Protein AF-0000000066930864 (afdb_homodimer)

pLDDT: mean 91.69, std 12.13, range [29.81, 98.88]

Radius of gyration: 29.52 Å; Cα contacts (8 Å, |Δi|>4): 1178; chains: 2; bounding box: 59×99×69 Å

Sequence (838 aa):
MDLSVKNLRGLLTDPRHTRWIAPLLLLGEVGFCGLIIWRVPYTEIDFTTYMAQVRMFLSGERNYAKITGPTGPLVYPALHLYVYSILYVLTEQGTNILRAQIIFAGLYLVTLAVVIACYRRVGAPPWLLVPLVLSKRMHSIFLLRLFNDCWATLGLWLAIYCMQRRQFGRAAVIWGLGLGVKMTLLLAAPAVGFIILQALGTGDGIFTGLYVFVLHVIMSMPFFGEGTGLSYIQRSFDFGRQFLYKWTVNWRFVDKETFLSRNFAVGLLVLHASLLLLFCQTKWIKPSSSNLTGFVKKYLGGMKEAEELRISKKITPTFVMDTMLGSMVIGLLCARSLHYQFFAYLGWATPYLLWRAGGPVWVLLNWAVQEYCWLVYPSTNVSSAAVVAELALQVMCALVAPPVDHISPPPATAAELRSMDLSVKNLRGLLTDPRHTRWIAPLLLLGEVGFCGLIIWRVPYTEIDFTTYMAQVRMFLSGERNYAKITGPTGPLVYPALHLYVYSILYVLTEQGTNILRAQIIFAGLYLVTLAVVIACYRRVGAPPWLLVPLVLSKRMHSIFLLRLFNDCWATLGLWLAIYCMQRRQFGRAAVIWGLGLGVKMTLLLAAPAVGFIILQALGTGDGIFTGLYVFVLHVIMSMPFFGEGTGLSYIQRSFDFGRQFLYKWTVNWRFVDKETFLSRNFAVGLLVLHASLLLLFCQTKWIKPSSSNLTGFVKKYLGGMKEAEELRISKKITPTFVMDTMLGSMVIGLLCARSLHYQFFAYLGWATPYLLWRAGGPVWVLLNWAVQEYCWLVYPSTNVSSAAVVAELALQVMCALVAPPVDHISPPPATAAELRS

InterPro domains:
  IPR007873 Glycosyltransferase, ALG3 [PF05208] (24-384)
  IPR007873 Glycosyltransferase, ALG3 [PTHR12646] (5-395)

Nearest PDB structures (foldseek):
  6sni-assembly1_X  TM=5.418E-01  e=4.485E-04  Saccharomyces cerevisiae
  5ezm-assembly1_A  TM=4.245E-01  e=4.485E-04  Cupriavidus metallidurans CH34
  8age-assembly1_A  TM=3.784E-01  e=2.618E-02  Saccharomyces cerevisiae
  6s7o-assembly1_A  TM=4.250E-01  e=5.956E-02  Homo sapiens
  8agb-assembly1_A  TM=3.793E-01  e=6.219E-02  Saccharomyces cerevisiae

Foldseek 3Di:
DVVVVVVVVCCQFFLVNLVPVVVVLLVVLLVVLVVCLVPPAADEDCLQFLLQLLVCVVVPDQQQVPRTGDNTGFQAFLLQSVVVNVVCVQCVSSPNLSSLLVVLSVLLSVLLSLLSLLCSQVRHGNNLSVLSSPFPLLSCLRRRHPDLVSVLLSLLSVLLSCVQLVNLLVSLLSLLSSCNSAVLSVLLVLLNLLLLCLQPNQVVSVVSVVVSVVVSCVSSVSNPDPPNPCSNCCRNVPPLDDDDLQFFLAPVLPDPPLLNDPVLLVVLVVQLVVLSQVCVQQARCVLQDNGDVNSCCDRVVDDDPVSSNSSSLLSHSVSSLLSRLLSSLSCVLSDSGDGLSSCSNVSSSQSVLQVLQDDDVSSVVLSVLCSVLSVDPPHDSVSNVSNSVSSVVSNVSSNPRDHPPSPRHPVPDPVSVPD/DVVVVVVVVCCQFFLVNLVPVVVVLLVVLLVVLVVCLVPPAADEDCLQFLLQLLVCVVVPDQQQVPRTGDNTGFQAFLLQSVVVNVVCVQCVSSPNLSSLLVVLSVLLSVLLSLLSLLCSQVRHGNNLSVLSSPFPLLSCLRRRHPDLVSVLLSLLSVLLSCVQLVNLLVSLQSLLSSCNSAVLSVLLVLLNLLLLCLQPNQVVSVVSVVVSVVVSCVSSVSSPDPPNPCSNCCRNPPPLDDDDLQFFLAPVLPDPPLLNDPVLLVVLVVQLVVLSQVCVQQARCVLQDNGDVNSCCDRVVDDDPVSSNSSSLLSHSVSSLLSRLLSSLSCVLSDSGDGLSSCSNVSSSQSVLQVLQDDDVSSVVLSVLCSVLSVDPPHDSVSNVSNSVSSVVSNVSSNVRDHPPSPRHPPPDPVSVPD

Organism: NCBI:txid1442368

Solvent-accessible surface area (backbone atoms only — not comparable to full-atom values): 42848 Å² total; per-residue (Å²): 111,67,66,56,50,50,48,49,48,44,55,35,52,35,43,78,44,35,73,62,47,49,58,51,53,51,52,50,45,52,56,49,50,52,49,44,64,72,70,45,79,74,48,88,73,50,46,69,25,52,41,42,31,32,50,41,41,38,73,50,56,47,39,38,80,72,34,39,32,89,82,42,67,54,49,51,26,50,47,35,51,54,56,48,41,54,46,23,64,75,14,67,68,55,68,38,54,68,57,47,29,53,52,27,42,50,50,46,52,53,37,49,51,42,45,50,51,42,41,52,66,56,57,44,33,36,57,66,53,52,64,67,76,63,45,62,62,57,50,40,41,32,47,32,36,56,49,67,47,54,59,24,37,37,17,49,41,49,16,49,38,27,39,51,67,69,34,48,64,60,14,48,44,36,35,42,53,12,33,26,30,31,53,72,50,55,39,30,44,67,28,53,50,49,51,38,33,48,49,55,28,55,71,54,25,49,50,48,52,48,49,38,50,51,52,52,48,54,52,44,47,79,32,58,31,75,91,21,64,62,28,47,57,55,33,24,63,44,85,78,69,76,74,60,77,89,57,26,42,35,58,54,67,45,54,68,70,53,66,70,30,66,65,47,52,50,49,28,49,51,50,36,53,49,51,51,49,50,44,41,53,70,54,66,38,54,64,77,25,85,41,62,69,56,40,51,48,41,63,70,69,60,68,57,44,64,56,41,46,56,25,22,58,40,60,37,38,52,50,48,50,52,40,38,52,41,31,36,40,42,42,61,56,37,43,80,64,39,50,75,63,56,44,56,70,39,61,72,44,47,54,55,34,35,45,50,61,43,53,69,67,58,25,55,52,53,48,48,51,50,53,49,35,70,65,47,78,74,54,40,47,65,37,3,50,47,44,50,50,50,35,49,48,37,44,49,21,53,68,66,27,67,76,66,66,66,53,70,63,64,83,55,54,67,53,61,71,57,82,110,66,68,56,50,51,48,49,48,45,55,35,52,34,44,77,44,35,72,61,48,49,59,51,52,50,52,52,45,54,55,48,52,51,50,44,64,73,73,46,78,74,47,88,73,50,47,68,24,52,42,42,30,31,50,42,41,38,72,50,55,46,38,37,80,71,35,40,32,88,81,41,66,54,47,52,26,51,46,35,50,53,56,48,42,53,46,24,64,74,13,67,68,55,67,38,53,68,57,48,30,52,52,28,41,51,50,45,53,52,38,49,52,40,46,50,52,43,41,53,66,56,57,45,34,35,56,65,52,51,66,67,76,63,44,62,62,58,49,40,41,33,48,31,35,56,49,67,49,55,58,23,36,36,17,49,40,49,14,50,38,27,39,49,68,68,34,49,65,61,14,49,45,36,35,42,54,12,32,24,30,31,54,73,51,55,38,29,43,66,30,52,51,48,50,37,34,48,49,57,29,54,70,54,24,50,51,48,52,48,48,38,49,50,52,52,47,56,52,42,45,78,32,57,32,74,90,22,66,62,28,48,56,54,33,25,64,44,85,78,70,75,74,62,76,86,58,23,42,35,58,54,67,45,55,68,68,53,66,70,31,65,66,48,51,50,49,28,50,51,49,36,52,48,50,51,50,49,44,40,54,72,52,66,40,54,63,77,24,85,40,63,67,56,40,51,48,42,62,70,69,60,67,57,43,64,56,42,46,56,26,23,55,37,60,36,37,52,50,49,51,52,39,38,52,40,30,35,41,43,40,61,56,36,44,80,64,39,49,74,63,56,44,56,67,40,60,72,42,46,53,55,34,36,45,51,62,44,54,68,68,60,24,53,52,54,47,48,51,51,54,48,36,70,65,47,78,74,56,39,45,65,36,3,49,47,45,50,49,51,36,48,48,35,43,50,22,53,68,67,28,67,75,65,68,65,50,70,60,66,80,58,54,68,56,60,71,59,82

Structure (mmCIF, N/CA/C/O backbone):
data_AF-0000000066930864-model_v1
#
loop_
_entity.id
_entity.type
_entity.pdbx_description
1 polymer 'Dol-P-Man:Man(5)GlcNAc(2)-PP-Dol alpha-1,3-mannosyltransferase'
#
loop_
_atom_site.group_PDB
_atom_site.id
_atom_site.type_symbol
_atom_site.label_atom_id
_atom_site.label_alt_id
_atom_site.label_comp_id
_atom_site.label_asym_id
_atom_site.label_entity_id
_atom_site.label_seq_id
_atom_site.pdbx_PDB_ins_code
_atom_site.Cartn_x
_atom_site.Cartn_y
_atom_site.Cartn_z
_atom_site.occupancy
_atom_site.B_iso_or_equiv
_atom_site.auth_seq_id
_atom_site.auth_comp_id
_atom_site.auth_asym_id
_atom_site.auth_atom_id
_atom_site.pdbx_PDB_model_num
ATOM 1 N N . MET A 1 1 ? -22.703 -51.781 4.637 1 52.09 1 MET A N 1
ATOM 2 C CA . MET A 1 1 ? -21.781 -51.406 3.57 1 52.09 1 MET A CA 1
ATOM 3 C C . MET A 1 1 ? -22.266 -50.188 2.811 1 52.09 1 MET A C 1
ATOM 5 O O . MET A 1 1 ? -21.484 -49.281 2.51 1 52.09 1 MET A O 1
ATOM 9 N N . ASP A 1 2 ? -23.578 -50.125 2.598 1 62.31 2 ASP A N 1
ATOM 10 C CA . ASP A 1 2 ? -24.188 -49.062 1.812 1 62.31 2 ASP A CA 1
ATOM 11 C C . ASP A 1 2 ? -24.172 -47.719 2.57 1 62.31 2 ASP A C 1
ATOM 13 O O . ASP A 1 2 ? -23.875 -46.688 1.991 1 62.31 2 ASP A O 1
ATOM 17 N N . LEU A 1 3 ? -24.438 -47.812 3.865 1 64.44 3 LEU A N 1
ATOM 18 C CA . LEU A 1 3 ? -24.438 -46.625 4.688 1 64.44 3 LEU A CA 1
ATOM 19 C C . LEU A 1 3 ? -23.031 -46.031 4.809 1 64.44 3 LEU A C 1
ATOM 21 O O . LEU A 1 3 ? -22.859 -44.812 4.801 1 64.44 3 LEU A O 1
ATOM 25 N N . SER A 1 4 ? -22.141 -47 4.82 1 66.5 4 SER A N 1
ATOM 26 C CA . SER A 1 4 ? -20.75 -46.562 4.938 1 66.5 4 SER A CA 1
ATOM 27 C C . SER A 1 4 ? -20.281 -45.844 3.674 1 66.5 4 SER A C 1
ATOM 29 O O . SER A 1 4 ? -19.609 -44.812 3.75 1 66.5 4 SER A O 1
ATOM 31 N N . VAL A 1 5 ? -20.719 -46.375 2.541 1 72.44 5 VAL A N 1
ATOM 32 C CA . VAL A 1 5 ? -20.328 -45.781 1.274 1 72.44 5 VAL A CA 1
ATOM 33 C C . VAL A 1 5 ? -21 -44.406 1.126 1 72.44 5 VAL A C 1
ATOM 35 O O . VAL A 1 5 ? -20.375 -43.438 0.655 1 72.44 5 VAL A O 1
ATOM 38 N N . LYS A 1 6 ? -22.172 -44.312 1.557 1 73 6 LYS A N 1
ATOM 39 C CA . LYS A 1 6 ? -22.891 -43.031 1.482 1 73 6 LYS A CA 1
ATOM 40 C C . LYS A 1 6 ? -22.25 -42 2.396 1 73 6 LYS A C 1
ATOM 42 O O . LYS A 1 6 ? -22.141 -40.812 2.029 1 73 6 LYS A O 1
ATOM 47 N N . ASN A 1 7 ? -21.891 -42.5 3.471 1 76.44 7 ASN A N 1
ATOM 48 C CA . ASN A 1 7 ? -21.25 -41.594 4.414 1 76.44 7 ASN A CA 1
ATOM 49 C C . ASN A 1 7 ? -19.891 -41.125 3.895 1 76.44 7 ASN A C 1
ATOM 51 O O . ASN A 1 7 ? -19.547 -39.938 4.035 1 76.44 7 ASN A O 1
ATOM 55 N N . LEU A 1 8 ? -19.25 -42.062 3.318 1 78.31 8 LEU A N 1
ATOM 56 C CA . LEU A 1 8 ? -17.969 -41.688 2.752 1 78.31 8 LEU A CA 1
ATOM 57 C C . LEU A 1 8 ? -18.125 -40.719 1.589 1 78.31 8 LEU A C 1
ATOM 59 O O . LEU A 1 8 ? -17.344 -39.781 1.444 1 78.31 8 LEU A O 1
ATOM 63 N N . ARG A 1 9 ? -19.078 -41 0.803 1 81.69 9 ARG A N 1
ATOM 64 C CA . ARG A 1 9 ? -19.375 -40.094 -0.305 1 81.69 9 ARG A CA 1
ATOM 65 C C . ARG A 1 9 ? -19.75 -38.719 0.204 1 81.69 9 ARG A C 1
ATOM 67 O O . ARG A 1 9 ? -19.328 -37.719 -0.374 1 81.69 9 ARG A O 1
ATOM 74 N N . GLY A 1 10 ? -20.453 -38.75 1.235 1 82.88 10 GLY A N 1
ATOM 75 C CA . GLY A 1 10 ? -20.812 -37.469 1.844 1 82.88 10 GLY A CA 1
ATOM 76 C C . GLY A 1 10 ? -19.609 -36.719 2.379 1 82.88 10 GLY A C 1
ATOM 77 O O . GLY A 1 10 ? -19.5 -35.5 2.199 1 82.88 10 GLY A O 1
ATOM 78 N N . LEU A 1 11 ? -18.734 -37.469 2.881 1 82.12 11 LEU A N 1
ATOM 79 C CA . LEU A 1 11 ? -17.531 -36.875 3.441 1 82.12 11 LEU A CA 1
ATOM 80 C C . LEU A 1 11 ? -16.656 -36.281 2.344 1 82.12 11 LEU A C 1
ATOM 82 O O . LEU A 1 11 ? -16.016 -35.219 2.549 1 82.12 11 LEU A O 1
ATOM 86 N N . LEU A 1 12 ? -16.75 -36.812 1.197 1 85.5 12 LEU A N 1
ATOM 87 C CA . LEU A 1 12 ? -15.875 -36.406 0.108 1 85.5 12 LEU A CA 1
ATOM 88 C C . LEU A 1 12 ? -16.562 -35.344 -0.771 1 85.5 12 LEU A C 1
ATOM 90 O O . LEU A 1 12 ? -15.883 -34.625 -1.506 1 85.5 12 LEU A O 1
ATOM 94 N N . THR A 1 13 ? -17.797 -35.188 -0.666 1 86.06 13 THR A N 1
ATOM 95 C CA . THR A 1 13 ? -18.484 -34.344 -1.642 1 86.06 13 THR A CA 1
ATOM 96 C C . THR A 1 13 ? -19.125 -33.156 -0.962 1 86.06 13 THR A C 1
ATOM 98 O O . THR A 1 13 ? -19.344 -32.125 -1.595 1 86.06 13 THR A O 1
ATOM 101 N N . ASP A 1 14 ? -19.359 -33.25 0.274 1 85.44 14 ASP A N 1
ATOM 102 C CA . ASP A 1 14 ? -20.016 -32.156 0.984 1 85.44 14 ASP A CA 1
ATOM 103 C C . ASP A 1 14 ? -19.016 -31.094 1.425 1 85.44 14 ASP A C 1
ATOM 105 O O . ASP A 1 14 ? -18.172 -31.344 2.293 1 85.44 14 ASP A O 1
ATOM 109 N N . PRO A 1 15 ? -19.188 -29.906 0.898 1 85 15 PRO A N 1
ATOM 110 C CA . PRO A 1 15 ? -18.219 -28.828 1.18 1 85 15 PRO A CA 1
ATOM 111 C C . PRO A 1 15 ? -18.172 -28.453 2.66 1 85 15 PRO A C 1
ATOM 113 O O . PRO A 1 15 ? -17.203 -27.844 3.113 1 85 15 PRO A O 1
ATOM 116 N N . ARG A 1 16 ? -19.125 -28.812 3.475 1 85.56 16 ARG A N 1
ATOM 117 C CA . ARG A 1 16 ? -19.156 -28.5 4.898 1 85.56 16 ARG A CA 1
ATOM 118 C C . ARG A 1 16 ? -18.031 -29.219 5.633 1 85.56 16 ARG A C 1
ATOM 120 O O . ARG A 1 16 ? -17.578 -28.766 6.688 1 85.56 16 ARG A O 1
ATOM 127 N N . HIS A 1 17 ? -17.625 -30.266 5.043 1 84.38 17 HIS A N 1
ATOM 128 C CA . HIS A 1 17 ? -16.625 -31.094 5.707 1 84.38 17 HIS A CA 1
ATOM 129 C C . HIS A 1 17 ? -15.219 -30.547 5.492 1 84.38 17 HIS A C 1
ATOM 131 O O . HIS A 1 17 ? -14.273 -30.984 6.145 1 84.38 17 HIS A O 1
ATOM 137 N N . THR A 1 18 ? -15.078 -29.672 4.586 1 87.94 18 THR A N 1
ATOM 138 C CA . THR A 1 18 ? -13.773 -29.047 4.355 1 87.94 18 THR A CA 1
ATOM 139 C C . THR A 1 18 ? -13.258 -28.391 5.629 1 87.94 18 THR A C 1
ATOM 141 O O . THR A 1 18 ? -12.047 -28.344 5.863 1 87.94 18 THR A O 1
ATOM 144 N N . ARG A 1 19 ? -14.156 -28.016 6.477 1 88.56 19 ARG A N 1
ATOM 145 C CA . ARG A 1 19 ? -13.789 -27.266 7.684 1 88.56 19 ARG A CA 1
ATOM 146 C C . ARG A 1 19 ? -12.914 -28.109 8.602 1 88.56 19 ARG A C 1
ATOM 148 O O . ARG A 1 19 ? -12.008 -27.594 9.258 1 88.56 19 ARG A O 1
ATOM 155 N N . TRP A 1 20 ? -13.18 -29.391 8.617 1 89.31 20 TRP A N 1
ATOM 156 C CA . TRP A 1 20 ? -12.375 -30.219 9.516 1 89.31 20 TRP A CA 1
ATOM 157 C C . TRP A 1 20 ? -11.336 -31.016 8.734 1 89.31 20 TRP A C 1
ATOM 159 O O . TRP A 1 20 ? -10.305 -31.422 9.281 1 89.31 20 TRP A O 1
ATOM 169 N N . ILE A 1 21 ? -11.57 -31.25 7.461 1 91.62 21 ILE A N 1
ATOM 170 C CA . ILE A 1 21 ? -10.633 -31.984 6.629 1 91.62 21 ILE A CA 1
ATOM 171 C C . ILE A 1 21 ? -9.398 -31.125 6.344 1 91.62 21 ILE A C 1
ATOM 173 O O . ILE A 1 21 ? -8.273 -31.625 6.34 1 91.62 21 ILE A O 1
ATOM 177 N N . ALA A 1 22 ? -9.594 -29.875 6.129 1 93.38 22 ALA A N 1
ATOM 178 C CA . ALA A 1 22 ? -8.523 -28.953 5.754 1 93.38 22 ALA A CA 1
ATOM 179 C C . ALA A 1 22 ? -7.438 -28.906 6.828 1 93.38 22 ALA A C 1
ATOM 181 O O . ALA A 1 22 ? -6.254 -29.109 6.535 1 93.38 22 ALA A O 1
ATOM 182 N N . PRO A 1 23 ? -7.82 -28.734 8.117 1 93.94 23 PRO A N 1
ATOM 183 C CA . PRO A 1 23 ? -6.785 -28.734 9.148 1 93.94 23 PRO A CA 1
ATOM 184 C C . PRO A 1 23 ? -6.059 -30.078 9.258 1 93.94 23 PRO A C 1
ATOM 186 O O . PRO A 1 23 ? -4.863 -30.109 9.562 1 93.94 23 PRO A O 1
ATOM 189 N N . LEU A 1 24 ? -6.766 -31.094 9.039 1 94 24 LEU A N 1
ATOM 190 C CA . LEU A 1 24 ? -6.137 -32.406 9.078 1 94 24 LEU A CA 1
ATOM 191 C C . LEU A 1 24 ? -5.137 -32.562 7.941 1 94 24 LEU A C 1
ATOM 193 O O . LEU A 1 24 ? -4.051 -33.125 8.133 1 94 24 LEU A O 1
ATOM 197 N N . LEU A 1 25 ? -5.508 -32.156 6.766 1 95.44 25 LEU A N 1
ATOM 198 C CA . LEU A 1 25 ? -4.602 -32.188 5.621 1 95.44 25 LEU A CA 1
ATOM 199 C C . LEU A 1 25 ? -3.359 -31.344 5.887 1 95.44 25 LEU A C 1
ATOM 201 O O . LEU A 1 25 ? -2.242 -31.766 5.582 1 95.44 25 LEU A O 1
ATOM 205 N N . LEU A 1 26 ? -3.543 -30.203 6.488 1 96.88 26 LEU A N 1
ATOM 206 C CA . LEU A 1 26 ? -2.426 -29.312 6.793 1 96.88 26 LEU A CA 1
ATOM 207 C C . LEU A 1 26 ? -1.499 -29.938 7.828 1 96.88 26 LEU A C 1
ATOM 209 O O . LEU A 1 26 ? -0.275 -29.844 7.711 1 96.88 26 LEU A O 1
ATOM 213 N N . LEU A 1 27 ? -2.121 -30.594 8.82 1 96.12 27 LEU A N 1
ATOM 214 C CA . LEU A 1 27 ? -1.32 -31.266 9.828 1 96.12 27 LEU A CA 1
ATOM 215 C C . LEU A 1 27 ? -0.501 -32.406 9.211 1 96.12 27 LEU A C 1
ATOM 217 O O . LEU A 1 27 ? 0.665 -32.594 9.562 1 96.12 27 LEU A O 1
ATOM 221 N N . GLY A 1 28 ? -1.146 -33.156 8.398 1 96.88 28 GLY A N 1
ATOM 222 C CA . GLY A 1 28 ? -0.416 -34.156 7.656 1 96.88 28 GLY A CA 1
ATOM 223 C C . GLY A 1 28 ? 0.739 -33.594 6.848 1 96.88 28 GLY A C 1
ATOM 224 O O . GLY A 1 28 ? 1.821 -34.188 6.812 1 96.88 28 GLY A O 1
ATOM 225 N N . GLU A 1 29 ? 0.534 -32.5 6.207 1 97.88 29 GLU A N 1
ATOM 226 C CA . GLU A 1 29 ? 1.555 -31.828 5.391 1 97.88 29 GLU A CA 1
ATOM 227 C C . GLU A 1 29 ? 2.721 -31.344 6.25 1 97.88 29 GLU A C 1
ATOM 229 O O . GLU A 1 29 ? 3.863 -31.312 5.789 1 97.88 29 GLU A O 1
ATOM 234 N N . VAL A 1 30 ? 2.428 -30.922 7.492 1 97.75 30 VAL A N 1
ATOM 235 C CA . VAL A 1 30 ? 3.51 -30.531 8.391 1 97.75 30 VAL A CA 1
ATOM 236 C C . VAL A 1 30 ? 4.484 -31.688 8.562 1 97.75 30 VAL A C 1
ATOM 238 O O . VAL A 1 30 ? 5.695 -31.516 8.406 1 97.75 30 VAL A O 1
ATOM 241 N N . GLY 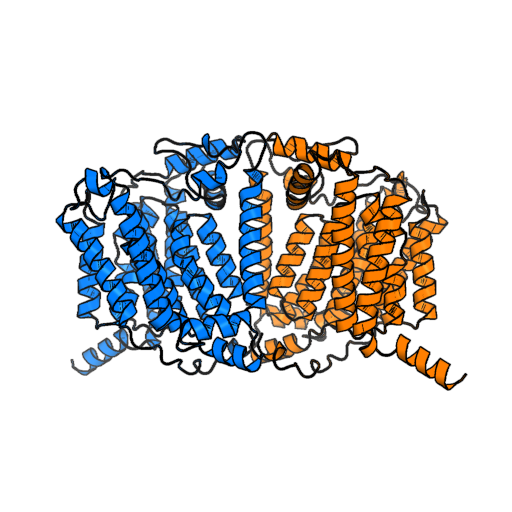A 1 31 ? 3.953 -32.875 8.914 1 97.44 31 GLY A N 1
ATOM 242 C CA . GLY A 1 31 ? 4.785 -34.062 9.047 1 97.44 31 GLY A CA 1
ATOM 243 C C . GLY A 1 31 ? 5.477 -34.469 7.758 1 97.44 31 GLY A C 1
ATOM 244 O O . GLY A 1 31 ? 6.66 -34.812 7.762 1 97.44 31 GLY A O 1
ATOM 245 N N . PHE A 1 32 ? 4.738 -34.406 6.668 1 97.75 32 PHE A N 1
ATOM 246 C CA . PHE A 1 32 ? 5.273 -34.812 5.371 1 97.75 32 PHE A CA 1
ATOM 247 C C . PHE A 1 32 ? 6.406 -33.875 4.945 1 97.75 32 PHE A C 1
ATOM 249 O O . PHE A 1 32 ? 7.418 -34.312 4.406 1 97.75 32 PHE A O 1
ATOM 256 N N . CYS A 1 33 ? 6.262 -32.531 5.113 1 98.25 33 CYS A N 1
ATOM 257 C CA . CYS A 1 33 ? 7.328 -31.594 4.816 1 98.25 33 CYS A CA 1
ATOM 258 C C . CYS A 1 33 ? 8.578 -31.906 5.625 1 98.25 33 CYS A C 1
ATOM 260 O O . CYS A 1 33 ? 9.695 -31.875 5.098 1 98.25 33 CYS A O 1
ATOM 262 N N . GLY A 1 34 ? 8.367 -32.188 6.922 1 97.94 34 GLY A N 1
ATOM 263 C CA . GLY A 1 34 ? 9.492 -32.594 7.746 1 97.94 34 GLY A CA 1
ATOM 264 C C . GLY A 1 34 ? 10.195 -33.844 7.227 1 97.94 34 GLY A C 1
ATOM 265 O O . GLY A 1 34 ? 11.43 -33.906 7.188 1 97.94 34 GLY A O 1
ATOM 266 N N . LEU A 1 35 ? 9.414 -34.812 6.82 1 98 35 LEU A N 1
ATOM 267 C CA . LEU A 1 35 ? 9.961 -36.062 6.293 1 98 35 LEU A CA 1
ATOM 268 C C . LEU A 1 35 ? 10.75 -35.812 5.012 1 98 35 LEU A C 1
ATOM 270 O O . LEU A 1 35 ? 11.812 -36.406 4.805 1 98 35 LEU A O 1
ATOM 274 N N . ILE A 1 36 ? 10.258 -34.969 4.156 1 98.19 36 ILE A N 1
ATOM 275 C CA . ILE A 1 36 ? 10.922 -34.656 2.898 1 98.19 36 ILE A CA 1
ATOM 276 C C . ILE A 1 36 ? 12.258 -33.969 3.174 1 98.19 36 ILE A C 1
ATOM 278 O O . ILE A 1 36 ? 13.289 -34.375 2.621 1 98.19 36 ILE A O 1
ATOM 282 N N . ILE A 1 37 ? 12.227 -33 4.051 1 98.19 37 ILE A N 1
ATOM 283 C CA . ILE A 1 37 ? 13.438 -32.25 4.367 1 98.19 37 ILE A CA 1
ATOM 284 C C . ILE A 1 37 ? 14.469 -33.188 4.996 1 98.19 37 ILE A C 1
ATOM 286 O O . ILE A 1 37 ? 15.672 -33.062 4.742 1 98.19 37 ILE A O 1
ATOM 290 N N . TRP A 1 38 ? 14.008 -34.188 5.723 1 97.25 38 TRP A N 1
ATOM 291 C CA . TRP A 1 38 ? 14.883 -35.125 6.441 1 97.25 38 TRP A CA 1
ATOM 292 C C . TRP A 1 38 ? 15.445 -36.188 5.5 1 97.25 38 TRP A C 1
ATOM 294 O O . TRP A 1 38 ? 16.625 -36.531 5.605 1 97.25 38 TRP A O 1
ATOM 304 N N . ARG A 1 39 ? 14.664 -36.594 4.488 1 97.62 39 ARG A N 1
ATOM 305 C CA . ARG A 1 39 ? 15.031 -37.812 3.756 1 97.62 39 ARG A CA 1
ATOM 306 C C . ARG A 1 39 ? 15.5 -37.469 2.342 1 97.62 39 ARG A C 1
ATOM 308 O O . ARG A 1 39 ? 16.203 -38.25 1.714 1 97.62 39 ARG A O 1
ATOM 315 N N . VAL A 1 40 ? 15.055 -36.438 1.801 1 97.56 40 VAL A N 1
ATOM 316 C CA . VAL A 1 40 ? 15.383 -36.094 0.421 1 97.56 40 VAL A CA 1
ATOM 317 C C . VAL A 1 40 ? 16.422 -34.969 0.398 1 97.56 40 VAL A C 1
ATOM 319 O O . VAL A 1 40 ? 16.234 -33.906 1.004 1 97.56 40 VAL A O 1
ATOM 322 N N . PRO A 1 41 ? 17.5 -35.219 -0.292 1 96.81 41 PRO A N 1
ATOM 323 C CA . PRO A 1 41 ? 18.578 -34.219 -0.321 1 96.81 41 PRO A CA 1
ATOM 324 C C . PRO A 1 41 ? 18.172 -32.938 -1.047 1 96.81 41 PRO A C 1
ATOM 326 O O . PRO A 1 41 ? 17.453 -32.969 -2.059 1 96.81 41 PRO A O 1
ATOM 329 N N . TYR A 1 42 ? 18.609 -31.828 -0.499 1 96.88 42 TYR A N 1
ATOM 330 C CA . TYR A 1 42 ? 18.484 -30.531 -1.153 1 96.88 42 TYR A CA 1
ATOM 331 C C . TYR A 1 42 ? 19.219 -30.516 -2.484 1 96.88 42 TYR A C 1
ATOM 333 O O . TYR A 1 42 ? 20.328 -31.047 -2.594 1 96.88 42 TYR A O 1
ATOM 341 N N . THR A 1 43 ? 18.594 -29.938 -3.492 1 95.69 43 THR A N 1
ATOM 342 C CA . THR A 1 43 ? 19.234 -29.797 -4.797 1 95.69 43 THR A CA 1
ATOM 343 C C . THR A 1 43 ? 19.391 -28.312 -5.152 1 95.69 43 THR A C 1
ATOM 345 O O . THR A 1 43 ? 18.406 -27.625 -5.414 1 95.69 43 THR A O 1
ATOM 348 N N . GLU A 1 44 ? 20.562 -27.891 -5.273 1 95.06 44 GLU A N 1
ATOM 349 C CA . GLU A 1 44 ? 20.875 -26.484 -5.562 1 95.06 44 GLU A CA 1
ATOM 350 C C . GLU A 1 44 ? 20.641 -26.156 -7.035 1 95.06 44 GLU A C 1
ATOM 352 O O . GLU A 1 44 ? 21.094 -26.891 -7.918 1 95.06 44 GLU A O 1
ATOM 357 N N . ILE A 1 45 ? 19.906 -25.141 -7.258 1 93.81 45 ILE A N 1
ATOM 358 C CA . ILE A 1 45 ? 19.75 -24.625 -8.617 1 93.81 45 ILE A CA 1
ATOM 359 C C . ILE A 1 45 ? 20.031 -23.125 -8.633 1 93.81 45 ILE A C 1
ATOM 361 O O . ILE A 1 45 ? 21.062 -22.688 -9.148 1 93.81 45 ILE A O 1
ATOM 365 N N . ASP A 1 46 ? 19.203 -22.391 -7.828 1 95.25 46 ASP A N 1
ATOM 366 C CA . ASP A 1 46 ? 19.328 -20.953 -7.98 1 95.25 46 ASP A CA 1
ATOM 367 C C . ASP A 1 46 ? 19.547 -20.281 -6.629 1 95.25 46 ASP A C 1
ATOM 369 O O . ASP A 1 46 ? 19.844 -19.078 -6.57 1 95.25 46 ASP A O 1
ATOM 373 N N . PHE A 1 47 ? 19.453 -20.953 -5.523 1 97.31 47 PHE A N 1
ATOM 374 C CA . PHE A 1 47 ? 19.484 -20.328 -4.207 1 97.31 47 PHE A CA 1
ATOM 375 C C . PHE A 1 47 ? 20.828 -19.656 -3.973 1 97.31 47 PHE A C 1
ATOM 377 O O . PHE A 1 47 ? 20.891 -18.531 -3.484 1 97.31 47 PHE A O 1
ATOM 384 N N . THR A 1 48 ? 21.891 -20.312 -4.379 1 96.62 48 THR A N 1
ATOM 385 C CA . THR A 1 48 ? 23.219 -19.734 -4.234 1 96.62 48 THR A CA 1
ATOM 386 C C . THR A 1 48 ? 23.375 -18.484 -5.105 1 96.62 48 THR A C 1
ATOM 388 O O . THR A 1 48 ? 24.062 -17.547 -4.73 1 96.62 48 THR A O 1
ATOM 391 N N . THR A 1 49 ? 22.766 -18.547 -6.227 1 97.06 49 THR A N 1
ATOM 392 C CA . THR A 1 49 ? 22.781 -17.375 -7.102 1 97.06 49 THR A CA 1
ATOM 393 C C . THR A 1 49 ? 22.047 -16.219 -6.461 1 97.06 49 THR A C 1
ATOM 395 O O . THR A 1 49 ? 22.516 -15.078 -6.5 1 97.06 49 THR A O 1
ATOM 398 N N . TYR A 1 50 ? 20.891 -16.5 -5.879 1 97.88 50 TYR A N 1
ATOM 399 C CA . TYR A 1 50 ? 20.156 -15.469 -5.164 1 97.88 50 TYR A CA 1
ATOM 400 C C . TYR A 1 50 ? 21.016 -14.836 -4.078 1 97.88 50 TYR A C 1
ATOM 402 O O . TYR A 1 50 ? 21.047 -13.609 -3.941 1 97.88 50 TYR A O 1
ATOM 410 N N . MET A 1 51 ? 21.75 -15.633 -3.348 1 97.5 51 MET A N 1
ATOM 411 C CA . MET A 1 51 ? 22.578 -15.148 -2.254 1 97.5 51 MET A CA 1
ATOM 412 C C . MET A 1 51 ? 23.734 -14.305 -2.783 1 97.5 51 MET A C 1
ATOM 414 O O . MET A 1 51 ? 24.109 -13.297 -2.182 1 97.5 51 MET A O 1
ATOM 418 N N . ALA A 1 52 ? 24.266 -14.758 -3.904 1 97.44 52 ALA A N 1
ATOM 419 C CA . ALA A 1 52 ? 25.344 -13.984 -4.516 1 97.44 52 ALA A CA 1
ATOM 420 C C . ALA A 1 52 ? 24.859 -12.609 -4.953 1 97.44 52 ALA A C 1
ATOM 422 O O . ALA A 1 52 ? 25.547 -11.609 -4.766 1 97.44 52 ALA A O 1
ATOM 423 N N . GLN A 1 53 ? 23.734 -12.57 -5.52 1 97.31 53 GLN A N 1
ATOM 424 C CA . GLN A 1 53 ? 23.156 -11.312 -5.969 1 97.31 53 GLN A CA 1
ATOM 425 C C . GLN A 1 53 ? 22.844 -10.398 -4.785 1 97.31 53 GLN A C 1
ATOM 427 O O . GLN A 1 53 ? 23.094 -9.195 -4.836 1 97.31 53 GLN A O 1
ATOM 432 N N . VAL A 1 54 ? 22.328 -10.977 -3.777 1 96.12 54 VAL A N 1
ATOM 433 C CA . VAL A 1 54 ? 22.016 -10.234 -2.561 1 96.12 54 VAL A CA 1
ATOM 434 C C . VAL A 1 54 ? 23.297 -9.664 -1.954 1 96.12 54 VAL A C 1
ATOM 436 O O . VAL A 1 54 ? 23.312 -8.531 -1.477 1 96.12 54 VAL A O 1
ATOM 439 N N . ARG A 1 55 ? 24.328 -10.445 -1.948 1 95.19 55 ARG A N 1
ATOM 440 C CA . ARG A 1 55 ? 25.594 -9.984 -1.414 1 95.19 55 ARG A CA 1
ATOM 441 C C . ARG A 1 55 ? 26.094 -8.75 -2.16 1 95.19 55 ARG A C 1
ATOM 443 O O . ARG A 1 55 ? 26.578 -7.801 -1.545 1 95.19 55 ARG A O 1
ATOM 450 N N . MET A 1 56 ? 25.953 -8.797 -3.42 1 94.88 56 MET A N 1
ATOM 451 C CA . MET A 1 56 ? 26.344 -7.637 -4.211 1 94.88 56 MET A CA 1
ATOM 452 C C . MET A 1 56 ? 25.484 -6.426 -3.867 1 94.88 56 MET A C 1
ATOM 454 O O . MET A 1 56 ? 26 -5.316 -3.715 1 94.88 56 MET A O 1
ATOM 458 N N . PHE A 1 57 ? 24.188 -6.625 -3.713 1 93.75 57 PHE A N 1
ATOM 459 C CA . PHE A 1 57 ? 23.25 -5.574 -3.344 1 93.75 57 PHE A CA 1
ATOM 460 C C . PHE A 1 57 ? 23.594 -5 -1.975 1 93.75 57 PHE A C 1
ATOM 462 O O . PHE A 1 57 ? 23.672 -3.779 -1.81 1 93.75 57 PHE A O 1
ATOM 469 N N . LEU A 1 58 ? 23.797 -5.852 -1.029 1 89.62 58 LEU A N 1
ATOM 470 C CA . LEU A 1 58 ? 24.078 -5.43 0.339 1 89.62 58 LEU A CA 1
ATOM 471 C C . LEU A 1 58 ? 25.438 -4.734 0.425 1 89.62 58 LEU A C 1
ATOM 473 O O . LEU A 1 58 ? 25.672 -3.924 1.326 1 89.62 58 LEU A O 1
ATOM 477 N N . SER A 1 59 ? 26.328 -5.078 -0.53 1 89.81 59 SER A N 1
ATOM 478 C CA . SER A 1 59 ? 27.641 -4.438 -0.573 1 89.81 59 SER A CA 1
ATOM 479 C C . SER A 1 59 ? 27.562 -3.074 -1.251 1 89.81 59 SER A C 1
ATOM 481 O O . SER A 1 59 ? 28.578 -2.371 -1.352 1 89.81 59 SER A O 1
ATOM 483 N N . GLY A 1 60 ? 26.359 -2.764 -1.822 1 85.69 60 GLY A N 1
ATOM 484 C CA . GLY A 1 60 ? 26.172 -1.402 -2.303 1 85.69 60 GLY A CA 1
ATOM 485 C C . GLY A 1 60 ? 25.906 -1.327 -3.793 1 85.69 60 GLY A C 1
ATOM 486 O O . GLY A 1 60 ? 25.641 -0.248 -4.328 1 85.69 60 GLY A O 1
ATOM 487 N N . GLU A 1 61 ? 25.984 -2.506 -4.504 1 90.44 61 GLU A N 1
ATOM 488 C CA . GLU A 1 61 ? 25.719 -2.488 -5.941 1 90.44 61 GLU A CA 1
ATOM 489 C C . GLU A 1 61 ? 24.25 -2.209 -6.223 1 90.44 61 GLU A C 1
ATOM 491 O O . GLU A 1 61 ? 23.359 -2.846 -5.641 1 90.44 61 GLU A O 1
ATOM 496 N N . ARG A 1 62 ? 23.969 -1.24 -7.09 1 90.44 62 ARG A N 1
ATOM 497 C CA . ARG A 1 62 ? 22.594 -0.872 -7.391 1 90.44 62 ARG A CA 1
ATOM 498 C C . ARG A 1 62 ? 22.312 -0.983 -8.883 1 90.44 62 ARG A C 1
ATOM 500 O O . ARG A 1 62 ? 21.172 -0.855 -9.32 1 90.44 62 ARG A O 1
ATOM 507 N N . ASN A 1 63 ? 23.297 -1.117 -9.672 1 91.69 63 ASN A N 1
ATOM 508 C CA . ASN A 1 63 ? 23.141 -1.306 -11.109 1 91.69 63 ASN A CA 1
ATOM 509 C C . ASN A 1 63 ? 22.734 -2.738 -11.445 1 91.69 63 ASN A C 1
ATOM 511 O O . ASN A 1 63 ? 23.562 -3.648 -11.398 1 91.69 63 ASN A O 1
ATOM 515 N N . TYR A 1 64 ? 21.547 -2.941 -11.844 1 93.81 64 TYR A N 1
ATOM 516 C CA . TYR A 1 64 ? 21.016 -4.27 -12.133 1 93.81 64 TYR A CA 1
ATOM 517 C C . TYR A 1 64 ? 21.859 -4.977 -13.188 1 93.81 64 TYR A C 1
ATOM 519 O O . TYR A 1 64 ? 21.969 -6.203 -13.172 1 93.81 64 TYR A O 1
ATOM 527 N N . ALA A 1 65 ? 22.422 -4.242 -14.023 1 92.5 65 ALA A N 1
ATOM 528 C CA . ALA A 1 65 ? 23.219 -4.82 -15.109 1 92.5 65 ALA A CA 1
ATOM 529 C C . ALA A 1 65 ? 24.469 -5.504 -14.57 1 92.5 65 ALA A C 1
ATOM 531 O O . ALA A 1 65 ? 25.031 -6.395 -15.219 1 92.5 65 ALA A O 1
ATOM 532 N N . LYS A 1 66 ? 24.844 -5.121 -13.414 1 94.69 66 LYS A N 1
ATOM 533 C CA . LYS A 1 66 ? 26.094 -5.629 -12.859 1 94.69 66 LYS A CA 1
ATOM 534 C C . LYS A 1 66 ? 25.844 -6.75 -11.852 1 94.69 66 LYS A C 1
ATOM 536 O O . LYS A 1 66 ? 26.75 -7.488 -11.492 1 94.69 66 LYS A O 1
ATOM 541 N N . ILE A 1 67 ? 24.641 -6.832 -11.391 1 95.44 67 ILE A N 1
ATOM 542 C CA . ILE A 1 67 ? 24.328 -7.82 -10.367 1 95.44 67 ILE A CA 1
ATOM 543 C C . ILE A 1 67 ? 24.141 -9.188 -11.016 1 95.44 67 ILE A C 1
ATOM 545 O O . ILE A 1 67 ? 23.266 -9.367 -11.867 1 95.44 67 ILE A O 1
ATOM 549 N N . THR A 1 68 ? 24.953 -10.133 -10.617 1 95.81 68 THR A N 1
ATOM 550 C CA . THR A 1 68 ? 24.938 -11.453 -11.234 1 95.81 68 THR A CA 1
ATOM 551 C C . THR A 1 68 ? 25.328 -12.523 -10.211 1 95.81 68 THR A C 1
ATOM 553 O O . THR A 1 68 ? 25.594 -12.211 -9.047 1 95.81 68 THR A O 1
ATOM 556 N N . GLY A 1 69 ? 25.188 -13.758 -10.602 1 94.31 69 GLY A N 1
ATOM 557 C CA . GLY A 1 69 ? 25.578 -14.93 -9.828 1 94.31 69 GLY A CA 1
ATOM 558 C C . GLY A 1 69 ? 25.953 -16.125 -10.695 1 94.31 69 GLY A C 1
ATOM 559 O O . GLY A 1 69 ? 26.047 -16 -11.914 1 94.31 69 GLY A O 1
ATOM 560 N N . PRO A 1 70 ? 26.188 -17.188 -10.125 1 93.12 70 PRO A N 1
ATOM 561 C CA . PRO A 1 70 ? 26.688 -18.375 -10.828 1 93.12 70 PRO A CA 1
ATOM 562 C C . PRO A 1 70 ? 25.766 -18.812 -11.969 1 93.12 70 PRO A C 1
ATOM 564 O O . PRO A 1 70 ? 26.25 -19.266 -13.008 1 93.12 70 PRO A O 1
ATOM 567 N N . THR A 1 71 ? 24.453 -18.656 -11.805 1 91.12 71 THR A N 1
ATOM 568 C CA . THR A 1 71 ? 23.5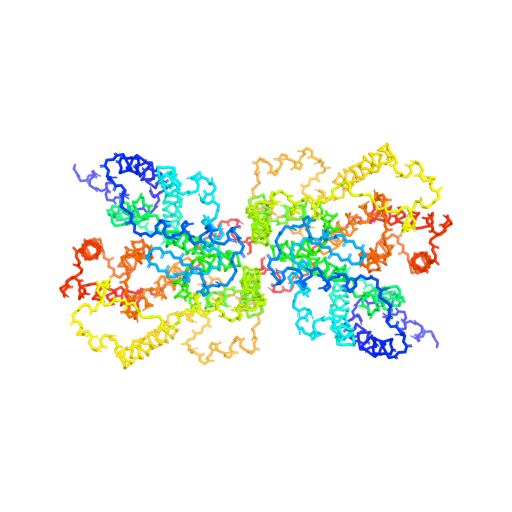47 -19.172 -12.82 1 91.12 71 THR A CA 1
ATOM 569 C C . THR A 1 71 ? 23.016 -18.047 -13.703 1 91.12 71 THR A C 1
ATOM 571 O O . THR A 1 71 ? 22.125 -18.266 -14.539 1 91.12 71 THR A O 1
ATOM 574 N N . GLY A 1 72 ? 23.5 -16.781 -13.43 1 90.56 72 GLY A N 1
ATOM 575 C CA . GLY A 1 72 ? 23.078 -15.742 -14.359 1 90.56 72 GLY A CA 1
ATOM 576 C C . GLY A 1 72 ? 22.875 -14.398 -13.688 1 90.56 72 GLY A C 1
ATOM 577 O O . GLY A 1 72 ? 23.094 -14.258 -12.484 1 90.56 72 GLY A O 1
ATOM 578 N N . PRO A 1 73 ? 22.406 -13.523 -14.523 1 93.56 73 PRO A N 1
ATOM 579 C CA . PRO A 1 73 ? 22.188 -12.164 -14.016 1 93.56 73 PRO A CA 1
ATOM 580 C C . PRO A 1 73 ? 20.891 -12.047 -13.219 1 93.56 73 PRO A C 1
ATOM 582 O O . PRO A 1 73 ? 20.031 -12.93 -13.281 1 93.56 73 PRO A O 1
ATOM 585 N N . LEU A 1 74 ? 20.797 -10.969 -12.438 1 95.5 74 LEU A N 1
ATOM 586 C CA . LEU A 1 74 ? 19.562 -10.633 -11.734 1 95.5 74 LEU A CA 1
ATOM 587 C C . LEU A 1 74 ? 18.5 -10.18 -12.719 1 95.5 74 LEU A C 1
ATOM 589 O O . LEU A 1 74 ? 18.688 -9.203 -13.445 1 95.5 74 LEU A O 1
ATOM 593 N N . VAL A 1 75 ? 17.406 -10.898 -12.711 1 93.94 75 VAL A N 1
ATOM 594 C CA . VAL A 1 75 ? 16.359 -10.578 -13.68 1 93.94 75 VAL A CA 1
ATOM 595 C C . VAL A 1 75 ? 15.023 -10.438 -12.961 1 93.94 75 VAL A C 1
ATOM 597 O O . VAL A 1 75 ? 13.961 -10.562 -13.578 1 93.94 75 VAL A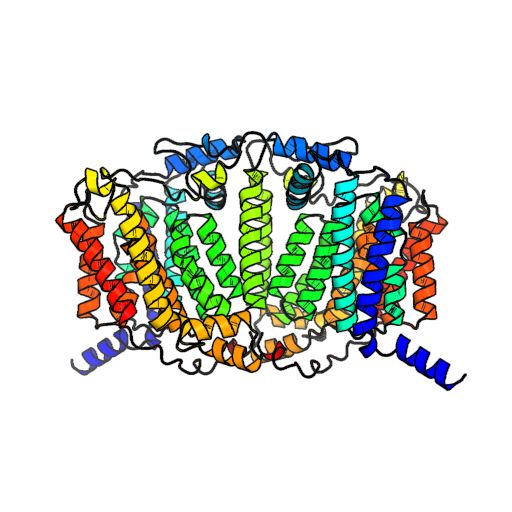 O 1
ATOM 600 N N . TYR A 1 76 ? 15.023 -10.266 -11.672 1 96.12 76 TYR A N 1
ATOM 601 C CA . TYR A 1 76 ? 13.797 -10.188 -10.883 1 96.12 76 TYR A CA 1
ATOM 602 C C . TYR A 1 76 ? 13.617 -8.789 -10.297 1 96.12 76 TYR A C 1
ATOM 604 O O . TYR A 1 76 ? 14.594 -8.07 -10.07 1 96.12 76 TYR A O 1
ATOM 612 N N . PRO A 1 77 ? 12.352 -8.406 -9.992 1 95.88 77 PRO A N 1
ATOM 613 C CA . PRO A 1 77 ? 12.094 -7.078 -9.438 1 95.88 77 PRO A CA 1
ATOM 614 C C . PRO A 1 77 ? 12.648 -6.902 -8.031 1 95.88 77 PRO A C 1
ATOM 616 O O . PRO A 1 77 ? 13.125 -7.871 -7.426 1 95.88 77 PRO A O 1
ATOM 619 N N . ALA A 1 78 ? 12.539 -5.734 -7.504 1 95.81 78 ALA A N 1
ATOM 620 C CA . ALA A 1 78 ? 13.266 -5.285 -6.316 1 95.81 78 ALA A CA 1
ATOM 621 C C . ALA A 1 78 ? 12.852 -6.09 -5.086 1 95.81 78 ALA A C 1
ATOM 623 O O . ALA A 1 78 ? 13.672 -6.371 -4.215 1 95.81 78 ALA A O 1
ATOM 624 N N . LEU A 1 79 ? 11.57 -6.438 -5.027 1 96.5 79 LEU A N 1
ATOM 625 C CA . LEU A 1 79 ? 11.109 -7.113 -3.816 1 96.5 79 LEU A CA 1
ATOM 626 C C . LEU A 1 79 ? 11.75 -8.492 -3.682 1 96.5 79 LEU A C 1
ATOM 628 O O . LEU A 1 79 ? 11.906 -9 -2.57 1 96.5 79 LEU A O 1
ATOM 632 N N . HIS A 1 80 ? 12.102 -9.094 -4.781 1 97.38 80 HIS A N 1
ATOM 633 C CA . HIS A 1 80 ? 12.898 -10.312 -4.711 1 97.38 80 HIS A CA 1
ATOM 634 C C . HIS A 1 80 ? 14.172 -10.094 -3.9 1 97.38 80 HIS A C 1
ATOM 636 O O . HIS A 1 80 ? 14.469 -10.867 -2.98 1 97.38 80 HIS A O 1
ATOM 642 N N . LEU A 1 81 ? 14.961 -9.039 -4.23 1 95.5 81 LEU A N 1
ATOM 643 C CA . LEU A 1 81 ? 16.203 -8.727 -3.525 1 95.5 81 LEU A CA 1
ATOM 644 C C . LEU A 1 81 ? 15.93 -8.477 -2.045 1 95.5 81 LEU A C 1
ATOM 646 O O . LEU A 1 81 ? 16.688 -8.914 -1.187 1 95.5 81 LEU A O 1
ATOM 650 N N . TYR A 1 82 ? 14.844 -7.816 -1.778 1 95.38 82 TYR A N 1
ATOM 651 C CA . TYR A 1 82 ? 14.539 -7.473 -0.395 1 95.38 82 TYR A CA 1
ATOM 652 C C . TYR A 1 82 ? 14.188 -8.719 0.411 1 95.38 82 TYR A C 1
ATOM 654 O O . TYR A 1 82 ? 14.719 -8.922 1.508 1 95.38 82 TYR A O 1
ATOM 662 N N . VAL A 1 83 ? 13.359 -9.562 -0.109 1 96.56 83 VAL A N 1
ATOM 663 C CA . VAL A 1 83 ? 12.961 -10.797 0.564 1 96.56 83 VAL A CA 1
ATOM 664 C C . VAL A 1 83 ? 14.18 -11.688 0.787 1 96.56 83 VAL A C 1
ATOM 666 O O . VAL A 1 83 ? 14.383 -12.211 1.885 1 96.56 83 VAL A O 1
ATOM 669 N N . TYR A 1 84 ? 14.969 -11.797 -0.171 1 97.44 84 TYR A N 1
ATOM 670 C CA . TYR A 1 84 ? 16.109 -12.703 -0.065 1 97.44 84 TYR A CA 1
ATOM 671 C C . TYR A 1 84 ? 17.234 -12.078 0.754 1 97.44 84 TYR A C 1
ATOM 673 O O . TYR A 1 84 ? 18.141 -12.773 1.218 1 97.44 84 TYR A O 1
ATOM 681 N N . SER A 1 85 ? 17.266 -10.758 0.894 1 94.94 85 SER A N 1
ATOM 682 C CA . SER A 1 85 ? 18.172 -10.141 1.859 1 94.94 85 SER A CA 1
ATOM 683 C C . SER A 1 85 ? 17.828 -10.547 3.285 1 94.94 85 SER A C 1
ATOM 685 O O . SER A 1 85 ? 18.703 -10.797 4.105 1 94.94 85 SER A O 1
ATOM 687 N N . ILE A 1 86 ? 16.531 -10.555 3.531 1 94.25 86 ILE A N 1
ATOM 688 C CA . ILE A 1 86 ? 16.078 -11.016 4.84 1 94.25 86 ILE A CA 1
ATOM 689 C C . ILE A 1 86 ? 16.484 -12.477 5.039 1 94.25 86 ILE A C 1
ATOM 691 O O . ILE A 1 86 ? 17 -12.852 6.094 1 94.25 86 ILE A O 1
ATOM 695 N N . LEU A 1 87 ? 16.312 -13.312 4.02 1 96.94 87 LEU A N 1
ATOM 696 C CA . LEU A 1 87 ? 16.703 -14.711 4.082 1 96.94 87 LEU A CA 1
ATOM 697 C C . LEU A 1 87 ? 18.203 -14.852 4.27 1 96.94 87 LEU A C 1
ATOM 699 O O . LEU A 1 87 ? 18.672 -15.742 4.984 1 96.94 87 LEU A O 1
ATOM 703 N N . TYR A 1 88 ? 18.938 -14.008 3.574 1 95.75 88 TYR A N 1
ATOM 704 C CA . TYR A 1 88 ? 20.391 -13.984 3.684 1 95.75 88 TYR A CA 1
ATOM 705 C C . TYR A 1 88 ? 20.828 -13.836 5.137 1 95.75 88 TYR A C 1
ATOM 707 O O . TYR A 1 88 ? 21.688 -14.578 5.609 1 95.75 88 TYR A O 1
ATOM 715 N N . VAL A 1 89 ? 20.156 -12.961 5.848 1 92.06 89 VAL A N 1
ATOM 716 C CA . VAL A 1 89 ? 20.484 -12.703 7.246 1 92.06 89 VAL A CA 1
ATOM 717 C C . VAL A 1 89 ? 20.016 -13.859 8.117 1 92.06 89 VAL A C 1
ATOM 719 O O . VAL A 1 89 ? 20.75 -14.336 8.984 1 92.06 89 VAL A O 1
ATOM 722 N N . LEU A 1 90 ? 18.891 -14.383 7.816 1 94.81 90 LEU A N 1
ATOM 723 C CA . LEU A 1 90 ? 18.281 -15.414 8.648 1 94.81 90 LEU A CA 1
ATOM 724 C C . LEU A 1 90 ? 19 -16.75 8.461 1 94.81 90 LEU A C 1
ATOM 726 O O . LEU A 1 90 ? 18.922 -17.625 9.328 1 94.81 90 LEU A O 1
ATOM 730 N N . THR A 1 91 ? 19.672 -16.969 7.363 1 97.56 91 THR A N 1
ATOM 731 C CA . THR A 1 91 ? 20.266 -18.266 7.059 1 97.56 91 THR A CA 1
ATOM 732 C C . THR A 1 91 ? 21.797 -18.172 7.082 1 97.56 91 THR A C 1
ATOM 734 O O . THR A 1 91 ? 22.469 -18.906 6.355 1 97.56 91 THR A O 1
ATOM 737 N N . GLU A 1 92 ? 22.312 -17.266 7.832 1 95.69 92 GLU A N 1
ATOM 738 C CA . GLU A 1 92 ? 23.75 -17.109 7.957 1 95.69 92 GLU A CA 1
ATOM 739 C C . GLU A 1 92 ? 24.406 -16.891 6.598 1 95.69 92 GLU A C 1
ATOM 741 O O . GLU A 1 92 ? 25.312 -17.641 6.211 1 95.69 92 GLU A O 1
ATOM 746 N N . GLN A 1 93 ? 23.938 -15.93 5.906 1 94.31 93 GLN A N 1
ATOM 747 C CA . GLN A 1 93 ? 24.438 -15.508 4.598 1 94.31 93 GLN A CA 1
ATOM 748 C C . GLN A 1 93 ? 24.203 -16.594 3.547 1 94.31 93 GLN A C 1
ATOM 750 O O . GLN A 1 93 ? 25.047 -16.812 2.678 1 94.31 93 GLN A O 1
ATOM 755 N N . GLY A 1 94 ? 23.109 -17.344 3.723 1 95 94 GLY A N 1
ATOM 756 C CA . GLY A 1 94 ? 22.688 -18.312 2.729 1 95 94 GLY A CA 1
ATOM 757 C C . GLY A 1 94 ? 23.328 -19.688 2.898 1 95 94 GLY A C 1
ATOM 758 O O . GLY A 1 94 ? 23.078 -20.594 2.113 1 95 94 GLY A O 1
ATOM 759 N N . THR A 1 95 ? 24.109 -19.859 3.932 1 96.5 95 THR A N 1
ATOM 760 C CA . THR A 1 95 ? 24.859 -21.109 4.078 1 96.5 95 THR A CA 1
ATOM 761 C C . THR A 1 95 ? 24.047 -22.141 4.859 1 96.5 95 THR A C 1
ATOM 763 O O . THR A 1 95 ? 24.281 -23.344 4.754 1 96.5 95 THR A O 1
ATOM 766 N N . ASN A 1 96 ? 23.156 -21.672 5.703 1 97.94 96 ASN A N 1
ATOM 767 C CA . ASN A 1 96 ? 22.312 -22.578 6.461 1 97.94 96 ASN A CA 1
ATOM 768 C C . ASN A 1 96 ? 21.094 -23.031 5.645 1 97.94 96 ASN A C 1
ATOM 770 O O . ASN A 1 96 ? 20 -22.5 5.82 1 97.94 96 ASN A O 1
ATOM 774 N N . ILE A 1 97 ? 21.266 -24.062 4.906 1 97.88 97 ILE A N 1
ATOM 775 C CA . ILE A 1 97 ? 20.25 -24.547 3.973 1 97.88 97 ILE A CA 1
ATOM 776 C C . ILE A 1 97 ? 19.078 -25.141 4.742 1 97.88 97 ILE A C 1
ATOM 778 O O . ILE A 1 97 ? 17.922 -24.969 4.352 1 97.88 97 ILE A O 1
ATOM 782 N N . LEU A 1 98 ? 19.406 -25.828 5.762 1 97.94 98 LEU A N 1
ATOM 783 C CA . LEU A 1 98 ? 18.344 -26.438 6.551 1 97.94 98 LEU A CA 1
ATOM 784 C C . LEU A 1 98 ? 17.375 -25.375 7.062 1 97.94 98 LEU A C 1
ATOM 786 O O . LEU A 1 98 ? 16.156 -25.531 6.977 1 97.94 98 LEU A O 1
ATOM 790 N N . ARG A 1 99 ? 17.906 -24.297 7.602 1 98.06 99 ARG A N 1
ATOM 791 C CA . ARG A 1 99 ? 17.062 -23.203 8.078 1 98.06 99 ARG A CA 1
ATOM 792 C C . ARG A 1 99 ? 16.234 -22.609 6.934 1 98.06 99 ARG A C 1
ATOM 794 O O . ARG A 1 99 ? 15.07 -22.266 7.117 1 98.06 99 ARG A O 1
ATOM 801 N N . ALA A 1 100 ? 16.844 -22.438 5.773 1 98.44 100 ALA A N 1
ATOM 802 C CA . ALA A 1 100 ? 16.109 -21.969 4.602 1 98.44 100 ALA A CA 1
ATOM 803 C C . ALA A 1 100 ? 14.953 -22.906 4.266 1 98.44 100 ALA A C 1
ATOM 805 O O . ALA A 1 100 ? 13.836 -22.453 4 1 98.44 100 ALA A O 1
ATOM 806 N N . GLN A 1 101 ? 15.211 -24.219 4.34 1 98.62 101 GLN A N 1
ATOM 807 C CA . GLN A 1 101 ? 14.188 -25.203 4.039 1 98.62 101 GLN A CA 1
ATOM 808 C C . GLN A 1 101 ? 13.031 -25.125 5.027 1 98.62 101 GLN A C 1
ATOM 810 O O . GLN A 1 101 ? 11.867 -25.25 4.645 1 98.62 101 GLN A O 1
ATOM 815 N N . ILE A 1 102 ? 13.367 -24.891 6.238 1 98.44 102 ILE A N 1
ATOM 816 C CA . ILE A 1 102 ? 12.336 -24.781 7.27 1 98.44 102 ILE A CA 1
ATOM 817 C C . ILE A 1 102 ? 11.469 -23.547 7.004 1 98.44 102 ILE A C 1
ATOM 819 O O . ILE A 1 102 ? 10.242 -23.609 7.109 1 98.44 102 ILE A O 1
ATOM 823 N N . ILE A 1 103 ? 12.102 -22.453 6.637 1 98.62 103 ILE A N 1
ATOM 824 C CA . ILE A 1 103 ? 11.367 -21.234 6.32 1 98.62 103 ILE A CA 1
ATOM 825 C C . ILE A 1 103 ? 10.461 -21.469 5.113 1 98.62 103 ILE A C 1
ATOM 827 O O . ILE A 1 103 ? 9.281 -21.094 5.129 1 98.62 103 ILE A O 1
ATOM 831 N N . PHE A 1 104 ? 10.961 -22.156 4.156 1 98.75 104 PHE A N 1
ATOM 832 C CA . PHE A 1 104 ? 10.18 -22.406 2.945 1 98.75 104 PHE A CA 1
ATOM 833 C C . PHE A 1 104 ? 9.086 -23.422 3.207 1 98.75 104 PHE A C 1
ATOM 835 O O . PHE A 1 104 ? 8.039 -23.406 2.559 1 98.75 104 PHE A O 1
ATOM 842 N N . ALA A 1 105 ? 9.367 -24.344 4.121 1 98.75 105 ALA A N 1
ATOM 843 C CA . ALA A 1 105 ? 8.289 -25.234 4.535 1 98.75 105 ALA A CA 1
ATOM 844 C C . ALA A 1 105 ? 7.133 -24.453 5.152 1 98.75 105 ALA A C 1
ATOM 846 O O . ALA A 1 105 ? 5.965 -24.75 4.883 1 98.75 105 ALA A O 1
ATOM 847 N N . GLY A 1 106 ? 7.523 -23.516 6.008 1 98.69 106 GLY A N 1
ATOM 848 C CA . GLY A 1 106 ? 6.496 -22.609 6.523 1 98.69 106 GLY A CA 1
ATOM 849 C C . GLY A 1 106 ? 5.754 -21.875 5.434 1 98.69 106 GLY A C 1
ATOM 850 O O . GLY A 1 106 ? 4.527 -21.75 5.484 1 98.69 106 GLY A O 1
ATOM 851 N N . LEU A 1 107 ? 6.5 -21.359 4.449 1 98.75 107 LEU A N 1
ATOM 852 C CA . LEU A 1 107 ? 5.918 -20.672 3.305 1 98.75 107 LEU A CA 1
ATOM 853 C C . LEU A 1 107 ? 4.953 -21.578 2.553 1 98.75 107 LEU A C 1
ATOM 855 O O . LEU A 1 107 ? 3.85 -21.156 2.189 1 98.75 107 LEU A O 1
ATOM 859 N N . TYR A 1 108 ? 5.352 -22.812 2.324 1 98.75 108 TYR A N 1
ATOM 860 C CA . TYR A 1 108 ? 4.523 -23.797 1.652 1 98.75 108 TYR A CA 1
ATOM 861 C C . TYR A 1 108 ? 3.217 -24.031 2.406 1 98.75 108 TYR A C 1
ATOM 863 O O . TYR A 1 108 ? 2.137 -24 1.812 1 98.75 108 TYR A O 1
ATOM 871 N N . LEU A 1 109 ? 3.33 -24.172 3.674 1 98.69 109 LEU A N 1
ATOM 872 C CA . LEU A 1 109 ? 2.17 -24.484 4.5 1 98.69 109 LEU A CA 1
ATOM 873 C C . LEU A 1 109 ? 1.205 -23.312 4.555 1 98.69 109 LEU A C 1
ATOM 875 O O . LEU A 1 109 ? -0.011 -23.484 4.461 1 98.69 109 LEU A O 1
ATOM 879 N N . VAL A 1 110 ? 1.743 -22.141 4.66 1 98.5 110 VAL A N 1
ATOM 880 C CA . VAL A 1 110 ? 0.9 -20.938 4.688 1 98.5 110 VAL A CA 1
ATOM 881 C C . VAL A 1 110 ? 0.207 -20.766 3.338 1 98.5 110 VAL A C 1
ATOM 883 O O . VAL A 1 110 ? -0.991 -20.484 3.281 1 98.5 110 VAL A O 1
ATOM 886 N N . THR A 1 111 ? 0.959 -20.953 2.291 1 98.75 111 THR A N 1
ATOM 887 C CA . THR A 1 111 ? 0.374 -20.797 0.962 1 98.75 111 THR A CA 1
ATOM 888 C C . THR A 1 111 ? -0.718 -21.844 0.734 1 98.75 111 THR A C 1
ATOM 890 O O . THR A 1 111 ? -1.794 -21.516 0.225 1 98.75 111 THR A O 1
ATOM 893 N N . LEU A 1 112 ? -0.431 -23.047 1.11 1 98.69 112 LEU A N 1
ATOM 894 C CA . LEU A 1 112 ? -1.414 -24.125 0.967 1 98.69 112 LEU A CA 1
ATOM 895 C C . LEU A 1 112 ? -2.676 -23.812 1.766 1 98.69 112 LEU A C 1
ATOM 897 O O . LEU A 1 112 ? -3.789 -24.047 1.292 1 98.69 112 LEU A O 1
ATOM 901 N N . ALA A 1 113 ? -2.492 -23.297 2.936 1 98.31 113 ALA A N 1
ATOM 902 C CA . ALA A 1 113 ? -3.643 -22.906 3.752 1 98.31 113 ALA A CA 1
ATOM 903 C C . ALA A 1 113 ? -4.496 -21.859 3.045 1 98.31 113 ALA A C 1
ATOM 905 O O . ALA A 1 113 ? -5.727 -21.938 3.055 1 98.31 113 ALA A O 1
ATOM 906 N N . VAL A 1 114 ? -3.846 -20.906 2.447 1 98.56 114 VAL A N 1
ATOM 907 C CA . VAL A 1 114 ? -4.562 -19.875 1.713 1 98.56 114 VAL A CA 1
ATOM 908 C C . VAL A 1 114 ? -5.27 -20.484 0.506 1 98.56 114 VAL A C 1
ATOM 910 O O . VAL A 1 114 ? -6.414 -20.141 0.211 1 98.56 114 VAL A O 1
ATOM 913 N N . VAL A 1 115 ? -4.605 -21.375 -0.176 1 98.75 115 VAL A N 1
ATOM 914 C CA . VAL A 1 115 ? -5.191 -22.047 -1.33 1 98.75 115 VAL A CA 1
ATOM 915 C C . VAL A 1 115 ? -6.449 -22.797 -0.906 1 98.75 115 VAL A C 1
ATOM 917 O O . VAL A 1 115 ? -7.496 -22.688 -1.544 1 98.75 115 VAL A O 1
ATOM 920 N N . ILE A 1 116 ? -6.344 -23.516 0.148 1 98.19 116 ILE A N 1
ATOM 921 C CA . ILE A 1 116 ? -7.48 -24.297 0.642 1 98.19 116 ILE A CA 1
ATOM 922 C C . ILE A 1 116 ? -8.617 -23.344 1.019 1 98.19 116 ILE A C 1
ATOM 924 O O . ILE A 1 116 ? -9.789 -23.625 0.735 1 98.19 116 ILE A O 1
ATOM 928 N N . ALA A 1 117 ? -8.273 -22.25 1.605 1 97.44 117 ALA A N 1
ATOM 929 C CA . ALA A 1 117 ? -9.289 -21.266 1.952 1 97.44 117 ALA A CA 1
ATOM 930 C C . ALA A 1 117 ? -9.992 -20.734 0.704 1 97.44 117 ALA A C 1
ATOM 932 O O . ALA A 1 117 ? -11.203 -20.531 0.709 1 97.44 117 ALA A O 1
ATOM 933 N N . CYS A 1 118 ? -9.266 -20.516 -0.326 1 98.19 118 CYS A N 1
ATOM 934 C CA . CYS A 1 118 ? -9.859 -20.078 -1.587 1 98.19 118 CYS A CA 1
ATOM 935 C C . CYS A 1 118 ? -10.805 -21.141 -2.139 1 98.19 118 CYS A C 1
ATOM 937 O O . CYS A 1 118 ? -11.906 -20.812 -2.594 1 98.19 118 CYS A O 1
ATOM 939 N N . TYR A 1 119 ? -10.367 -22.375 -2.092 1 97.62 119 TYR A N 1
ATOM 940 C CA . TYR A 1 119 ? -11.195 -23.484 -2.568 1 97.62 119 TYR A CA 1
ATOM 941 C C . TYR A 1 119 ? -12.477 -23.594 -1.759 1 97.62 119 TYR A C 1
ATOM 943 O O . TYR A 1 119 ? -13.547 -23.875 -2.312 1 97.62 119 TYR A O 1
ATOM 951 N N . ARG A 1 120 ? -12.383 -23.359 -0.525 1 95.44 120 ARG A N 1
ATOM 952 C CA . ARG A 1 120 ? -13.555 -23.406 0.338 1 95.44 120 ARG A CA 1
ATOM 953 C C . ARG A 1 120 ? -14.555 -22.328 -0.029 1 95.44 120 ARG A C 1
ATOM 955 O O . ARG A 1 120 ? -15.766 -22.547 -0.018 1 95.44 120 ARG A O 1
ATOM 962 N N . ARG A 1 121 ? -14.078 -21.203 -0.395 1 94.94 121 ARG A N 1
ATOM 963 C CA . ARG A 1 121 ? -14.938 -20.062 -0.675 1 94.94 121 ARG A CA 1
ATOM 964 C C . ARG A 1 121 ? -15.742 -20.266 -1.952 1 94.94 121 ARG A C 1
ATOM 966 O O . ARG A 1 121 ? -16.766 -19.625 -2.158 1 94.94 121 ARG A O 1
ATOM 973 N N . VAL A 1 122 ? -15.266 -21.125 -2.768 1 95.12 122 VAL A N 1
ATOM 974 C CA . VAL A 1 122 ? -16 -21.359 -4.008 1 95.12 122 VAL A CA 1
ATOM 975 C C . VAL A 1 122 ? -16.812 -22.656 -3.885 1 95.12 122 VAL A C 1
ATOM 977 O O . VAL A 1 122 ? -17.344 -23.156 -4.879 1 95.12 122 VAL A O 1
ATOM 980 N N . GLY A 1 123 ? -16.812 -23.266 -2.742 1 92.75 123 GLY A N 1
ATOM 981 C CA . GLY A 1 123 ? -17.609 -24.453 -2.496 1 92.75 123 GLY A CA 1
ATOM 982 C C . GLY A 1 123 ? -17.031 -25.703 -3.113 1 92.75 123 GLY A C 1
ATOM 983 O O . GLY A 1 123 ? -17.766 -26.594 -3.537 1 92.75 123 GLY A O 1
ATOM 984 N N . ALA A 1 124 ? -15.773 -25.766 -3.195 1 94.31 124 ALA A N 1
ATOM 985 C CA . ALA A 1 124 ? -15.117 -26.953 -3.748 1 94.31 124 ALA A CA 1
ATOM 986 C C . ALA A 1 124 ? -15.336 -28.172 -2.857 1 94.31 124 ALA A C 1
ATOM 988 O O . ALA A 1 124 ? -15.289 -28.062 -1.629 1 94.31 124 ALA A O 1
ATOM 989 N N . PRO A 1 125 ? -15.664 -29.266 -3.434 1 94.88 125 PRO A N 1
ATOM 990 C CA . PRO A 1 125 ? -15.805 -30.484 -2.631 1 94.88 125 PRO A CA 1
ATOM 991 C C . PRO A 1 125 ? -14.484 -30.938 -2.018 1 94.88 125 PRO A C 1
ATOM 993 O O . PRO A 1 125 ? -13.414 -30.703 -2.596 1 94.88 125 PRO A O 1
ATOM 996 N N . PRO A 1 126 ? -14.531 -31.609 -0.925 1 94.19 126 PRO A N 1
ATOM 997 C CA . PRO A 1 126 ? -13.312 -32 -0.208 1 94.19 126 PRO A CA 1
ATOM 998 C C . PRO A 1 126 ? -12.398 -32.906 -1.043 1 94.19 126 PRO A C 1
ATOM 1000 O O . PRO A 1 126 ? -11.18 -32.875 -0.88 1 94.19 126 PRO A O 1
ATOM 1003 N N . TRP A 1 127 ? -12.984 -33.719 -1.921 1 93.81 127 TRP A N 1
ATOM 1004 C CA . TRP A 1 127 ? -12.133 -34.594 -2.719 1 93.81 127 TRP A CA 1
ATOM 1005 C C . TRP A 1 127 ? -11.195 -33.781 -3.605 1 93.81 127 TRP A C 1
ATOM 1007 O O . TRP A 1 127 ? -10.125 -34.25 -4 1 93.81 127 TRP A O 1
ATOM 1017 N N . LEU A 1 128 ? -11.57 -32.594 -3.902 1 96.12 128 LEU A N 1
ATOM 1018 C CA . LEU A 1 128 ? -10.781 -31.719 -4.766 1 96.12 128 LEU A CA 1
ATOM 1019 C C . LEU A 1 128 ? -9.531 -31.219 -4.043 1 96.12 128 LEU A C 1
ATOM 1021 O O . LEU A 1 128 ? -8.602 -30.703 -4.676 1 96.12 128 LEU A O 1
ATOM 1025 N N . LEU A 1 129 ? -9.445 -31.391 -2.721 1 96.38 129 LEU A N 1
ATOM 1026 C CA . LEU A 1 129 ? -8.297 -30.953 -1.927 1 96.38 129 LEU A CA 1
ATOM 1027 C C . LEU A 1 129 ? -7.18 -31.984 -1.981 1 96.38 129 LEU A C 1
ATOM 1029 O O . LEU A 1 129 ? -6.031 -31.672 -1.66 1 96.38 129 LEU A O 1
ATOM 1033 N N . VAL A 1 130 ? -7.438 -33.125 -2.438 1 93.5 130 VAL A N 1
ATOM 1034 C CA . VAL A 1 130 ? -6.496 -34.25 -2.404 1 93.5 130 VAL A CA 1
ATOM 1035 C C . VAL A 1 130 ? -5.312 -33.969 -3.326 1 93.5 130 VAL A C 1
ATOM 1037 O O . VAL A 1 130 ? -4.156 -34.062 -2.912 1 93.5 130 VAL A O 1
ATOM 1040 N N . PRO A 1 131 ? -5.562 -33.562 -4.562 1 96.5 131 PRO A N 1
ATOM 1041 C CA . PRO A 1 131 ? -4.414 -33.281 -5.426 1 96.5 131 PRO A CA 1
ATOM 1042 C C . PRO A 1 131 ? -3.566 -32.125 -4.922 1 96.5 131 PRO A C 1
ATOM 1044 O O . PRO A 1 131 ? -2.396 -32 -5.293 1 96.5 131 PRO A O 1
ATOM 1047 N N . LEU A 1 132 ? -4.062 -31.25 -4.082 1 97.5 132 LEU A N 1
ATOM 1048 C CA . LEU A 1 132 ? -3.342 -30.094 -3.582 1 97.5 132 LEU A CA 1
ATOM 1049 C C . LEU A 1 132 ? -2.201 -30.5 -2.662 1 97.5 132 LEU A C 1
ATOM 1051 O O . LEU A 1 132 ? -1.214 -29.781 -2.518 1 97.5 132 LEU A O 1
ATOM 1055 N N . VAL A 1 133 ? -2.33 -31.703 -2.033 1 96.88 133 VAL A N 1
ATOM 1056 C CA . VAL A 1 133 ? -1.34 -32.094 -1.036 1 96.88 133 VAL A CA 1
ATOM 1057 C C . VAL A 1 133 ? -0.513 -33.281 -1.566 1 96.88 133 VAL A C 1
ATOM 1059 O O . VAL A 1 133 ? 0.355 -33.781 -0.864 1 96.88 133 VAL A O 1
ATOM 1062 N N . LEU A 1 134 ? -0.694 -33.656 -2.826 1 95.31 134 LEU A N 1
ATOM 1063 C CA . LEU A 1 134 ? -0.029 -34.844 -3.346 1 95.31 134 LEU A CA 1
ATOM 1064 C C . LEU A 1 134 ? 0.997 -34.469 -4.41 1 95.31 134 LEU A C 1
ATOM 1066 O O . LEU A 1 134 ? 1.626 -35.344 -5.008 1 95.31 134 LEU A O 1
ATOM 1070 N N . SER A 1 135 ? 1.189 -33.281 -4.625 1 97 135 SER A N 1
ATOM 1071 C CA . SER A 1 135 ? 2.082 -32.875 -5.703 1 97 135 SER A CA 1
ATOM 1072 C C . SER A 1 135 ? 3.543 -33 -5.285 1 97 135 SER A C 1
ATOM 1074 O O . SER A 1 135 ? 4.02 -32.219 -4.449 1 97 135 SER A O 1
ATOM 1076 N N . LYS A 1 136 ? 4.25 -33.844 -5.922 1 97.06 136 LYS A N 1
ATOM 1077 C CA . LYS A 1 136 ? 5.688 -33.969 -5.695 1 97.06 136 LYS A CA 1
ATOM 1078 C C . LYS A 1 136 ? 6.445 -32.75 -6.195 1 97.06 136 LYS A C 1
ATOM 1080 O O . LYS A 1 136 ? 7.402 -32.312 -5.555 1 97.06 136 LYS A O 1
ATOM 1085 N N . ARG A 1 137 ? 6.027 -32.281 -7.281 1 97.25 137 ARG A N 1
ATOM 1086 C CA . ARG A 1 137 ? 6.711 -31.141 -7.879 1 97.25 137 ARG A CA 1
ATOM 1087 C C . ARG A 1 137 ? 6.555 -29.891 -7.016 1 97.25 137 ARG A C 1
ATOM 1089 O O . ARG A 1 137 ? 7.508 -29.125 -6.848 1 97.25 137 ARG A O 1
ATOM 1096 N N . MET A 1 138 ? 5.367 -29.672 -6.422 1 98.12 138 MET A N 1
ATOM 1097 C CA . MET A 1 138 ? 5.168 -28.531 -5.539 1 98.12 138 MET A CA 1
ATOM 1098 C C . MET A 1 138 ? 6.062 -28.625 -4.309 1 98.12 138 MET A C 1
ATOM 1100 O O . MET A 1 138 ? 6.711 -27.641 -3.928 1 98.12 138 MET A O 1
ATOM 1104 N N . HIS A 1 139 ? 6.133 -29.828 -3.75 1 98.38 139 HIS A N 1
ATOM 1105 C CA . HIS A 1 139 ? 7.02 -30.031 -2.613 1 98.38 139 HIS A CA 1
ATOM 1106 C C . HIS A 1 139 ? 8.477 -29.781 -2.996 1 98.38 139 HIS A C 1
ATOM 1108 O O . HIS A 1 139 ? 9.219 -29.141 -2.242 1 98.38 139 HIS A O 1
ATOM 1114 N N . SER A 1 140 ? 8.828 -30.25 -4.156 1 97.94 140 SER A N 1
ATOM 1115 C CA . SER A 1 140 ? 10.195 -30.078 -4.629 1 97.94 140 SER A CA 1
ATOM 1116 C C . SER A 1 140 ? 10.539 -28.609 -4.812 1 97.94 140 SER A C 1
ATOM 1118 O O . SER A 1 140 ? 11.609 -28.156 -4.398 1 97.94 140 SER A O 1
ATOM 1120 N N . ILE A 1 141 ? 9.664 -27.859 -5.379 1 98.19 141 ILE A N 1
ATOM 1121 C CA . ILE A 1 141 ? 9.883 -26.453 -5.684 1 98.19 141 ILE A CA 1
ATOM 1122 C C . ILE A 1 141 ? 10.047 -25.672 -4.387 1 98.19 141 ILE A C 1
ATOM 1124 O O . ILE A 1 141 ? 10.977 -24.875 -4.246 1 98.19 141 ILE A O 1
ATOM 1128 N N . PHE A 1 142 ? 9.195 -25.906 -3.375 1 98.56 142 PHE A N 1
ATOM 1129 C CA . PHE A 1 142 ? 9.195 -25.141 -2.131 1 98.56 142 PHE A CA 1
ATOM 1130 C C . PHE A 1 142 ? 10.297 -25.625 -1.199 1 98.56 142 PHE A C 1
ATOM 1132 O O . PHE A 1 142 ? 11.055 -24.812 -0.661 1 98.56 142 PHE A O 1
ATOM 1139 N N . LEU A 1 143 ? 10.539 -26.969 -1.105 1 98.5 143 LEU A N 1
ATOM 1140 C CA . LEU A 1 143 ? 11.312 -27.5 0.01 1 98.5 143 LEU A CA 1
ATOM 1141 C C . LEU A 1 143 ? 12.727 -27.844 -0.43 1 98.5 143 LEU A C 1
ATOM 1143 O O . LEU A 1 143 ? 13.648 -27.859 0.389 1 98.5 143 LEU A O 1
ATOM 1147 N N . LEU A 1 144 ? 12.875 -28.094 -1.74 1 98.12 144 LEU A N 1
ATOM 1148 C CA . LEU A 1 144 ? 14.164 -28.641 -2.154 1 98.12 144 LEU A CA 1
ATOM 1149 C C . LEU A 1 144 ? 14.875 -27.688 -3.113 1 98.12 144 LEU A C 1
ATOM 1151 O O . LEU A 1 144 ? 16.078 -27.828 -3.34 1 98.12 144 LEU A O 1
ATOM 1155 N N . ARG A 1 145 ? 14.18 -26.75 -3.738 1 97.62 145 ARG A N 1
ATOM 1156 C CA . ARG A 1 145 ? 14.805 -25.844 -4.707 1 97.62 145 ARG A CA 1
ATOM 1157 C C . ARG A 1 145 ? 14.828 -24.406 -4.188 1 97.62 145 ARG A C 1
ATOM 1159 O O . ARG A 1 145 ? 15.688 -23.625 -4.586 1 97.62 145 ARG A O 1
ATOM 1166 N N . LEU A 1 146 ? 13.812 -23.984 -3.334 1 98.19 146 LEU A N 1
ATOM 1167 C CA . LEU A 1 146 ? 13.742 -22.688 -2.668 1 98.19 146 LEU A CA 1
ATOM 1168 C C . LEU A 1 146 ? 13.711 -21.547 -3.688 1 98.19 146 LEU A C 1
ATOM 1170 O O . LEU A 1 146 ? 14.477 -20.594 -3.584 1 98.19 146 LEU A O 1
ATOM 1174 N N . PHE A 1 147 ? 12.797 -21.688 -4.672 1 97.81 147 PHE A N 1
ATOM 1175 C CA . PHE A 1 147 ? 12.68 -20.719 -5.758 1 97.81 147 PHE A CA 1
ATOM 1176 C C . PHE A 1 147 ? 11.906 -19.5 -5.305 1 97.81 147 PHE A C 1
ATOM 1178 O O . PHE A 1 147 ? 11.094 -19.562 -4.383 1 97.81 147 PHE A O 1
ATOM 1185 N N . ASN A 1 148 ? 12.148 -18.344 -5.938 1 98.12 148 ASN A N 1
ATOM 1186 C CA . ASN A 1 148 ? 11.422 -17.109 -5.645 1 98.12 148 ASN A CA 1
ATOM 1187 C C . ASN A 1 148 ? 9.977 -17.188 -6.117 1 98.12 148 ASN A C 1
ATOM 1189 O O . ASN A 1 148 ? 9.117 -16.438 -5.645 1 98.12 148 ASN A O 1
ATOM 1193 N N . ASP A 1 149 ? 9.664 -18.156 -6.988 1 98.44 149 ASP A N 1
ATOM 1194 C CA . ASP A 1 149 ? 8.289 -18.406 -7.43 1 98.44 149 ASP A CA 1
ATOM 1195 C C . ASP A 1 149 ? 7.379 -18.703 -6.242 1 98.44 149 ASP A C 1
ATOM 1197 O O . ASP A 1 149 ? 6.184 -18.406 -6.281 1 98.44 149 ASP A O 1
ATOM 1201 N N . CYS A 1 150 ? 7.973 -19.266 -5.246 1 98.69 150 CYS A N 1
ATOM 1202 C CA . CYS A 1 150 ? 7.203 -19.641 -4.066 1 98.69 150 CYS A CA 1
ATOM 1203 C C . CYS A 1 150 ? 6.602 -18.406 -3.396 1 98.69 150 CYS A C 1
ATOM 1205 O O . CYS A 1 150 ? 5.422 -18.406 -3.043 1 98.69 150 CYS A O 1
ATOM 1207 N N . TRP A 1 151 ? 7.352 -17.375 -3.293 1 98.62 151 TRP A N 1
ATOM 1208 C CA . TRP A 1 151 ? 6.883 -16.141 -2.697 1 98.62 151 TRP A CA 1
ATOM 1209 C C . TRP A 1 151 ? 5.852 -15.453 -3.596 1 98.62 151 TRP A C 1
ATOM 1211 O O . TRP A 1 151 ? 4.848 -14.93 -3.109 1 98.62 151 TRP A O 1
ATOM 1221 N N . ALA A 1 152 ? 6.113 -15.453 -4.871 1 98.62 152 ALA A N 1
ATOM 1222 C CA . ALA A 1 152 ? 5.176 -14.875 -5.828 1 98.62 152 ALA A CA 1
ATOM 1223 C C . ALA A 1 152 ? 3.848 -15.625 -5.82 1 98.62 152 ALA A C 1
ATOM 1225 O O . ALA A 1 152 ? 2.781 -15.008 -5.926 1 98.62 152 ALA A O 1
ATOM 1226 N N . THR A 1 153 ? 3.893 -16.906 -5.707 1 98.75 153 THR A N 1
ATOM 1227 C CA . THR A 1 153 ? 2.691 -17.734 -5.676 1 98.75 153 THR A CA 1
ATOM 1228 C C . THR A 1 153 ? 1.85 -17.406 -4.441 1 98.75 153 THR A C 1
ATOM 1230 O O . THR A 1 153 ? 0.62 -17.391 -4.516 1 98.75 153 THR A O 1
ATOM 1233 N N . LEU A 1 154 ? 2.525 -17.203 -3.32 1 98.75 154 LEU A N 1
ATOM 1234 C CA . LEU A 1 154 ? 1.79 -16.75 -2.146 1 98.75 154 LEU A CA 1
ATOM 1235 C C . LEU A 1 154 ? 1.055 -15.445 -2.441 1 98.75 154 LEU A C 1
ATOM 1237 O O . LEU A 1 154 ? -0.114 -15.297 -2.078 1 98.75 154 LEU A O 1
ATOM 1241 N N . GLY A 1 155 ? 1.73 -14.523 -3.092 1 98.5 155 GLY A N 1
ATOM 1242 C CA . GLY A 1 155 ? 1.089 -13.273 -3.467 1 98.5 155 GLY A CA 1
ATOM 1243 C C . GLY A 1 155 ? -0.135 -13.469 -4.34 1 98.5 155 GLY A C 1
ATOM 1244 O O . GLY A 1 155 ? -1.154 -12.797 -4.148 1 98.5 155 GLY A O 1
ATOM 1245 N N . LEU A 1 156 ? -0.044 -14.383 -5.254 1 98.81 156 LEU A N 1
ATOM 1246 C CA . LEU A 1 156 ? -1.153 -14.672 -6.156 1 98.81 156 LEU A CA 1
ATOM 1247 C C . LEU A 1 156 ? -2.367 -15.18 -5.383 1 98.81 156 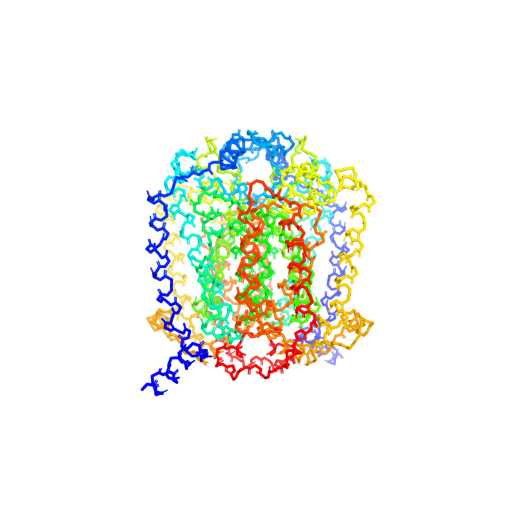LEU A C 1
ATOM 1249 O O . LEU A 1 156 ? -3.461 -14.625 -5.508 1 98.81 156 LEU A O 1
ATOM 1253 N N . TRP A 1 157 ? -2.191 -16.141 -4.559 1 98.88 157 TRP A N 1
ATOM 1254 C CA . TRP A 1 157 ? -3.312 -16.797 -3.889 1 98.88 157 TRP A CA 1
ATOM 1255 C C . TRP A 1 157 ? -3.867 -15.914 -2.773 1 98.88 157 TRP A C 1
ATOM 1257 O O . TRP A 1 157 ? -5.07 -15.93 -2.504 1 98.88 157 TRP A O 1
ATOM 1267 N N . LEU A 1 158 ? -2.979 -15.156 -2.162 1 98.5 158 LEU A N 1
ATOM 1268 C CA . LEU A 1 158 ? -3.467 -14.195 -1.176 1 98.5 158 LEU A CA 1
ATOM 1269 C C . LEU A 1 158 ? -4.324 -13.125 -1.837 1 98.5 158 LEU A C 1
ATOM 1271 O O . LEU A 1 158 ? -5.309 -12.664 -1.256 1 98.5 158 LEU A O 1
ATOM 1275 N N . ALA A 1 159 ? -3.908 -12.703 -2.973 1 98.62 159 ALA A N 1
ATOM 1276 C CA . ALA A 1 159 ? -4.711 -11.742 -3.715 1 98.62 159 ALA A CA 1
ATOM 1277 C C . ALA A 1 159 ? -6.082 -12.32 -4.059 1 98.62 159 ALA A C 1
ATOM 1279 O O . ALA A 1 159 ? -7.105 -11.656 -3.881 1 98.62 159 ALA A O 1
ATOM 1280 N N . ILE A 1 160 ? -6.09 -13.531 -4.527 1 98.81 160 ILE A N 1
ATOM 1281 C CA . ILE A 1 160 ? -7.348 -14.195 -4.852 1 98.81 160 ILE A CA 1
ATOM 1282 C C . ILE A 1 160 ? -8.227 -14.266 -3.605 1 98.81 160 ILE A C 1
ATOM 1284 O O . ILE A 1 160 ? -9.406 -13.906 -3.65 1 98.81 160 ILE A O 1
ATOM 1288 N N . TYR A 1 161 ? -7.645 -14.672 -2.555 1 98.5 161 TYR A N 1
ATOM 1289 C CA . TYR A 1 161 ? -8.383 -14.82 -1.306 1 98.5 161 TYR A CA 1
ATOM 1290 C C . TYR A 1 161 ? -8.984 -13.484 -0.87 1 98.5 161 TYR A C 1
ATOM 1292 O O . TYR A 1 161 ? -10.156 -13.414 -0.486 1 98.5 161 TYR A O 1
ATOM 1300 N N . CYS A 1 162 ? -8.203 -12.469 -0.959 1 96.44 162 CYS A N 1
ATOM 1301 C CA . CYS A 1 162 ? -8.68 -11.141 -0.568 1 96.44 162 CYS A CA 1
ATOM 1302 C C . CYS A 1 162 ? -9.805 -10.672 -1.486 1 96.44 162 CYS A C 1
ATOM 1304 O O . CYS A 1 162 ? -10.781 -10.078 -1.025 1 96.44 162 CYS A O 1
ATOM 1306 N N . MET A 1 163 ? -9.68 -10.898 -2.723 1 97.94 163 MET A N 1
ATOM 1307 C CA . MET A 1 163 ? -10.75 -10.539 -3.646 1 97.94 163 MET A CA 1
ATOM 1308 C C . MET A 1 163 ? -12.031 -11.305 -3.328 1 97.94 163 MET A C 1
ATOM 1310 O O . MET A 1 163 ? -13.125 -10.75 -3.406 1 97.94 163 MET A O 1
ATOM 1314 N N . GLN A 1 164 ? -11.844 -12.547 -2.986 1 97.38 164 GLN A N 1
ATOM 1315 C CA . GLN A 1 164 ? -13 -13.359 -2.637 1 97.38 164 GLN A CA 1
ATOM 1316 C C . GLN A 1 164 ? -13.695 -12.828 -1.386 1 97.38 164 GLN A C 1
ATOM 1318 O O . GLN A 1 164 ? -14.898 -12.992 -1.219 1 97.38 164 GLN A O 1
ATOM 1323 N N . ARG A 1 165 ? -12.922 -12.188 -0.598 1 94.44 165 ARG A N 1
ATOM 1324 C CA . ARG A 1 165 ? -13.469 -11.594 0.622 1 94.44 165 ARG A CA 1
ATOM 1325 C C . ARG A 1 165 ? -13.867 -10.141 0.395 1 94.44 165 ARG A C 1
ATOM 1327 O O . ARG A 1 165 ? -14.07 -9.391 1.353 1 94.44 165 ARG A O 1
ATOM 1334 N N . ARG A 1 166 ? -13.812 -9.695 -0.797 1 93.69 166 ARG A N 1
ATOM 1335 C CA . ARG A 1 166 ? -14.25 -8.375 -1.246 1 93.69 166 ARG A CA 1
ATOM 1336 C C . ARG A 1 166 ? -13.328 -7.285 -0.722 1 93.69 166 ARG A C 1
ATOM 1338 O O . ARG A 1 166 ? -13.766 -6.168 -0.446 1 93.69 166 ARG A O 1
ATOM 1345 N N . GLN A 1 167 ? -12.211 -7.691 -0.425 1 92.56 167 GLN A N 1
ATOM 1346 C CA . GLN A 1 167 ? -11.156 -6.738 -0.098 1 92.56 167 GLN A CA 1
ATOM 1347 C C . GLN A 1 167 ? -10.305 -6.426 -1.321 1 92.56 167 GLN A C 1
ATOM 1349 O O . GLN A 1 167 ? -9.109 -6.734 -1.347 1 92.56 167 GLN A O 1
ATOM 1354 N N . PHE A 1 168 ? -10.852 -5.707 -2.188 1 94.31 168 PHE A N 1
ATOM 1355 C CA . PHE A 1 168 ? -10.297 -5.555 -3.527 1 94.31 168 PHE A CA 1
ATOM 1356 C C . PHE A 1 168 ? -9.055 -4.676 -3.502 1 94.31 168 PHE A C 1
ATOM 1358 O O . PHE A 1 168 ? -8.07 -4.957 -4.191 1 94.31 168 PHE A O 1
ATOM 1365 N N . GLY A 1 169 ? -9.102 -3.654 -2.756 1 90.12 169 GLY A N 1
ATOM 1366 C CA . GLY A 1 169 ? -7.922 -2.812 -2.637 1 90.12 169 GLY A CA 1
ATOM 1367 C C . GLY A 1 169 ? -6.719 -3.549 -2.072 1 90.12 169 GLY A C 1
ATOM 1368 O O . GLY A 1 169 ? -5.617 -3.447 -2.609 1 90.12 169 GLY A O 1
ATOM 1369 N N . ARG A 1 170 ? -6.973 -4.285 -1.012 1 90.12 170 ARG A N 1
ATOM 1370 C CA . ARG A 1 170 ? -5.922 -5.102 -0.409 1 90.12 170 ARG A CA 1
ATOM 1371 C C . ARG A 1 170 ? -5.379 -6.117 -1.406 1 90.12 170 ARG A C 1
ATOM 1373 O O . ARG A 1 170 ? -4.168 -6.348 -1.466 1 90.12 170 ARG A O 1
ATOM 1380 N N . ALA A 1 171 ? -6.277 -6.652 -2.098 1 96.31 171 ALA A N 1
ATOM 1381 C CA . ALA A 1 171 ? -5.91 -7.688 -3.064 1 96.31 171 ALA A CA 1
ATOM 1382 C C . ALA A 1 171 ? -4.965 -7.133 -4.125 1 96.31 171 ALA A C 1
ATOM 1384 O O . ALA A 1 171 ? -3.988 -7.789 -4.496 1 96.31 171 ALA A O 1
ATOM 1385 N N . ALA A 1 172 ? -5.266 -5.977 -4.551 1 95.31 172 ALA A N 1
ATOM 1386 C CA . ALA A 1 172 ? -4.426 -5.359 -5.574 1 95.31 172 ALA A CA 1
ATOM 1387 C C . ALA A 1 172 ? -3.016 -5.105 -5.047 1 95.31 172 ALA A C 1
ATOM 1389 O O . ALA A 1 172 ? -2.033 -5.348 -5.754 1 95.31 172 ALA A O 1
ATOM 1390 N N . VAL A 1 173 ? -2.926 -4.711 -3.889 1 92.31 173 VAL A N 1
ATOM 1391 C CA . VAL A 1 173 ? -1.631 -4.434 -3.273 1 92.31 173 VAL A CA 1
ATOM 1392 C C . VAL A 1 173 ? -0.854 -5.738 -3.096 1 92.31 173 VAL A C 1
ATOM 1394 O O . VAL A 1 173 ? 0.344 -5.797 -3.381 1 92.31 173 VAL A O 1
ATOM 1397 N N . ILE A 1 174 ? -1.542 -6.699 -2.654 1 96.12 174 ILE A N 1
ATOM 1398 C CA . ILE A 1 174 ? -0.911 -7.996 -2.432 1 96.12 174 ILE A CA 1
ATOM 1399 C C . ILE A 1 174 ? -0.436 -8.57 -3.764 1 96.12 174 ILE A C 1
ATOM 1401 O O . ILE A 1 174 ? 0.673 -9.109 -3.855 1 96.12 174 ILE A O 1
ATOM 1405 N N . TRP A 1 175 ? -1.278 -8.461 -4.785 1 98 175 TRP A N 1
ATOM 1406 C CA . TRP A 1 175 ? -0.852 -8.859 -6.121 1 98 175 TRP A CA 1
ATOM 1407 C C . TRP A 1 175 ? 0.386 -8.078 -6.551 1 98 175 TRP A C 1
ATOM 1409 O O . TRP A 1 175 ? 1.332 -8.656 -7.098 1 98 175 TRP A O 1
ATOM 1419 N N . GLY A 1 176 ? 0.366 -6.832 -6.258 1 96.75 176 GLY A N 1
ATOM 1420 C CA . GLY A 1 176 ? 1.513 -5.992 -6.574 1 96.75 176 GLY A CA 1
ATOM 1421 C C . GLY A 1 176 ? 2.783 -6.43 -5.871 1 96.75 176 GLY A C 1
ATOM 1422 O O . GLY A 1 176 ? 3.867 -6.395 -6.457 1 96.75 176 GLY A O 1
ATOM 1423 N N . LEU A 1 177 ? 2.637 -6.805 -4.648 1 96.38 177 LEU A N 1
ATOM 1424 C CA . LEU A 1 177 ? 3.791 -7.301 -3.908 1 96.38 177 LEU A CA 1
ATOM 1425 C C . LEU A 1 177 ? 4.324 -8.586 -4.531 1 96.38 177 LEU A C 1
ATOM 1427 O O . LEU A 1 177 ? 5.535 -8.758 -4.68 1 96.38 177 LEU A O 1
ATOM 1431 N N . GLY A 1 178 ? 3.4 -9.477 -4.898 1 97.94 178 GLY A N 1
ATOM 1432 C CA . GLY A 1 178 ? 3.84 -10.664 -5.609 1 97.94 178 GLY A CA 1
ATOM 1433 C C . GLY A 1 178 ? 4.555 -10.359 -6.91 1 97.94 178 GLY A C 1
ATOM 1434 O O . GLY A 1 178 ? 5.566 -10.984 -7.23 1 97.94 178 GLY A O 1
ATOM 1435 N N . LEU A 1 179 ? 3.988 -9.359 -7.605 1 97.5 179 LEU A N 1
ATOM 1436 C CA . LEU A 1 179 ? 4.59 -8.906 -8.852 1 97.5 179 LEU A CA 1
ATOM 1437 C C . LEU A 1 179 ? 5.992 -8.352 -8.609 1 97.5 179 LEU A C 1
ATOM 1439 O O . LEU A 1 179 ? 6.871 -8.484 -9.469 1 97.5 179 LEU A O 1
ATOM 1443 N N . GLY A 1 180 ? 6.215 -7.848 -7.457 1 97.06 180 GLY A N 1
ATOM 1444 C CA . GLY A 1 180 ? 7.516 -7.312 -7.082 1 97.06 180 GLY A CA 1
ATOM 1445 C C . GLY A 1 180 ? 8.562 -8.391 -6.848 1 97.06 180 GLY A C 1
ATOM 1446 O O . GLY A 1 180 ? 9.758 -8.102 -6.793 1 97.06 180 GLY A O 1
ATOM 1447 N N . VAL A 1 181 ? 8.117 -9.633 -6.797 1 97.75 181 VAL A N 1
ATOM 1448 C CA . VAL A 1 181 ? 9.031 -10.75 -6.602 1 97.75 181 VAL A CA 1
ATOM 1449 C C . VAL A 1 181 ? 9.406 -11.359 -7.953 1 97.75 181 VAL A C 1
ATOM 1451 O O . VAL A 1 181 ? 10.578 -11.633 -8.219 1 97.75 181 VAL A O 1
ATOM 1454 N N . LYS A 1 182 ? 8.422 -11.555 -8.703 1 96.56 182 LYS A N 1
ATOM 1455 C CA . LYS A 1 182 ? 8.641 -12.141 -10.016 1 96.56 182 LYS A CA 1
ATOM 1456 C C . LYS A 1 182 ? 7.613 -11.633 -11.023 1 96.56 182 LYS A C 1
ATOM 1458 O O . LYS A 1 182 ? 6.426 -11.539 -10.711 1 96.56 182 LYS A O 1
ATOM 1463 N N . MET A 1 183 ? 8.016 -11.398 -12.234 1 95.25 183 MET A N 1
ATOM 1464 C CA . MET A 1 183 ? 7.199 -10.758 -13.266 1 95.25 183 MET A CA 1
ATOM 1465 C C . MET A 1 183 ? 6.113 -11.711 -13.758 1 95.25 183 MET A C 1
ATOM 1467 O O . MET A 1 183 ? 5.164 -11.281 -14.414 1 95.25 183 MET A O 1
ATOM 1471 N N . THR A 1 184 ? 6.207 -12.969 -13.461 1 95.94 184 THR A N 1
ATOM 1472 C CA . THR A 1 184 ? 5.215 -13.938 -13.906 1 95.94 184 THR A CA 1
ATOM 1473 C C . THR A 1 184 ? 3.812 -13.508 -13.484 1 95.94 184 THR A C 1
ATOM 1475 O O . THR A 1 184 ? 2.836 -13.789 -14.188 1 95.94 184 THR A O 1
ATOM 1478 N N . LEU A 1 185 ? 3.719 -12.789 -12.438 1 97.56 185 LEU A N 1
ATOM 1479 C CA . LEU A 1 185 ? 2.414 -12.375 -11.93 1 97.56 185 LEU A CA 1
ATOM 1480 C C . LEU A 1 185 ? 1.812 -11.281 -12.805 1 97.56 185 LEU A C 1
ATOM 1482 O O . LEU A 1 185 ? 0.639 -10.938 -12.656 1 97.56 185 LEU A O 1
ATOM 1486 N N . LEU A 1 186 ? 2.559 -10.805 -13.781 1 96.69 186 LEU A N 1
ATOM 1487 C CA . LEU A 1 186 ? 1.976 -9.93 -14.789 1 96.69 186 LEU A CA 1
ATOM 1488 C C . LEU A 1 186 ? 0.887 -10.648 -15.578 1 96.69 186 LEU A C 1
ATOM 1490 O O . LEU A 1 186 ? -0.035 -10.016 -16.094 1 96.69 186 LEU A O 1
ATOM 1494 N N . LEU A 1 187 ? 1.021 -11.922 -15.633 1 97.88 187 LEU A N 1
ATOM 1495 C CA . LEU A 1 187 ? 0.039 -12.719 -16.359 1 97.88 187 LEU A CA 1
ATOM 1496 C C . LEU A 1 187 ? -1.344 -12.586 -15.734 1 97.88 187 LEU A C 1
ATOM 1498 O O . LEU A 1 187 ? -2.357 -12.805 -16.406 1 97.88 187 LEU A O 1
ATOM 1502 N N . ALA A 1 188 ? -1.42 -12.219 -14.5 1 98.38 188 ALA A N 1
ATOM 1503 C CA . ALA A 1 188 ? -2.689 -12.055 -13.797 1 98.38 188 ALA A CA 1
ATOM 1504 C C . ALA A 1 188 ? -3.209 -10.625 -13.93 1 98.38 188 ALA A C 1
ATOM 1506 O O . ALA A 1 188 ? -4.328 -10.32 -13.516 1 98.38 188 ALA A O 1
ATOM 1507 N N . ALA A 1 189 ? -2.484 -9.711 -14.523 1 98 189 ALA A N 1
ATOM 1508 C CA . ALA A 1 189 ? -2.787 -8.289 -14.555 1 98 189 ALA A CA 1
ATOM 1509 C C . ALA A 1 189 ? -4.129 -8.023 -15.234 1 98 189 ALA A C 1
ATOM 1511 O O . ALA A 1 189 ? -4.938 -7.234 -14.734 1 98 189 ALA A O 1
ATOM 1512 N N . PRO A 1 190 ? -4.422 -8.68 -16.391 1 98 190 PRO A N 1
ATOM 1513 C CA . PRO A 1 190 ? -5.734 -8.43 -16.984 1 98 190 PRO A CA 1
ATOM 1514 C C . PRO A 1 190 ? -6.887 -8.773 -16.047 1 98 190 PRO A C 1
ATOM 1516 O O . PRO A 1 190 ? -7.844 -8 -15.93 1 98 190 PRO A O 1
ATOM 1519 N N . ALA A 1 191 ? -6.738 -9.891 -15.398 1 98.44 191 ALA A N 1
ATOM 1520 C CA . ALA A 1 191 ? -7.77 -10.312 -14.453 1 98.44 191 ALA A CA 1
ATOM 1521 C C . ALA A 1 191 ? -7.91 -9.312 -13.312 1 98.44 191 ALA A C 1
ATOM 1523 O O . ALA A 1 191 ? -9.023 -8.922 -12.953 1 98.44 191 ALA A O 1
ATOM 1524 N N . VAL A 1 192 ? -6.805 -8.883 -12.758 1 98.38 192 VAL A N 1
ATOM 1525 C CA . VAL A 1 192 ? -6.812 -7.906 -11.672 1 98.38 192 VAL A CA 1
ATOM 1526 C C . VAL A 1 192 ? -7.496 -6.625 -12.133 1 98.38 192 VAL A C 1
ATOM 1528 O O . VAL A 1 192 ? -8.344 -6.07 -11.43 1 98.38 192 VAL A O 1
ATOM 1531 N N . GLY A 1 193 ? -7.207 -6.188 -13.312 1 97.44 193 GLY A N 1
ATOM 1532 C CA . GLY A 1 193 ? -7.809 -4.98 -13.859 1 97.44 193 GLY A CA 1
ATOM 1533 C C . GLY A 1 193 ? -9.312 -5.07 -13.992 1 97.44 193 GLY A C 1
ATOM 1534 O O . GLY A 1 193 ? -10.039 -4.195 -13.516 1 97.44 193 GLY A O 1
ATOM 1535 N N . PHE A 1 194 ? -9.812 -6.148 -14.586 1 97.06 194 PHE A N 1
ATOM 1536 C CA . PHE A 1 194 ? -11.242 -6.301 -14.82 1 97.06 194 PHE A CA 1
ATOM 1537 C C . PHE A 1 194 ? -11.992 -6.461 -13.508 1 97.06 194 PHE A C 1
ATOM 1539 O O . PHE A 1 194 ? -13.078 -5.898 -13.328 1 97.06 194 PHE A O 1
ATOM 1546 N N . ILE A 1 195 ? -11.422 -7.191 -12.602 1 97.88 195 ILE A N 1
ATOM 1547 C CA . ILE A 1 195 ? -12.086 -7.418 -11.32 1 97.88 195 ILE A CA 1
ATOM 1548 C C . ILE A 1 195 ? -12.156 -6.109 -10.531 1 97.88 195 ILE A C 1
ATOM 1550 O O . ILE A 1 195 ? -13.219 -5.73 -10.039 1 97.88 195 ILE A O 1
ATOM 1554 N N . ILE A 1 196 ? -11.055 -5.398 -10.469 1 97.19 196 ILE A N 1
ATOM 1555 C CA . ILE A 1 196 ? -10.969 -4.18 -9.68 1 97.19 196 ILE A CA 1
ATOM 1556 C C . ILE A 1 196 ? -11.891 -3.115 -10.273 1 97.19 196 ILE A C 1
ATOM 1558 O O . ILE A 1 196 ? -12.625 -2.441 -9.539 1 97.19 196 ILE A O 1
ATOM 1562 N N . LEU A 1 197 ? -11.867 -2.99 -11.539 1 95.69 197 LEU A N 1
ATOM 1563 C CA . LEU A 1 197 ? -12.695 -1.984 -12.188 1 95.69 197 LEU A CA 1
ATOM 1564 C C . LEU A 1 197 ? -14.172 -2.264 -11.953 1 95.69 197 LEU A C 1
ATOM 1566 O O . LEU A 1 197 ? -14.945 -1.35 -11.641 1 95.69 197 LEU A O 1
ATOM 1570 N N . GLN A 1 198 ? -14.586 -3.469 -12.094 1 96.19 198 GLN A N 1
ATOM 1571 C CA . GLN A 1 198 ? -15.992 -3.824 -11.961 1 96.19 198 GLN A CA 1
ATOM 1572 C C . GLN A 1 198 ? -16.406 -3.854 -10.492 1 96.19 198 GLN A C 1
ATOM 1574 O O . GLN A 1 198 ? -17.562 -3.572 -10.164 1 96.19 198 GLN A O 1
ATOM 1579 N N . ALA A 1 199 ? -15.484 -4.16 -9.672 1 96.25 199 ALA A N 1
ATOM 1580 C CA . ALA A 1 199 ? -15.797 -4.258 -8.25 1 96.25 199 ALA A CA 1
ATOM 1581 C C . ALA A 1 199 ? -15.828 -2.877 -7.598 1 96.25 199 ALA A C 1
ATOM 1583 O O . ALA A 1 199 ? -16.656 -2.615 -6.727 1 96.25 199 ALA A O 1
ATOM 1584 N N . LEU A 1 200 ? -14.93 -2.01 -8.062 1 93.56 200 LEU A N 1
ATOM 1585 C CA . LEU A 1 200 ? -14.75 -0.765 -7.32 1 93.56 200 LEU A CA 1
ATOM 1586 C C . LEU A 1 200 ? -15.234 0.428 -8.133 1 93.56 200 LEU A C 1
ATOM 1588 O O . LEU A 1 200 ? -15.477 1.505 -7.582 1 93.56 200 LEU A O 1
ATOM 1592 N N . GLY A 1 201 ? -15.383 0.29 -9.398 1 93.25 201 GLY A N 1
ATOM 1593 C CA . GLY A 1 201 ? -15.711 1.408 -10.273 1 93.25 201 GLY A CA 1
ATOM 1594 C C . GLY A 1 201 ? -14.492 2.123 -10.812 1 93.25 201 GLY A C 1
ATOM 1595 O O . GLY A 1 201 ? -13.359 1.802 -10.438 1 93.25 201 GLY A O 1
ATOM 1596 N N . THR A 1 202 ? -14.688 3.043 -11.641 1 92 202 THR A N 1
ATOM 1597 C CA . THR A 1 202 ? -13.602 3.68 -12.375 1 92 202 THR A CA 1
ATOM 1598 C C . THR A 1 202 ? -12.719 4.5 -11.43 1 92 202 THR A C 1
ATOM 1600 O O . THR A 1 202 ? -11.492 4.363 -11.445 1 92 202 THR A O 1
ATOM 1603 N N . GLY A 1 203 ? -13.289 5.383 -10.656 1 88.38 203 GLY A N 1
ATOM 1604 C CA . GLY A 1 203 ? -12.516 6.234 -9.766 1 88.38 203 GLY A CA 1
ATOM 1605 C C . GLY A 1 203 ? -11.633 5.453 -8.805 1 88.38 203 GLY A C 1
ATOM 1606 O O . GLY A 1 203 ? -10.414 5.617 -8.805 1 88.38 203 GLY A O 1
ATOM 1607 N N . ASP A 1 204 ? -12.273 4.539 -8.078 1 89.06 204 ASP A N 1
ATOM 1608 C CA . ASP A 1 204 ? -11.539 3.734 -7.109 1 89.06 204 ASP A CA 1
ATOM 1609 C C . ASP A 1 204 ? -10.594 2.758 -7.805 1 89.06 204 ASP A C 1
ATOM 1611 O O . ASP A 1 204 ? -9.531 2.43 -7.273 1 89.06 204 ASP A O 1
ATOM 1615 N N . GLY A 1 205 ? -11.055 2.363 -8.93 1 93.06 205 GLY A N 1
ATOM 1616 C CA . GLY A 1 205 ? -10.18 1.499 -9.711 1 93.06 205 GLY A CA 1
ATOM 1617 C C . GLY A 1 205 ? -8.891 2.174 -10.117 1 93.06 205 GLY A C 1
ATOM 1618 O O . GLY A 1 205 ? -7.809 1.601 -9.961 1 93.06 205 GLY A O 1
ATOM 1619 N N . ILE A 1 206 ? -9.008 3.309 -10.531 1 90.81 206 ILE A N 1
ATOM 1620 C CA . ILE A 1 206 ? -7.84 4.07 -10.945 1 90.81 206 ILE A CA 1
ATOM 1621 C C . ILE A 1 206 ? -6.953 4.355 -9.742 1 90.81 206 ILE A C 1
ATOM 1623 O O . ILE A 1 206 ? -5.73 4.215 -9.812 1 90.81 206 ILE A O 1
ATOM 1627 N N . PHE A 1 207 ? -7.527 4.688 -8.703 1 86.19 207 PHE A N 1
ATOM 1628 C CA . PHE A 1 207 ? -6.77 4.953 -7.488 1 86.19 207 PHE A CA 1
ATOM 1629 C C . PHE A 1 207 ? -6.012 3.709 -7.039 1 86.19 207 PHE A C 1
ATOM 1631 O O . PHE A 1 207 ? -4.855 3.795 -6.625 1 86.19 207 PHE A O 1
ATOM 1638 N N . THR A 1 208 ? -6.695 2.623 -7.105 1 91.88 208 THR A N 1
ATOM 1639 C CA . THR A 1 208 ? -6.062 1.364 -6.73 1 91.88 208 THR A CA 1
ATOM 1640 C C . THR A 1 208 ? -4.879 1.061 -7.645 1 91.88 208 THR A C 1
ATOM 1642 O O . THR A 1 208 ? -3.818 0.642 -7.176 1 91.88 208 THR A O 1
ATOM 1645 N N . GLY A 1 209 ? -5.074 1.284 -8.883 1 93.94 209 GLY A N 1
ATOM 1646 C CA . GLY A 1 209 ? -3.975 1.123 -9.828 1 93.94 209 GLY A CA 1
ATOM 1647 C C . GLY A 1 209 ? -2.809 2.053 -9.547 1 93.94 209 GLY A C 1
ATOM 1648 O O . GLY A 1 209 ? -1.649 1.644 -9.633 1 93.94 209 GLY A O 1
ATOM 1649 N N . LEU A 1 210 ? -3.1 3.236 -9.203 1 90.62 210 LEU A N 1
ATOM 1650 C CA . LEU A 1 210 ? -2.07 4.219 -8.883 1 90.62 210 LEU A CA 1
ATOM 1651 C C . LEU A 1 210 ? -1.292 3.803 -7.637 1 90.62 210 LEU A C 1
ATOM 1653 O O . LEU A 1 210 ? -0.074 3.986 -7.57 1 90.62 210 LEU A O 1
ATOM 1657 N N . TYR A 1 211 ? -1.986 3.322 -6.77 1 88.06 211 TYR A N 1
ATOM 1658 C CA . TYR A 1 211 ? -1.335 2.883 -5.543 1 88.06 211 TYR A CA 1
ATOM 1659 C C . TYR A 1 211 ? -0.331 1.771 -5.824 1 88.06 211 TYR A C 1
ATOM 1661 O O . TYR A 1 211 ? 0.78 1.779 -5.289 1 88.06 211 TYR A O 1
ATOM 1669 N N . VAL A 1 212 ? -0.758 0.807 -6.582 1 93.69 212 VAL A N 1
ATOM 1670 C CA . VAL A 1 212 ? 0.151 -0.274 -6.949 1 93.69 212 VAL A CA 1
ATOM 1671 C C . VAL A 1 212 ? 1.347 0.292 -7.711 1 93.69 212 VAL A C 1
ATOM 1673 O O . VAL A 1 212 ? 2.486 -0.119 -7.48 1 93.69 212 VAL A O 1
ATOM 1676 N N . PHE A 1 213 ? 1.078 1.249 -8.539 1 94.06 213 PHE A N 1
ATOM 1677 C CA . PHE A 1 213 ? 2.135 1.896 -9.305 1 94.06 213 PHE A CA 1
ATOM 1678 C C . PHE A 1 213 ? 3.129 2.59 -8.383 1 94.06 213 PHE A C 1
ATOM 1680 O O . PHE A 1 213 ? 4.344 2.426 -8.531 1 94.06 213 PHE A O 1
ATOM 1687 N N . VAL A 1 214 ? 2.662 3.332 -7.414 1 89.62 214 VAL A N 1
ATOM 1688 C CA . VAL A 1 214 ? 3.51 4.047 -6.465 1 89.62 214 VAL A CA 1
ATOM 1689 C C . VAL A 1 214 ? 4.324 3.051 -5.645 1 89.62 214 VAL A C 1
ATOM 1691 O O . VAL A 1 214 ? 5.504 3.277 -5.375 1 89.62 214 VAL A O 1
ATOM 1694 N N . LEU A 1 215 ? 3.713 1.992 -5.277 1 90.38 215 LEU A N 1
ATOM 1695 C CA . LEU A 1 215 ? 4.402 0.938 -4.539 1 90.38 215 LEU A CA 1
ATOM 1696 C C . LEU A 1 215 ? 5.609 0.429 -5.324 1 90.38 215 LEU A C 1
ATOM 1698 O O . LEU A 1 215 ? 6.699 0.279 -4.766 1 90.38 215 LEU A O 1
ATOM 1702 N N . HIS A 1 216 ? 5.418 0.265 -6.551 1 94.12 216 HIS A N 1
ATOM 1703 C CA . HIS A 1 216 ? 6.504 -0.242 -7.379 1 94.12 216 HIS A CA 1
ATOM 1704 C C . HIS A 1 216 ? 7.566 0.826 -7.609 1 94.12 216 HIS A C 1
ATOM 1706 O O . HIS A 1 216 ? 8.758 0.512 -7.719 1 94.12 216 HIS A O 1
ATOM 1712 N N . VAL A 1 217 ? 7.152 2.029 -7.656 1 90.75 217 VAL A N 1
ATOM 1713 C CA . VAL A 1 217 ? 8.109 3.119 -7.781 1 90.75 217 VAL A CA 1
ATOM 1714 C C . VAL A 1 217 ? 8.969 3.199 -6.52 1 90.75 217 VAL A C 1
ATOM 1716 O O . VAL A 1 217 ? 10.195 3.279 -6.602 1 90.75 217 VAL A O 1
ATOM 1719 N N . ILE A 1 218 ? 8.336 3.08 -5.418 1 90.5 218 ILE A N 1
ATOM 1720 C CA . ILE A 1 218 ? 9.039 3.15 -4.141 1 90.5 218 ILE A CA 1
ATOM 1721 C C . ILE A 1 218 ? 10.023 1.985 -4.023 1 90.5 218 ILE A C 1
ATOM 1723 O O . ILE A 1 218 ? 11.18 2.174 -3.639 1 90.5 218 ILE A O 1
ATOM 1727 N N . MET A 1 219 ? 9.625 0.853 -4.465 1 92 219 MET A N 1
ATOM 1728 C CA . MET A 1 219 ? 10.453 -0.343 -4.359 1 92 219 MET A CA 1
ATOM 1729 C C . MET A 1 219 ? 11.664 -0.247 -5.281 1 92 219 MET A C 1
ATOM 1731 O O . MET A 1 219 ? 12.742 -0.736 -4.945 1 92 219 MET A O 1
ATOM 1735 N N . SER A 1 220 ? 11.516 0.445 -6.355 1 93.19 220 SER A N 1
ATOM 1736 C CA . SER A 1 220 ? 12.555 0.404 -7.379 1 93.19 220 SER A CA 1
ATOM 1737 C C . SER A 1 220 ? 13.438 1.646 -7.32 1 93.19 220 SER A C 1
ATOM 1739 O O . SER A 1 220 ? 14.492 1.695 -7.953 1 93.19 220 SER A O 1
ATOM 1741 N N . MET A 1 221 ? 13.164 2.58 -6.488 1 88.69 221 MET A N 1
ATOM 1742 C CA . MET A 1 221 ? 13.797 3.896 -6.484 1 88.69 221 MET A CA 1
ATOM 1743 C C . MET A 1 221 ? 15.289 3.779 -6.23 1 88.69 221 MET A C 1
ATOM 1745 O O . MET A 1 221 ? 16.094 4.473 -6.863 1 88.69 221 MET A O 1
ATOM 1749 N N . PRO A 1 222 ? 15.688 2.941 -5.367 1 88.56 222 PRO A N 1
ATOM 1750 C CA . PRO A 1 222 ? 17.125 2.871 -5.066 1 88.56 222 PRO A CA 1
ATOM 1751 C C . PRO A 1 222 ? 17.953 2.408 -6.262 1 88.56 222 PRO A C 1
ATOM 1753 O O . PRO A 1 222 ? 19.172 2.533 -6.25 1 88.56 222 PRO A O 1
ATOM 1756 N N . PHE A 1 223 ? 17.266 1.946 -7.223 1 92 223 PHE A N 1
ATOM 1757 C CA . PHE A 1 223 ? 18 1.353 -8.328 1 92 223 PHE A CA 1
ATOM 1758 C C . PHE A 1 223 ? 18.094 2.32 -9.508 1 92 223 PHE A C 1
ATOM 1760 O O . PHE A 1 223 ? 18.578 1.963 -10.578 1 92 223 PHE A O 1
ATOM 1767 N N . PHE A 1 224 ? 17.594 3.564 -9.273 1 84.81 224 PHE A N 1
ATOM 1768 C CA . PHE A 1 224 ? 17.672 4.602 -10.297 1 84.81 224 PHE A CA 1
ATOM 1769 C C . PHE A 1 224 ? 18.688 5.664 -9.914 1 84.81 224 PHE A C 1
ATOM 1771 O O . PHE A 1 224 ? 18.391 6.566 -9.125 1 84.81 224 PHE A O 1
ATOM 1778 N N . GLY A 1 225 ? 19.969 5.363 -9.852 1 80.12 225 GLY A N 1
ATOM 1779 C CA . GLY A 1 225 ? 21.031 6.297 -9.523 1 80.12 225 GLY A CA 1
ATOM 1780 C C . GLY A 1 225 ? 21.938 6.605 -10.703 1 80.12 225 GLY A C 1
ATOM 1781 O O . GLY A 1 225 ? 21.594 6.289 -11.852 1 80.12 225 GLY A O 1
ATOM 1782 N N . GLU A 1 226 ? 22.906 7.316 -10.352 1 78.56 226 GLU A N 1
ATOM 1783 C CA . GLU A 1 226 ? 23.859 7.703 -11.391 1 78.56 226 GLU A CA 1
ATOM 1784 C C . GLU A 1 226 ? 24.531 6.477 -12.008 1 78.56 226 GLU A C 1
ATOM 1786 O O . GLU A 1 226 ? 25.047 5.617 -11.297 1 78.56 226 GLU A O 1
ATOM 1791 N N . GLY A 1 227 ? 24.406 6.379 -13.297 1 77.06 227 GLY A N 1
ATOM 1792 C CA . GLY A 1 227 ? 25.109 5.324 -14.008 1 77.06 227 GLY A CA 1
ATOM 1793 C C . GLY A 1 227 ? 24.281 4.059 -14.164 1 77.06 227 GLY A C 1
ATOM 1794 O O . GLY A 1 227 ? 24.734 3.092 -14.789 1 77.06 227 GLY A O 1
ATOM 1795 N N . THR A 1 228 ? 23.078 4.039 -13.602 1 83.5 228 THR A N 1
ATOM 1796 C CA . THR A 1 228 ? 22.328 2.793 -13.633 1 83.5 228 THR A CA 1
ATOM 1797 C C . THR A 1 228 ? 21.359 2.77 -14.812 1 83.5 228 THR A C 1
ATOM 1799 O O . THR A 1 228 ? 20.938 1.698 -15.258 1 83.5 228 THR A O 1
ATOM 1802 N N . GLY A 1 229 ? 21 3.982 -15.25 1 77.69 229 GLY A N 1
ATOM 1803 C CA . GLY A 1 229 ? 20.062 4.047 -16.359 1 77.69 229 GLY A CA 1
ATOM 1804 C C . GLY A 1 229 ? 18.75 3.326 -16.078 1 77.69 229 GLY A C 1
ATOM 1805 O O . GLY A 1 229 ? 18.156 3.502 -15.016 1 77.69 229 GLY A O 1
ATOM 1806 N N . LEU A 1 230 ? 18.312 2.607 -17.125 1 85.19 230 LEU A N 1
ATOM 1807 C CA . LEU A 1 230 ? 17.062 1.878 -17.016 1 85.19 230 LEU A CA 1
ATOM 1808 C C . LEU A 1 230 ? 17.312 0.386 -16.828 1 85.19 230 LEU A C 1
ATOM 1810 O O . LEU A 1 230 ? 16.5 -0.443 -17.234 1 85.19 230 LEU A O 1
ATOM 1814 N N . SER A 1 231 ? 18.453 0.111 -16.234 1 90.56 231 SER A N 1
ATOM 1815 C CA . SER A 1 231 ? 18.844 -1.289 -16.094 1 90.56 231 SER A CA 1
ATOM 1816 C C . SER A 1 231 ? 17.844 -2.066 -15.258 1 90.56 231 SER A C 1
ATOM 1818 O O . SER A 1 231 ? 17.578 -3.246 -15.516 1 90.56 231 SER A O 1
ATOM 1820 N N . TYR A 1 232 ? 17.281 -1.42 -14.297 1 92.81 232 TYR A N 1
ATOM 1821 C CA . TYR A 1 232 ? 16.297 -2.078 -13.461 1 92.81 232 TYR A CA 1
ATOM 1822 C C . TYR A 1 232 ? 15.117 -2.57 -14.297 1 92.81 232 TYR A C 1
ATOM 1824 O O . TYR A 1 232 ? 14.734 -3.74 -14.211 1 92.81 232 TYR A O 1
ATOM 1832 N N . ILE A 1 233 ? 14.531 -1.739 -15.086 1 89.06 233 ILE A N 1
ATOM 1833 C CA . ILE A 1 233 ? 13.359 -2.074 -15.883 1 89.06 233 ILE A CA 1
ATOM 1834 C C . ILE A 1 233 ? 13.734 -3.1 -16.953 1 89.06 233 ILE A C 1
ATOM 1836 O O . ILE A 1 233 ? 12.992 -4.059 -17.188 1 89.06 233 ILE A O 1
ATOM 1840 N N . GLN A 1 234 ? 14.859 -2.973 -17.484 1 87.75 234 GLN A N 1
ATOM 1841 C CA . GLN A 1 234 ? 15.312 -3.838 -18.562 1 87.75 234 GLN A CA 1
ATOM 1842 C C . GLN A 1 234 ? 15.562 -5.258 -18.078 1 87.75 234 GLN A C 1
ATOM 1844 O O . GLN A 1 234 ? 15.328 -6.227 -18.797 1 87.75 234 GLN A O 1
ATOM 1849 N N . ARG A 1 235 ? 15.961 -5.332 -16.859 1 88.06 235 ARG A N 1
ATOM 1850 C CA . ARG A 1 235 ? 16.281 -6.648 -16.328 1 88.06 235 ARG A CA 1
ATOM 1851 C C . ARG A 1 235 ? 15.086 -7.273 -15.625 1 88.06 235 ARG A C 1
ATOM 1853 O O . ARG A 1 235 ? 14.773 -8.445 -15.828 1 88.06 235 ARG A O 1
ATOM 1860 N N . SER A 1 236 ? 14.398 -6.492 -14.875 1 86.81 236 SER A N 1
ATOM 1861 C CA . SER A 1 236 ? 13.312 -7.023 -14.055 1 86.81 236 SER A CA 1
ATOM 1862 C C . SER A 1 236 ? 12.086 -7.352 -14.898 1 86.81 236 SER A C 1
ATOM 1864 O O . SER A 1 236 ? 11.32 -8.258 -14.562 1 86.81 236 SER A O 1
ATOM 1866 N N . PHE A 1 237 ? 11.875 -6.625 -16 1 80.94 237 PHE A N 1
ATOM 1867 C CA . PHE A 1 237 ? 10.711 -6.797 -16.875 1 80.94 237 PHE A CA 1
ATOM 1868 C C . PHE A 1 237 ? 11.133 -6.938 -18.328 1 80.94 237 PHE A C 1
ATOM 1870 O O . PHE A 1 237 ? 10.68 -6.18 -19.188 1 80.94 237 PHE A O 1
ATOM 1877 N N . ASP A 1 238 ? 11.992 -7.875 -18.484 1 76.56 238 ASP A N 1
ATOM 1878 C CA . ASP A 1 238 ? 12.547 -8.117 -19.812 1 76.56 238 ASP A CA 1
ATOM 1879 C C . ASP A 1 238 ? 11.578 -8.938 -20.672 1 76.56 238 ASP A C 1
ATOM 1881 O O . ASP A 1 238 ? 11.547 -10.164 -20.562 1 76.56 238 ASP A O 1
ATOM 1885 N N . PHE A 1 239 ? 10.938 -8.289 -21.562 1 70.69 239 PHE A N 1
ATOM 1886 C CA . PHE A 1 239 ? 9.953 -8.953 -22.406 1 70.69 239 PHE A CA 1
ATOM 1887 C C . PHE A 1 239 ? 10.641 -9.672 -23.578 1 70.69 239 PHE A C 1
ATOM 1889 O O . PHE A 1 239 ? 10.031 -10.516 -24.234 1 70.69 239 PHE A O 1
ATOM 1896 N N . GLY A 1 240 ? 11.922 -9.375 -23.719 1 66.81 240 GLY A N 1
ATOM 1897 C CA . GLY A 1 240 ? 12.672 -9.984 -24.812 1 66.81 240 GLY A CA 1
ATOM 1898 C C . GLY A 1 240 ? 13.555 -11.133 -24.344 1 66.81 240 GLY A C 1
ATOM 1899 O O . GLY A 1 240 ? 14.312 -11.695 -25.141 1 66.81 240 GLY A O 1
ATOM 1900 N N . ARG A 1 241 ? 13.391 -11.445 -23.188 1 69.25 241 ARG A N 1
ATOM 1901 C CA . ARG A 1 241 ? 14.242 -12.492 -22.641 1 69.25 241 ARG A CA 1
ATOM 1902 C C . ARG A 1 241 ? 13.93 -13.844 -23.281 1 69.25 241 ARG A C 1
ATOM 1904 O O . ARG A 1 241 ? 12.766 -14.211 -23.422 1 69.25 241 ARG A O 1
ATOM 1911 N N . GLN A 1 242 ? 15.047 -14.391 -23.844 1 69.06 242 GLN A N 1
ATOM 1912 C CA . GLN A 1 242 ? 14.93 -15.727 -24.422 1 69.06 242 GLN A CA 1
ATOM 1913 C C . GLN A 1 242 ? 15.664 -16.75 -23.562 1 69.06 242 GLN A C 1
ATOM 1915 O O . GLN A 1 242 ? 16.828 -16.578 -23.234 1 69.06 242 GLN A O 1
ATOM 1920 N N . PHE A 1 243 ? 14.789 -17.656 -23.078 1 69.12 243 PHE A N 1
ATOM 1921 C CA . PHE A 1 243 ? 15.422 -18.734 -22.328 1 69.12 243 PHE A CA 1
ATOM 1922 C C . PHE A 1 243 ? 16.078 -19.734 -23.266 1 69.12 243 PHE A C 1
ATOM 1924 O O . PHE A 1 243 ? 15.711 -19.828 -24.438 1 69.12 243 PHE A O 1
ATOM 1931 N N . LEU A 1 244 ? 16.969 -20.438 -22.656 1 75.5 244 LEU A N 1
ATOM 1932 C CA . LEU A 1 244 ? 17.656 -21.484 -23.438 1 75.5 244 LEU A CA 1
ATOM 1933 C C . LEU A 1 244 ? 16.703 -22.625 -23.766 1 75.5 244 LEU A C 1
ATOM 1935 O O . LEU A 1 244 ? 15.953 -23.078 -22.906 1 75.5 244 LEU A O 1
ATOM 1939 N N . TYR A 1 245 ? 16.719 -23.031 -24.922 1 84.5 245 TYR A N 1
ATOM 1940 C CA . TYR A 1 245 ? 15.883 -24.109 -25.484 1 84.5 245 TYR A CA 1
ATOM 1941 C C . TYR A 1 245 ? 16.031 -25.375 -24.656 1 84.5 245 TYR A C 1
ATOM 1943 O O . TYR A 1 245 ? 15.055 -26.109 -24.469 1 84.5 245 TYR A O 1
ATOM 1951 N N . LYS A 1 246 ? 17.203 -25.5 -24.031 1 81.62 246 LYS A N 1
ATOM 1952 C CA . LYS A 1 246 ? 17.5 -26.75 -23.328 1 81.62 246 LYS A CA 1
ATOM 1953 C C . LYS A 1 246 ? 16.688 -26.859 -22.031 1 81.62 246 LYS A C 1
ATOM 1955 O O . LYS A 1 246 ? 16.438 -27.953 -21.547 1 81.62 246 LYS A O 1
ATOM 1960 N N . TRP A 1 247 ? 16.156 -25.781 -21.609 1 83.12 247 TRP A N 1
ATOM 1961 C CA . TRP A 1 247 ? 15.508 -25.797 -20.297 1 83.12 247 TRP A CA 1
ATOM 1962 C C . TRP A 1 247 ? 13.992 -25.719 -20.438 1 83.12 247 TRP A C 1
ATOM 1964 O O . TRP A 1 247 ? 13.273 -25.781 -19.438 1 83.12 247 TRP A O 1
ATOM 1974 N N . THR A 1 248 ? 13.516 -25.578 -21.625 1 91.5 248 THR A N 1
ATOM 1975 C CA . THR A 1 248 ? 12.078 -25.375 -21.781 1 91.5 248 THR A CA 1
ATOM 1976 C C . THR A 1 248 ? 11.305 -26.641 -21.469 1 91.5 248 THR A C 1
ATOM 1978 O O . THR A 1 248 ? 11.742 -27.75 -21.797 1 91.5 248 THR A O 1
ATOM 1981 N N . VAL A 1 249 ? 10.266 -26.469 -20.766 1 95.44 249 VAL A N 1
ATOM 1982 C CA . VAL A 1 249 ? 9.367 -27.562 -20.438 1 95.44 249 VAL A CA 1
ATOM 1983 C C . VAL A 1 249 ? 8.312 -27.719 -21.531 1 95.44 249 VAL A C 1
ATOM 1985 O O . VAL A 1 249 ? 7.879 -28.828 -21.828 1 95.44 249 VAL A O 1
ATOM 1988 N N . ASN A 1 250 ? 7.988 -26.609 -22.094 1 95.56 250 ASN A N 1
ATOM 1989 C CA . ASN A 1 250 ? 7.004 -26.578 -23.172 1 95.56 250 ASN A CA 1
ATOM 1990 C C . ASN A 1 250 ? 7.676 -26.422 -24.531 1 95.56 250 ASN A C 1
ATOM 1992 O O . ASN A 1 250 ? 8.836 -26.016 -24.609 1 95.56 250 ASN A O 1
ATOM 1996 N N . TRP A 1 251 ? 7.113 -26.875 -25.594 1 95.75 251 TRP A N 1
ATOM 1997 C CA . TRP A 1 251 ? 7.43 -26.656 -27 1 95.75 251 TRP A CA 1
ATOM 1998 C C . TRP A 1 251 ? 8.719 -27.375 -27.391 1 95.75 251 TRP A C 1
ATOM 2000 O O . TRP A 1 251 ? 9.375 -27 -28.359 1 95.75 251 TRP A O 1
ATOM 2010 N N . ARG A 1 252 ? 9.102 -28.297 -26.609 1 94.81 252 ARG A N 1
ATOM 2011 C CA . ARG A 1 252 ? 10.305 -29.047 -26.938 1 94.81 252 ARG A CA 1
ATOM 2012 C C . ARG A 1 252 ? 10.172 -29.75 -28.297 1 94.81 252 ARG A C 1
ATOM 2014 O O . ARG A 1 252 ? 11.164 -30 -28.969 1 94.81 252 ARG A O 1
ATOM 2021 N N . PHE A 1 253 ? 8.992 -30.016 -28.688 1 95.62 253 PHE A N 1
ATOM 2022 C CA . PHE A 1 253 ? 8.734 -30.719 -29.938 1 95.62 253 PHE A CA 1
ATOM 2023 C C . PHE A 1 253 ? 8.836 -29.766 -31.125 1 95.62 253 PHE A C 1
ATOM 2025 O O . PHE A 1 253 ? 8.773 -30.203 -32.281 1 95.62 253 PHE A O 1
ATOM 2032 N N . VAL A 1 254 ? 8.992 -28.5 -30.875 1 95.56 254 VAL A N 1
ATOM 2033 C CA . VAL A 1 254 ? 9.258 -27.516 -31.906 1 95.56 254 VAL A CA 1
ATOM 2034 C C . VAL A 1 254 ? 10.758 -27.391 -32.156 1 95.56 254 VAL A C 1
ATOM 2036 O O . VAL A 1 254 ? 11.547 -27.391 -31.188 1 95.56 254 VAL A O 1
ATOM 2039 N N . ASP A 1 255 ? 11.148 -27.328 -33.312 1 94.5 255 ASP A N 1
ATOM 2040 C CA . ASP A 1 255 ? 12.57 -27.25 -33.625 1 94.5 255 ASP A CA 1
ATOM 2041 C C . ASP A 1 255 ? 13.18 -25.969 -33.062 1 94.5 255 ASP A C 1
ATOM 2043 O O . ASP A 1 255 ? 12.508 -24.938 -32.969 1 94.5 255 ASP A O 1
ATOM 2047 N N . LYS A 1 256 ? 14.445 -26.062 -32.719 1 92.88 256 LYS A N 1
ATOM 2048 C CA . LYS A 1 256 ? 15.164 -25 -32.031 1 92.88 256 LYS A CA 1
ATOM 2049 C C . LYS A 1 256 ? 15.117 -23.703 -32.812 1 92.88 256 LYS A C 1
ATOM 2051 O O . LYS A 1 256 ? 14.93 -22.625 -32.219 1 92.88 256 LYS A O 1
ATOM 2056 N N . GLU A 1 257 ? 15.273 -23.75 -34.125 1 94.12 257 GLU A N 1
ATOM 2057 C CA . GLU A 1 257 ? 15.289 -22.562 -34.938 1 94.12 257 GLU A CA 1
ATOM 2058 C C . GLU A 1 257 ? 13.953 -21.828 -34.906 1 94.12 257 GLU A C 1
ATOM 2060 O O . GLU A 1 257 ? 13.914 -20.609 -34.781 1 94.12 257 GLU A O 1
ATOM 2065 N N . THR A 1 258 ? 12.914 -22.625 -35 1 94.81 258 THR A N 1
ATOM 2066 C CA . THR A 1 258 ? 11.578 -22.047 -34.938 1 94.81 258 THR A CA 1
ATOM 2067 C C . THR A 1 258 ? 11.297 -21.484 -33.562 1 94.81 258 THR A C 1
ATOM 2069 O O . THR A 1 258 ? 10.773 -20.391 -33.406 1 94.81 258 THR A O 1
ATOM 2072 N N . PHE A 1 259 ? 11.68 -22.25 -32.594 1 93.5 259 PHE A N 1
ATOM 2073 C CA . PHE A 1 259 ? 11.484 -21.859 -31.203 1 93.5 259 PHE A CA 1
ATOM 2074 C C . PHE A 1 259 ? 12.125 -20.516 -30.922 1 93.5 259 PHE A C 1
ATOM 2076 O O . PHE A 1 259 ? 11.547 -19.688 -30.219 1 93.5 259 PHE A O 1
ATOM 2083 N N . LEU A 1 260 ? 13.234 -20.266 -31.484 1 92.06 260 LEU A N 1
ATOM 2084 C CA . LEU A 1 260 ? 13.984 -19.047 -31.203 1 92.06 260 LEU A CA 1
ATOM 2085 C C . LEU A 1 260 ? 13.609 -17.938 -32.188 1 92.06 260 LEU A C 1
ATOM 2087 O O . LEU A 1 260 ? 14.039 -16.797 -32.031 1 92.06 260 LEU A O 1
ATOM 2091 N N . SER A 1 261 ? 12.773 -18.203 -33.094 1 92.44 261 SER A N 1
ATOM 2092 C CA . SER A 1 261 ? 12.43 -17.234 -34.125 1 92.44 261 SER A CA 1
ATOM 2093 C C . SER A 1 261 ? 11.492 -16.156 -33.594 1 92.44 261 SER A C 1
ATOM 2095 O O . SER A 1 261 ? 10.719 -16.406 -32.688 1 92.44 261 SER A O 1
ATOM 2097 N N . ARG A 1 262 ? 11.562 -15.047 -34.25 1 92.31 262 ARG A N 1
ATOM 2098 C CA . ARG A 1 262 ? 10.688 -13.93 -33.906 1 92.31 262 ARG A CA 1
ATOM 2099 C C . ARG A 1 262 ? 9.242 -14.227 -34.312 1 92.31 262 ARG A C 1
ATOM 2101 O O . ARG A 1 262 ? 8.312 -13.828 -33.594 1 92.31 262 ARG A O 1
ATOM 2108 N N . ASN A 1 263 ? 9.102 -14.867 -35.344 1 94.75 263 ASN A N 1
ATOM 2109 C CA . ASN A 1 263 ? 7.758 -15.211 -35.812 1 94.75 263 ASN A CA 1
ATOM 2110 C C . ASN A 1 263 ? 7.02 -16.078 -34.781 1 94.75 263 ASN A C 1
ATOM 2112 O O . ASN A 1 263 ? 5.82 -15.898 -34.562 1 94.75 263 ASN A O 1
ATOM 2116 N N . PHE A 1 264 ? 7.754 -16.984 -34.188 1 94.88 264 PHE A N 1
ATOM 2117 C CA . PHE A 1 264 ? 7.148 -17.844 -33.188 1 94.88 264 PHE A CA 1
ATOM 2118 C C . PHE A 1 264 ? 6.734 -17.016 -31.969 1 94.88 264 PHE A C 1
ATOM 2120 O O . PHE A 1 264 ? 5.621 -17.172 -31.469 1 94.88 264 PHE A O 1
ATOM 2127 N N . ALA A 1 265 ? 7.57 -16.172 -31.562 1 93.5 265 ALA A N 1
ATOM 2128 C CA . ALA A 1 265 ? 7.301 -15.312 -30.422 1 93.5 265 ALA A CA 1
ATOM 2129 C C . ALA A 1 265 ? 6.086 -14.422 -30.672 1 93.5 265 ALA A C 1
ATOM 2131 O O . ALA A 1 265 ? 5.195 -14.328 -29.812 1 93.5 265 ALA A O 1
ATOM 2132 N N . VAL A 1 266 ? 6.059 -13.781 -31.781 1 95.06 266 VAL A N 1
ATOM 2133 C CA . VAL A 1 266 ? 4.965 -12.883 -32.125 1 95.06 266 VAL A CA 1
ATOM 2134 C C . VAL A 1 266 ? 3.67 -13.68 -32.281 1 95.06 266 VAL A C 1
ATOM 2136 O O . VAL A 1 266 ? 2.6 -13.211 -31.891 1 95.06 266 VAL A O 1
ATOM 2139 N N . GLY A 1 267 ? 3.803 -14.812 -32.906 1 97.06 267 GLY A N 1
ATOM 2140 C CA . GLY A 1 267 ? 2.635 -15.68 -33 1 97.06 267 GLY A CA 1
ATOM 2141 C C . GLY A 1 267 ? 2.027 -16 -31.656 1 97.06 267 GLY A C 1
ATOM 2142 O O . GLY A 1 267 ? 0.806 -15.953 -31.484 1 97.06 267 GLY A O 1
ATOM 2143 N N . LEU A 1 268 ? 2.85 -16.375 -30.703 1 96.5 268 LEU A N 1
ATOM 2144 C CA . LEU A 1 268 ? 2.383 -16.688 -29.344 1 96.5 268 LEU A CA 1
ATOM 2145 C C . LEU A 1 268 ? 1.76 -15.453 -28.688 1 96.5 268 LEU A C 1
ATOM 2147 O O . LEU A 1 268 ? 0.759 -15.57 -27.984 1 96.5 268 LEU A O 1
ATOM 2151 N N . LEU A 1 269 ? 2.365 -14.312 -28.922 1 96.19 269 LEU A N 1
ATOM 2152 C CA . LEU A 1 269 ? 1.827 -13.078 -28.359 1 96.19 269 LEU A CA 1
ATOM 2153 C C . LEU A 1 269 ? 0.448 -12.781 -28.938 1 96.19 269 LEU A C 1
ATOM 2155 O O . LEU A 1 269 ? -0.454 -12.352 -28.219 1 96.19 269 LEU A O 1
ATOM 2159 N N . VAL A 1 270 ? 0.308 -12.938 -30.25 1 97.88 270 VAL A N 1
ATOM 2160 C CA . VAL A 1 270 ? -0.972 -12.719 -30.906 1 97.88 270 VAL A CA 1
ATOM 2161 C C . VAL A 1 270 ? -2.012 -13.695 -30.359 1 97.88 270 VAL A C 1
ATOM 2163 O O . VAL A 1 270 ? -3.162 -13.312 -30.125 1 97.88 270 VAL A O 1
ATOM 2166 N N . LEU A 1 271 ? -1.6 -14.93 -30.219 1 98.31 271 LEU A N 1
ATOM 2167 C CA . LEU A 1 271 ? -2.5 -15.914 -29.641 1 98.31 271 LEU A CA 1
ATOM 2168 C C . LEU A 1 271 ? -2.916 -15.508 -28.219 1 98.31 271 LEU A C 1
ATOM 2170 O O . LEU A 1 271 ? -4.09 -15.617 -27.859 1 98.31 271 LEU A O 1
ATOM 2174 N N . HIS A 1 272 ? -1.956 -15.102 -27.453 1 98.38 272 HIS A N 1
ATOM 2175 C CA . HIS A 1 272 ? -2.225 -14.633 -26.094 1 98.38 272 HIS A CA 1
ATOM 2176 C C . HIS A 1 272 ? -3.256 -13.508 -26.094 1 98.38 272 HIS A C 1
ATOM 2178 O O . HIS A 1 272 ? -4.262 -13.586 -25.375 1 98.38 272 HIS A O 1
ATOM 2184 N N . ALA A 1 273 ? -3.033 -12.484 -26.891 1 98.06 273 ALA A N 1
ATOM 2185 C CA . ALA A 1 273 ? -3.939 -11.344 -26.984 1 98.06 273 ALA A CA 1
ATOM 2186 C C . ALA A 1 273 ? -5.324 -11.773 -27.469 1 98.06 273 ALA A C 1
ATOM 2188 O O . ALA A 1 273 ? -6.34 -11.289 -26.969 1 98.06 273 ALA A O 1
ATOM 2189 N N . SER A 1 274 ? -5.344 -12.664 -28.391 1 98.56 274 SER A N 1
ATOM 2190 C CA . SER A 1 274 ? -6.609 -13.148 -28.938 1 98.56 274 SER A CA 1
ATOM 2191 C C . SER A 1 274 ? -7.41 -13.906 -27.875 1 98.56 274 SER A C 1
ATOM 2193 O O . SER A 1 274 ? -8.625 -13.727 -27.781 1 98.56 274 SER A O 1
ATOM 2195 N N . LEU A 1 275 ? -6.738 -14.773 -27.156 1 98.69 275 LEU A N 1
ATOM 2196 C CA . LEU A 1 275 ? -7.422 -15.523 -26.109 1 98.69 275 LEU A CA 1
ATOM 2197 C C . LEU A 1 275 ? -7.914 -14.586 -25.016 1 98.69 275 LEU A C 1
ATOM 2199 O O . LEU A 1 275 ? -9.031 -14.734 -24.516 1 98.69 275 LEU A O 1
ATOM 2203 N N . LEU A 1 276 ? -7.062 -13.633 -24.609 1 98.38 276 LEU A N 1
ATOM 2204 C CA . LEU A 1 276 ? -7.496 -12.656 -23.609 1 98.38 276 LEU A CA 1
ATOM 2205 C C . LEU A 1 276 ? -8.742 -11.914 -24.094 1 98.38 276 LEU A C 1
ATOM 2207 O O . LEU A 1 276 ? -9.688 -11.719 -23.312 1 98.38 276 LEU A O 1
ATOM 2211 N N . LEU A 1 277 ? -8.734 -11.5 -25.344 1 97.38 277 LEU A N 1
ATOM 2212 C CA . LEU A 1 277 ? -9.875 -10.797 -25.906 1 97.38 277 LEU A CA 1
ATOM 2213 C C . LEU A 1 277 ? -11.117 -11.68 -25.906 1 97.38 277 LEU A C 1
ATOM 2215 O O . LEU A 1 277 ? -12.219 -11.219 -25.609 1 97.38 277 LEU A O 1
ATOM 2219 N N . LEU A 1 278 ? -10.938 -12.891 -26.281 1 97.19 278 LEU A N 1
ATOM 2220 C CA . LEU A 1 278 ? -12.047 -13.836 -26.281 1 97.19 278 LEU A CA 1
ATOM 2221 C C . LEU A 1 278 ? -12.648 -13.977 -24.891 1 97.19 278 LEU A C 1
ATOM 2223 O O . LEU A 1 278 ? -13.867 -13.891 -24.719 1 97.19 278 LEU A O 1
ATOM 2227 N N . PHE A 1 279 ? -11.828 -14.18 -23.875 1 97.44 279 PHE A N 1
ATOM 2228 C CA . PHE A 1 279 ? -12.305 -14.328 -22.516 1 97.44 279 PHE A CA 1
ATOM 2229 C C . PHE A 1 279 ? -12.93 -13.031 -22.016 1 97.44 279 PHE A C 1
ATOM 2231 O O . PHE A 1 279 ? -13.922 -13.055 -21.281 1 97.44 279 PHE A O 1
ATOM 2238 N N . CYS A 1 280 ? -12.328 -11.914 -22.391 1 95.56 280 CYS A N 1
ATOM 2239 C CA . CYS A 1 280 ? -12.891 -10.617 -22.031 1 95.56 280 CYS A CA 1
ATOM 2240 C C . CYS A 1 280 ? -14.32 -10.492 -22.547 1 95.56 280 CYS A C 1
ATOM 2242 O O . CYS A 1 280 ? -15.227 -10.133 -21.797 1 95.56 280 CYS A O 1
ATOM 2244 N N . GLN A 1 281 ? -14.562 -10.852 -23.734 1 93.62 281 GLN A N 1
ATOM 2245 C CA . GLN A 1 281 ? -15.852 -10.68 -24.391 1 93.62 281 GLN A CA 1
ATOM 2246 C C . GLN A 1 281 ? -16.875 -11.695 -23.891 1 93.62 281 GLN A C 1
ATOM 2248 O O . GLN A 1 281 ? -18.062 -11.375 -23.75 1 93.62 281 GLN A O 1
ATOM 2253 N N . THR A 1 282 ? -16.391 -12.781 -23.531 1 93.56 282 THR A N 1
ATOM 2254 C CA . THR A 1 282 ? -17.344 -13.852 -23.281 1 93.56 282 THR A CA 1
ATOM 2255 C C . THR A 1 282 ? -17.547 -14.055 -21.781 1 93.56 282 THR A C 1
ATOM 2257 O O . THR A 1 282 ? -18.578 -14.562 -21.344 1 93.56 282 THR A O 1
ATOM 2260 N N . LYS A 1 283 ? -16.516 -13.695 -21 1 94.94 283 LYS A N 1
ATOM 2261 C CA . LYS A 1 283 ? -16.625 -14.078 -19.594 1 94.94 283 LYS A CA 1
ATOM 2262 C C . LYS A 1 283 ? -16.406 -12.875 -18.688 1 94.94 283 LYS A C 1
ATOM 2264 O O . LYS A 1 283 ? -17.266 -12.539 -17.875 1 94.94 283 LYS A O 1
ATOM 2269 N N . TRP A 1 284 ? -15.375 -12.102 -18.828 1 95.75 284 TRP A N 1
ATOM 2270 C CA . TRP A 1 284 ? -14.836 -11.242 -17.781 1 95.75 284 TRP A CA 1
ATOM 2271 C C . TRP A 1 284 ? -15.594 -9.922 -17.719 1 95.75 284 TRP A C 1
ATOM 2273 O O . TRP A 1 284 ? -15.523 -9.211 -16.703 1 95.75 284 TRP A O 1
ATOM 2283 N N . ILE A 1 285 ? -16.375 -9.531 -18.703 1 95.25 285 ILE A N 1
ATOM 2284 C CA . ILE A 1 285 ? -17.094 -8.258 -18.656 1 95.25 285 ILE A CA 1
ATOM 2285 C C . ILE A 1 285 ? -18.578 -8.516 -18.391 1 95.25 285 ILE A C 1
ATOM 2287 O O . ILE A 1 285 ? -19.359 -7.57 -18.25 1 95.25 285 ILE A O 1
ATOM 2291 N N . LYS A 1 286 ? -18.984 -9.688 -18.234 1 92.88 286 LYS A N 1
ATOM 2292 C CA . LYS A 1 286 ? -20.391 -10.078 -18.156 1 92.88 286 LYS A CA 1
ATOM 2293 C C . LYS A 1 286 ? -21.078 -9.484 -16.922 1 92.88 286 LYS A C 1
ATOM 2295 O O . LYS A 1 286 ? -22.266 -9.18 -16.953 1 92.88 286 LYS A O 1
ATOM 2300 N N . PRO A 1 287 ? -20.359 -9.344 -15.812 1 92.69 287 PRO A N 1
ATOM 2301 C CA . PRO A 1 287 ? -21.031 -8.719 -14.664 1 92.69 287 PRO A CA 1
ATOM 2302 C C . PRO A 1 287 ? -21.531 -7.305 -14.969 1 92.69 287 PRO A C 1
ATOM 2304 O O . PRO A 1 287 ? -22.5 -6.844 -14.359 1 92.69 287 PRO A O 1
ATOM 2307 N N . SER A 1 288 ? -20.938 -6.672 -15.938 1 93 288 SER A N 1
ATOM 2308 C CA . SER A 1 288 ? -21.25 -5.258 -16.125 1 93 288 SER A CA 1
ATOM 2309 C C . SER A 1 288 ? -21.906 -5.02 -17.484 1 93 288 SER A C 1
ATOM 2311 O O . SER A 1 288 ? -22.656 -4.062 -17.656 1 93 288 SER A O 1
ATOM 2313 N N . SER A 1 289 ? -21.484 -5.852 -18.438 1 91.12 289 SER A N 1
ATOM 2314 C CA . SER A 1 289 ? -21.969 -5.578 -19.797 1 91.12 289 SER A CA 1
ATOM 2315 C C . SER A 1 289 ? -22.016 -6.852 -20.641 1 91.12 289 SER A C 1
ATOM 2317 O O . SER A 1 289 ? -21.406 -7.859 -20.266 1 91.12 289 SER A O 1
ATOM 2319 N N . SER A 1 290 ? -22.719 -6.719 -21.812 1 89.44 290 SER A N 1
ATOM 2320 C CA . SER A 1 290 ? -22.859 -7.863 -22.703 1 89.44 290 SER A CA 1
ATOM 2321 C C . SER A 1 290 ? -21.812 -7.816 -23.828 1 89.44 290 SER A C 1
ATOM 2323 O O . SER A 1 290 ? -21.562 -8.82 -24.484 1 89.44 290 SER A O 1
ATOM 2325 N N . ASN A 1 291 ? -21.25 -6.621 -24 1 91 291 ASN A N 1
ATOM 2326 C CA . ASN A 1 291 ? -20.219 -6.504 -25.031 1 91 291 ASN A CA 1
ATOM 2327 C C . ASN A 1 291 ? -19.172 -5.473 -24.656 1 91 291 ASN A C 1
ATOM 2329 O O . ASN A 1 291 ? -19.344 -4.711 -23.703 1 91 291 ASN A O 1
ATOM 2333 N N . LEU A 1 292 ? -18.141 -5.523 -25.391 1 91.44 292 LEU A N 1
ATOM 2334 C CA . LEU A 1 292 ? -16.969 -4.715 -25.062 1 91.44 292 LEU A CA 1
ATOM 2335 C C . LEU A 1 292 ? -17.266 -3.232 -25.234 1 91.44 292 LEU A C 1
ATOM 2337 O O . LEU A 1 292 ? -16.797 -2.402 -24.469 1 91.44 292 LEU A O 1
ATOM 2341 N N . THR A 1 293 ? -18 -2.852 -26.25 1 91.94 293 THR A N 1
ATOM 2342 C CA . THR A 1 293 ? -18.344 -1.455 -26.5 1 91.94 293 THR A CA 1
ATOM 2343 C C . THR A 1 293 ? -19.141 -0.876 -25.344 1 91.94 293 THR A C 1
ATOM 2345 O O . THR A 1 293 ? -18.891 0.245 -24.891 1 91.94 293 THR A O 1
ATOM 2348 N N . GLY A 1 294 ? -20.094 -1.675 -24.984 1 92.25 294 GLY A N 1
ATOM 2349 C CA . GLY A 1 294 ? -20.875 -1.259 -23.828 1 92.25 294 GLY A CA 1
ATOM 2350 C C . GLY A 1 294 ? -20.047 -1.111 -22.562 1 92.25 294 GLY A C 1
ATOM 2351 O O . GLY A 1 294 ? -20.266 -0.183 -21.781 1 92.25 294 GLY A O 1
ATOM 2352 N N . PHE A 1 295 ? -19.172 -2.029 -22.391 1 94 295 PHE A N 1
ATOM 2353 C CA . PHE A 1 295 ? -18.266 -1.991 -21.234 1 94 295 PHE A CA 1
ATOM 2354 C C . PHE A 1 295 ? -17.469 -0.696 -21.219 1 94 295 PHE A C 1
ATOM 2356 O O . PHE A 1 295 ? -17.422 0.001 -20.203 1 94 295 PHE A O 1
ATOM 2363 N N . VAL A 1 296 ? -16.859 -0.336 -22.312 1 92.31 296 VAL A N 1
ATOM 2364 C CA . VAL A 1 296 ? -16.016 0.844 -22.422 1 92.31 296 VAL A CA 1
ATOM 2365 C C . VAL A 1 296 ? -16.844 2.104 -22.203 1 92.31 296 VAL A C 1
ATOM 2367 O O . VAL A 1 296 ? -16.422 3.023 -21.5 1 92.31 296 VAL A O 1
ATOM 2370 N N . LYS A 1 297 ? -18.016 2.152 -22.766 1 91.44 297 LYS A N 1
ATOM 2371 C CA . LYS A 1 297 ? -18.906 3.303 -22.609 1 91.44 297 LYS A CA 1
ATOM 2372 C C . LYS A 1 297 ? -19.281 3.506 -21.141 1 91.44 297 LYS A C 1
ATOM 2374 O O . LYS A 1 297 ? -19.328 4.637 -20.656 1 91.44 297 LYS A O 1
ATOM 2379 N N . LYS A 1 298 ? -19.531 2.398 -20.562 1 91 298 LYS A N 1
ATOM 2380 C CA . LYS A 1 298 ? -19.938 2.441 -19.172 1 91 298 LYS A CA 1
ATOM 2381 C C . LYS A 1 298 ? -18.828 2.984 -18.281 1 91 298 LYS A C 1
ATOM 2383 O O . LYS A 1 298 ? -19.062 3.84 -17.422 1 91 298 LYS A O 1
ATOM 2388 N N . TYR A 1 299 ? -17.609 2.588 -18.438 1 91.56 299 TYR A N 1
ATOM 2389 C CA . TYR A 1 299 ? -16.547 2.916 -17.5 1 91.56 299 TYR A CA 1
ATOM 2390 C C . TYR A 1 299 ? -15.812 4.188 -17.938 1 91.56 299 TYR A C 1
ATOM 2392 O O . TYR A 1 299 ? -15.109 4.805 -17.141 1 91.56 299 TYR A O 1
ATOM 2400 N N . LEU A 1 300 ? -16.047 4.633 -19.156 1 89.62 300 LEU A N 1
ATOM 2401 C CA . LEU A 1 300 ? -15.531 5.934 -19.578 1 89.62 300 LEU A CA 1
ATOM 2402 C C . LEU A 1 300 ? -16.562 7.027 -19.328 1 89.62 300 LEU A C 1
ATOM 2404 O O . LEU A 1 300 ? -16.219 8.18 -19.078 1 89.62 300 LEU A O 1
ATOM 2408 N N . GLY A 1 301 ? -17.812 6.73 -19.547 1 86.31 301 GLY A N 1
ATOM 2409 C CA . GLY A 1 301 ? -18.891 7.703 -19.469 1 86.31 301 GLY A CA 1
ATOM 2410 C C . GLY A 1 301 ? -19.375 7.938 -18.047 1 86.31 301 GLY A C 1
ATOM 2411 O O . GLY A 1 301 ? -20.094 8.906 -17.781 1 86.31 301 GLY A O 1
ATOM 2412 N N . GLY A 1 302 ? -19.062 7.141 -17.109 1 82.56 302 GLY A N 1
ATOM 2413 C CA . GLY A 1 302 ? -19.531 7.289 -15.734 1 82.56 302 GLY A CA 1
ATOM 2414 C C . GLY A 1 302 ? -20.797 6.496 -15.453 1 82.56 302 GLY A C 1
ATOM 2415 O O . GLY A 1 302 ? -21.609 6.27 -16.344 1 82.56 302 GLY A O 1
ATOM 2416 N N . MET A 1 303 ? -20.875 5.906 -14.344 1 85 303 MET A N 1
ATOM 2417 C CA . MET A 1 303 ? -22.031 5.133 -13.891 1 85 303 MET A CA 1
ATOM 2418 C C . MET A 1 303 ? -22.578 5.688 -12.586 1 85 303 MET A C 1
ATOM 2420 O O . MET A 1 303 ? -21.828 6.277 -11.797 1 85 303 MET A O 1
ATOM 2424 N N . LYS A 1 304 ? -23.922 5.523 -12.57 1 85.5 304 LYS A N 1
ATOM 2425 C CA . LYS A 1 304 ? -24.531 5.879 -11.289 1 85.5 304 LYS A CA 1
ATOM 2426 C C . LYS A 1 304 ? -24.047 4.957 -10.18 1 85.5 304 LYS A C 1
ATOM 2428 O O . LYS A 1 304 ? -23.703 3.799 -10.43 1 85.5 304 LYS A O 1
ATOM 2433 N N . GLU A 1 305 ? -24.047 5.391 -9.07 1 84.19 305 GLU A N 1
ATOM 2434 C CA . GLU A 1 305 ? -23.562 4.66 -7.906 1 84.19 305 GLU A CA 1
ATOM 2435 C C . GLU A 1 305 ? -24.344 3.369 -7.695 1 84.19 305 GLU A C 1
ATOM 2437 O O . GLU A 1 305 ? -23.766 2.332 -7.359 1 84.19 305 GLU A O 1
ATOM 2442 N N . ALA A 1 306 ? -25.594 3.461 -7.891 1 86.88 306 ALA A N 1
ATOM 2443 C CA . ALA A 1 306 ? -26.438 2.285 -7.711 1 86.88 306 ALA A CA 1
ATOM 2444 C C . ALA A 1 306 ? -26.062 1.179 -8.688 1 86.88 306 ALA A C 1
ATOM 2446 O O . ALA A 1 306 ? -26.078 -0.002 -8.336 1 86.88 306 ALA A O 1
ATOM 2447 N N . GLU A 1 307 ? -25.766 1.563 -9.875 1 90.5 307 GLU A N 1
ATOM 2448 C CA . GLU A 1 307 ? -25.344 0.596 -10.891 1 90.5 307 GLU A CA 1
ATOM 2449 C C . GLU A 1 307 ? -23.984 -0.009 -10.547 1 90.5 307 GLU A C 1
ATOM 2451 O O . GLU A 1 307 ? -23.781 -1.21 -10.727 1 90.5 307 GLU A O 1
ATOM 2456 N N . GLU A 1 308 ? -23.109 0.803 -10.109 1 90.31 308 GLU A N 1
ATOM 2457 C CA . GLU A 1 308 ? -21.797 0.315 -9.688 1 90.31 308 GLU A CA 1
ATOM 2458 C C . GLU A 1 308 ? -21.922 -0.726 -8.578 1 90.31 308 GLU A C 1
ATOM 2460 O O . GLU A 1 308 ? -21.219 -1.738 -8.586 1 90.31 308 GLU A O 1
ATOM 2465 N N . LEU A 1 309 ? -22.812 -0.46 -7.727 1 89.19 309 LEU A N 1
ATOM 2466 C CA . LEU A 1 309 ? -23.031 -1.373 -6.609 1 89.19 309 LEU A CA 1
ATOM 2467 C C . LEU A 1 309 ? -23.609 -2.699 -7.09 1 89.19 309 LEU A C 1
ATOM 2469 O O . LEU A 1 309 ? -23.219 -3.764 -6.602 1 89.19 309 LEU A O 1
ATOM 2473 N N . ARG A 1 310 ? -24.516 -2.586 -7.984 1 91.25 310 ARG A N 1
ATOM 2474 C CA . ARG A 1 310 ? -25.125 -3.793 -8.547 1 91.25 310 ARG A CA 1
ATOM 2475 C C . ARG A 1 310 ? -24.062 -4.648 -9.242 1 91.25 310 ARG A C 1
ATOM 2477 O O . ARG A 1 310 ? -24.047 -5.871 -9.086 1 91.25 310 ARG A O 1
ATOM 2484 N N . ILE A 1 311 ? -23.234 -4.035 -9.945 1 93.81 311 ILE A N 1
ATOM 2485 C CA . ILE A 1 311 ? -22.172 -4.738 -10.648 1 93.81 311 ILE A CA 1
ATOM 2486 C C . ILE A 1 311 ? -21.188 -5.348 -9.648 1 93.81 311 ILE A C 1
ATOM 2488 O O . ILE A 1 311 ? -20.781 -6.5 -9.789 1 93.81 311 ILE A O 1
ATOM 2492 N N . SER A 1 312 ? -20.828 -4.57 -8.688 1 93.81 312 SER A N 1
ATOM 2493 C CA . SER A 1 312 ? -19.906 -5.02 -7.66 1 93.81 312 SER A CA 1
ATOM 2494 C C . SER A 1 312 ? -20.391 -6.297 -6.984 1 93.81 312 SER A C 1
ATOM 2496 O O . SER A 1 312 ? -19.609 -7.195 -6.688 1 93.81 312 SER A O 1
ATOM 2498 N N . LYS A 1 313 ? -21.703 -6.379 -6.781 1 92.44 313 LYS A N 1
ATOM 2499 C CA . LYS A 1 313 ? -22.297 -7.535 -6.117 1 92.44 313 LYS A CA 1
ATOM 2500 C C . LYS A 1 313 ? -22.156 -8.789 -6.977 1 92.44 313 LYS A C 1
ATOM 2502 O O . LYS A 1 313 ? -22.203 -9.914 -6.461 1 92.44 313 LYS A O 1
ATOM 2507 N N . LYS A 1 314 ? -21.922 -8.562 -8.195 1 93.81 314 LYS A N 1
ATOM 2508 C CA . LYS A 1 314 ? -21.844 -9.688 -9.125 1 93.81 314 LYS A CA 1
ATOM 2509 C C . LYS A 1 314 ? -20.422 -10.266 -9.164 1 93.81 314 LYS A C 1
ATOM 2511 O O . LYS A 1 314 ? -20.188 -11.305 -9.773 1 93.81 314 LYS A O 1
ATOM 2516 N N . ILE A 1 315 ? -19.5 -9.617 -8.523 1 96 315 ILE A N 1
ATOM 2517 C CA . ILE A 1 315 ? -18.141 -10.141 -8.43 1 96 315 ILE A CA 1
ATOM 2518 C C . ILE A 1 315 ? -18.047 -11.156 -7.293 1 96 315 ILE A C 1
ATOM 2520 O O . ILE A 1 315 ? -17.625 -10.828 -6.184 1 96 315 ILE A O 1
ATOM 2524 N N . THR A 1 316 ? -18.375 -12.359 -7.602 1 95.44 316 THR A N 1
ATOM 2525 C CA . THR A 1 316 ? -18.453 -13.445 -6.629 1 95.44 316 THR A CA 1
ATOM 2526 C C . THR A 1 316 ? -17.109 -14.125 -6.469 1 95.44 316 THR A C 1
ATOM 2528 O O . THR A 1 316 ? -16.188 -13.898 -7.266 1 95.44 316 THR A O 1
ATOM 2531 N N . PRO A 1 317 ? -16.953 -14.945 -5.441 1 96.56 317 PRO A N 1
ATOM 2532 C CA . PRO A 1 317 ? -15.703 -15.695 -5.258 1 96.56 317 PRO A CA 1
ATOM 2533 C C . PRO A 1 317 ? -15.359 -16.578 -6.457 1 96.56 317 PRO A C 1
ATOM 2535 O O . PRO A 1 317 ? -14.195 -16.672 -6.848 1 96.56 317 PRO A O 1
ATOM 2538 N N . THR A 1 318 ? -16.375 -17.156 -7.023 1 96.5 318 THR A N 1
ATOM 2539 C CA . THR A 1 318 ? -16.141 -18.016 -8.188 1 96.5 318 THR A CA 1
ATOM 2540 C C . THR A 1 318 ? -15.695 -17.188 -9.383 1 96.5 318 THR A C 1
ATOM 2542 O O . THR A 1 318 ? -14.789 -17.594 -10.125 1 96.5 318 THR A O 1
ATOM 2545 N N . PHE A 1 319 ? -16.344 -16.062 -9.57 1 96.75 319 PHE A N 1
ATOM 2546 C CA . PHE A 1 319 ? -15.93 -15.172 -10.656 1 96.75 319 PHE A CA 1
ATOM 2547 C C . PHE A 1 319 ? -14.461 -14.789 -10.508 1 96.75 319 PHE A C 1
ATOM 2549 O O . PHE A 1 319 ? -13.711 -14.805 -11.492 1 96.75 319 PHE A O 1
ATOM 2556 N N . VAL A 1 320 ? -14.086 -14.445 -9.312 1 97.88 320 VAL A N 1
ATOM 2557 C CA . VAL A 1 320 ? -12.719 -14.031 -9.008 1 97.88 320 VAL A CA 1
ATOM 2558 C C . VAL A 1 320 ? -11.75 -15.156 -9.359 1 97.88 320 VAL A C 1
ATOM 2560 O O . VAL A 1 320 ? -10.773 -14.945 -10.078 1 97.88 320 VAL A O 1
ATOM 2563 N N . MET A 1 321 ? -11.977 -16.281 -8.875 1 97.88 321 MET A N 1
ATOM 2564 C CA . MET A 1 321 ? -11.062 -17.391 -9.055 1 97.88 321 MET A CA 1
ATOM 2565 C C . MET A 1 321 ? -11 -17.828 -10.516 1 97.88 321 MET A C 1
ATOM 2567 O O . MET A 1 321 ? -9.922 -18.078 -11.055 1 97.88 321 MET A O 1
ATOM 2571 N N . ASP A 1 322 ? -12.133 -17.859 -11.211 1 97.62 322 ASP A N 1
ATOM 2572 C CA . ASP A 1 322 ? -12.18 -18.172 -12.641 1 97.62 322 ASP A CA 1
ATOM 2573 C C . ASP A 1 322 ? -11.344 -17.172 -13.445 1 97.62 322 ASP A C 1
ATOM 2575 O O . ASP A 1 322 ? -10.562 -17.578 -14.312 1 97.62 322 ASP A O 1
ATOM 2579 N N . THR A 1 323 ? -11.562 -15.961 -13.125 1 97.94 323 THR A N 1
ATOM 2580 C CA . THR A 1 323 ? -10.93 -14.898 -13.906 1 97.94 323 THR A CA 1
ATOM 2581 C C . THR A 1 323 ? -9.422 -14.867 -13.656 1 97.94 323 THR A C 1
ATOM 2583 O O . THR A 1 323 ? -8.633 -14.812 -14.602 1 97.94 323 THR A O 1
ATOM 2586 N N . MET A 1 324 ? -8.984 -14.945 -12.414 1 98.69 324 MET A N 1
ATOM 2587 C CA . MET A 1 324 ? -7.57 -14.883 -12.055 1 98.69 324 MET A CA 1
ATOM 2588 C C . MET A 1 324 ? -6.812 -16.078 -12.617 1 98.69 324 MET A C 1
ATOM 2590 O O . MET A 1 324 ? -5.789 -15.922 -13.281 1 98.69 324 MET A O 1
ATOM 2594 N N . LEU A 1 325 ? -7.355 -17.25 -12.352 1 98.69 325 LEU A N 1
ATOM 2595 C CA . LEU A 1 325 ? -6.664 -18.453 -12.797 1 98.69 325 LEU A CA 1
ATOM 2596 C C . LEU A 1 325 ? -6.785 -18.625 -14.312 1 98.69 325 LEU A C 1
ATOM 2598 O O . LEU A 1 325 ? -5.875 -19.141 -14.961 1 98.69 325 LEU A O 1
ATOM 2602 N N . GLY A 1 326 ? -7.891 -18.125 -14.867 1 98.31 326 GLY A N 1
ATOM 2603 C CA . GLY A 1 326 ? -8.016 -18.109 -16.312 1 98.31 326 GLY A CA 1
ATOM 2604 C C . GLY A 1 326 ? -6.949 -17.281 -17 1 98.31 326 GLY A C 1
ATOM 2605 O O . GLY A 1 326 ? -6.316 -17.719 -17.953 1 98.31 326 GLY A O 1
ATOM 2606 N N . SER A 1 327 ? -6.781 -16.094 -16.438 1 98.75 327 SER A N 1
ATOM 2607 C CA . SER A 1 327 ? -5.762 -15.219 -16.984 1 98.75 327 SER A CA 1
ATOM 2608 C C . SER A 1 327 ? -4.371 -15.836 -16.875 1 98.75 327 SER A C 1
ATOM 2610 O O . SER A 1 327 ? -3.576 -15.758 -17.812 1 98.75 327 SER A O 1
ATOM 2612 N N . MET A 1 328 ? -4.078 -16.469 -15.805 1 98.75 328 MET A N 1
ATOM 2613 C CA . MET A 1 328 ? -2.781 -17.109 -15.57 1 98.75 328 MET A CA 1
ATOM 2614 C C . MET A 1 328 ? -2.541 -18.234 -16.562 1 98.75 328 MET A C 1
ATOM 2616 O O . MET A 1 328 ? -1.48 -18.297 -17.188 1 98.75 328 MET A O 1
ATOM 2620 N N . VAL A 1 329 ? -3.541 -19.078 -16.734 1 98.69 329 VAL A N 1
ATOM 2621 C CA . VAL A 1 329 ? -3.33 -20.266 -17.562 1 98.69 329 VAL A CA 1
ATOM 2622 C C . VAL A 1 329 ? -3.244 -19.875 -19.031 1 98.69 329 VAL A C 1
ATOM 2624 O O . VAL A 1 329 ? -2.496 -20.484 -19.797 1 98.69 329 VAL A O 1
ATOM 2627 N N . ILE A 1 330 ? -3.982 -18.859 -19.438 1 98.81 330 ILE A N 1
ATOM 2628 C CA . ILE A 1 330 ? -3.855 -18.344 -20.797 1 98.81 330 ILE A CA 1
ATOM 2629 C C . ILE A 1 330 ? -2.422 -17.875 -21.047 1 98.81 330 ILE A C 1
ATOM 2631 O O . ILE A 1 330 ? -1.822 -18.219 -22.062 1 98.81 330 ILE A O 1
ATOM 2635 N N . GLY A 1 331 ? -1.91 -17.125 -20.078 1 98.5 331 GLY A N 1
ATOM 2636 C CA . GLY A 1 331 ? -0.543 -16.641 -20.188 1 98.5 331 GLY A CA 1
ATOM 2637 C C . GLY A 1 331 ? 0.483 -17.766 -20.234 1 98.5 331 GLY A C 1
ATOM 2638 O O . GLY A 1 331 ? 1.421 -17.719 -21.031 1 98.5 331 GLY A O 1
ATOM 2639 N N . LEU A 1 332 ? 0.325 -18.766 -19.422 1 98.25 332 LEU A N 1
ATOM 2640 C CA . LEU A 1 332 ? 1.256 -19.875 -19.375 1 98.25 332 LEU A CA 1
ATOM 2641 C C . LEU A 1 332 ? 1.2 -20.688 -20.672 1 98.25 332 LEU A C 1
ATOM 2643 O O . LEU A 1 332 ? 2.23 -21.156 -21.156 1 98.25 332 LEU A O 1
ATOM 2647 N N . LEU A 1 333 ? 0.027 -20.797 -21.203 1 98.56 333 LEU A N 1
ATOM 2648 C CA . LEU A 1 333 ? -0.133 -21.516 -22.469 1 98.56 333 LEU A CA 1
ATOM 2649 C C . LEU A 1 333 ? 0.629 -20.812 -23.594 1 98.56 333 LEU A C 1
ATOM 2651 O O . LEU A 1 333 ? 1.251 -21.469 -24.422 1 98.56 333 LEU A O 1
ATOM 2655 N N . CYS A 1 334 ? 0.606 -19.547 -23.547 1 97.94 334 CYS A N 1
ATOM 2656 C CA . CYS A 1 334 ? 1.153 -18.766 -24.656 1 97.94 334 CYS A CA 1
ATOM 2657 C C . CYS A 1 334 ? 2.592 -18.359 -24.391 1 97.94 334 CYS A C 1
ATOM 2659 O O . CYS A 1 334 ? 3.18 -17.578 -25.141 1 97.94 334 CYS A O 1
ATOM 2661 N N . ALA A 1 335 ? 3.129 -18.781 -23.297 1 95.06 335 ALA A N 1
ATOM 2662 C CA . ALA A 1 335 ? 4.523 -18.484 -23 1 95.06 335 ALA A CA 1
ATOM 2663 C C . ALA A 1 335 ? 5.469 -19.219 -23.953 1 95.06 335 ALA A C 1
ATOM 2665 O O . ALA A 1 335 ? 5.242 -20.391 -24.266 1 95.06 335 ALA A O 1
ATOM 2666 N N . ARG A 1 336 ? 6.469 -18.562 -24.328 1 92.38 336 ARG A N 1
ATOM 2667 C CA . ARG A 1 336 ? 7.438 -19.188 -25.219 1 92.38 336 ARG A CA 1
ATOM 2668 C C . ARG A 1 336 ? 8.25 -20.25 -24.484 1 92.38 336 ARG A C 1
ATOM 2670 O O . ARG A 1 336 ? 8.539 -21.312 -25.031 1 92.38 336 ARG A O 1
ATOM 2677 N N . SER A 1 337 ? 8.664 -19.906 -23.328 1 92.69 337 SER A N 1
ATOM 2678 C CA . SER A 1 337 ? 9.43 -20.875 -22.531 1 92.69 337 SER A CA 1
ATOM 2679 C C . SER A 1 337 ? 8.898 -20.969 -21.109 1 92.69 337 SER A C 1
ATOM 2681 O O . SER A 1 337 ? 8.648 -19.953 -20.469 1 92.69 337 SER A O 1
ATOM 2683 N N . LEU A 1 338 ? 8.68 -22.203 -20.703 1 95.38 338 LEU A N 1
ATOM 2684 C CA . LEU A 1 338 ? 8.328 -22.484 -19.312 1 95.38 338 LEU A CA 1
ATOM 2685 C C . LEU A 1 338 ? 9.438 -23.281 -18.625 1 95.38 338 LEU A C 1
ATOM 2687 O O . LEU A 1 338 ? 10.047 -24.156 -19.234 1 95.38 338 LEU A O 1
ATOM 2691 N N . HIS A 1 339 ? 9.742 -22.844 -17.422 1 94.12 339 HIS A N 1
ATOM 2692 C CA . HIS A 1 339 ? 10.648 -23.594 -16.562 1 94.12 339 HIS A CA 1
ATOM 2693 C C . HIS A 1 339 ? 9.875 -24.375 -15.5 1 94.12 339 HIS A C 1
ATOM 2695 O O . HIS A 1 339 ? 8.703 -24.094 -15.25 1 94.12 339 HIS A O 1
ATOM 2701 N N . TYR A 1 340 ? 10.539 -25.312 -14.969 1 95 340 TYR A N 1
ATOM 2702 C CA . TYR A 1 340 ? 9.883 -26.234 -14.039 1 95 340 TYR A CA 1
ATOM 2703 C C . TYR A 1 340 ? 9.344 -25.484 -12.828 1 95 340 TYR A C 1
ATOM 2705 O O . TYR A 1 340 ? 8.328 -25.875 -12.25 1 95 340 TYR A O 1
ATOM 2713 N N . GLN A 1 341 ? 9.961 -24.375 -12.453 1 95.75 341 GLN A N 1
ATOM 2714 C CA . GLN A 1 341 ? 9.531 -23.609 -11.281 1 95.75 341 GLN A CA 1
ATOM 2715 C C . GLN A 1 341 ? 8.18 -22.938 -11.523 1 95.75 341 GLN A C 1
ATOM 2717 O O . GLN A 1 341 ? 7.477 -22.578 -10.578 1 95.75 341 GLN A O 1
ATOM 2722 N N . PHE A 1 342 ? 7.781 -22.797 -12.742 1 96.81 342 PHE A N 1
ATOM 2723 C CA . PHE A 1 342 ? 6.52 -22.141 -13.07 1 96.81 342 PHE A CA 1
ATOM 2724 C C . PHE A 1 342 ? 5.34 -23.031 -12.672 1 96.81 342 PHE A C 1
ATOM 2726 O O . PHE A 1 342 ? 4.203 -22.547 -12.602 1 96.81 342 PHE A O 1
ATOM 2733 N N . PHE A 1 343 ? 5.637 -24.312 -12.391 1 98.06 343 PHE A N 1
ATOM 2734 C CA . PHE A 1 343 ? 4.59 -25.203 -11.906 1 98.06 343 PHE A CA 1
ATOM 2735 C C . PHE A 1 343 ? 4.008 -24.672 -10.594 1 98.06 343 PHE A C 1
ATOM 2737 O O . PHE A 1 343 ? 2.889 -25.031 -10.227 1 98.06 343 PHE A O 1
ATOM 2744 N N . ALA A 1 344 ? 4.73 -23.797 -9.906 1 98.38 344 ALA A N 1
ATOM 2745 C CA . ALA A 1 344 ? 4.258 -23.188 -8.664 1 98.38 344 ALA A CA 1
ATOM 2746 C C . ALA A 1 344 ? 2.951 -22.438 -8.883 1 98.38 344 ALA A C 1
ATOM 2748 O O . ALA A 1 344 ? 2.119 -22.344 -7.977 1 98.38 344 ALA A O 1
ATOM 2749 N N . TYR A 1 345 ? 2.74 -21.891 -10.062 1 98.31 345 TYR A N 1
ATOM 2750 C CA . TYR A 1 345 ? 1.55 -21.109 -10.383 1 98.31 345 TYR A CA 1
ATOM 2751 C C . TYR A 1 345 ? 0.431 -22 -10.898 1 98.31 345 TYR A C 1
ATOM 2753 O O . TYR A 1 345 ? -0.733 -21.594 -10.93 1 98.31 345 TYR A O 1
ATOM 2761 N N . LEU A 1 346 ? 0.805 -23.219 -11.289 1 97.69 346 LEU A N 1
ATOM 2762 C CA . LEU A 1 346 ? -0.12 -24.109 -11.984 1 97.69 346 LEU A CA 1
ATOM 2763 C C . LEU A 1 346 ? -0.589 -25.234 -11.07 1 97.69 346 LEU A C 1
ATOM 2765 O O . LEU A 1 346 ? -1.727 -25.703 -11.18 1 97.69 346 LEU A O 1
ATOM 2769 N N . GLY A 1 347 ? 0.247 -25.672 -10.211 1 97.81 347 GLY A N 1
ATOM 2770 C CA . GLY A 1 347 ? 0.004 -26.859 -9.406 1 97.81 347 GLY A CA 1
ATOM 2771 C C . GLY A 1 347 ? -1.306 -26.812 -8.648 1 97.81 347 GLY A C 1
ATOM 2772 O O . GLY A 1 347 ? -2.088 -27.766 -8.68 1 97.81 347 GLY A O 1
ATOM 2773 N N . TRP A 1 348 ? -1.542 -25.703 -8.023 1 98.62 348 TRP A N 1
ATOM 2774 C CA . TRP A 1 348 ? -2.744 -25.578 -7.207 1 98.62 348 TRP A CA 1
ATOM 2775 C C . TRP A 1 348 ? -3.896 -25 -8.016 1 98.62 348 TRP A C 1
ATOM 2777 O O . TRP A 1 348 ? -5.047 -25 -7.57 1 98.62 348 TRP A O 1
ATOM 2787 N N . ALA A 1 349 ? -3.654 -24.516 -9.203 1 98.5 349 ALA A N 1
ATOM 2788 C CA . ALA A 1 349 ? -4.688 -23.969 -10.078 1 98.5 349 ALA A CA 1
ATOM 2789 C C . ALA A 1 349 ? -5.363 -25.062 -10.891 1 98.5 349 ALA A C 1
ATOM 2791 O O . ALA A 1 349 ? -6.57 -25 -11.148 1 98.5 349 ALA A O 1
ATOM 2792 N N . THR A 1 350 ? -4.66 -26.109 -11.242 1 98.31 350 THR A N 1
ATOM 2793 C CA . THR A 1 350 ? -5.059 -27.125 -12.203 1 98.31 350 THR A CA 1
ATOM 2794 C C . THR A 1 350 ? -6.289 -27.891 -11.703 1 98.31 350 THR A C 1
ATOM 2796 O O . THR A 1 350 ? -7.277 -28.016 -12.43 1 98.31 350 THR A O 1
ATOM 2799 N N . PRO A 1 351 ? -6.281 -28.375 -10.461 1 98.25 351 PRO A N 1
ATOM 2800 C CA . PRO A 1 351 ? -7.473 -29.109 -10.031 1 98.25 351 PRO A CA 1
ATOM 2801 C C . PRO A 1 351 ? -8.75 -28.281 -10.117 1 98.25 351 PRO A C 1
ATOM 2803 O O . PRO A 1 351 ? -9.797 -28.781 -10.508 1 98.25 351 PRO A O 1
ATOM 2806 N N . TYR A 1 352 ? -8.68 -27.062 -9.812 1 98.12 352 TYR A N 1
ATOM 2807 C CA . TYR A 1 352 ? -9.852 -26.188 -9.852 1 98.12 352 TYR A CA 1
ATOM 2808 C C . TYR A 1 352 ? -10.328 -25.984 -11.289 1 98.12 352 TYR A C 1
ATOM 2810 O O . TYR A 1 352 ? -11.516 -26.125 -11.578 1 98.12 352 TYR A O 1
ATOM 2818 N N . LEU A 1 353 ? -9.398 -25.625 -12.172 1 98.25 353 LEU A N 1
ATOM 2819 C CA . LEU A 1 353 ? -9.75 -25.344 -13.562 1 98.25 353 LEU A CA 1
ATOM 2820 C C . LEU A 1 353 ? -10.406 -26.547 -14.211 1 98.25 353 LEU A C 1
ATOM 2822 O O . LEU A 1 353 ? -11.391 -26.422 -14.938 1 98.25 353 LEU A O 1
ATOM 2826 N N . LEU A 1 354 ? -9.875 -27.703 -13.922 1 98.12 354 LEU A N 1
ATOM 2827 C CA . LEU A 1 354 ? -10.43 -28.938 -14.477 1 98.12 354 LEU A CA 1
ATOM 2828 C C . LEU A 1 354 ? -11.797 -29.234 -13.867 1 98.12 354 LEU A C 1
ATOM 2830 O O . LEU A 1 354 ? -12.695 -29.703 -14.562 1 98.12 354 LEU A O 1
ATOM 2834 N N . TRP A 1 355 ? -11.938 -28.984 -12.594 1 97.06 355 TRP A N 1
ATOM 2835 C CA . TRP A 1 355 ? -13.18 -29.234 -11.867 1 97.06 355 TRP A CA 1
ATOM 2836 C C . TRP A 1 355 ? -14.32 -28.391 -12.422 1 97.06 355 TRP A C 1
ATOM 2838 O O . TRP A 1 355 ? -15.477 -28.797 -12.391 1 97.06 355 TRP A O 1
ATOM 2848 N N . ARG A 1 356 ? -14.031 -27.234 -13.016 1 95 356 ARG A N 1
ATOM 2849 C CA . ARG A 1 356 ? -15.047 -26.328 -13.547 1 95 356 ARG A CA 1
ATOM 2850 C C . ARG A 1 356 ? -15.734 -26.938 -14.766 1 95 356 ARG A C 1
ATOM 2852 O O . ARG A 1 356 ? -16.812 -26.484 -15.164 1 95 356 ARG A O 1
ATOM 2859 N N . ALA A 1 357 ? -15.117 -28 -15.297 1 94.19 357 ALA A N 1
ATOM 2860 C CA . ALA A 1 357 ? -15.695 -28.547 -16.516 1 94.19 357 ALA A CA 1
ATOM 2861 C C . ALA A 1 357 ? -15.906 -30.062 -16.406 1 94.19 357 ALA A C 1
ATOM 2863 O O . ALA A 1 357 ? -16.297 -30.719 -17.375 1 94.19 357 ALA A O 1
ATOM 2864 N N . GLY A 1 358 ? -15.594 -30.656 -15.234 1 91.81 358 GLY A N 1
ATOM 2865 C CA . GLY A 1 358 ? -15.734 -32.094 -15.203 1 91.81 358 GLY A CA 1
ATOM 2866 C C . GLY A 1 358 ? -15.719 -32.688 -13.797 1 91.81 358 GLY A C 1
ATOM 2867 O O . GLY A 1 358 ? -15.539 -31.938 -12.828 1 91.81 358 GLY A O 1
ATOM 2868 N N . GLY A 1 359 ? -15.852 -34.062 -13.758 1 92.75 359 GLY A N 1
ATOM 2869 C CA . GLY A 1 359 ? -15.969 -34.75 -12.484 1 92.75 359 GLY A CA 1
ATOM 2870 C C . GLY A 1 359 ? -14.648 -35.281 -11.969 1 92.75 359 GLY A C 1
ATOM 2871 O O . GLY A 1 359 ? -13.586 -34.938 -12.492 1 92.75 359 GLY A O 1
ATOM 2872 N N . PRO A 1 360 ? -14.68 -36.031 -10.961 1 94.44 360 PRO A N 1
ATOM 2873 C CA . PRO A 1 360 ? -13.477 -36.469 -10.25 1 94.44 360 PRO A CA 1
ATOM 2874 C C . PRO A 1 360 ? -12.516 -37.25 -11.148 1 94.44 360 PRO A C 1
ATOM 2876 O O . PRO A 1 360 ? -11.305 -37.031 -11.102 1 94.44 360 PRO A O 1
ATOM 2879 N N . VAL A 1 361 ? -13.023 -38.125 -11.945 1 96.25 361 VAL A N 1
ATOM 2880 C CA . VAL A 1 361 ? -12.148 -38.938 -12.789 1 96.25 361 VAL A CA 1
ATOM 2881 C C . VAL A 1 361 ? -11.438 -38.062 -13.805 1 96.25 361 VAL A C 1
ATOM 2883 O O . VAL A 1 361 ? -10.227 -38.188 -14.008 1 96.25 361 VAL A O 1
ATOM 2886 N N . TRP A 1 362 ? -12.18 -37.188 -14.398 1 96.81 362 TRP A N 1
ATOM 2887 C CA . TRP A 1 362 ? -11.633 -36.219 -15.344 1 96.81 362 TRP A CA 1
ATOM 2888 C C . TRP A 1 362 ? -10.531 -35.406 -14.703 1 96.81 362 TRP A C 1
ATOM 2890 O O . TRP A 1 362 ? -9.438 -35.281 -15.25 1 96.81 362 TRP A O 1
ATOM 2900 N N . VAL A 1 363 ? -10.773 -34.938 -13.523 1 97.69 363 VAL A N 1
ATOM 2901 C CA . VAL A 1 363 ? -9.859 -34.031 -12.82 1 97.69 363 VAL A CA 1
ATOM 2902 C C . VAL A 1 363 ? -8.602 -34.812 -12.414 1 97.69 363 VAL A C 1
ATOM 2904 O O . VAL A 1 363 ? -7.484 -34.375 -12.688 1 97.69 363 VAL A O 1
ATOM 2907 N N . LEU A 1 364 ? -8.75 -35.969 -11.805 1 97.12 364 LEU A N 1
ATOM 2908 C CA . LEU A 1 364 ? -7.621 -36.688 -11.242 1 97.12 364 LEU A CA 1
ATOM 2909 C C . LEU A 1 364 ? -6.734 -37.25 -12.352 1 97.12 364 LEU A C 1
ATOM 2911 O O . LEU A 1 364 ? -5.512 -37.281 -12.211 1 97.12 364 LEU A O 1
ATOM 2915 N N . LEU A 1 365 ? -7.32 -37.625 -13.445 1 97.56 365 LEU A N 1
ATOM 2916 C CA . LEU A 1 365 ? -6.543 -38.156 -14.562 1 97.56 365 LEU A CA 1
ATOM 2917 C C . LEU A 1 365 ? -5.703 -37.031 -15.203 1 97.56 365 LEU A C 1
ATOM 2919 O O . LEU A 1 365 ? -4.5 -37.219 -15.414 1 97.56 365 LEU A O 1
ATOM 2923 N N . ASN A 1 366 ? -6.344 -35.969 -15.523 1 98 366 ASN A N 1
ATOM 2924 C CA . ASN A 1 366 ? -5.609 -34.875 -16.156 1 98 366 ASN A CA 1
ATOM 2925 C C . ASN A 1 366 ? -4.594 -34.25 -15.203 1 98 366 ASN A C 1
ATOM 2927 O O . ASN A 1 366 ? -3.518 -33.844 -15.625 1 98 366 ASN A O 1
ATOM 2931 N N . TRP A 1 367 ? -4.988 -34.188 -13.93 1 97.62 367 TRP A N 1
ATOM 2932 C CA . TRP A 1 367 ? -4.039 -33.719 -12.922 1 97.62 367 TRP A CA 1
ATOM 2933 C C . TRP A 1 367 ? -2.801 -34.625 -12.898 1 97.62 367 TRP A C 1
ATOM 2935 O O . TRP A 1 367 ? -1.673 -34.125 -12.844 1 97.62 367 TRP A O 1
ATOM 2945 N N . ALA A 1 368 ? -2.982 -35.938 -12.961 1 97.62 368 ALA A N 1
ATOM 2946 C CA . ALA A 1 368 ? -1.874 -36.875 -12.93 1 97.62 368 ALA A CA 1
ATOM 2947 C C . ALA A 1 368 ? -0.981 -36.719 -14.156 1 97.62 368 ALA A C 1
ATOM 2949 O O . ALA A 1 368 ? 0.245 -36.812 -14.055 1 97.62 368 ALA A O 1
ATOM 2950 N N . VAL A 1 369 ? -1.605 -36.5 -15.281 1 97.69 369 VAL A N 1
ATOM 2951 C CA . VAL A 1 369 ? -0.847 -36.312 -16.516 1 97.69 369 VAL A CA 1
ATOM 2952 C C . VAL A 1 369 ? -0.003 -35.031 -16.391 1 97.69 369 VAL A C 1
ATOM 2954 O O . VAL A 1 369 ? 1.184 -35.031 -16.734 1 97.69 369 VAL A O 1
ATOM 2957 N N . GLN A 1 370 ? -0.604 -34 -15.961 1 96.75 370 GLN A N 1
ATOM 2958 C CA . GLN A 1 370 ? 0.115 -32.75 -15.781 1 96.75 370 GLN A CA 1
ATOM 2959 C C . GLN A 1 370 ? 1.281 -32.906 -14.812 1 96.75 370 GLN A C 1
ATOM 2961 O O . GLN A 1 370 ? 2.393 -32.438 -15.078 1 96.75 370 GLN A O 1
ATOM 2966 N N . GLU A 1 371 ? 1.01 -33.562 -13.68 1 96.62 371 GLU A N 1
ATOM 2967 C CA . GLU A 1 371 ? 2.049 -33.812 -12.688 1 96.62 371 GLU A CA 1
ATOM 2968 C C . GLU A 1 371 ? 3.201 -34.625 -13.281 1 96.62 371 GLU A C 1
ATOM 2970 O O . GLU A 1 371 ? 4.371 -34.281 -13.078 1 96.62 371 GLU A O 1
ATOM 2975 N N . TYR A 1 372 ? 2.869 -35.562 -14.016 1 96.81 372 TYR A N 1
ATOM 2976 C CA . TYR A 1 372 ? 3.879 -36.438 -14.609 1 96.81 372 TYR A CA 1
ATOM 2977 C C . TYR A 1 372 ? 4.758 -35.656 -15.578 1 96.81 372 TYR A C 1
ATOM 2979 O O . TYR A 1 372 ? 5.988 -35.75 -15.539 1 96.81 372 TYR A O 1
ATOM 2987 N N . CYS A 1 373 ? 4.145 -34.938 -16.406 1 96.81 373 CYS A N 1
ATOM 2988 C CA . CYS A 1 373 ? 4.895 -34.219 -17.438 1 96.81 373 CYS A CA 1
ATOM 2989 C C . CYS A 1 373 ? 5.848 -33.188 -16.797 1 96.81 373 CYS A C 1
ATOM 2991 O O . CYS A 1 373 ? 6.93 -32.938 -17.328 1 96.81 373 CYS A O 1
ATOM 2993 N N . TRP A 1 374 ? 5.496 -32.656 -15.664 1 96.94 374 TRP A N 1
ATOM 2994 C CA . TRP A 1 374 ? 6.336 -31.672 -15 1 96.94 374 TRP A CA 1
ATOM 2995 C C . TRP A 1 374 ? 7.383 -32.344 -14.117 1 96.94 374 TRP A C 1
ATOM 2997 O O . TRP A 1 374 ? 8.25 -31.688 -13.547 1 96.94 374 TRP A O 1
ATOM 3007 N N . LEU A 1 375 ? 7.336 -33.688 -14.078 1 96.44 375 LEU A N 1
ATOM 3008 C CA . LEU A 1 375 ? 8.352 -34.469 -13.359 1 96.44 375 LEU A CA 1
ATOM 3009 C C . LEU A 1 375 ? 9.398 -35 -14.32 1 96.44 375 LEU A C 1
ATOM 3011 O O . LEU A 1 375 ? 10.477 -35.438 -13.891 1 96.44 375 LEU A O 1
ATOM 3015 N N . VAL A 1 376 ? 9.109 -35 -15.586 1 96.12 376 VAL A N 1
ATOM 3016 C CA . VAL A 1 376 ? 10.031 -35.531 -16.594 1 96.12 376 VAL A CA 1
ATOM 3017 C C . VAL A 1 376 ? 11.172 -34.531 -16.828 1 96.12 376 VAL A C 1
ATOM 3019 O O . VAL A 1 376 ? 10.945 -33.406 -17.297 1 96.12 376 VAL A O 1
ATOM 3022 N N . TYR A 1 377 ? 12.383 -35 -16.5 1 91.5 377 TYR A N 1
ATOM 3023 C CA . TYR A 1 377 ? 13.562 -34.156 -16.703 1 91.5 377 TYR A CA 1
ATOM 3024 C C . TYR A 1 377 ? 14.688 -34.938 -17.344 1 91.5 377 TYR A C 1
ATOM 3026 O O . TYR A 1 377 ? 15.055 -36.031 -16.875 1 91.5 377 TYR A O 1
ATOM 3034 N N . PRO A 1 378 ? 15.266 -34.469 -18.453 1 92.88 378 PRO A N 1
ATOM 3035 C CA . PRO A 1 378 ? 14.828 -33.312 -19.25 1 92.88 378 PRO A CA 1
ATOM 3036 C C . PRO A 1 378 ? 13.516 -33.562 -19.984 1 92.88 378 PRO A C 1
ATOM 3038 O O . PRO A 1 378 ? 13.102 -34.719 -20.125 1 92.88 378 PRO A O 1
ATOM 3041 N N . SER A 1 379 ? 12.93 -32.5 -20.312 1 95.19 379 SER A N 1
ATOM 3042 C CA . SER A 1 379 ? 11.656 -32.656 -21.016 1 95.19 379 SER A CA 1
ATOM 3043 C C . SER A 1 379 ? 11.836 -33.375 -22.344 1 95.19 379 SER A C 1
ATOM 3045 O O . SER A 1 379 ? 12.898 -33.281 -22.969 1 95.19 379 SER A O 1
ATOM 3047 N N . THR A 1 380 ? 10.883 -34.125 -22.75 1 96.25 380 THR A N 1
ATOM 3048 C CA . THR A 1 380 ? 10.852 -34.812 -24.031 1 96.25 380 THR A CA 1
ATOM 3049 C C . THR A 1 380 ? 9.789 -34.219 -24.953 1 96.25 380 THR A C 1
ATOM 3051 O O . THR A 1 380 ? 8.969 -33.406 -24.5 1 96.25 380 THR A O 1
ATOM 3054 N N . ASN A 1 381 ? 9.859 -34.625 -26.172 1 96.44 381 ASN A N 1
ATOM 3055 C CA . ASN A 1 381 ? 8.844 -34.156 -27.109 1 96.44 381 ASN A CA 1
ATOM 3056 C C . ASN A 1 381 ? 7.441 -34.531 -26.641 1 96.44 381 ASN A C 1
ATOM 3058 O O . ASN A 1 381 ? 6.52 -33.719 -26.703 1 96.44 381 ASN A O 1
ATOM 3062 N N . VAL A 1 382 ? 7.371 -35.688 -26.141 1 97 382 VAL A N 1
ATOM 3063 C CA . VAL A 1 382 ? 6.066 -36.188 -25.734 1 97 382 VAL A CA 1
ATOM 3064 C C . VAL A 1 382 ? 5.602 -35.469 -24.469 1 97 382 VAL A C 1
ATOM 3066 O O . VAL A 1 382 ? 4.453 -35.031 -24.391 1 97 382 VAL A O 1
ATOM 3069 N N . SER A 1 383 ? 6.441 -35.375 -23.5 1 97.19 383 SER A N 1
ATOM 3070 C CA . SER A 1 383 ? 6.062 -34.688 -22.266 1 97.19 383 SER A CA 1
ATOM 3071 C C . SER A 1 383 ? 5.73 -33.219 -22.516 1 97.19 383 SER A C 1
ATOM 3073 O O . SER A 1 383 ? 4.773 -32.688 -21.953 1 97.19 383 SER A O 1
ATOM 3075 N N . SER A 1 384 ? 6.5 -32.594 -23.375 1 97.19 384 SER A N 1
ATOM 3076 C CA . SER A 1 384 ? 6.273 -31.172 -23.703 1 97.19 384 SER A CA 1
ATOM 3077 C C . SER A 1 384 ? 4.953 -30.984 -24.422 1 97.19 384 SER A C 1
ATOM 3079 O O . SER A 1 384 ? 4.227 -30.016 -24.172 1 97.19 384 SER A O 1
ATOM 3081 N N . ALA A 1 385 ? 4.727 -31.859 -25.328 1 97.69 385 ALA A N 1
ATOM 3082 C CA . ALA A 1 385 ? 3.451 -31.797 -26.031 1 97.69 385 ALA A CA 1
ATOM 3083 C C . ALA A 1 385 ? 2.279 -31.984 -25.078 1 97.69 385 ALA A C 1
ATOM 3085 O O . ALA A 1 385 ? 1.24 -31.328 -25.219 1 97.69 385 ALA A O 1
ATOM 3086 N N . ALA A 1 386 ? 2.479 -32.844 -24.188 1 98 386 ALA A N 1
ATOM 3087 C CA . ALA A 1 386 ? 1.439 -33.094 -23.188 1 98 386 ALA A CA 1
ATOM 3088 C C . ALA A 1 386 ? 1.229 -31.859 -22.297 1 98 386 ALA A C 1
ATOM 3090 O O . ALA A 1 386 ? 0.098 -31.547 -21.922 1 98 386 ALA A O 1
ATOM 3091 N N . VAL A 1 387 ? 2.289 -31.203 -21.938 1 98.25 387 VAL A N 1
ATOM 3092 C CA . VAL A 1 387 ? 2.195 -29.984 -21.141 1 98.25 387 VAL A CA 1
ATOM 3093 C C . VAL A 1 387 ? 1.348 -28.938 -21.875 1 98.25 387 VAL A C 1
ATOM 3095 O O . VAL A 1 387 ? 0.417 -28.375 -21.297 1 98.25 387 VAL A O 1
ATOM 3098 N N . VAL A 1 388 ? 1.657 -28.688 -23.125 1 98.31 388 VAL A N 1
ATOM 3099 C CA . VAL A 1 388 ? 0.95 -27.703 -23.922 1 98.31 388 VAL A CA 1
ATOM 3100 C C . VAL A 1 388 ? -0.511 -28.109 -24.078 1 98.31 388 VAL A C 1
ATOM 3102 O O . VAL A 1 388 ? -1.414 -27.281 -23.969 1 98.31 388 VAL A O 1
ATOM 3105 N N . ALA A 1 389 ? -0.701 -29.406 -24.297 1 98.5 389 ALA A N 1
ATOM 3106 C CA . ALA A 1 389 ? -2.061 -29.906 -24.453 1 98.5 389 ALA A CA 1
ATOM 3107 C C . ALA A 1 389 ? -2.867 -29.734 -23.172 1 98.5 389 ALA A C 1
ATOM 3109 O O . ALA A 1 389 ? -4.047 -29.375 -23.219 1 98.5 389 ALA A O 1
ATOM 3110 N N . GLU A 1 390 ? -2.256 -30.031 -22.078 1 98.5 390 GLU A N 1
ATOM 3111 C CA . GLU A 1 390 ? -2.93 -29.891 -20.797 1 98.5 390 GLU A CA 1
ATOM 3112 C C . GLU A 1 390 ? -3.26 -28.422 -20.5 1 98.5 390 GLU A C 1
ATOM 3114 O O . GLU A 1 390 ? -4.316 -28.125 -19.938 1 98.5 390 GLU A O 1
ATOM 3119 N N . LEU A 1 391 ? -2.34 -27.516 -20.812 1 98.69 391 LEU A N 1
ATOM 3120 C CA . LEU A 1 391 ? -2.611 -26.094 -20.625 1 98.69 391 LEU A CA 1
ATOM 3121 C C . LEU A 1 391 ? -3.762 -25.656 -21.531 1 98.69 391 LEU A C 1
ATOM 3123 O O . LEU A 1 391 ? -4.648 -24.922 -21.078 1 98.69 391 LEU A O 1
ATOM 3127 N N . ALA A 1 392 ? -3.73 -26.109 -22.734 1 98.69 392 ALA A N 1
ATOM 3128 C CA . ALA A 1 392 ? -4.816 -25.781 -23.656 1 98.69 392 ALA A CA 1
ATOM 3129 C C . ALA A 1 392 ? -6.152 -26.312 -23.141 1 98.69 392 ALA A C 1
ATOM 3131 O O . ALA A 1 392 ? -7.176 -25.625 -23.25 1 98.69 392 ALA A O 1
ATOM 3132 N N . LEU A 1 393 ? -6.09 -27.5 -22.703 1 98.44 393 LEU A N 1
ATOM 3133 C CA . LEU A 1 393 ? -7.289 -28.094 -22.141 1 98.44 393 LEU A CA 1
ATOM 3134 C C . LEU A 1 393 ? -7.82 -27.266 -20.969 1 98.44 393 LEU A C 1
ATOM 3136 O O . LEU A 1 393 ? -9.031 -27.078 -20.844 1 98.44 393 LEU A O 1
ATOM 3140 N N . GLN A 1 394 ? -7.004 -26.828 -20.109 1 98.5 394 GLN A N 1
ATOM 3141 C CA . GLN A 1 394 ? -7.41 -26.031 -18.969 1 98.5 394 GLN A CA 1
ATOM 3142 C C . GLN A 1 394 ? -7.996 -24.688 -19.406 1 98.5 394 GLN A C 1
ATOM 3144 O O . GLN A 1 394 ? -8.969 -24.203 -18.828 1 98.5 394 GLN A O 1
ATOM 3149 N N . VAL A 1 395 ? -7.379 -24.078 -20.406 1 98.69 395 VAL A N 1
ATOM 3150 C CA . VAL A 1 395 ? -7.941 -22.859 -20.969 1 98.69 395 VAL A CA 1
ATOM 3151 C C . VAL A 1 395 ? -9.344 -23.125 -21.5 1 98.69 395 VAL A C 1
ATOM 3153 O O . VAL A 1 395 ? -10.266 -22.344 -21.266 1 98.69 395 VAL A O 1
ATOM 3156 N N . MET A 1 396 ? -9.508 -24.266 -22.156 1 98.12 396 MET A N 1
ATOM 3157 C CA . MET A 1 396 ? -10.82 -24.641 -22.688 1 98.12 396 MET A CA 1
ATOM 3158 C C . MET A 1 396 ? -11.805 -24.891 -21.547 1 98.12 396 MET A C 1
ATOM 3160 O O . MET A 1 396 ? -12.977 -24.516 -21.641 1 98.12 396 MET A O 1
ATOM 3164 N N . CYS A 1 397 ? -11.375 -25.562 -20.516 1 97.62 397 CYS A N 1
ATOM 3165 C CA . CYS A 1 397 ? -12.219 -25.781 -19.344 1 97.62 397 CYS A CA 1
ATOM 3166 C C . CYS A 1 397 ? -12.688 -24.453 -18.766 1 97.62 397 CYS A C 1
ATOM 3168 O O . CYS A 1 397 ? -13.852 -24.312 -18.375 1 97.62 397 CYS A O 1
ATOM 3170 N N . ALA A 1 398 ? -11.758 -23.484 -18.672 1 96.88 398 ALA A N 1
ATOM 3171 C CA . ALA A 1 398 ? -12.109 -22.156 -18.156 1 96.88 398 ALA A CA 1
ATOM 3172 C C . ALA A 1 398 ? -13.133 -21.484 -19.062 1 96.88 398 ALA A C 1
ATOM 3174 O O . ALA A 1 398 ? -14.023 -20.781 -18.594 1 96.88 398 ALA A O 1
ATOM 3175 N N . LEU A 1 399 ? -13 -21.719 -20.359 1 96.12 399 LEU A N 1
ATOM 3176 C CA . LEU A 1 399 ? -13.867 -21.078 -21.328 1 96.12 399 LEU A CA 1
ATOM 3177 C C . LEU A 1 399 ? -15.273 -21.672 -21.281 1 96.12 399 LEU A C 1
ATOM 3179 O O . LEU A 1 399 ? -16.266 -20.938 -21.406 1 96.12 399 LEU A O 1
ATOM 3183 N N . VAL A 1 400 ? -15.391 -22.953 -21.031 1 94.88 400 VAL A N 1
ATOM 3184 C CA . VAL A 1 400 ? -16.703 -23.594 -21.125 1 94.88 400 VAL A CA 1
ATOM 3185 C C . VAL A 1 400 ? -17.328 -23.703 -19.734 1 94.88 400 VAL A C 1
ATOM 3187 O O . VAL A 1 400 ? -18.453 -24.172 -19.594 1 94.88 400 VAL A O 1
ATOM 3190 N N . ALA A 1 401 ? -16.578 -23.328 -18.75 1 92.12 401 ALA A N 1
ATOM 3191 C CA . ALA A 1 401 ? -17.109 -23.375 -17.391 1 92.12 401 ALA A CA 1
ATOM 3192 C C . ALA A 1 401 ? -18.453 -22.672 -17.297 1 92.12 401 ALA A C 1
ATOM 3194 O O . ALA A 1 401 ? -18.672 -21.625 -17.938 1 92.12 401 ALA A O 1
ATOM 3195 N N . PRO A 1 402 ? -19.391 -23.25 -16.562 1 86.06 402 PRO A N 1
ATOM 3196 C CA . PRO A 1 402 ? -20.703 -22.641 -16.438 1 86.06 402 PRO A CA 1
ATOM 3197 C C . PRO A 1 402 ? -20.656 -21.219 -15.875 1 86.06 402 PRO A C 1
ATOM 3199 O O . PRO A 1 402 ? -19.734 -20.891 -15.109 1 86.06 402 PRO A O 1
ATOM 3202 N N . PRO A 1 403 ? -21.578 -20.562 -16.5 1 73 403 PRO A N 1
ATOM 3203 C CA . PRO A 1 403 ? -21.609 -19.172 -16.031 1 73 403 PRO A CA 1
ATOM 3204 C C . PRO A 1 403 ? -21.812 -19.078 -14.516 1 73 403 PRO A C 1
ATOM 3206 O O . PRO A 1 403 ? -22.516 -19.906 -13.93 1 73 403 PRO A O 1
ATOM 3209 N N . VAL A 1 404 ? -20.984 -18.516 -13.859 1 65.44 404 VAL A N 1
ATOM 3210 C CA . VAL A 1 404 ? -21.078 -18.297 -12.422 1 65.44 404 VAL A CA 1
ATOM 3211 C C . VAL A 1 404 ? -22.375 -17.547 -12.102 1 65.44 404 VAL A C 1
ATOM 3213 O O . VAL A 1 404 ? -22.656 -16.5 -12.688 1 65.44 404 VAL A O 1
ATOM 3216 N N . ASP A 1 405 ? -23.469 -18.375 -12.164 1 56.28 405 ASP A N 1
ATOM 3217 C CA . ASP A 1 405 ? -24.688 -17.672 -11.773 1 56.28 405 ASP A CA 1
ATOM 3218 C C . ASP A 1 405 ? -24.375 -16.609 -10.703 1 56.28 405 ASP A C 1
ATOM 3220 O O . ASP A 1 405 ? -23.578 -16.844 -9.805 1 56.28 405 ASP A O 1
ATOM 3224 N N . HIS A 1 406 ? -24.266 -15.422 -11.172 1 50 406 HIS A N 1
ATOM 3225 C CA . HIS A 1 406 ? -24.125 -14.289 -10.266 1 50 406 HIS A CA 1
ATOM 3226 C C . HIS A 1 406 ? -24.875 -14.539 -8.961 1 50 406 HIS A C 1
ATOM 3228 O O . HIS A 1 406 ? -26.078 -14.242 -8.859 1 50 406 HIS A O 1
ATOM 3234 N N . ILE A 1 407 ? -24.797 -15.672 -8.5 1 41.53 407 ILE A N 1
ATOM 3235 C CA . ILE A 1 407 ? -25.438 -16.141 -7.281 1 41.53 407 ILE A CA 1
ATOM 3236 C C . ILE A 1 407 ? -25.391 -15.039 -6.219 1 41.53 407 ILE A C 1
ATOM 3238 O O . ILE A 1 407 ? -24.406 -14.305 -6.125 1 41.53 407 ILE A O 1
ATOM 3242 N N . SER A 1 408 ? -26.625 -14.766 -5.672 1 42.47 408 SER A N 1
ATOM 3243 C CA . SER A 1 408 ? -26.828 -13.906 -4.508 1 42.47 408 SER A CA 1
ATOM 3244 C C . SER A 1 408 ? -25.703 -14.086 -3.496 1 42.47 408 SER A C 1
ATOM 3246 O O . SER A 1 408 ? -25.266 -15.211 -3.229 1 42.47 408 SER A O 1
ATOM 3248 N N . PRO A 1 409 ? -24.906 -13.18 -3.387 1 42.41 409 PRO A N 1
ATOM 3249 C CA . PRO A 1 409 ? -23.922 -13.32 -2.314 1 42.41 409 PRO A CA 1
ATOM 3250 C C . PRO A 1 409 ? -24.391 -14.258 -1.199 1 42.41 409 PRO A C 1
ATOM 3252 O O . PRO A 1 409 ? -25.594 -14.328 -0.913 1 42.41 409 PRO A O 1
ATOM 3255 N N . PRO A 1 410 ? -23.875 -15.469 -1.06 1 38.5 410 PRO A N 1
ATOM 3256 C CA . PRO A 1 410 ? -24.406 -16.125 0.132 1 38.5 410 PRO A CA 1
ATOM 3257 C C . PRO A 1 410 ? -24.828 -15.141 1.212 1 38.5 410 PRO A C 1
ATOM 3259 O O . PRO A 1 410 ? -24.344 -14.008 1.248 1 38.5 410 PRO A O 1
ATOM 3262 N N . PRO A 1 411 ? -26.031 -15.508 1.9 1 35.62 411 PRO A N 1
ATOM 3263 C CA . PRO A 1 411 ? -26.422 -14.523 2.912 1 35.62 411 PRO A CA 1
ATOM 3264 C C . PRO A 1 411 ? -25.219 -13.961 3.682 1 35.62 411 PRO A C 1
ATOM 3266 O O . PRO A 1 411 ? -24.406 -14.719 4.207 1 35.62 411 PRO A O 1
ATOM 3269 N N . ALA A 1 412 ? -24.703 -12.961 3.115 1 37.38 412 ALA A N 1
ATOM 3270 C CA . ALA A 1 412 ? -23.594 -12.25 3.758 1 37.38 412 ALA A CA 1
ATOM 3271 C C . ALA A 1 412 ? -23.734 -12.273 5.277 1 37.38 412 ALA A C 1
ATOM 3273 O O . ALA A 1 412 ? -24.812 -12 5.809 1 37.38 412 ALA A O 1
ATOM 3274 N N . THR A 1 413 ? -22.969 -13.148 5.766 1 37.34 413 THR A N 1
ATOM 3275 C CA . THR A 1 413 ? -23.031 -12.953 7.207 1 37.34 413 THR A CA 1
ATOM 3276 C C . THR A 1 413 ? -22.875 -11.477 7.562 1 37.34 413 THR A C 1
ATOM 3278 O O . THR A 1 413 ? -22.359 -10.695 6.773 1 37.34 413 THR A O 1
ATOM 3281 N N . ALA A 1 414 ? -23.453 -10.969 8.555 1 33.5 414 ALA A N 1
ATOM 3282 C CA . ALA A 1 414 ? -23.531 -9.586 9.016 1 33.5 414 ALA A CA 1
ATOM 3283 C C . ALA A 1 414 ? -22.203 -8.867 8.812 1 33.5 414 ALA A C 1
ATOM 3285 O O . ALA A 1 414 ? -22.172 -7.656 8.57 1 33.5 414 ALA A O 1
ATOM 3286 N N . ALA A 1 415 ? -21.234 -9.578 8.742 1 38.47 415 ALA A N 1
ATOM 3287 C CA . ALA A 1 415 ? -19.891 -9 8.648 1 38.47 415 ALA A CA 1
ATOM 3288 C C . ALA A 1 415 ? -19.578 -8.578 7.219 1 38.47 415 ALA A C 1
ATOM 3290 O O . ALA A 1 415 ? -18.859 -7.59 7 1 38.47 415 ALA A O 1
ATOM 3291 N N . GLU A 1 416 ? -19.969 -9.258 6.207 1 37.88 416 GLU A N 1
ATOM 3292 C CA . GLU A 1 416 ? -19.625 -9.031 4.809 1 37.88 416 GLU A CA 1
ATOM 3293 C C . GLU A 1 416 ? -20.406 -7.859 4.227 1 37.88 416 GLU A C 1
ATOM 3295 O O . GLU A 1 416 ? -20 -7.25 3.242 1 37.88 416 GLU A O 1
ATOM 3300 N N . LEU A 1 417 ? -21.547 -7.672 4.617 1 32.78 417 LEU A N 1
ATOM 3301 C CA . LEU A 1 417 ? -22.375 -6.535 4.207 1 32.78 417 LEU A CA 1
ATOM 3302 C C . LEU A 1 417 ? -21.766 -5.223 4.684 1 32.78 417 LEU A C 1
ATOM 3304 O O . LEU A 1 417 ? -22.188 -4.145 4.262 1 32.78 417 LEU A O 1
ATOM 3308 N N . ARG A 1 418 ? -20.875 -5.18 5.621 1 34.25 418 ARG A N 1
ATOM 3309 C CA . ARG A 1 418 ? -20.312 -3.953 6.18 1 34.25 418 ARG A CA 1
ATOM 3310 C C . ARG A 1 418 ? -19.219 -3.398 5.281 1 34.25 418 ARG A C 1
ATOM 3312 O O . ARG A 1 418 ? -18.703 -2.303 5.52 1 34.25 418 ARG A O 1
ATOM 3319 N N . SER A 1 419 ? -18.359 -4.16 4.465 1 30.22 419 SER A N 1
ATOM 3320 C CA . SER A 1 419 ? -17.234 -3.59 3.723 1 30.22 419 SER A CA 1
ATOM 3321 C C . SER A 1 419 ? -17.703 -2.955 2.418 1 30.22 419 SER A C 1
ATOM 3323 O O . SER A 1 419 ? -18.578 -3.498 1.733 1 30.22 419 SER A O 1
ATOM 3325 N N . MET B 1 1 ? -30.188 47.969 2.002 1 52.59 1 MET B N 1
ATOM 3326 C CA . MET B 1 1 ? -29 47.781 2.809 1 52.59 1 MET B CA 1
ATOM 3327 C C . MET B 1 1 ? -29.109 46.5 3.637 1 52.59 1 MET B C 1
ATOM 3329 O O . MET B 1 1 ? -28.156 45.719 3.717 1 52.59 1 MET B O 1
ATOM 3333 N N . ASP B 1 2 ? -30.297 46.25 4.172 1 62.91 2 ASP B N 1
ATOM 3334 C CA . ASP B 1 2 ? -30.547 45.125 5.059 1 62.91 2 ASP B CA 1
ATOM 3335 C C . ASP B 1 2 ? -30.531 43.812 4.289 1 62.91 2 ASP B C 1
ATOM 3337 O O . ASP B 1 2 ? -29.953 42.812 4.758 1 62.91 2 ASP B O 1
ATOM 3341 N N . LEU B 1 3 ? -31.109 43.875 3.08 1 64.31 3 LEU B N 1
ATOM 3342 C CA . LEU B 1 3 ? -31.141 42.656 2.26 1 64.31 3 LEU B CA 1
ATOM 3343 C C . LEU B 1 3 ? -29.75 42.281 1.793 1 64.31 3 LEU B C 1
ATOM 3345 O O . LEU B 1 3 ? -29.406 41.094 1.729 1 64.31 3 LEU B O 1
ATOM 3349 N N . SER B 1 4 ? -29 43.344 1.582 1 65.94 4 SER B N 1
ATOM 3350 C CA . SER B 1 4 ? -27.641 43.094 1.124 1 65.94 4 SER B CA 1
ATOM 3351 C C . SER B 1 4 ? -26.781 42.469 2.223 1 65.94 4 SER B C 1
ATOM 3353 O O . SER B 1 4 ? -26.016 41.562 1.97 1 65.94 4 SER B O 1
ATOM 3355 N N . VAL B 1 5 ? -27.016 42.969 3.436 1 72.31 5 VAL B N 1
ATOM 3356 C CA . VAL B 1 5 ? -26.25 42.438 4.551 1 72.31 5 VAL B CA 1
ATOM 3357 C C . VAL B 1 5 ? -26.656 41 4.828 1 72.31 5 VAL B C 1
ATOM 3359 O O . VAL B 1 5 ? -25.812 40.156 5.113 1 72.31 5 VAL B O 1
ATOM 3362 N N . LYS B 1 6 ? -27.875 40.719 4.695 1 71.81 6 LYS B N 1
ATOM 3363 C CA . LYS B 1 6 ? -28.375 39.344 4.914 1 71.81 6 LYS B CA 1
ATOM 3364 C C . LYS B 1 6 ? -27.844 38.406 3.854 1 71.81 6 LYS B C 1
ATOM 3366 O O . LYS B 1 6 ? -27.484 37.25 4.164 1 71.81 6 LYS B O 1
ATOM 3371 N N . ASN B 1 7 ? -27.828 38.969 2.742 1 75.19 7 ASN B N 1
ATOM 3372 C CA . ASN B 1 7 ? -27.312 38.156 1.649 1 75.19 7 ASN B CA 1
ATOM 3373 C C . ASN B 1 7 ? -25.828 37.875 1.812 1 75.19 7 ASN B C 1
ATOM 3375 O O . ASN B 1 7 ? -25.359 36.75 1.566 1 75.19 7 ASN B O 1
ATOM 3379 N N . LEU B 1 8 ? -25.203 38.875 2.232 1 78.31 8 LEU B N 1
ATOM 3380 C CA . LEU B 1 8 ? -23.781 38.719 2.461 1 78.31 8 LEU B CA 1
ATOM 3381 C C . LEU B 1 8 ? -23.516 37.75 3.611 1 78.31 8 LEU B C 1
ATOM 3383 O O . LEU B 1 8 ? -22.609 36.938 3.543 1 78.31 8 LEU B O 1
ATOM 3387 N N . ARG B 1 9 ? -24.281 37.906 4.605 1 81.56 9 ARG B N 1
ATOM 3388 C CA . ARG B 1 9 ? -24.172 37 5.738 1 81.56 9 ARG B CA 1
ATOM 3389 C C . ARG B 1 9 ? -24.453 35.562 5.305 1 81.56 9 ARG B C 1
ATOM 3391 O O . ARG B 1 9 ? -23.781 34.625 5.742 1 81.56 9 ARG B O 1
ATOM 3398 N N . GLY B 1 10 ? -25.391 35.469 4.48 1 82.81 10 GLY B N 1
ATOM 3399 C CA . GLY B 1 10 ? -25.703 34.156 3.953 1 82.81 10 GLY B CA 1
ATOM 3400 C C . GLY B 1 10 ? -24.578 33.562 3.127 1 82.81 10 GLY B C 1
ATOM 3401 O O . GLY B 1 10 ? -24.266 32.375 3.254 1 82.81 10 GLY B O 1
ATOM 3402 N N . LEU B 1 11 ? -23.969 34.406 2.439 1 82.06 11 LEU B N 1
ATOM 3403 C CA . LEU B 1 11 ? -22.859 33.969 1.59 1 82.06 11 LEU B CA 1
ATOM 3404 C C . LEU B 1 11 ? -21.688 33.531 2.432 1 82.06 11 LEU B C 1
ATOM 3406 O O . LEU B 1 11 ? -20.969 32.594 2.055 1 82.06 11 LEU B O 1
ATOM 3410 N N . LEU B 1 12 ? -21.547 34.062 3.578 1 85.56 12 LEU B N 1
ATOM 3411 C CA . LEU B 1 12 ? -20.391 33.781 4.41 1 85.56 12 LEU B CA 1
ATOM 3412 C C . LEU B 1 12 ? -20.672 32.688 5.41 1 85.56 12 LEU B C 1
ATOM 3414 O O . LEU B 1 12 ? -19.75 32.062 5.949 1 85.56 12 LEU B O 1
ATOM 3418 N N . THR B 1 13 ? -21.875 32.375 5.605 1 85.88 13 THR B N 1
ATOM 3419 C CA . THR B 1 13 ? -22.188 31.453 6.703 1 85.88 13 THR B CA 1
ATOM 3420 C C . THR B 1 13 ? -22.797 30.156 6.176 1 85.88 13 THR B C 1
ATOM 3422 O O . THR B 1 13 ? -22.703 29.109 6.828 1 85.88 13 THR B O 1
ATOM 3425 N N . ASP B 1 14 ? -23.328 30.203 5.035 1 85.25 14 ASP B N 1
ATOM 3426 C CA . ASP B 1 14 ? -23.984 29.016 4.484 1 85.25 14 ASP B CA 1
ATOM 3427 C C . ASP B 1 14 ? -22.969 28.094 3.793 1 85.25 14 ASP B C 1
ATOM 3429 O O . ASP B 1 14 ? -22.422 28.453 2.748 1 85.25 14 ASP B O 1
ATOM 3433 N N . PRO B 1 15 ? -22.859 26.906 4.312 1 85.06 15 PRO B N 1
ATOM 3434 C CA . PRO B 1 15 ? -21.844 25.984 3.789 1 85.06 15 PRO B CA 1
ATOM 3435 C C . PRO B 1 15 ? -22.109 25.594 2.332 1 85.06 15 PRO B C 1
ATOM 3437 O O . PRO B 1 15 ? -21.188 25.125 1.65 1 85.06 15 PRO B O 1
ATOM 3440 N N . ARG B 1 16 ? -23.266 25.812 1.777 1 85.12 16 ARG B N 1
ATOM 3441 C CA . ARG B 1 16 ? -23.578 25.484 0.39 1 85.12 16 ARG B CA 1
ATOM 3442 C C . ARG B 1 16 ? -22.766 26.344 -0.573 1 85.12 16 ARG B C 1
ATOM 3444 O O . ARG B 1 16 ? -22.516 25.938 -1.711 1 85.12 16 ARG B O 1
ATOM 3451 N N . HIS B 1 17 ? -22.391 27.422 -0.067 1 84.19 17 HIS B N 1
ATOM 3452 C CA . HIS B 1 17 ? -21.703 28.375 -0.932 1 84.19 17 HIS B CA 1
ATOM 3453 C C . HIS B 1 17 ? -20.219 28.031 -1.065 1 84.19 17 HIS B C 1
ATOM 3455 O O . HIS B 1 17 ? -19.531 28.594 -1.921 1 84.19 17 HIS B O 1
ATOM 3461 N N . THR B 1 18 ? -19.75 27.203 -0.24 1 87.94 18 THR B N 1
ATOM 3462 C CA . THR B 1 18 ? -18.359 26.766 -0.336 1 87.94 18 THR B CA 1
ATOM 3463 C C . THR B 1 18 ? -18.062 26.156 -1.707 1 87.94 18 THR B C 1
ATOM 3465 O O . THR B 1 18 ? -16.953 26.281 -2.225 1 87.94 18 THR B O 1
ATOM 3468 N N . ARG B 1 19 ? -19.078 25.641 -2.332 1 88.44 19 ARG B N 1
ATOM 3469 C CA . ARG B 1 19 ? -18.922 24.938 -3.6 1 88.44 19 ARG B CA 1
ATOM 3470 C C . ARG B 1 19 ? -18.406 25.875 -4.688 1 88.44 19 ARG B C 1
ATOM 3472 O O . ARG B 1 19 ? -17.625 25.469 -5.547 1 88.44 19 ARG B O 1
ATOM 3479 N N . TRP B 1 20 ? -18.844 27.109 -4.617 1 89.25 20 TRP B N 1
ATOM 3480 C CA . TRP B 1 20 ? -18.391 28.016 -5.664 1 89.25 20 TRP B CA 1
ATOM 3481 C C . TRP B 1 20 ? -17.328 28.969 -5.141 1 89.25 20 TRP B C 1
ATOM 3483 O O . TRP B 1 20 ? -16.516 29.5 -5.91 1 89.25 20 TRP B O 1
ATOM 3493 N N . ILE B 1 21 ? -17.281 29.188 -3.842 1 91.5 21 ILE B N 1
ATOM 3494 C CA . ILE B 1 21 ? -16.281 30.062 -3.248 1 91.5 21 ILE B CA 1
ATOM 3495 C C . ILE B 1 21 ? -14.914 29.391 -3.281 1 91.5 21 ILE B C 1
ATOM 3497 O O . ILE B 1 21 ? -13.898 30.047 -3.533 1 91.5 21 ILE B O 1
ATOM 3501 N N . ALA B 1 22 ? -14.875 28.125 -3.053 1 93.31 22 ALA B N 1
ATOM 3502 C CA . ALA B 1 22 ? -13.625 27.375 -2.963 1 93.31 22 ALA B CA 1
ATOM 3503 C C . ALA B 1 22 ? -12.836 27.469 -4.266 1 93.31 22 ALA B C 1
ATOM 3505 O O . ALA B 1 22 ? -11.656 27.828 -4.262 1 93.31 22 ALA B O 1
ATOM 3506 N N . PRO B 1 23 ? -13.492 27.219 -5.426 1 93.88 23 PRO B N 1
ATOM 3507 C CA . PRO B 1 23 ? -12.742 27.344 -6.68 1 93.88 23 PRO B CA 1
ATOM 3508 C C . PRO B 1 23 ? -12.258 28.766 -6.934 1 93.88 23 PRO B C 1
ATOM 3510 O O . PRO B 1 23 ? -11.188 28.969 -7.516 1 93.88 23 PRO B O 1
ATOM 3513 N N . LEU B 1 24 ? -13.031 29.688 -6.539 1 93.94 24 LEU B N 1
ATOM 3514 C CA . LEU B 1 24 ? -12.617 31.062 -6.707 1 93.94 24 LEU B CA 1
ATOM 3515 C C . LEU B 1 24 ? -11.406 31.391 -5.836 1 93.94 24 LEU B C 1
ATOM 3517 O O . LEU B 1 24 ? -10.492 32.094 -6.27 1 93.94 24 LEU B O 1
ATOM 3521 N N . LEU B 1 25 ? -11.422 30.938 -4.613 1 95.38 25 LEU B N 1
ATOM 3522 C CA . LEU B 1 25 ? -10.281 31.125 -3.719 1 95.38 25 LEU B CA 1
ATOM 3523 C C . LEU B 1 25 ? -9.031 30.469 -4.289 1 95.38 25 LEU B C 1
ATOM 3525 O O . LEU B 1 25 ? -7.945 31.047 -4.25 1 95.38 25 LEU B O 1
ATOM 3529 N N . LEU B 1 26 ? -9.203 29.297 -4.848 1 96.81 26 LEU B N 1
ATOM 3530 C CA . LEU B 1 26 ? -8.07 28.578 -5.422 1 96.81 26 LEU B CA 1
ATOM 3531 C C . LEU B 1 26 ? -7.52 29.312 -6.641 1 96.81 26 LEU B C 1
ATOM 3533 O O . LEU B 1 26 ? -6.301 29.375 -6.82 1 96.81 26 LEU B O 1
ATOM 3537 N N . LEU B 1 27 ? -8.438 29.844 -7.445 1 96.06 27 LEU B N 1
ATOM 3538 C CA . LEU B 1 27 ? -8.008 30.609 -8.609 1 96.06 27 LEU B CA 1
ATOM 3539 C C . LEU B 1 27 ? -7.23 31.859 -8.18 1 96.06 27 LEU B C 1
ATOM 3541 O O . LEU B 1 27 ? -6.223 32.219 -8.797 1 96.06 27 LEU B O 1
ATOM 3545 N N . GLY B 1 28 ? -7.773 32.531 -7.211 1 96.88 28 GLY B N 1
ATOM 3546 C CA . GLY B 1 28 ? -7.035 33.656 -6.648 1 96.88 28 GLY B CA 1
ATOM 3547 C C . GLY B 1 28 ? -5.652 33.281 -6.152 1 96.88 28 GLY B C 1
ATOM 3548 O O . GLY B 1 28 ? -4.688 34 -6.363 1 96.88 28 GLY B O 1
ATOM 3549 N N . GLU B 1 29 ? -5.543 32.125 -5.508 1 97.88 29 GLU B N 1
ATOM 3550 C CA . GLU B 1 29 ? -4.277 31.656 -4.973 1 97.88 29 GLU B CA 1
ATOM 3551 C C . GLU B 1 29 ? -3.293 31.328 -6.094 1 97.88 29 GLU B C 1
ATOM 3553 O O . GLU B 1 29 ? -2.08 31.453 -5.918 1 97.88 29 GLU B O 1
ATOM 3558 N N . VAL B 1 30 ? -3.811 30.828 -7.234 1 97.75 30 VAL B N 1
ATOM 3559 C CA . VAL B 1 30 ? -2.932 30.578 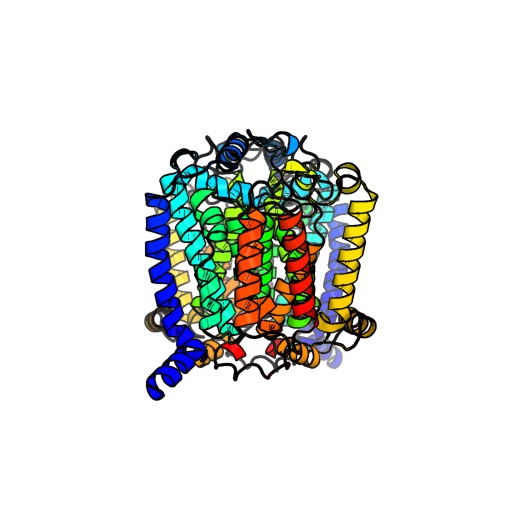-8.375 1 97.75 30 VAL B CA 1
ATOM 3560 C C . VAL B 1 30 ? -2.197 31.859 -8.75 1 97.75 30 VAL B C 1
ATOM 3562 O O . VAL B 1 30 ? -0.973 31.859 -8.898 1 97.75 30 VAL B O 1
ATOM 3565 N N . GLY B 1 31 ? -2.959 32.938 -8.945 1 97.44 31 GLY B N 1
ATOM 3566 C CA . GLY B 1 31 ? -2.357 34.25 -9.258 1 97.44 31 GLY B CA 1
ATOM 3567 C C . GLY B 1 31 ? -1.44 34.75 -8.156 1 97.44 31 GLY B C 1
ATOM 3568 O O . GLY B 1 31 ? -0.357 35.25 -8.438 1 97.44 31 GLY B O 1
ATOM 3569 N N . PHE B 1 32 ? -1.876 34.625 -6.918 1 97.81 32 PHE B N 1
ATOM 3570 C CA . PHE B 1 32 ? -1.106 35.094 -5.785 1 97.81 32 PHE B CA 1
ATOM 3571 C C . PHE B 1 32 ? 0.214 34.344 -5.656 1 97.81 32 PHE B C 1
ATOM 3573 O O . PHE B 1 32 ? 1.251 34.969 -5.371 1 97.81 32 PHE B O 1
ATOM 3580 N N . CYS B 1 33 ? 0.217 33 -5.805 1 98.25 33 CYS B N 1
ATOM 3581 C CA . CYS B 1 33 ? 1.445 32.219 -5.785 1 98.25 33 CYS B CA 1
ATOM 3582 C C . CYS B 1 33 ? 2.412 32.688 -6.867 1 98.25 33 CYS B C 1
ATOM 3584 O O . CYS B 1 33 ? 3.611 32.812 -6.621 1 98.25 33 CYS B O 1
ATOM 3586 N N . GLY B 1 34 ? 1.855 32.938 -8.078 1 97.94 34 GLY B N 1
ATOM 3587 C CA . GLY B 1 34 ? 2.686 33.469 -9.141 1 97.94 34 GLY B CA 1
ATOM 3588 C C . GLY B 1 34 ? 3.309 34.812 -8.781 1 97.94 34 GLY B C 1
ATOM 3589 O O . GLY B 1 34 ? 4.492 35.031 -9.039 1 97.94 34 GLY B O 1
ATOM 3590 N N . LEU B 1 35 ? 2.516 35.688 -8.18 1 98.06 35 LEU B N 1
ATOM 3591 C CA . LEU B 1 35 ? 2.992 37 -7.777 1 98.06 35 LEU B CA 1
ATOM 3592 C C . LEU B 1 35 ? 4.09 36.875 -6.727 1 98.06 35 LEU B C 1
ATOM 3594 O O . LEU B 1 35 ? 5.082 37.625 -6.773 1 98.06 35 LEU B O 1
ATOM 3598 N N . ILE B 1 36 ? 3.945 36 -5.797 1 98.25 36 ILE B N 1
ATOM 3599 C CA . ILE B 1 36 ? 4.93 35.812 -4.738 1 98.25 36 ILE B CA 1
ATOM 3600 C C . ILE B 1 36 ? 6.242 35.312 -5.34 1 98.25 36 ILE B C 1
ATOM 3602 O O . ILE B 1 36 ? 7.312 35.844 -5.047 1 98.25 36 ILE B O 1
ATOM 3606 N N . ILE B 1 37 ? 6.129 34.312 -6.199 1 98.19 37 ILE B N 1
ATOM 3607 C CA . ILE B 1 37 ? 7.324 33.75 -6.812 1 98.19 37 ILE B CA 1
ATOM 3608 C C . ILE B 1 37 ? 8.031 34.812 -7.652 1 98.19 37 ILE B C 1
ATOM 3610 O O . ILE B 1 37 ? 9.266 34.844 -7.695 1 98.19 37 ILE B O 1
ATOM 3614 N N . TRP B 1 38 ? 7.285 35.719 -8.227 1 97.25 38 TRP B N 1
ATOM 3615 C CA . TRP B 1 38 ? 7.816 36.75 -9.117 1 97.25 38 TRP B CA 1
ATOM 3616 C C . TRP B 1 38 ? 8.438 37.906 -8.32 1 97.25 38 TRP B C 1
ATOM 3618 O O . TRP B 1 38 ? 9.484 38.438 -8.695 1 97.25 38 TRP B O 1
ATOM 3628 N N . ARG B 1 39 ? 7.867 38.219 -7.141 1 97.62 39 ARG B N 1
ATOM 3629 C CA . ARG B 1 39 ? 8.227 39.469 -6.496 1 97.62 39 ARG B CA 1
ATOM 3630 C C . ARG B 1 39 ? 9.055 39.25 -5.242 1 97.62 39 ARG B C 1
ATOM 3632 O O . ARG B 1 39 ? 9.781 40.125 -4.789 1 97.62 39 ARG B O 1
ATOM 3639 N N . VAL B 1 40 ? 8.914 38.125 -4.629 1 97.62 40 VAL B N 1
ATOM 3640 C CA . VAL B 1 40 ? 9.609 37.875 -3.375 1 97.62 40 VAL B CA 1
ATOM 3641 C C . VAL B 1 40 ? 10.773 36.906 -3.621 1 97.62 40 VAL B C 1
ATOM 3643 O O . VAL B 1 40 ? 10.594 35.844 -4.18 1 97.62 40 VAL B O 1
ATOM 3646 N N . PRO B 1 41 ? 11.938 37.312 -3.205 1 96.88 41 PRO B N 1
ATOM 3647 C CA . PRO B 1 41 ? 13.117 36.469 -3.451 1 96.88 41 PRO B CA 1
ATOM 3648 C C . PRO B 1 41 ? 13.078 35.156 -2.668 1 96.88 41 PRO B C 1
ATOM 3650 O O . PRO B 1 41 ? 12.641 35.125 -1.516 1 96.88 41 PRO B O 1
ATOM 3653 N N . TYR B 1 42 ? 13.531 34.125 -3.33 1 96.88 42 TYR B N 1
ATOM 3654 C CA . TYR B 1 42 ? 13.742 32.844 -2.684 1 96.88 42 TYR B CA 1
ATOM 3655 C C . TYR B 1 42 ? 14.773 32.938 -1.567 1 96.88 42 TYR B C 1
ATOM 3657 O O . TYR B 1 42 ? 15.789 33.625 -1.716 1 96.88 42 TYR B O 1
ATOM 3665 N N . THR B 1 43 ? 14.484 32.312 -0.443 1 95.75 43 THR B N 1
ATOM 3666 C CA . THR B 1 43 ? 15.43 32.281 0.667 1 95.75 43 THR B CA 1
ATOM 3667 C C . THR B 1 43 ? 15.883 30.844 0.949 1 95.75 43 THR B C 1
ATOM 3669 O O . THR B 1 43 ? 15.094 30.016 1.428 1 95.75 43 THR B O 1
ATOM 3672 N N . GLU B 1 44 ? 17.094 30.578 0.777 1 95.06 44 GLU B N 1
ATOM 3673 C CA . GLU B 1 44 ? 17.672 29.25 0.958 1 95.06 44 GLU B CA 1
ATOM 3674 C C . GLU B 1 44 ? 17.844 28.922 2.438 1 95.06 44 GLU B C 1
ATOM 3676 O O . GLU B 1 44 ? 18.375 29.734 3.199 1 95.06 44 GLU B O 1
ATOM 3681 N N . ILE B 1 45 ? 17.328 27.812 2.82 1 93.81 45 ILE B N 1
ATOM 3682 C CA . ILE B 1 45 ? 17.578 27.297 4.168 1 93.81 45 ILE B CA 1
ATOM 3683 C C . ILE B 1 45 ? 18.062 25.859 4.09 1 93.81 45 ILE B C 1
ATOM 3685 O O . ILE B 1 45 ? 19.25 25.578 4.332 1 93.81 45 ILE B O 1
ATOM 3689 N N . ASP B 1 46 ? 17.188 25 3.492 1 95.19 46 ASP B N 1
ATOM 3690 C CA . ASP B 1 46 ? 17.531 23.594 3.582 1 95.19 46 ASP B CA 1
ATOM 3691 C C . ASP B 1 46 ? 17.516 22.938 2.205 1 95.19 46 ASP B C 1
ATOM 3693 O O . ASP B 1 46 ? 17.969 21.797 2.051 1 95.19 46 ASP B O 1
ATOM 3697 N N . PHE B 1 47 ? 17.062 23.578 1.16 1 97.31 47 PHE B N 1
ATOM 3698 C CA . PHE B 1 47 ? 16.875 22.938 -0.138 1 97.31 47 PHE B CA 1
ATOM 3699 C C . PHE B 1 47 ? 18.203 22.453 -0.703 1 97.31 47 PHE B C 1
ATOM 3701 O O . PHE B 1 47 ? 18.297 21.328 -1.207 1 97.31 47 PHE B O 1
ATOM 3708 N N . THR B 1 48 ? 19.219 23.25 -0.556 1 96.62 48 THR B N 1
ATOM 3709 C CA . THR B 1 48 ? 20.547 22.859 -1.025 1 96.62 48 THR B CA 1
ATOM 3710 C C . THR B 1 48 ? 21.078 21.672 -0.235 1 96.62 48 THR B C 1
ATOM 3712 O O . THR B 1 48 ? 21.781 20.828 -0.78 1 96.62 48 THR B O 1
ATOM 3715 N N . THR B 1 49 ? 20.766 21.656 1.001 1 97.06 49 THR B N 1
ATOM 3716 C CA . THR B 1 49 ? 21.156 20.531 1.826 1 97.06 49 THR B CA 1
ATOM 3717 C C . THR B 1 49 ? 20.438 19.25 1.366 1 97.06 49 THR B C 1
ATOM 3719 O O . THR B 1 49 ? 21.062 18.188 1.273 1 97.06 49 THR B O 1
ATOM 3722 N N . TYR B 1 50 ? 19.156 19.375 1.09 1 97.88 50 TYR B N 1
ATOM 3723 C CA . TYR B 1 50 ? 18.422 18.234 0.554 1 97.88 50 TYR B CA 1
ATOM 3724 C C . TYR B 1 50 ? 19.078 17.703 -0.717 1 97.88 50 TYR B C 1
ATOM 3726 O O . TYR B 1 50 ? 19.25 16.5 -0.881 1 97.88 50 TYR B O 1
ATOM 3734 N N . MET B 1 51 ? 19.484 18.594 -1.591 1 97.5 51 MET B N 1
ATOM 3735 C CA . MET B 1 51 ? 20.094 18.219 -2.861 1 97.5 51 MET B CA 1
ATOM 3736 C C . MET B 1 51 ? 21.453 17.547 -2.637 1 97.5 51 MET B C 1
ATOM 3738 O O . MET B 1 51 ? 21.797 16.594 -3.328 1 97.5 51 MET B O 1
ATOM 3742 N N . ALA B 1 52 ? 22.172 18.078 -1.67 1 97.44 52 ALA B N 1
ATOM 3743 C CA . ALA B 1 52 ? 23.469 17.484 -1.347 1 97.44 52 ALA B CA 1
ATOM 3744 C C . ALA B 1 52 ? 23.297 16.062 -0.83 1 97.44 52 ALA B C 1
ATOM 3746 O O . ALA B 1 52 ? 24.047 15.164 -1.197 1 97.44 52 ALA B O 1
ATOM 3747 N N . GLN B 1 53 ? 22.359 15.875 -0.017 1 97.38 53 GLN B N 1
ATOM 3748 C CA . GLN B 1 53 ? 22.078 14.555 0.535 1 97.38 53 GLN B CA 1
ATOM 3749 C C . GLN B 1 53 ? 21.625 13.594 -0.555 1 97.38 53 GLN B C 1
ATOM 3751 O O . GLN B 1 53 ? 22.062 12.438 -0.588 1 97.38 53 GLN B O 1
ATOM 3756 N N . VAL B 1 54 ? 20.812 14.07 -1.409 1 96.19 54 VAL B N 1
ATOM 3757 C CA . VAL B 1 54 ? 20.328 13.273 -2.529 1 96.19 54 VAL B CA 1
ATOM 3758 C C . VAL B 1 54 ? 21.484 12.883 -3.432 1 96.19 54 VAL B C 1
ATOM 3760 O O . VAL B 1 54 ? 21.547 11.75 -3.92 1 96.19 54 VAL B O 1
ATOM 3763 N N . ARG B 1 55 ? 22.359 13.805 -3.662 1 95.19 55 ARG B N 1
ATOM 3764 C CA . ARG B 1 55 ? 23.531 13.516 -4.496 1 95.19 55 ARG B CA 1
ATOM 3765 C C . ARG B 1 55 ? 24.359 12.375 -3.906 1 95.19 55 ARG B C 1
ATOM 3767 O O . ARG B 1 55 ? 24.812 11.492 -4.637 1 95.19 55 ARG B O 1
ATOM 3774 N N . MET B 1 56 ? 24.516 12.422 -2.648 1 94.88 56 MET B N 1
ATOM 3775 C CA . MET B 1 56 ? 25.25 11.344 -1.99 1 94.88 56 MET B CA 1
ATOM 3776 C C . MET B 1 56 ? 24.516 10.016 -2.141 1 94.88 56 MET B C 1
ATOM 3778 O O . MET B 1 56 ? 25.125 8.992 -2.432 1 94.88 56 MET B O 1
ATOM 3782 N N . PHE B 1 57 ? 23.203 10.023 -1.977 1 93.81 57 PHE B N 1
ATOM 3783 C CA . PHE B 1 57 ? 22.375 8.844 -2.127 1 93.81 57 PHE B CA 1
ATOM 3784 C C . PHE B 1 57 ? 22.453 8.297 -3.549 1 93.81 57 PHE B C 1
ATOM 3786 O O . PHE B 1 57 ? 22.672 7.102 -3.75 1 93.81 57 PHE B O 1
ATOM 3793 N N . LEU B 1 58 ? 22.297 9.164 -4.504 1 89.56 58 LEU B N 1
ATOM 3794 C CA . LEU B 1 58 ? 22.297 8.758 -5.91 1 89.56 58 LEU B CA 1
ATOM 3795 C C . LEU B 1 58 ? 23.672 8.258 -6.328 1 89.56 58 LEU B C 1
ATOM 3797 O O . LEU B 1 58 ? 23.797 7.48 -7.273 1 89.56 58 LEU B O 1
ATOM 3801 N N . SER B 1 59 ? 24.703 8.734 -5.605 1 89.81 59 SER B N 1
ATOM 3802 C CA . SER B 1 59 ? 26.062 8.289 -5.887 1 89.81 59 SER B CA 1
ATOM 3803 C C . SER B 1 59 ? 26.359 6.934 -5.238 1 89.81 59 SER B C 1
ATOM 3805 O O . SER B 1 59 ? 27.438 6.371 -5.406 1 89.81 59 SER B O 1
ATOM 3807 N N . GLY B 1 60 ? 25.375 6.469 -4.406 1 85.62 60 GLY B N 1
ATOM 3808 C CA . GLY B 1 60 ? 25.5 5.102 -3.92 1 85.62 60 GLY B CA 1
ATOM 3809 C C . GLY B 1 60 ? 25.609 5.012 -2.41 1 85.62 60 GLY B C 1
ATOM 3810 O O . GLY B 1 60 ? 25.625 3.916 -1.848 1 85.62 60 GLY B O 1
ATOM 3811 N N . GLU B 1 61 ? 25.688 6.203 -1.708 1 90.38 61 GLU B N 1
ATOM 3812 C CA . GLU B 1 61 ? 25.781 6.172 -0.251 1 90.38 61 GLU B CA 1
ATOM 3813 C C . GLU B 1 61 ? 24.469 5.691 0.372 1 90.38 61 GLU B C 1
ATOM 3815 O O . GLU B 1 61 ? 23.391 6.191 0.03 1 90.38 61 GLU B O 1
ATOM 3820 N N . ARG B 1 62 ? 24.547 4.703 1.253 1 90.44 62 ARG B N 1
ATOM 3821 C CA . ARG B 1 62 ? 23.344 4.148 1.871 1 90.44 62 ARG B CA 1
ATOM 3822 C C . ARG B 1 62 ? 23.422 4.246 3.391 1 90.44 62 ARG B C 1
ATOM 3824 O O . ARG B 1 62 ? 22.438 3.969 4.086 1 90.44 62 ARG B O 1
ATOM 3831 N N . ASN B 1 63 ? 24.531 4.531 3.914 1 91.75 63 ASN B N 1
ATOM 3832 C CA . ASN B 1 63 ? 24.703 4.723 5.352 1 91.75 63 ASN B CA 1
ATOM 3833 C C . ASN B 1 63 ? 24.203 6.094 5.797 1 91.75 63 ASN B C 1
ATOM 3835 O O . ASN B 1 63 ? 24.875 7.105 5.574 1 91.75 63 ASN B O 1
ATOM 3839 N N . TYR B 1 64 ? 23.125 6.133 6.461 1 93.81 64 TYR B N 1
ATOM 3840 C CA . TYR B 1 64 ? 22.5 7.379 6.891 1 93.81 64 TYR B CA 1
ATOM 3841 C C . TYR B 1 64 ? 23.453 8.211 7.73 1 93.81 64 TYR B C 1
ATOM 3843 O O . TYR B 1 64 ? 23.406 9.445 7.711 1 93.81 64 TYR B O 1
ATOM 3851 N N . ALA B 1 65 ? 24.312 7.586 8.398 1 92.5 65 ALA B N 1
ATOM 3852 C CA . ALA B 1 65 ? 25.25 8.281 9.273 1 92.5 65 ALA B CA 1
ATOM 3853 C C . ALA B 1 65 ? 26.234 9.125 8.461 1 92.5 65 ALA B C 1
ATOM 3855 O O . ALA B 1 65 ? 26.797 10.094 8.977 1 92.5 65 ALA B O 1
ATOM 3856 N N . LYS B 1 66 ? 26.359 8.781 7.246 1 94.69 66 LYS B N 1
ATOM 3857 C CA . LYS B 1 66 ? 27.359 9.445 6.414 1 94.69 66 LYS B CA 1
ATOM 3858 C C . LYS B 1 66 ? 26.719 10.5 5.52 1 94.69 66 LYS B C 1
ATOM 3860 O O . LYS B 1 66 ? 27.406 11.352 4.957 1 94.69 66 LYS B O 1
ATOM 3865 N N . ILE B 1 67 ? 25.438 10.406 5.371 1 95.44 67 ILE B N 1
ATOM 3866 C CA . ILE B 1 67 ? 24.75 11.328 4.469 1 95.44 67 ILE B CA 1
ATOM 3867 C C . ILE B 1 67 ? 24.531 12.664 5.164 1 95.44 67 ILE B C 1
ATOM 3869 O O . ILE B 1 67 ? 23.891 12.734 6.211 1 95.44 67 ILE B O 1
ATOM 3873 N N . THR B 1 68 ? 25.094 13.719 4.605 1 95.81 68 THR B N 1
ATOM 3874 C CA . THR B 1 68 ? 25.047 15.039 5.227 1 95.81 68 THR B CA 1
ATOM 3875 C C . THR B 1 68 ? 25.031 16.125 4.164 1 95.81 68 THR B C 1
ATOM 3877 O O . THR B 1 68 ? 25.062 15.844 2.965 1 95.81 68 THR B O 1
ATOM 3880 N N . GLY B 1 69 ? 24.812 17.344 4.602 1 94.31 69 GLY B N 1
ATOM 3881 C CA . GLY B 1 69 ? 24.828 18.547 3.781 1 94.31 69 GLY B CA 1
ATOM 3882 C C . GLY B 1 69 ? 25.234 19.781 4.555 1 94.31 69 GLY B C 1
ATOM 3883 O O . GLY B 1 69 ? 25.625 19.703 5.719 1 94.31 69 GLY B O 1
ATOM 3884 N N . PRO B 1 70 ? 25.172 20.859 3.967 1 93.12 70 PRO B N 1
ATOM 3885 C CA . PRO B 1 70 ? 25.656 22.109 4.559 1 93.12 70 PRO B CA 1
ATOM 3886 C C . PRO B 1 70 ? 24.984 22.438 5.891 1 93.12 70 PRO B C 1
ATOM 3888 O O . PRO B 1 70 ? 25.625 22.969 6.797 1 93.12 70 PRO B O 1
ATOM 3891 N N . THR B 1 71 ? 23.688 22.094 6.039 1 91.06 71 THR B N 1
ATOM 3892 C CA . THR B 1 71 ? 22.984 22.484 7.25 1 91.06 71 THR B CA 1
ATOM 3893 C C . THR B 1 71 ? 22.844 21.312 8.211 1 91.06 71 THR B C 1
ATOM 3895 O O . THR B 1 71 ? 22.156 21.422 9.234 1 91.06 71 THR B O 1
ATOM 3898 N N . GLY B 1 72 ? 23.422 20.125 7.805 1 90.56 72 GLY B N 1
ATOM 3899 C CA . GLY B 1 72 ? 23.406 19.062 8.781 1 90.56 72 GLY B CA 1
ATOM 3900 C C . GLY B 1 72 ? 23.234 17.688 8.156 1 90.56 72 GLY B C 1
ATOM 3901 O O . GLY B 1 72 ? 23.172 17.562 6.934 1 90.56 72 GLY B O 1
ATOM 3902 N N . PRO B 1 73 ? 23.109 16.766 9.062 1 93.56 73 PRO B N 1
ATOM 3903 C CA . PRO B 1 73 ? 22.969 15.383 8.602 1 93.56 73 PRO B CA 1
ATOM 3904 C C . PRO B 1 73 ? 21.547 15.07 8.133 1 93.56 73 PRO B C 1
ATOM 3906 O O . PRO B 1 73 ? 20.609 15.836 8.406 1 93.56 73 PRO B O 1
ATOM 3909 N N . LEU B 1 74 ? 21.422 13.977 7.375 1 95.5 74 LEU B N 1
ATOM 3910 C CA . LEU B 1 74 ? 20.109 13.461 6.98 1 95.5 74 LEU B CA 1
ATOM 3911 C C . LEU B 1 74 ? 19.375 12.883 8.18 1 95.5 74 LEU B C 1
ATOM 3913 O O . LEU B 1 74 ? 19.859 11.945 8.82 1 95.5 74 LEU B O 1
ATOM 3917 N N . VAL B 1 75 ? 18.25 13.445 8.453 1 93.94 75 VAL B N 1
ATOM 3918 C CA . VAL B 1 75 ? 17.516 13 9.633 1 93.94 75 VAL B CA 1
ATOM 3919 C C . VAL B 1 75 ? 16.062 12.664 9.25 1 93.94 75 VAL B C 1
ATOM 3921 O O . VAL B 1 75 ? 15.18 12.664 10.102 1 93.94 75 VAL B O 1
ATOM 3924 N N . TYR B 1 76 ? 15.781 12.461 7.988 1 96.12 76 TYR B N 1
ATOM 3925 C CA . TYR B 1 76 ? 14.43 12.203 7.512 1 96.12 76 TYR B CA 1
ATOM 3926 C C . TYR B 1 76 ? 14.312 10.781 6.965 1 96.12 76 TYR B C 1
ATOM 3928 O O . TYR B 1 76 ? 15.297 10.203 6.508 1 96.12 76 TYR B O 1
ATOM 3936 N N . PRO B 1 77 ? 13.086 10.227 6.969 1 95.88 77 PRO B N 1
ATOM 3937 C CA . PRO B 1 77 ? 12.883 8.859 6.469 1 95.88 77 PRO B CA 1
ATOM 3938 C C . PRO B 1 77 ? 13.117 8.742 4.965 1 95.88 77 PRO B C 1
ATOM 3940 O O . PRO B 1 77 ? 13.289 9.75 4.281 1 95.88 77 PRO B O 1
ATOM 3943 N N . ALA B 1 78 ? 13.047 7.559 4.461 1 95.81 78 ALA B N 1
ATOM 3944 C CA . ALA B 1 78 ? 13.523 7.195 3.127 1 95.81 78 ALA B CA 1
ATOM 3945 C C . ALA B 1 78 ? 12.719 7.91 2.045 1 95.81 78 ALA B C 1
ATOM 3947 O O . ALA B 1 78 ? 13.258 8.289 1.006 1 95.81 78 ALA B O 1
ATOM 3948 N N . LEU B 1 79 ? 11.422 8.086 2.297 1 96.5 79 LEU B N 1
ATOM 3949 C CA . LEU B 1 79 ? 10.594 8.664 1.244 1 96.5 79 LEU B CA 1
ATOM 3950 C C . LEU B 1 79 ? 10.984 10.117 0.983 1 96.5 79 LEU B C 1
ATOM 3952 O O . LEU B 1 79 ? 10.789 10.633 -0.122 1 96.5 79 LEU B O 1
ATOM 3956 N N . HIS B 1 80 ? 11.5 10.781 1.984 1 97.38 80 HIS B N 1
ATOM 3957 C CA . HIS B 1 80 ? 12.078 12.102 1.747 1 97.38 80 HIS B CA 1
ATOM 3958 C C . HIS B 1 80 ? 13.133 12.055 0.649 1 97.38 80 HIS B C 1
ATOM 3960 O O . HIS B 1 80 ? 13.094 12.836 -0.298 1 97.38 80 HIS B O 1
ATOM 3966 N N . LEU B 1 81 ? 14.117 11.117 0.757 1 95.56 81 LEU B N 1
ATOM 3967 C CA . LEU B 1 81 ? 15.172 10.969 -0.233 1 95.56 81 LEU B CA 1
ATOM 3968 C C . LEU B 1 81 ? 14.594 10.656 -1.608 1 95.56 81 LEU B C 1
ATOM 3970 O O . LEU B 1 81 ? 15.062 11.188 -2.619 1 95.56 81 LEU B O 1
ATOM 3974 N N . TYR B 1 82 ? 13.586 9.844 -1.616 1 95.44 82 TYR B N 1
ATOM 3975 C CA . TYR B 1 82 ? 13.008 9.438 -2.891 1 95.44 82 TYR B CA 1
ATOM 3976 C C . TYR B 1 82 ? 12.305 10.609 -3.57 1 95.44 82 TYR B C 1
ATOM 3978 O O . TYR B 1 82 ? 12.523 10.867 -4.758 1 95.44 82 TYR B O 1
ATOM 3986 N N . VAL B 1 83 ? 11.516 11.344 -2.85 1 96.56 83 VAL B N 1
ATOM 3987 C CA . VAL B 1 83 ? 10.797 12.492 -3.387 1 96.56 83 VAL B CA 1
ATOM 3988 C C . VAL B 1 83 ? 11.797 13.539 -3.879 1 96.56 83 VAL B C 1
ATOM 3990 O O . VAL B 1 83 ? 11.648 14.07 -4.984 1 96.56 83 VAL B O 1
ATOM 3993 N N . TYR B 1 84 ? 12.766 13.773 -3.139 1 97.44 84 TYR B N 1
ATOM 3994 C CA . TYR B 1 84 ? 13.703 14.836 -3.496 1 97.44 84 TYR B CA 1
ATOM 3995 C C . TYR B 1 84 ? 14.672 14.359 -4.57 1 97.44 84 TYR B C 1
ATOM 3997 O O . TYR B 1 84 ? 15.336 15.172 -5.227 1 97.44 84 TYR B O 1
ATOM 4005 N N . SER B 1 85 ? 14.859 13.062 -4.742 1 94.94 85 SER B N 1
ATOM 4006 C CA . SER B 1 85 ? 15.586 12.562 -5.906 1 94.94 85 SER B CA 1
ATOM 4007 C C . SER B 1 85 ? 14.852 12.891 -7.199 1 94.94 85 SER B C 1
ATOM 4009 O O . SER B 1 85 ? 15.477 13.242 -8.203 1 94.94 85 SER B O 1
ATOM 4011 N N . ILE B 1 86 ? 13.562 12.719 -7.129 1 94.31 86 ILE B N 1
ATOM 4012 C CA . ILE B 1 86 ? 12.75 13.086 -8.281 1 94.31 86 ILE B CA 1
ATOM 4013 C C . ILE B 1 86 ? 12.883 14.586 -8.547 1 94.31 86 ILE B C 1
ATOM 4015 O O . ILE B 1 86 ? 13.07 15.008 -9.688 1 94.31 86 ILE B O 1
ATOM 4019 N N . LEU B 1 87 ? 12.844 15.391 -7.5 1 96.94 87 LEU B N 1
ATOM 4020 C CA . LEU B 1 87 ? 13.008 16.844 -7.629 1 96.94 87 LEU B CA 1
ATOM 4021 C C . LEU B 1 87 ? 14.398 17.188 -8.164 1 96.94 87 LEU B C 1
ATOM 4023 O O . LEU B 1 87 ? 14.547 18.125 -8.953 1 96.94 87 LEU B O 1
ATOM 4027 N N . TYR B 1 88 ? 15.359 16.469 -7.691 1 95.75 88 TYR B N 1
ATOM 4028 C CA . TYR B 1 88 ? 16.734 16.641 -8.141 1 95.75 88 TYR B CA 1
ATOM 4029 C C . TYR B 1 88 ? 16.828 16.547 -9.656 1 95.75 88 TYR B C 1
ATOM 4031 O O . TYR B 1 88 ? 17.453 17.391 -10.312 1 95.75 88 TYR B O 1
ATOM 4039 N N . VAL B 1 89 ? 16.156 15.57 -10.203 1 92.12 89 VAL B N 1
ATOM 4040 C CA . VAL B 1 89 ? 16.172 15.336 -11.641 1 92.12 89 VAL B CA 1
ATOM 4041 C C . VAL B 1 89 ? 15.352 16.406 -12.352 1 92.12 89 VAL B C 1
ATOM 4043 O O . VAL B 1 89 ? 15.781 16.953 -13.367 1 92.12 89 VAL B O 1
ATOM 4046 N N . LEU B 1 90 ? 14.258 16.766 -11.781 1 94.88 90 LEU B N 1
ATOM 4047 C CA . LEU B 1 90 ? 13.336 17.688 -12.422 1 94.88 90 LEU B CA 1
ATOM 4048 C C . LEU B 1 90 ? 13.883 19.109 -12.391 1 94.88 90 LEU B C 1
ATOM 4050 O O . LEU B 1 90 ? 13.477 19.953 -13.195 1 94.88 90 LEU B O 1
ATOM 4054 N N . THR B 1 91 ? 14.766 19.438 -11.484 1 97.5 91 THR B N 1
ATOM 4055 C CA . THR B 1 91 ? 15.234 20.812 -11.305 1 97.5 91 THR B CA 1
ATOM 4056 C C . THR B 1 91 ? 16.703 20.938 -11.688 1 97.5 91 THR B C 1
ATOM 4058 O O . THR B 1 91 ? 17.422 21.766 -11.141 1 97.5 91 THR B O 1
ATOM 4061 N N . GLU B 1 92 ? 17.141 20.109 -12.57 1 95.69 92 GLU B N 1
ATOM 4062 C CA . GLU B 1 92 ? 18.516 20.141 -13.039 1 95.69 92 GLU B CA 1
ATOM 4063 C C . GLU B 1 92 ? 19.5 20.047 -11.875 1 95.69 92 GLU B C 1
ATOM 4065 O O . GLU B 1 92 ? 20.359 20.922 -11.711 1 95.69 92 GLU B O 1
ATOM 4070 N N . GLN B 1 93 ? 19.344 19.031 -11.102 1 94.25 93 GLN B N 1
ATOM 4071 C CA . GLN B 1 93 ? 20.203 18.703 -9.953 1 94.25 93 GLN B CA 1
ATOM 4072 C C . GLN B 1 93 ? 20.062 19.766 -8.859 1 94.25 93 GLN B C 1
ATOM 4074 O O . GLN B 1 93 ? 21.047 20.125 -8.211 1 94.25 93 GLN B O 1
ATOM 4079 N N . GLY B 1 94 ? 18.891 20.359 -8.758 1 94.88 94 GLY B N 1
ATOM 4080 C CA . GLY B 1 94 ? 18.562 21.266 -7.672 1 94.88 94 GLY B CA 1
ATOM 4081 C C . GLY B 1 94 ? 18.969 22.703 -7.973 1 94.88 94 GLY B C 1
ATOM 4082 O O . GLY B 1 94 ? 18.781 23.594 -7.133 1 94.88 94 GLY B O 1
ATOM 4083 N N . THR B 1 95 ? 19.438 22.984 -9.164 1 96.5 95 THR B N 1
ATOM 4084 C CA . THR B 1 95 ? 19.953 24.328 -9.461 1 96.5 95 THR B CA 1
ATOM 4085 C C . THR B 1 95 ? 18.844 25.219 -10.008 1 96.5 95 THR B C 1
ATOM 4087 O O . THR B 1 95 ? 18.922 26.438 -9.945 1 96.5 95 THR B O 1
ATOM 4090 N N . ASN B 1 96 ? 17.844 24.609 -10.617 1 97.94 96 ASN B N 1
ATOM 4091 C CA . ASN B 1 96 ? 16.719 25.375 -11.133 1 97.94 96 ASN B CA 1
ATOM 4092 C C . ASN B 1 96 ? 15.688 25.656 -10.047 1 97.94 96 ASN B C 1
ATOM 4094 O O . ASN B 1 96 ? 14.656 24.984 -9.961 1 97.94 96 ASN B O 1
ATOM 4098 N N . ILE B 1 97 ? 15.875 26.734 -9.352 1 97.88 97 ILE B N 1
ATOM 4099 C CA . ILE B 1 97 ? 15.062 27.078 -8.195 1 97.88 97 ILE B CA 1
ATOM 4100 C C . ILE B 1 97 ? 13.664 27.5 -8.648 1 97.88 97 ILE B C 1
ATOM 4102 O O . ILE B 1 97 ? 12.672 27.172 -7.996 1 97.88 97 ILE B O 1
ATOM 4106 N N . LEU B 1 98 ? 13.633 28.203 -9.711 1 98 98 LEU B N 1
ATOM 4107 C CA . LEU B 1 98 ? 12.336 28.641 -10.211 1 98 98 LEU B CA 1
ATOM 4108 C C . LEU B 1 98 ? 11.43 27.438 -10.492 1 98 98 LEU B C 1
ATOM 4110 O O . LEU B 1 98 ? 10.258 27.438 -10.117 1 98 98 LEU B O 1
ATOM 4114 N N . ARG B 1 99 ? 11.977 26.438 -11.156 1 98.12 99 ARG B N 1
ATOM 4115 C CA . ARG B 1 99 ? 11.203 25.234 -11.43 1 98.12 99 ARG B CA 1
ATOM 4116 C C . ARG B 1 99 ? 10.766 24.547 -10.141 1 98.12 99 ARG B C 1
ATOM 4118 O O . ARG B 1 99 ? 9.656 24.031 -10.047 1 98.12 99 ARG B O 1
ATOM 4125 N N . ALA B 1 100 ? 11.656 24.5 -9.156 1 98.44 100 ALA B N 1
ATOM 4126 C CA . ALA B 1 100 ? 11.297 23.938 -7.852 1 98.44 100 ALA B CA 1
ATOM 4127 C C . ALA B 1 100 ? 10.133 24.719 -7.23 1 98.44 100 ALA B C 1
ATOM 4129 O O . ALA B 1 100 ? 9.188 24.109 -6.715 1 98.44 100 ALA B O 1
ATOM 4130 N N . GLN B 1 101 ? 10.18 26.031 -7.348 1 98.62 101 GLN B N 1
ATOM 4131 C CA . GLN B 1 101 ? 9.125 26.875 -6.789 1 98.62 101 GLN B CA 1
ATOM 4132 C C . GLN B 1 101 ? 7.789 26.625 -7.477 1 98.62 101 GLN B C 1
ATOM 4134 O O . GLN B 1 101 ? 6.742 26.594 -6.824 1 98.62 101 GLN B O 1
ATOM 4139 N N . ILE B 1 102 ? 7.855 26.422 -8.742 1 98.44 102 ILE B N 1
ATOM 4140 C CA . ILE B 1 102 ? 6.637 26.141 -9.492 1 98.44 102 ILE B CA 1
ATOM 4141 C C . ILE B 1 102 ? 6.039 24.812 -9.055 1 98.44 102 ILE B C 1
ATOM 4143 O O . ILE B 1 102 ? 4.824 24.703 -8.859 1 98.44 102 ILE B O 1
ATOM 4147 N N . ILE B 1 103 ? 6.879 23.812 -8.867 1 98.62 103 ILE B N 1
ATOM 4148 C CA . ILE B 1 103 ? 6.422 22.516 -8.406 1 98.62 103 ILE B CA 1
ATOM 4149 C C . ILE B 1 103 ? 5.805 22.641 -7.016 1 98.62 103 ILE B C 1
ATOM 4151 O O . ILE B 1 103 ? 4.727 22.109 -6.754 1 98.62 103 ILE B O 1
ATOM 4155 N N . PHE B 1 104 ? 6.418 23.406 -6.184 1 98.75 104 PHE B N 1
ATOM 4156 C CA . PHE B 1 104 ? 5.93 23.562 -4.82 1 98.75 104 PHE B CA 1
ATOM 4157 C C . PHE B 1 104 ? 4.672 24.422 -4.793 1 98.75 104 PHE B C 1
ATOM 4159 O O . PHE B 1 104 ? 3.822 24.266 -3.914 1 98.75 104 PHE B O 1
ATOM 4166 N N . ALA B 1 105 ? 4.59 25.344 -5.734 1 98.75 105 ALA B N 1
ATOM 4167 C CA . ALA B 1 105 ? 3.33 26.078 -5.863 1 98.75 105 ALA B CA 1
ATOM 4168 C C . ALA B 1 105 ? 2.182 25.125 -6.199 1 98.75 105 ALA B C 1
ATOM 4170 O O . ALA B 1 105 ? 1.083 25.25 -5.652 1 98.75 105 ALA B O 1
ATOM 4171 N N . GLY B 1 106 ? 2.484 24.234 -7.141 1 98.69 106 GLY B N 1
ATOM 4172 C CA . GLY B 1 106 ? 1.501 23.203 -7.41 1 98.69 106 GLY B CA 1
ATOM 4173 C C . GLY B 1 106 ? 1.153 22.375 -6.188 1 98.69 106 GLY B C 1
ATOM 4174 O O . GLY B 1 106 ? -0.019 22.078 -5.945 1 98.69 106 GLY B O 1
ATOM 4175 N N . LEU B 1 107 ? 2.174 21.984 -5.422 1 98.75 107 LEU B N 1
ATOM 4176 C CA . LEU B 1 107 ? 1.983 21.234 -4.184 1 98.75 107 LEU B CA 1
ATOM 4177 C C . LEU B 1 107 ? 1.108 22.016 -3.207 1 98.75 107 LEU B C 1
ATOM 4179 O O . LEU B 1 107 ? 0.197 21.438 -2.598 1 98.75 107 LEU B O 1
ATOM 4183 N N . TYR B 1 108 ? 1.375 23.297 -3.057 1 98.75 108 TYR B N 1
ATOM 4184 C CA . TYR B 1 108 ? 0.599 24.172 -2.189 1 98.75 108 TYR B CA 1
ATOM 4185 C C . TYR B 1 108 ? -0.866 24.203 -2.605 1 98.75 108 TYR B C 1
ATOM 4187 O O . TYR B 1 108 ? -1.759 24.031 -1.771 1 98.75 108 TYR B O 1
ATOM 4195 N N . LEU B 1 109 ? -1.078 24.344 -3.869 1 98.69 109 LEU B N 1
ATOM 4196 C CA . LEU B 1 109 ? -2.436 24.469 -4.387 1 98.69 109 LEU B CA 1
ATOM 4197 C C . LEU B 1 109 ? -3.211 23.172 -4.23 1 98.69 109 LEU B C 1
ATOM 4199 O O . LEU B 1 109 ? -4.383 23.188 -3.848 1 98.69 109 LEU B O 1
ATOM 4203 N N . VAL B 1 110 ? -2.559 22.078 -4.484 1 98.5 110 VAL B N 1
ATOM 4204 C CA . VAL B 1 110 ? -3.211 20.781 -4.328 1 98.5 110 VAL B CA 1
ATOM 4205 C C . VAL B 1 110 ? -3.529 20.531 -2.857 1 98.5 110 VAL B C 1
ATOM 4207 O O . VAL B 1 110 ? -4.625 20.078 -2.521 1 98.5 110 VAL B O 1
ATOM 4210 N N . THR B 1 111 ? -2.578 20.844 -2.014 1 98.75 111 THR B N 1
ATOM 4211 C CA . THR B 1 111 ? -2.801 20.625 -0.588 1 98.75 111 THR B CA 1
ATOM 4212 C C . THR B 1 111 ? -3.941 21.516 -0.085 1 98.75 111 THR B C 1
ATOM 4214 O O . THR B 1 111 ? -4.805 21.047 0.663 1 98.75 111 THR B O 1
ATOM 4217 N N . LEU B 1 112 ? -3.922 22.734 -0.497 1 98.69 112 LEU B N 1
ATOM 4218 C CA . LEU B 1 112 ? -4.98 23.656 -0.103 1 98.69 112 LEU B CA 1
ATOM 4219 C C . LEU B 1 112 ? -6.34 23.156 -0.582 1 98.69 112 LEU B C 1
ATOM 4221 O O . LEU B 1 112 ? -7.332 23.25 0.149 1 98.69 112 LEU B O 1
ATOM 4225 N N . ALA B 1 113 ? -6.371 22.656 -1.776 1 98.31 113 ALA B N 1
ATOM 4226 C CA . ALA B 1 113 ? -7.617 22.109 -2.299 1 98.31 113 ALA B CA 1
ATOM 4227 C C . ALA B 1 113 ? -8.117 20.969 -1.426 1 98.31 113 ALA B C 1
ATOM 4229 O O . ALA B 1 113 ? -9.312 20.875 -1.139 1 98.31 113 ALA B O 1
ATOM 4230 N N . VAL B 1 114 ? -7.227 20.125 -1.014 1 98.56 114 VAL B N 1
ATOM 4231 C CA . VAL B 1 114 ? -7.59 19 -0.148 1 98.56 114 VAL B CA 1
ATOM 4232 C C . VAL B 1 114 ? -8.07 19.531 1.203 1 98.56 114 VAL B C 1
ATOM 4234 O O . VAL B 1 114 ? -9.055 19.031 1.758 1 98.56 114 VAL B O 1
ATOM 4237 N N . VAL B 1 115 ? -7.391 20.516 1.72 1 98.75 115 VAL B N 1
ATOM 4238 C CA . VAL B 1 115 ? -7.773 21.125 2.99 1 98.75 115 VAL B CA 1
ATOM 4239 C C . VAL B 1 115 ? -9.188 21.688 2.893 1 98.75 115 VAL B C 1
ATOM 4241 O O . VAL B 1 115 ? -10.023 21.422 3.762 1 98.75 115 VAL B O 1
ATOM 4244 N N . ILE B 1 116 ? -9.438 22.391 1.856 1 98.19 116 ILE B N 1
ATOM 4245 C CA . ILE B 1 116 ? -10.75 22.984 1.662 1 98.19 116 ILE B CA 1
ATOM 4246 C C . ILE B 1 116 ? -11.805 21.891 1.552 1 98.19 116 ILE B C 1
ATOM 4248 O O . ILE B 1 116 ? -12.898 22 2.111 1 98.19 116 ILE B O 1
ATOM 4252 N N . ALA B 1 117 ? -11.453 20.844 0.88 1 97.44 117 ALA B N 1
ATOM 4253 C CA . ALA B 1 117 ? -12.375 19.703 0.77 1 97.44 117 ALA B CA 1
ATOM 4254 C C . ALA B 1 117 ? -12.68 19.109 2.141 1 97.44 117 ALA B C 1
ATOM 4256 O O . ALA B 1 117 ? -13.82 18.734 2.422 1 97.44 117 ALA B O 1
ATOM 4257 N N . CYS B 1 118 ? -11.719 19.016 2.963 1 98.19 118 CYS B N 1
ATOM 4258 C CA . CYS B 1 118 ? -11.922 18.516 4.32 1 98.19 118 CYS B CA 1
ATOM 4259 C C . CYS B 1 118 ? -12.852 19.438 5.102 1 98.19 118 CYS B C 1
ATOM 4261 O O . CYS B 1 118 ? -13.75 18.984 5.801 1 98.19 118 CYS B O 1
ATOM 4263 N N . TYR B 1 119 ? -12.617 20.734 4.973 1 97.62 119 TYR B N 1
ATOM 4264 C CA . TYR B 1 119 ? -13.445 21.719 5.652 1 97.62 119 TYR B CA 1
ATOM 4265 C C . TYR B 1 119 ? -14.891 21.641 5.176 1 97.62 119 TYR B C 1
ATOM 4267 O O . TYR B 1 119 ? -15.82 21.766 5.977 1 97.62 119 TYR B O 1
ATOM 4275 N N . ARG B 1 120 ? -15.055 21.391 3.945 1 95.44 120 ARG B N 1
ATOM 4276 C CA . ARG B 1 120 ? -16.391 21.266 3.391 1 95.44 120 ARG B CA 1
ATOM 4277 C C . ARG B 1 120 ? -17.109 20.047 3.969 1 95.44 120 ARG B C 1
ATOM 4279 O O . ARG B 1 120 ? -18.312 20.109 4.25 1 95.44 120 ARG B O 1
ATOM 4286 N N . ARG B 1 121 ? -16.422 19.031 4.199 1 95 121 ARG B N 1
ATOM 4287 C CA . ARG B 1 121 ? -17.016 17.766 4.652 1 95 121 ARG B CA 1
ATOM 4288 C C . ARG B 1 121 ? -17.516 17.891 6.09 1 95 121 ARG B C 1
ATOM 4290 O O . ARG B 1 121 ? -18.359 17.109 6.527 1 95 121 ARG B O 1
ATOM 4297 N N . VAL B 1 122 ? -16.984 18.812 6.781 1 95.19 122 VAL B N 1
ATOM 4298 C CA . VAL B 1 122 ? -17.422 18.969 8.164 1 95.19 122 VAL B CA 1
ATOM 4299 C C . VAL B 1 122 ? -18.406 20.141 8.258 1 95.19 122 VAL B C 1
ATOM 4301 O O . VAL B 1 122 ? -18.75 20.578 9.359 1 95.19 122 VAL B O 1
ATOM 4304 N N . GLY B 1 123 ? -18.766 20.719 7.164 1 92.69 123 GLY B N 1
ATOM 4305 C CA . GLY B 1 123 ? -19.766 21.781 7.141 1 92.69 123 GLY B CA 1
ATOM 4306 C C . GLY B 1 123 ? -19.234 23.109 7.621 1 92.69 123 GLY B C 1
ATOM 4307 O O . GLY B 1 123 ? -19.969 23.906 8.219 1 92.69 123 GLY B O 1
ATOM 4308 N N . ALA B 1 124 ? -18.016 23.359 7.402 1 94.31 124 ALA B N 1
ATOM 4309 C CA . ALA B 1 124 ? -17.422 24.625 7.809 1 94.31 124 ALA B CA 1
ATOM 4310 C C . ALA B 1 124 ? -18.016 25.781 7.016 1 94.31 124 ALA B C 1
ATOM 4312 O O . ALA B 1 124 ? -18.25 25.672 5.809 1 94.31 124 ALA B O 1
ATOM 4313 N N . PRO B 1 125 ? -18.344 26.828 7.68 1 94.81 125 PRO B N 1
ATOM 4314 C CA . PRO B 1 125 ? -18.828 28 6.957 1 94.81 125 PRO B CA 1
ATOM 4315 C C . PRO B 1 125 ? -17.781 28.641 6.051 1 94.81 125 PRO B C 1
ATOM 4317 O O . PRO B 1 125 ? -16.578 28.562 6.352 1 94.81 125 PRO B O 1
ATOM 4320 N N . PRO B 1 126 ? -18.172 29.266 5.012 1 94.12 126 PRO B N 1
ATOM 4321 C CA . PRO B 1 126 ? -17.234 29.812 4.031 1 94.12 126 PRO B CA 1
ATOM 4322 C C . PRO B 1 126 ? -16.281 30.844 4.637 1 94.12 126 PRO B C 1
ATOM 4324 O O . PRO B 1 126 ? -15.141 30.969 4.184 1 94.12 126 PRO B O 1
ATOM 4327 N N . TRP B 1 127 ? -16.75 31.578 5.645 1 93.88 127 TRP B N 1
ATOM 4328 C CA . TRP B 1 127 ? -15.852 32.594 6.227 1 93.88 127 TRP B CA 1
ATOM 4329 C C . TRP B 1 127 ? -14.633 31.922 6.852 1 93.88 127 TRP B C 1
ATOM 4331 O O . TRP B 1 127 ? -13.578 32.562 6.988 1 93.88 127 TRP B O 1
ATOM 4341 N N . LEU B 1 128 ? -14.75 30.703 7.211 1 96.12 128 LEU B N 1
ATOM 4342 C CA . LEU B 1 128 ? -13.656 29.969 7.844 1 96.12 128 LEU B CA 1
ATOM 4343 C C . LEU B 1 128 ? -12.562 29.641 6.836 1 96.12 128 LEU B C 1
ATOM 4345 O O . LEU B 1 128 ? -11.453 29.281 7.219 1 96.12 128 LEU B O 1
ATOM 4349 N N . LEU B 1 129 ? -12.828 29.797 5.539 1 96.31 129 LEU B N 1
ATOM 4350 C CA . LEU B 1 129 ? -11.852 29.516 4.488 1 96.31 129 LEU B CA 1
ATOM 4351 C C . LEU B 1 129 ? -10.906 30.688 4.293 1 96.31 129 LEU B C 1
ATOM 4353 O O . LEU B 1 129 ? -9.836 30.547 3.701 1 96.31 129 LEU B O 1
ATOM 4357 N N . VAL B 1 130 ? -11.211 31.797 4.805 1 93.5 130 VAL B N 1
ATOM 4358 C CA . VAL B 1 130 ? -10.469 33.031 4.562 1 93.5 130 VAL B CA 1
ATOM 4359 C C . VAL B 1 130 ? -9.07 32.938 5.172 1 93.5 130 VAL B C 1
ATOM 4361 O O . VAL B 1 130 ? -8.07 33.188 4.496 1 93.5 130 VAL B O 1
ATOM 4364 N N . PRO B 1 131 ? -8.953 32.531 6.434 1 96.5 131 PRO B N 1
ATOM 4365 C CA . PRO B 1 131 ? -7.602 32.406 6.992 1 96.5 131 PRO B CA 1
ATOM 4366 C C . PRO B 1 131 ? -6.742 31.375 6.281 1 96.5 131 PRO B C 1
ATOM 4368 O O . PRO B 1 131 ? -5.512 31.422 6.367 1 96.5 131 PRO B O 1
ATOM 4371 N N . LEU B 1 132 ? -7.312 30.422 5.559 1 97.44 132 LEU B N 1
ATOM 4372 C CA . LEU B 1 132 ? -6.574 29.375 4.883 1 97.44 132 LEU B CA 1
ATOM 4373 C C . LEU B 1 132 ? -5.758 29.938 3.723 1 97.44 132 LEU B C 1
ATOM 4375 O O . LEU B 1 132 ? -4.738 29.359 3.336 1 97.44 132 LEU B O 1
ATOM 4379 N N . VAL B 1 133 ? -6.199 31.094 3.168 1 96.88 133 VAL B N 1
ATOM 4380 C CA . VAL B 1 133 ? -5.543 31.609 1.97 1 96.88 133 VAL B CA 1
ATOM 4381 C C . VAL B 1 133 ? -4.785 32.875 2.305 1 96.88 133 VAL B C 1
ATOM 4383 O O . VAL B 1 133 ? -4.191 33.5 1.425 1 96.88 133 VAL B O 1
ATOM 4386 N N . LEU B 1 134 ? -4.727 33.281 3.58 1 95.25 134 LEU B N 1
ATOM 4387 C CA . LEU B 1 134 ? -4.129 34.562 3.945 1 95.25 134 LEU B CA 1
ATOM 4388 C C . LEU B 1 134 ? -2.838 34.344 4.73 1 95.25 134 LEU B C 1
ATOM 4390 O O . LEU B 1 134 ? -2.217 35.312 5.18 1 95.25 134 LEU B O 1
ATOM 4394 N N . SER B 1 135 ? -2.428 33.188 4.871 1 96.94 135 SER B N 1
ATOM 4395 C CA . SER B 1 135 ? -1.255 32.938 5.699 1 96.94 135 SER B CA 1
ATOM 4396 C C . SER B 1 135 ? 0.034 33.25 4.945 1 96.94 135 SER B C 1
ATOM 4398 O O . SER B 1 135 ? 0.397 32.531 4.008 1 96.94 135 SER B O 1
ATOM 4400 N N . LYS B 1 136 ? 0.752 34.188 5.406 1 97.06 136 LYS B N 1
ATOM 4401 C CA . LYS B 1 136 ? 2.057 34.531 4.844 1 97.06 136 LYS B CA 1
ATOM 4402 C C . LYS B 1 136 ? 3.076 33.438 5.125 1 97.06 136 LYS B C 1
ATOM 4404 O O . LYS B 1 136 ? 3.9 33.094 4.266 1 97.06 136 LYS B O 1
ATOM 4409 N N . ARG B 1 137 ? 2.996 32.906 6.273 1 97.25 137 ARG B N 1
ATOM 4410 C CA . ARG B 1 137 ? 3.953 31.891 6.668 1 97.25 137 ARG B CA 1
ATOM 4411 C C . ARG B 1 137 ? 3.771 30.609 5.844 1 97.25 137 ARG B C 1
ATOM 4413 O O . ARG B 1 137 ? 4.75 29.984 5.441 1 97.25 137 ARG B O 1
ATOM 4420 N N . MET B 1 138 ? 2.527 30.234 5.547 1 98.12 138 MET B N 1
ATOM 4421 C CA . MET B 1 138 ? 2.283 29.047 4.719 1 98.12 138 MET B CA 1
ATOM 4422 C C . MET B 1 138 ? 2.838 29.25 3.312 1 98.12 138 MET B C 1
ATOM 4424 O O . MET B 1 138 ? 3.502 28.375 2.771 1 98.12 138 MET B O 1
ATOM 4428 N N . HIS B 1 139 ? 2.594 30.438 2.777 1 98.38 139 HIS B N 1
ATOM 4429 C CA . HIS B 1 139 ? 3.146 30.75 1.464 1 98.38 139 HIS B CA 1
ATOM 4430 C C . HIS B 1 139 ? 4.672 30.703 1.482 1 98.38 139 HIS B C 1
ATOM 4432 O O . HIS B 1 139 ? 5.293 30.172 0.562 1 98.38 139 HIS B O 1
ATOM 4438 N N . SER B 1 140 ? 5.223 31.25 2.533 1 98 140 SER B N 1
ATOM 4439 C CA . SER B 1 140 ? 6.676 31.281 2.66 1 98 140 SER B CA 1
ATOM 4440 C C . SER B 1 140 ? 7.254 29.875 2.736 1 98 140 SER B C 1
ATOM 4442 O O . SER B 1 140 ? 8.242 29.562 2.068 1 98 140 SER B O 1
ATOM 4444 N N . ILE B 1 141 ? 6.652 29.016 3.48 1 98.19 141 ILE B N 1
ATOM 4445 C CA . ILE B 1 141 ? 7.141 27.656 3.699 1 98.19 141 ILE B CA 1
ATOM 4446 C C . ILE B 1 141 ? 7.098 26.875 2.387 1 98.19 141 ILE B C 1
ATOM 4448 O O . ILE B 1 141 ? 8.07 26.219 2.02 1 98.19 141 ILE B O 1
ATOM 4452 N N . PHE B 1 142 ? 6.012 26.984 1.607 1 98.56 142 PHE B N 1
ATOM 4453 C CA . PHE B 1 142 ? 5.82 26.219 0.387 1 98.56 142 PHE B CA 1
ATOM 4454 C C . PHE B 1 142 ? 6.59 26.828 -0.773 1 98.56 142 PHE B C 1
ATOM 4456 O O . PHE B 1 142 ? 7.305 26.125 -1.494 1 98.56 142 PHE B O 1
ATOM 4463 N N . LEU B 1 143 ? 6.605 28.203 -0.895 1 98.5 143 LEU B N 1
ATOM 4464 C CA . LEU B 1 143 ? 7.008 28.812 -2.154 1 98.5 143 LEU B CA 1
ATOM 4465 C C . LEU B 1 143 ? 8.43 29.375 -2.059 1 98.5 143 LEU B C 1
ATOM 4467 O O . LEU B 1 143 ? 9.117 29.5 -3.074 1 98.5 143 LEU B O 1
ATOM 4471 N N . LEU B 1 144 ? 8.852 29.656 -0.816 1 98.12 144 LEU B N 1
ATOM 4472 C CA . LEU B 1 144 ? 10.109 30.375 -0.711 1 98.12 144 LEU B CA 1
ATOM 4473 C C . LEU B 1 144 ? 11.156 29.562 0.033 1 98.12 144 LEU B C 1
ATOM 4475 O O . LEU B 1 144 ? 12.352 29.859 -0.033 1 98.12 144 LEU B O 1
ATOM 4479 N N . ARG B 1 145 ? 10.766 28.531 0.788 1 97.62 145 ARG B N 1
ATOM 4480 C CA . ARG B 1 145 ? 1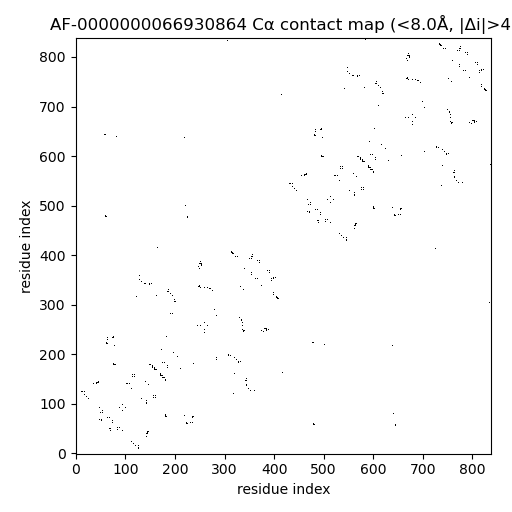1.719 27.734 1.566 1 97.62 145 ARG B CA 1
ATOM 4481 C C . ARG B 1 145 ? 11.82 26.312 1.03 1 97.62 145 ARG B C 1
ATOM 4483 O O . ARG B 1 145 ? 12.844 25.656 1.204 1 97.62 145 ARG B O 1
ATOM 4490 N N . LEU B 1 146 ? 10.703 25.734 0.436 1 98.19 146 LEU B N 1
ATOM 4491 C CA . LEU B 1 146 ? 10.656 24.438 -0.218 1 98.19 146 LEU B CA 1
ATOM 4492 C C . LEU B 1 146 ? 11.023 23.328 0.758 1 98.19 146 LEU B C 1
ATOM 4494 O O . LEU B 1 146 ? 11.875 22.484 0.454 1 98.19 146 LEU B O 1
ATOM 4498 N N . PHE B 1 147 ? 10.359 23.344 1.932 1 97.81 147 PHE B N 1
ATOM 4499 C CA . PHE B 1 147 ? 10.641 22.391 2.996 1 97.81 147 PHE B CA 1
ATOM 4500 C C . PHE B 1 147 ? 9.969 21.047 2.721 1 97.81 147 PHE B C 1
ATOM 4502 O O . PHE B 1 147 ? 8.953 21 2.018 1 97.81 147 PHE B O 1
ATOM 4509 N N . ASN B 1 148 ? 10.508 19.953 3.258 1 98.12 148 ASN B N 1
ATOM 4510 C CA . ASN B 1 148 ? 9.914 18.641 3.123 1 98.12 148 ASN B CA 1
ATOM 4511 C C . ASN B 1 148 ? 8.625 18.516 3.93 1 98.12 148 ASN B C 1
ATOM 4513 O O . ASN B 1 148 ? 7.797 17.641 3.658 1 98.12 148 ASN B O 1
ATOM 4517 N N . ASP B 1 149 ? 8.398 19.438 4.863 1 98.5 149 ASP B N 1
ATOM 4518 C CA . ASP B 1 149 ? 7.156 19.5 5.621 1 98.5 149 ASP B CA 1
ATOM 4519 C C . ASP B 1 149 ? 5.953 19.641 4.691 1 98.5 149 ASP B C 1
ATOM 4521 O O . ASP B 1 149 ? 4.859 19.172 5 1 98.5 149 ASP B O 1
ATOM 4525 N N . CYS B 1 150 ? 6.215 20.266 3.596 1 98.69 150 CYS B N 1
ATOM 4526 C CA . CYS B 1 150 ? 5.137 20.516 2.639 1 98.69 150 CYS B CA 1
ATOM 4527 C C . CYS B 1 150 ? 4.57 19.203 2.111 1 98.69 150 CYS B C 1
ATOM 4529 O O . CYS B 1 150 ? 3.35 19.031 2.053 1 98.69 150 CYS B O 1
ATOM 4531 N N . TRP B 1 151 ? 5.41 18.281 1.81 1 98.62 151 TRP B N 1
ATOM 4532 C CA . TRP B 1 151 ? 4.992 16.969 1.321 1 98.62 151 TRP B CA 1
ATOM 4533 C C . TRP B 1 151 ? 4.312 16.172 2.426 1 98.62 151 TRP B C 1
ATOM 4535 O O . TRP B 1 151 ? 3.301 15.508 2.186 1 98.62 151 TRP B O 1
ATOM 4545 N N . ALA B 1 152 ? 4.867 16.234 3.6 1 98.62 152 ALA B N 1
ATOM 4546 C CA . ALA B 1 152 ? 4.277 15.539 4.742 1 98.62 152 ALA B CA 1
ATOM 4547 C C . ALA B 1 152 ? 2.893 16.094 5.066 1 98.62 152 ALA B C 1
ATOM 4549 O O . ALA B 1 152 ? 1.979 15.344 5.414 1 98.62 152 ALA B O 1
ATOM 4550 N N . THR B 1 153 ? 2.732 17.375 4.973 1 98.75 153 THR B N 1
ATOM 4551 C CA . THR B 1 153 ? 1.457 18.016 5.246 1 98.75 153 THR B CA 1
ATOM 4552 C C . THR B 1 153 ? 0.395 17.578 4.25 1 98.75 153 THR B C 1
ATOM 4554 O O . THR B 1 153 ? -0.765 17.375 4.617 1 98.75 153 THR B O 1
ATOM 4557 N N . LEU B 1 154 ? 0.802 17.453 2.988 1 98.75 154 LEU B N 1
ATOM 4558 C CA . LEU B 1 154 ? -0.125 16.875 2.02 1 98.75 154 LEU B CA 1
ATOM 4559 C C . LEU B 1 154 ? -0.579 15.484 2.459 1 98.75 154 LEU B C 1
ATOM 4561 O O . LEU B 1 154 ? -1.767 15.164 2.383 1 98.75 154 LEU B O 1
ATOM 4565 N N . GLY B 1 155 ? 0.355 14.664 2.912 1 98.5 155 GLY B N 1
ATOM 4566 C CA . GLY B 1 155 ? 0.004 13.344 3.406 1 98.5 155 GLY B CA 1
ATOM 4567 C C . GLY B 1 155 ? -0.989 13.383 4.551 1 98.5 155 GLY B C 1
ATOM 4568 O O . GLY B 1 155 ? -1.921 12.57 4.598 1 98.5 155 GLY B O 1
ATOM 4569 N N . LEU B 1 156 ? -0.81 14.32 5.434 1 98.81 156 LEU B N 1
ATOM 4570 C CA . LEU B 1 156 ? -1.699 14.461 6.578 1 98.81 156 LEU B CA 1
ATOM 4571 C C . LEU B 1 156 ? -3.121 14.781 6.125 1 98.81 156 LEU B C 1
ATOM 4573 O O . LEU B 1 156 ? -4.066 14.078 6.5 1 98.81 156 LEU B O 1
ATOM 4577 N N . TRP B 1 157 ? -3.287 15.742 5.301 1 98.88 157 TRP B N 1
ATOM 4578 C CA . TRP B 1 157 ? -4.617 16.219 4.93 1 98.88 157 TRP B CA 1
ATOM 4579 C C . TRP B 1 157 ? -5.293 15.258 3.967 1 98.88 157 TRP B C 1
ATOM 4581 O O . TRP B 1 157 ? -6.516 15.094 3.994 1 98.88 157 TRP B O 1
ATOM 4591 N N . LEU B 1 158 ? -4.473 14.617 3.146 1 98.5 158 LEU B N 1
ATOM 4592 C CA . LEU B 1 158 ? -5.047 13.586 2.289 1 98.5 158 LEU B CA 1
ATOM 4593 C C . LEU B 1 158 ? -5.562 12.414 3.119 1 98.5 158 LEU B C 1
ATOM 4595 O O . LEU B 1 158 ? -6.582 11.812 2.783 1 98.5 158 LEU B O 1
ATOM 4599 N N . ALA B 1 159 ? -4.828 12.07 4.109 1 98.62 159 ALA B N 1
ATOM 4600 C CA . ALA B 1 159 ? -5.289 11.016 5.008 1 98.62 159 ALA B CA 1
ATOM 4601 C C . ALA B 1 159 ? -6.602 11.398 5.68 1 98.62 159 ALA B C 1
ATOM 4603 O O . ALA B 1 159 ? -7.539 10.602 5.738 1 98.62 159 ALA B O 1
ATOM 4604 N N . ILE B 1 160 ? -6.668 12.617 6.164 1 98.81 160 ILE B N 1
ATOM 4605 C CA . ILE B 1 160 ? -7.895 13.102 6.789 1 98.81 160 ILE B CA 1
ATOM 4606 C C . ILE B 1 160 ? -9.047 13.031 5.793 1 98.81 160 ILE B C 1
ATOM 4608 O O . ILE B 1 160 ? -10.117 12.508 6.113 1 98.81 160 ILE B O 1
ATOM 4612 N N . TYR B 1 161 ? -8.797 13.5 4.641 1 98.5 161 TYR B N 1
ATOM 4613 C CA . TYR B 1 161 ? -9.828 13.516 3.607 1 98.5 161 TYR B CA 1
ATOM 4614 C C . TYR B 1 161 ? -10.32 12.109 3.305 1 98.5 161 TYR B C 1
ATOM 4616 O O . TYR B 1 161 ? -11.523 11.875 3.211 1 98.5 161 TYR B O 1
ATOM 4624 N N . CYS B 1 162 ? -9.406 11.203 3.182 1 96.5 162 CYS B N 1
ATOM 4625 C CA . CYS B 1 162 ? -9.773 9.82 2.896 1 96.5 162 CYS B CA 1
ATOM 4626 C C . CYS B 1 162 ? -10.57 9.211 4.047 1 96.5 162 CYS B C 1
ATOM 4628 O O . CYS B 1 162 ? -11.539 8.484 3.826 1 96.5 162 CYS B O 1
ATOM 4630 N N . MET B 1 163 ? -10.18 9.477 5.223 1 97.94 163 MET B N 1
ATOM 4631 C CA . MET B 1 163 ? -10.938 8.984 6.371 1 97.94 163 MET B CA 1
ATOM 4632 C C . MET B 1 163 ? -12.352 9.555 6.379 1 97.94 163 MET B C 1
ATOM 4634 O O . MET B 1 163 ? -13.312 8.859 6.711 1 97.94 163 MET B O 1
ATOM 4638 N N . GLN B 1 164 ? -12.43 10.805 6.027 1 97.38 164 GLN B N 1
ATOM 4639 C CA . GLN B 1 164 ? -13.734 11.445 5.98 1 97.38 164 GLN B CA 1
ATOM 4640 C C . GLN B 1 164 ? -14.625 10.797 4.922 1 97.38 164 GLN B C 1
ATOM 4642 O O . GLN B 1 164 ? -15.852 10.797 5.055 1 97.38 164 GLN B O 1
ATOM 4647 N N . ARG B 1 165 ? -13.984 10.258 3.961 1 94.5 165 ARG B N 1
ATOM 4648 C CA . ARG B 1 165 ? -14.719 9.578 2.896 1 94.5 165 ARG B CA 1
ATOM 4649 C C . ARG B 1 165 ? -14.844 8.086 3.186 1 94.5 165 ARG B C 1
ATOM 4651 O O . ARG B 1 165 ? -15.172 7.301 2.293 1 94.5 165 ARG B O 1
ATOM 4658 N N . ARG B 1 166 ? -14.445 7.668 4.328 1 93.81 166 ARG B N 1
ATOM 4659 C CA . ARG B 1 166 ? -14.57 6.309 4.844 1 93.81 166 ARG B CA 1
ATOM 4660 C C . ARG B 1 166 ? -13.656 5.352 4.094 1 93.81 166 ARG B C 1
ATOM 4662 O O . ARG B 1 166 ? -13.992 4.18 3.91 1 93.81 166 ARG B O 1
ATOM 4669 N N . GLN B 1 167 ? -12.719 5.902 3.547 1 92.56 167 GLN B N 1
ATOM 4670 C CA . GLN B 1 167 ? -11.648 5.102 2.961 1 92.56 167 GLN B CA 1
ATOM 4671 C C . GLN B 1 167 ? -10.484 4.934 3.938 1 92.56 167 GLN B C 1
ATOM 4673 O O . GLN B 1 167 ? -9.375 5.406 3.68 1 92.56 167 GLN B O 1
ATOM 4678 N N . PHE B 1 168 ? -10.703 4.16 4.898 1 94.38 168 PHE B N 1
ATOM 4679 C CA . PHE B 1 168 ? -9.828 4.117 6.062 1 94.38 168 PHE B CA 1
ATOM 4680 C C . PHE B 1 168 ? -8.516 3.416 5.727 1 94.38 168 PHE B C 1
ATOM 4682 O O . PHE B 1 168 ? -7.449 3.848 6.16 1 94.38 168 PHE B O 1
ATOM 4689 N N . GLY B 1 169 ? -8.602 2.383 4.996 1 90.25 169 GLY B N 1
ATOM 4690 C CA . GLY B 1 169 ? -7.379 1.714 4.586 1 90.25 169 GLY B CA 1
ATOM 4691 C C . GLY B 1 169 ? -6.461 2.6 3.764 1 90.25 169 GLY B C 1
ATOM 4692 O O . GLY B 1 169 ? -5.258 2.66 4.02 1 90.25 169 GLY B O 1
ATOM 4693 N N . ARG B 1 170 ? -7.062 3.275 2.805 1 90.19 170 ARG B N 1
ATOM 4694 C CA . ARG B 1 170 ? -6.312 4.219 1.98 1 90.19 170 ARG B CA 1
ATOM 4695 C C . ARG B 1 170 ? -5.688 5.316 2.834 1 90.19 170 ARG B C 1
ATOM 4697 O O . ARG B 1 170 ? -4.543 5.711 2.605 1 90.19 170 ARG B O 1
ATOM 4704 N N . ALA B 1 171 ? -6.465 5.734 3.732 1 96.31 171 ALA B N 1
ATOM 4705 C CA . ALA B 1 171 ? -6.023 6.824 4.598 1 96.31 171 ALA B CA 1
ATOM 4706 C C . ALA B 1 171 ? -4.785 6.426 5.395 1 96.31 171 ALA B C 1
ATOM 4708 O O . ALA B 1 171 ? -3.85 7.215 5.531 1 96.31 171 ALA B O 1
ATOM 4709 N N . ALA B 1 172 ? -4.809 5.242 5.852 1 95.38 172 ALA B N 1
ATOM 4710 C CA . ALA B 1 172 ? -3.672 4.766 6.637 1 95.38 172 ALA B CA 1
ATOM 4711 C C . ALA B 1 172 ? -2.406 4.703 5.785 1 95.38 172 ALA B C 1
ATOM 4713 O O . ALA B 1 172 ? -1.327 5.09 6.238 1 95.38 172 ALA B O 1
ATOM 4714 N N . VAL B 1 173 ? -2.545 4.312 4.633 1 92.25 173 VAL B N 1
ATOM 4715 C CA . VAL B 1 173 ? -1.411 4.207 3.723 1 92.25 173 VAL B CA 1
ATOM 4716 C C . VAL B 1 173 ? -0.889 5.605 3.387 1 92.25 173 VAL B C 1
ATOM 4718 O O . VAL B 1 173 ? 0.323 5.832 3.377 1 92.25 173 VAL B O 1
ATOM 4721 N N . ILE B 1 174 ? -1.791 6.461 3.135 1 96.19 174 ILE B N 1
ATOM 4722 C CA . ILE B 1 174 ? -1.42 7.828 2.791 1 96.19 174 ILE B CA 1
ATOM 4723 C C . ILE B 1 174 ? -0.726 8.492 3.979 1 96.19 174 ILE B C 1
ATOM 4725 O O . ILE B 1 174 ? 0.286 9.18 3.812 1 96.19 174 ILE B O 1
ATOM 4729 N N . TRP B 1 175 ? -1.271 8.273 5.172 1 98 175 TRP B N 1
ATOM 4730 C CA . TRP B 1 175 ? -0.598 8.75 6.375 1 98 175 TRP B CA 1
ATOM 4731 C C . TRP B 1 175 ? 0.804 8.156 6.484 1 98 175 TRP B C 1
ATOM 4733 O O . TRP B 1 175 ? 1.761 8.875 6.801 1 98 175 TRP B O 1
ATOM 4743 N N . GLY B 1 176 ? 0.887 6.918 6.184 1 96.75 176 GLY B N 1
ATOM 4744 C CA . GLY B 1 176 ? 2.182 6.254 6.203 1 96.75 176 GLY B CA 1
ATOM 4745 C C . GLY B 1 176 ? 3.174 6.852 5.223 1 96.75 176 GLY B C 1
ATOM 4746 O O . GLY B 1 176 ? 4.359 6.977 5.531 1 96.75 176 GLY B O 1
ATOM 4747 N N . LEU B 1 177 ? 2.688 7.18 4.074 1 96.44 177 LEU B N 1
ATOM 4748 C CA . LEU B 1 177 ? 3.553 7.824 3.09 1 96.44 177 LEU B CA 1
ATOM 4749 C C . LEU B 1 177 ? 4.035 9.18 3.59 1 96.44 177 LEU B C 1
ATOM 4751 O O . LEU B 1 177 ? 5.211 9.516 3.445 1 96.44 177 LEU B O 1
ATOM 4755 N N . GLY B 1 178 ? 3.105 9.945 4.184 1 97.94 178 GLY B N 1
ATOM 4756 C CA . GLY B 1 178 ? 3.531 11.195 4.785 1 97.94 178 GLY B CA 1
ATOM 4757 C C . GLY B 1 178 ? 4.574 11.016 5.875 1 97.94 178 GLY B C 1
ATOM 4758 O O . GLY B 1 178 ? 5.535 11.781 5.957 1 97.94 178 GLY B O 1
ATOM 4759 N N . LEU B 1 179 ? 4.336 9.961 6.668 1 97.44 179 LEU B N 1
ATOM 4760 C CA . LEU B 1 179 ? 5.273 9.609 7.727 1 97.44 179 LEU B CA 1
ATOM 4761 C C . LEU B 1 179 ? 6.641 9.25 7.145 1 97.44 179 LEU B C 1
ATOM 4763 O O . LEU B 1 179 ? 7.672 9.516 7.77 1 97.44 179 LEU B O 1
ATOM 4767 N N . GLY B 1 180 ? 6.648 8.766 5.969 1 97.06 180 GLY B N 1
ATOM 4768 C CA . GLY B 1 180 ? 7.883 8.414 5.285 1 97.06 180 GLY B CA 1
ATOM 4769 C C . GLY B 1 180 ? 8.68 9.617 4.824 1 97.06 180 GLY B C 1
ATOM 4770 O O . GLY B 1 180 ? 9.852 9.5 4.48 1 97.06 180 GLY B O 1
ATOM 4771 N N . VAL B 1 181 ? 8.062 10.781 4.895 1 97.75 181 VAL B N 1
ATOM 4772 C CA . VAL B 1 181 ? 8.742 12.008 4.504 1 97.75 181 VAL B CA 1
ATOM 4773 C C . VAL B 1 181 ? 9.336 12.688 5.738 1 97.75 181 VAL B C 1
ATOM 4775 O O . VAL B 1 181 ? 10.484 13.133 5.723 1 97.75 181 VAL B O 1
ATOM 4778 N N . LYS B 1 182 ? 8.539 12.758 6.707 1 96.56 182 LYS B N 1
ATOM 4779 C CA . LYS B 1 182 ? 8.984 13.398 7.945 1 96.56 182 LYS B CA 1
ATOM 4780 C C . LYS B 1 182 ? 8.312 12.766 9.156 1 96.56 182 LYS B C 1
ATOM 4782 O O . LYS B 1 182 ? 7.109 12.5 9.141 1 96.56 182 LYS B O 1
ATOM 4787 N N . MET B 1 183 ? 9.023 12.602 10.234 1 95.19 183 MET B N 1
ATOM 4788 C CA . MET B 1 183 ? 8.578 11.883 11.422 1 95.19 183 MET B CA 1
ATOM 4789 C C . MET B 1 183 ? 7.52 12.68 12.18 1 95.19 183 MET B C 1
ATOM 4791 O O . MET B 1 183 ? 6.82 12.133 13.039 1 95.19 183 MET B O 1
ATOM 4795 N N . THR B 1 184 ? 7.363 13.93 11.883 1 95.88 184 THR B N 1
ATOM 4796 C CA . THR B 1 184 ? 6.383 14.758 12.57 1 95.88 184 THR B CA 1
ATOM 4797 C C . THR B 1 184 ? 4.992 14.133 12.492 1 95.88 184 THR B C 1
ATOM 4799 O O . THR B 1 184 ? 4.184 14.281 13.414 1 95.88 184 THR B O 1
ATOM 4802 N N . LEU B 1 185 ? 4.754 13.383 11.484 1 97.56 185 LEU B N 1
ATOM 4803 C CA . LEU B 1 185 ? 3.438 12.789 11.297 1 97.56 185 LEU B CA 1
ATOM 4804 C C . LEU B 1 185 ? 3.223 11.633 12.273 1 97.56 185 LEU B C 1
ATOM 4806 O O . LEU B 1 185 ? 2.109 11.117 12.398 1 97.56 185 LEU B O 1
ATOM 4810 N N . LEU B 1 186 ? 4.242 11.289 13.039 1 96.62 186 LEU B N 1
ATOM 4811 C CA . LEU B 1 186 ? 4.043 10.352 14.141 1 96.62 186 LEU B CA 1
ATOM 4812 C C . LEU B 1 186 ? 3.084 10.93 15.172 1 96.62 186 LEU B C 1
ATOM 4814 O O . LEU B 1 186 ? 2.406 10.18 15.883 1 96.62 186 LEU B O 1
ATOM 4818 N N . LEU B 1 187 ? 3.051 12.211 15.219 1 97.88 187 LEU B N 1
ATOM 4819 C CA . LEU B 1 187 ? 2.168 12.875 16.172 1 97.88 187 LEU B CA 1
ATOM 4820 C C . LEU B 1 187 ? 0.708 12.531 15.891 1 97.88 187 LEU B C 1
ATOM 4822 O O . LEU B 1 187 ? -0.138 12.625 16.781 1 97.88 187 LEU B O 1
ATOM 4826 N N . ALA B 1 188 ? 0.386 12.141 14.703 1 98.38 188 ALA B N 1
ATOM 4827 C CA . ALA B 1 188 ? -0.979 11.789 14.32 1 98.38 188 ALA B CA 1
ATOM 4828 C C . ALA B 1 188 ? -1.246 10.305 14.555 1 98.38 188 ALA B C 1
ATOM 4830 O O . ALA B 1 188 ? -2.381 9.844 14.414 1 98.38 188 ALA B O 1
ATOM 4831 N N . ALA B 1 189 ? -0.279 9.508 14.938 1 98 189 ALA B N 1
ATOM 4832 C CA . ALA B 1 189 ? -0.363 8.055 15.016 1 98 189 ALA B CA 1
ATOM 4833 C C . ALA B 1 189 ? -1.452 7.617 15.984 1 98 189 ALA B C 1
ATOM 4835 O O . ALA B 1 189 ? -2.238 6.715 15.68 1 98 189 ALA B O 1
ATOM 4836 N N . PRO B 1 190 ? -1.547 8.242 17.188 1 98 190 PRO B N 1
ATOM 4837 C CA . PRO B 1 190 ? -2.631 7.828 18.078 1 98 190 PRO B CA 1
ATOM 4838 C C . PRO B 1 190 ? -4.012 7.988 17.453 1 98 190 PRO B C 1
ATOM 4840 O O . PRO B 1 190 ? -4.852 7.09 17.547 1 98 190 PRO B O 1
ATOM 4843 N N . ALA B 1 191 ? -4.184 9.102 16.812 1 98.44 191 ALA B N 1
ATOM 4844 C CA . ALA B 1 191 ? -5.461 9.367 16.156 1 98.44 191 ALA B CA 1
ATOM 4845 C C . ALA B 1 191 ? -5.73 8.336 15.055 1 98.44 191 ALA B C 1
ATOM 4847 O O . ALA B 1 191 ? -6.832 7.789 14.969 1 98.44 191 ALA B O 1
ATOM 4848 N N . VAL B 1 192 ? -4.734 8.055 14.242 1 98.44 192 VAL B N 1
ATOM 4849 C CA . VAL B 1 192 ? -4.871 7.07 13.172 1 98.44 192 VAL B CA 1
ATOM 4850 C C . VAL B 1 192 ? -5.238 5.711 13.766 1 98.44 192 VAL B C 1
ATOM 4852 O O . VAL B 1 192 ? -6.141 5.035 13.266 1 98.44 192 VAL B O 1
ATOM 4855 N N . GLY B 1 193 ? -4.617 5.332 14.828 1 97.44 193 GLY B N 1
ATOM 4856 C CA . GLY B 1 193 ? -4.895 4.062 15.484 1 97.44 193 GLY B CA 1
ATOM 4857 C C . GLY B 1 193 ? -6.328 3.947 15.977 1 97.44 193 GLY B C 1
ATOM 4858 O O . GLY B 1 193 ? -7.016 2.971 15.672 1 97.44 193 GLY B O 1
ATOM 4859 N N . PHE B 1 194 ? -6.805 4.953 16.688 1 97.06 194 PHE B N 1
ATOM 4860 C CA . PHE B 1 194 ? -8.141 4.91 17.25 1 97.06 194 PHE B CA 1
ATOM 4861 C C . PHE B 1 194 ? -9.203 4.941 16.156 1 97.06 194 PHE B C 1
ATOM 4863 O O . PHE B 1 194 ? -10.211 4.23 16.25 1 97.06 194 PHE B O 1
ATOM 4870 N N . ILE B 1 195 ? -8.977 5.734 15.156 1 97.88 195 ILE B N 1
ATOM 4871 C CA . ILE B 1 195 ? -9.945 5.844 14.078 1 97.88 195 ILE B CA 1
ATOM 4872 C C . ILE B 1 195 ? -10.023 4.527 13.312 1 97.88 195 ILE B C 1
ATOM 4874 O O . ILE B 1 195 ? -11.109 3.99 13.086 1 97.88 195 ILE B O 1
ATOM 4878 N N . ILE B 1 196 ? -8.883 3.971 12.977 1 97.19 196 ILE B N 1
ATOM 4879 C CA . ILE B 1 196 ? -8.82 2.762 12.164 1 97.19 196 ILE B CA 1
ATOM 4880 C C . ILE B 1 196 ? -9.414 1.588 12.938 1 97.19 196 ILE B C 1
ATOM 4882 O O . ILE B 1 196 ? -10.195 0.806 12.398 1 97.19 196 ILE B O 1
ATOM 4886 N N . LEU B 1 197 ? -9.07 1.495 14.156 1 95.69 197 LEU B N 1
ATOM 4887 C CA . LEU B 1 197 ? -9.57 0.395 14.977 1 95.69 197 LEU B CA 1
ATOM 4888 C C . LEU B 1 197 ? -11.086 0.46 15.102 1 95.69 197 LEU B C 1
ATOM 4890 O O . LEU B 1 197 ? -11.766 -0.558 14.969 1 95.69 197 LEU B O 1
ATOM 4894 N N . GLN B 1 198 ? -11.609 1.594 15.367 1 96.19 198 GLN B N 1
ATOM 4895 C CA . GLN B 1 198 ? -13.047 1.746 15.578 1 96.19 198 GLN B CA 1
ATOM 4896 C C . GLN B 1 198 ? -13.805 1.693 14.25 1 96.19 198 GLN B C 1
ATOM 4898 O O . GLN B 1 198 ? -14.953 1.247 14.203 1 96.19 198 GLN B O 1
ATOM 4903 N N . ALA B 1 199 ? -13.156 2.105 13.242 1 96.31 199 ALA B N 1
ATOM 4904 C CA . ALA B 1 199 ? -13.812 2.133 11.938 1 96.31 199 ALA B CA 1
ATOM 4905 C C . ALA B 1 199 ? -13.812 0.75 11.289 1 96.31 199 ALA B C 1
ATOM 4907 O O . ALA B 1 199 ? -14.781 0.359 10.641 1 96.31 199 ALA B O 1
ATOM 4908 N N . LEU B 1 200 ? -12.711 0.023 11.5 1 93.56 200 LEU B N 1
ATOM 4909 C CA . LEU B 1 200 ? -12.531 -1.196 10.719 1 93.56 200 LEU B CA 1
ATOM 4910 C C . LEU B 1 200 ? -12.641 -2.432 11.609 1 93.56 200 LEU B C 1
ATOM 4912 O O . LEU B 1 200 ? -12.852 -3.541 11.117 1 93.56 200 LEU B O 1
ATOM 4916 N N . GLY B 1 201 ? -12.492 -2.289 12.883 1 93.25 201 GLY B N 1
ATOM 4917 C CA . GLY B 1 201 ? -12.445 -3.426 13.789 1 93.25 201 GLY B CA 1
ATOM 4918 C C . GLY B 1 201 ? -11.039 -3.955 14 1 93.25 201 GLY B C 1
ATOM 4919 O O . GLY B 1 201 ? -10.086 -3.479 13.383 1 93.25 201 GLY B O 1
ATOM 4920 N N . THR B 1 202 ? -10.898 -4.891 14.828 1 91.94 202 THR B N 1
ATOM 4921 C CA . THR B 1 202 ? -9.586 -5.359 15.266 1 91.94 202 THR B CA 1
ATOM 4922 C C . THR B 1 202 ? -8.852 -6.062 14.125 1 91.94 202 THR B C 1
ATOM 4924 O O . THR B 1 202 ? -7.691 -5.754 13.852 1 91.94 202 THR B O 1
ATOM 4927 N N . GLY B 1 203 ? -9.469 -7.02 13.5 1 88.19 203 GLY B N 1
ATOM 4928 C CA . GLY B 1 203 ? -8.82 -7.77 12.43 1 88.19 203 GLY B CA 1
ATOM 4929 C C . GLY B 1 203 ? -8.312 -6.887 11.305 1 88.19 203 GLY B C 1
ATOM 4930 O O . GLY B 1 203 ? -7.117 -6.879 11.008 1 88.19 203 GLY B O 1
ATOM 4931 N N . ASP B 1 204 ? -9.234 -6.074 10.766 1 88.81 204 ASP B N 1
ATOM 4932 C CA . ASP B 1 204 ? -8.867 -5.191 9.664 1 88.81 204 ASP B CA 1
ATOM 4933 C C . ASP B 1 204 ? -7.93 -4.082 10.133 1 88.81 204 ASP B C 1
ATOM 4935 O O . ASP B 1 204 ? -7.086 -3.609 9.375 1 88.81 204 ASP B O 1
ATOM 4939 N N . GLY B 1 205 ? -8.156 -3.74 11.344 1 93.06 205 GLY B N 1
ATOM 4940 C CA . GLY B 1 205 ? -7.258 -2.75 11.914 1 93.06 205 GLY B CA 1
ATOM 4941 C C . GLY B 1 205 ? -5.82 -3.229 11.992 1 93.06 205 GLY B C 1
ATOM 4942 O O . GLY B 1 205 ? -4.898 -2.514 11.594 1 93.06 205 GLY B O 1
ATOM 4943 N N . ILE B 1 206 ? -5.688 -4.363 12.398 1 90.75 206 ILE B N 1
ATOM 4944 C CA . ILE B 1 206 ? -4.352 -4.941 12.516 1 90.75 206 ILE B CA 1
ATOM 4945 C C . ILE B 1 206 ? -3.748 -5.121 11.125 1 90.75 206 ILE B C 1
ATOM 4947 O O . ILE B 1 206 ? -2.574 -4.812 10.906 1 90.75 206 ILE B O 1
ATOM 4951 N N . PHE B 1 207 ? -4.496 -5.547 10.25 1 86 207 PHE B N 1
ATOM 4952 C CA . PHE B 1 207 ? -4.016 -5.723 8.891 1 86 207 PHE B CA 1
ATOM 4953 C C . PHE B 1 207 ? -3.57 -4.395 8.297 1 86 207 PHE B C 1
ATOM 4955 O O . PHE B 1 207 ? -2.545 -4.324 7.613 1 86 207 PHE B O 1
ATOM 4962 N N . THR B 1 208 ? -4.367 -3.41 8.531 1 91.94 208 THR B N 1
ATOM 4963 C CA . THR B 1 208 ? -4.023 -2.082 8.039 1 91.94 208 THR B CA 1
ATOM 4964 C C . THR B 1 208 ? -2.711 -1.601 8.648 1 91.94 208 THR B C 1
ATOM 4966 O O . THR B 1 208 ? -1.859 -1.048 7.949 1 91.94 208 THR B O 1
ATOM 4969 N N . GLY B 1 209 ? -2.572 -1.827 9.898 1 94 209 GLY B N 1
ATOM 4970 C CA . GLY B 1 209 ? -1.315 -1.497 10.547 1 94 209 GLY B CA 1
ATOM 4971 C C . GLY B 1 209 ? -0.132 -2.26 9.984 1 94 209 GLY B C 1
ATOM 4972 O O . GLY B 1 209 ? 0.947 -1.694 9.805 1 94 209 GLY B O 1
ATOM 4973 N N . LEU B 1 210 ? -0.333 -3.475 9.703 1 90.56 210 LEU B N 1
ATOM 4974 C CA . LEU B 1 210 ? 0.718 -4.312 9.133 1 90.56 210 LEU B CA 1
ATOM 4975 C C . LEU B 1 210 ? 1.112 -3.814 7.746 1 90.56 210 LEU B C 1
ATOM 4977 O O . LEU B 1 210 ? 2.293 -3.83 7.391 1 90.56 210 LEU B O 1
ATOM 4981 N N . TYR B 1 211 ? 0.177 -3.451 7.07 1 87.81 211 TYR B N 1
ATOM 4982 C CA . TYR B 1 211 ? 0.45 -2.947 5.727 1 87.81 211 TYR B CA 1
ATOM 4983 C C . TYR B 1 211 ? 1.327 -1.703 5.781 1 87.81 211 TYR B C 1
ATOM 4985 O O . TYR B 1 211 ? 2.268 -1.564 4.996 1 87.81 211 TYR B O 1
ATOM 4993 N N . VAL B 1 212 ? 0.965 -0.791 6.641 1 93.69 212 VAL B N 1
ATOM 4994 C CA . VAL B 1 212 ? 1.775 0.413 6.797 1 93.69 212 VAL B CA 1
ATOM 4995 C C . VAL B 1 212 ? 3.186 0.032 7.242 1 93.69 212 VAL B C 1
ATOM 4997 O O . VAL B 1 212 ? 4.168 0.595 6.758 1 93.69 212 VAL B O 1
ATOM 5000 N N . PHE B 1 213 ? 3.25 -0.938 8.086 1 94.06 213 PHE B N 1
ATOM 5001 C CA . PHE B 1 213 ? 4.539 -1.418 8.57 1 94.06 213 PHE B CA 1
ATOM 5002 C C . PHE B 1 213 ? 5.371 -1.982 7.426 1 94.06 213 PHE B C 1
ATOM 5004 O O . PHE B 1 213 ? 6.551 -1.648 7.281 1 94.06 213 PHE B O 1
ATOM 5011 N N . VAL B 1 214 ? 4.793 -2.803 6.59 1 89.5 214 VAL B N 1
ATOM 5012 C CA . VAL B 1 214 ? 5.48 -3.41 5.457 1 89.5 214 VAL B CA 1
ATOM 5013 C C . VAL B 1 214 ? 5.93 -2.324 4.48 1 89.5 214 VAL B C 1
ATOM 5015 O O . VAL B 1 214 ? 7.027 -2.391 3.928 1 89.5 214 VAL B O 1
ATOM 5018 N N . LEU B 1 215 ? 5.105 -1.364 4.285 1 90.44 215 LEU B N 1
ATOM 5019 C CA . LEU B 1 215 ? 5.445 -0.238 3.422 1 90.44 215 LEU B CA 1
ATOM 5020 C C . LEU B 1 215 ? 6.723 0.448 3.898 1 90.44 215 LEU B C 1
ATOM 5022 O O . LEU B 1 215 ? 7.613 0.739 3.098 1 90.44 215 LEU B O 1
ATOM 5026 N N . HIS B 1 216 ? 6.805 0.604 5.141 1 94.12 216 HIS B N 1
ATOM 5027 C CA . HIS B 1 216 ? 7.977 1.272 5.695 1 94.12 216 HIS B CA 1
ATOM 5028 C C . HIS B 1 216 ? 9.203 0.367 5.648 1 94.12 216 HIS B C 1
ATOM 5030 O O . HIS B 1 216 ? 10.328 0.846 5.473 1 94.12 216 HIS B O 1
ATOM 5036 N N . VAL B 1 217 ? 8.984 -0.878 5.766 1 90.69 217 VAL B N 1
ATOM 5037 C CA . VAL B 1 217 ? 10.094 -1.821 5.637 1 90.69 217 VAL B CA 1
ATOM 5038 C C . VAL B 1 217 ? 10.625 -1.8 4.207 1 90.69 217 VAL B C 1
ATOM 5040 O O . VAL B 1 217 ? 11.836 -1.699 3.992 1 90.69 217 VAL B O 1
ATOM 5043 N N . ILE B 1 218 ? 9.734 -1.794 3.293 1 90.38 218 ILE B N 1
ATOM 5044 C CA . ILE B 1 218 ? 10.117 -1.786 1.885 1 90.38 218 ILE B CA 1
ATOM 5045 C C . ILE B 1 218 ? 10.867 -0.497 1.559 1 90.38 218 ILE B C 1
ATOM 5047 O O . ILE B 1 218 ? 11.906 -0.527 0.905 1 90.38 218 ILE B O 1
ATOM 5051 N N . MET B 1 219 ? 10.422 0.578 2.096 1 91.94 219 MET B N 1
ATOM 5052 C CA . MET B 1 219 ? 11.023 1.877 1.816 1 91.94 219 MET B CA 1
ATOM 5053 C C . MET B 1 219 ? 12.422 1.968 2.418 1 91.94 219 MET B C 1
ATOM 5055 O O . MET B 1 219 ? 13.312 2.6 1.842 1 91.94 219 MET B O 1
ATOM 5059 N N . SER B 1 220 ? 12.633 1.274 3.486 1 93.19 220 SER B N 1
ATOM 5060 C CA . SER B 1 220 ? 13.875 1.479 4.23 1 93.19 220 SER B CA 1
ATOM 5061 C C . SER B 1 220 ? 14.875 0.37 3.939 1 93.19 220 SER B C 1
ATOM 5063 O O . SER B 1 220 ? 16.047 0.481 4.301 1 93.19 220 SER B O 1
ATOM 5065 N N . MET B 1 221 ? 14.555 -0.6 3.178 1 88.62 221 MET B N 1
ATOM 5066 C CA . MET B 1 221 ? 15.344 -1.816 3.004 1 88.62 221 MET B CA 1
ATOM 5067 C C . MET B 1 221 ? 16.703 -1.499 2.402 1 88.62 221 MET B C 1
ATOM 5069 O O . MET B 1 221 ? 17.719 -2.068 2.816 1 88.62 221 MET B O 1
ATOM 5073 N N . PRO B 1 222 ? 16.766 -0.63 1.476 1 88.44 222 PRO B N 1
ATOM 5074 C CA . PRO B 1 222 ? 18.062 -0.37 0.844 1 88.44 222 PRO B CA 1
ATOM 5075 C C . PRO B 1 222 ? 19.078 0.226 1.812 1 88.44 222 PRO B C 1
ATOM 5077 O O . PRO B 1 222 ? 20.266 0.275 1.504 1 88.44 222 PRO B O 1
ATOM 5080 N N . PHE B 1 223 ? 18.578 0.61 2.914 1 91.94 223 PHE B N 1
ATOM 5081 C CA . PHE B 1 223 ? 19.469 1.32 3.822 1 91.94 223 PHE B CA 1
ATOM 5082 C C . PHE B 1 223 ? 19.969 0.396 4.926 1 91.94 223 PHE B C 1
ATOM 5084 O O . PHE B 1 223 ? 20.656 0.837 5.848 1 91.94 223 PHE B O 1
ATOM 5091 N N . PHE B 1 224 ? 19.609 -0.907 4.777 1 84.81 224 PHE B N 1
ATOM 5092 C CA . PHE B 1 224 ? 20.078 -1.909 5.727 1 84.81 224 PHE B CA 1
ATOM 5093 C C . PHE B 1 224 ? 21.109 -2.82 5.074 1 84.81 224 PHE B C 1
ATOM 5095 O O . PHE B 1 224 ? 20.766 -3.652 4.23 1 84.81 224 PHE B O 1
ATOM 5102 N N . GLY B 1 225 ? 22.312 -2.373 4.812 1 80 225 GLY B N 1
ATOM 5103 C CA . GLY B 1 225 ? 23.391 -3.156 4.227 1 80 225 GLY B CA 1
ATOM 5104 C C . GLY B 1 225 ? 24.594 -3.309 5.148 1 80 225 GLY B C 1
ATOM 5105 O O . GLY B 1 225 ? 24.5 -3.02 6.344 1 80 225 GLY B O 1
ATOM 5106 N N . GLU B 1 226 ? 25.531 -3.871 4.535 1 78.44 226 GLU B N 1
ATOM 5107 C CA . GLU B 1 226 ? 26.75 -4.094 5.305 1 78.44 226 GLU B CA 1
ATOM 5108 C C . GLU B 1 226 ? 27.359 -2.773 5.766 1 78.44 226 GLU B C 1
ATOM 5110 O O . GLU B 1 226 ? 27.562 -1.864 4.961 1 78.44 226 GLU B O 1
ATOM 5115 N N . GLY B 1 227 ? 27.531 -2.674 7.051 1 77.44 227 GLY B N 1
ATOM 5116 C CA . GLY B 1 227 ? 28.219 -1.518 7.59 1 77.44 227 GLY B CA 1
ATOM 5117 C C . GLY B 1 227 ? 27.281 -0.379 7.957 1 77.44 227 GLY B C 1
ATOM 5118 O O . GLY B 1 227 ? 27.734 0.65 8.477 1 77.44 227 GLY B O 1
ATOM 5119 N N . THR B 1 228 ? 25.984 -0.542 7.695 1 83.75 228 THR B N 1
ATOM 5120 C CA . THR B 1 228 ? 25.094 0.587 7.922 1 83.75 228 THR B CA 1
ATOM 5121 C C . THR B 1 228 ? 24.453 0.496 9.305 1 83.75 228 THR B C 1
ATOM 5123 O O . THR B 1 228 ? 24 1.504 9.852 1 83.75 228 THR B O 1
ATOM 5126 N N . GLY B 1 229 ? 24.391 -0.75 9.797 1 77.56 229 GLY B N 1
ATOM 5127 C CA . GLY B 1 229 ? 23.75 -0.925 11.102 1 77.56 229 GLY B CA 1
ATOM 5128 C C . GLY B 1 229 ? 22.328 -0.4 11.148 1 77.56 229 GLY B C 1
ATOM 5129 O O . GLY B 1 229 ? 21.531 -0.675 10.258 1 77.56 229 GLY B O 1
ATOM 5130 N N . LEU B 1 230 ? 22.078 0.278 12.273 1 85.06 230 LEU B N 1
ATOM 5131 C CA . LEU B 1 230 ? 20.734 0.821 12.484 1 85.06 230 LEU B CA 1
ATOM 5132 C C . LEU B 1 230 ? 20.719 2.33 12.266 1 85.06 230 LEU B C 1
ATOM 5134 O O . LEU B 1 230 ? 19.906 3.041 12.867 1 85.06 230 LEU B O 1
ATOM 5138 N N . SER B 1 231 ? 21.625 2.754 11.422 1 90.5 231 SER B N 1
ATOM 5139 C CA . SER B 1 231 ? 21.766 4.191 11.219 1 90.5 231 SER B CA 1
ATOM 5140 C C . SER B 1 231 ? 20.484 4.805 10.664 1 90.5 231 SER B C 1
ATOM 5142 O O . SER B 1 231 ? 20.141 5.941 10.992 1 90.5 231 SER B O 1
ATOM 5144 N N . TYR B 1 232 ? 19.828 4.07 9.844 1 92.75 232 TYR B N 1
ATOM 5145 C CA . TYR B 1 232 ? 18.578 4.57 9.281 1 92.75 232 TYR B CA 1
ATOM 5146 C C . TYR B 1 232 ? 17.578 4.906 10.383 1 92.75 232 TYR B C 1
ATOM 5148 O O . TYR B 1 232 ? 17.031 6.008 10.406 1 92.75 232 TYR B O 1
ATOM 5156 N N . ILE B 1 233 ? 17.344 4.016 11.281 1 89 233 ILE B N 1
ATOM 5157 C CA . ILE B 1 233 ? 16.359 4.199 12.344 1 89 233 ILE B CA 1
ATOM 5158 C C . ILE B 1 233 ? 16.828 5.285 13.305 1 89 233 ILE B C 1
ATOM 5160 O O . ILE B 1 233 ? 16.031 6.133 13.727 1 89 233 ILE B O 1
ATOM 5164 N N . GLN B 1 234 ? 18.047 5.332 13.547 1 87.69 234 GLN B N 1
ATOM 5165 C CA . GLN B 1 234 ? 18.625 6.27 14.508 1 87.69 234 GLN B CA 1
ATOM 5166 C C . GLN B 1 234 ? 18.547 7.703 13.992 1 87.69 234 GLN B C 1
ATOM 5168 O O . GLN B 1 234 ? 18.359 8.641 14.773 1 87.69 234 GLN B O 1
ATOM 5173 N N . ARG B 1 235 ? 18.609 7.793 12.703 1 88 235 ARG B N 1
ATOM 5174 C CA . ARG B 1 235 ? 18.625 9.141 12.133 1 88 235 ARG B CA 1
ATOM 5175 C C . ARG B 1 235 ? 17.203 9.57 11.758 1 88 235 ARG B C 1
ATOM 5177 O O . ARG B 1 235 ? 16.797 10.695 12.055 1 88 235 ARG B O 1
ATOM 5184 N N . SER B 1 236 ? 16.484 8.695 11.188 1 86.69 236 SER B N 1
ATOM 5185 C CA . SER B 1 236 ? 15.164 9.055 10.664 1 86.69 236 SER B CA 1
ATOM 5186 C C . SER B 1 236 ? 14.148 9.219 11.781 1 86.69 236 SER B C 1
ATOM 5188 O O . SER B 1 236 ? 13.203 10 11.656 1 86.69 236 SER B O 1
ATOM 5190 N N . PHE B 1 237 ? 14.312 8.492 12.875 1 80.94 237 PHE B N 1
ATOM 5191 C CA . PHE B 1 237 ? 13.375 8.516 13.992 1 80.94 237 PHE B CA 1
ATOM 5192 C C . PHE B 1 237 ? 14.109 8.734 15.312 1 80.94 237 PHE B C 1
ATOM 5194 O O . PHE B 1 237 ? 13.984 7.934 16.234 1 80.94 237 PHE B O 1
ATOM 5201 N N . ASP B 1 238 ? 14.836 9.781 15.289 1 76.25 238 ASP B N 1
ATOM 5202 C CA . ASP B 1 238 ? 15.648 10.117 16.453 1 76.25 238 ASP B CA 1
ATOM 5203 C C . ASP B 1 238 ? 14.812 10.812 17.516 1 76.25 238 ASP B C 1
ATOM 5205 O O . ASP B 1 238 ? 14.578 12.023 17.453 1 76.25 238 ASP B O 1
ATOM 5209 N N . PHE B 1 239 ? 14.5 10.109 18.531 1 70.44 239 PHE B N 1
ATOM 5210 C CA . PHE B 1 239 ? 13.664 10.648 19.594 1 70.44 239 PHE B CA 1
ATOM 5211 C C . PHE B 1 239 ? 14.5 11.469 20.578 1 70.44 239 PHE B C 1
ATOM 5213 O O . PHE B 1 239 ? 13.961 12.242 21.359 1 70.44 239 PHE B O 1
ATOM 5220 N N . GLY B 1 240 ? 15.82 11.352 20.406 1 66.5 240 GLY B N 1
ATOM 5221 C CA . GLY B 1 240 ? 16.703 12.086 21.297 1 66.5 240 GLY B CA 1
ATOM 5222 C C . GLY B 1 240 ? 17.281 13.336 20.656 1 66.5 240 GLY B C 1
ATOM 5223 O O . GLY B 1 240 ? 18.109 14.016 21.266 1 66.5 240 GLY B O 1
ATOM 5224 N N . ARG B 1 241 ? 16.812 13.586 19.562 1 69.06 241 ARG B N 1
ATOM 5225 C CA . ARG B 1 241 ? 17.344 14.742 18.859 1 69.06 241 ARG B CA 1
ATOM 5226 C C . ARG B 1 241 ? 17 16.047 19.578 1 69.06 241 ARG B C 1
ATOM 5228 O O . ARG B 1 241 ? 15.859 16.25 19.984 1 69.06 241 ARG B O 1
ATOM 5235 N N . GLN B 1 242 ? 18.125 16.75 19.891 1 68.69 242 GLN B N 1
ATOM 5236 C CA . GLN B 1 242 ? 17.953 18.062 20.5 1 68.69 242 GLN B CA 1
ATOM 5237 C C . GLN B 1 242 ? 18.312 19.172 19.5 1 68.69 242 GLN B C 1
ATOM 5239 O O . GLN B 1 242 ? 19.391 19.141 18.891 1 68.69 242 GLN B O 1
ATOM 5244 N N . PHE B 1 243 ? 17.25 19.938 19.266 1 69 243 PHE B N 1
ATOM 5245 C CA . PHE B 1 243 ? 17.531 21.078 18.391 1 69 243 PHE B CA 1
ATOM 5246 C C . PHE B 1 243 ? 18.25 22.172 19.156 1 69 243 PHE B C 1
ATOM 5248 O O . PHE B 1 243 ? 18.156 22.234 20.391 1 69 243 PHE B O 1
ATOM 5255 N N . LEU B 1 244 ? 18.859 22.984 18.391 1 75.31 244 LEU B N 1
ATOM 5256 C CA . LEU B 1 244 ? 19.547 24.109 18.984 1 75.31 244 LEU B CA 1
ATOM 5257 C C . LEU B 1 244 ? 18.562 25.125 19.562 1 75.31 244 LEU B C 1
ATOM 5259 O O . LEU B 1 244 ? 17.562 25.453 18.922 1 75.31 244 LEU B O 1
ATOM 5263 N N . TYR B 1 245 ? 18.781 25.547 20.688 1 84.06 245 TYR B N 1
ATOM 5264 C CA . TYR B 1 245 ? 17.969 26.5 21.438 1 84.06 245 TYR B CA 1
ATOM 5265 C C . TYR B 1 245 ? 17.734 27.766 20.625 1 84.06 245 TYR B C 1
ATOM 5267 O O . TYR B 1 245 ? 16.641 28.359 20.688 1 84.06 245 TYR B O 1
ATOM 5275 N N . LYS B 1 246 ? 18.688 28.047 19.734 1 81.31 246 LYS B N 1
ATOM 5276 C CA . LYS B 1 246 ? 18.625 29.297 19 1 81.31 246 LYS B CA 1
ATOM 5277 C C . LYS B 1 246 ? 17.516 29.266 17.953 1 81.31 246 LYS B C 1
ATOM 5279 O O . LYS B 1 246 ? 17 30.312 17.547 1 81.31 246 LYS B O 1
ATOM 5284 N N . TRP B 1 247 ? 17.047 28.125 17.641 1 82.69 247 TRP B N 1
ATOM 5285 C CA . TRP B 1 247 ? 16.125 28.031 16.531 1 82.69 247 TRP B CA 1
ATOM 5286 C C . TRP B 1 247 ? 14.711 27.734 17.016 1 82.69 247 TRP B C 1
ATOM 5288 O O . TRP B 1 247 ? 13.766 27.688 16.219 1 82.69 247 TRP B O 1
ATOM 5298 N N . THR B 1 248 ? 14.547 27.562 18.281 1 91.38 248 THR B N 1
ATOM 5299 C CA . THR B 1 248 ? 13.242 27.156 18.781 1 91.38 248 THR B CA 1
ATOM 5300 C C . THR B 1 248 ? 12.242 28.312 18.672 1 91.38 248 THR B C 1
ATOM 5302 O O . THR B 1 248 ? 12.594 29.469 18.922 1 91.38 248 THR B O 1
ATOM 5305 N N . VAL B 1 249 ? 11.109 27.984 18.234 1 95.31 249 VAL B N 1
ATOM 5306 C CA . VAL B 1 249 ? 10.008 28.938 18.156 1 95.31 249 VAL B CA 1
ATOM 5307 C C . VAL B 1 249 ? 9.242 28.969 19.484 1 95.31 249 VAL B C 1
ATOM 5309 O O . VAL B 1 249 ? 8.742 30.016 19.906 1 95.31 249 VAL B O 1
ATOM 5312 N N . ASN B 1 250 ? 9.219 27.828 20.078 1 95.44 250 ASN B N 1
ATOM 5313 C CA . ASN B 1 250 ? 8.539 27.672 21.359 1 95.44 250 ASN B CA 1
ATOM 5314 C C . ASN B 1 250 ? 9.531 27.641 22.516 1 95.44 250 ASN B C 1
ATOM 5316 O O . ASN B 1 250 ? 10.727 27.406 22.312 1 95.44 250 ASN B O 1
ATOM 5320 N N . TRP B 1 251 ? 9.195 28.031 23.703 1 95.62 251 TRP B N 1
ATOM 5321 C CA . TRP B 1 251 ? 9.867 27.891 25 1 95.62 251 TRP B CA 1
ATOM 5322 C C . TRP B 1 251 ? 11.094 28.781 25.078 1 95.62 251 TRP B C 1
ATOM 5324 O O . TRP B 1 251 ? 12.016 28.516 25.859 1 95.62 251 TRP B O 1
ATOM 5334 N N . ARG B 1 252 ? 11.148 29.734 24.234 1 94.69 252 ARG B N 1
ATOM 5335 C CA . ARG B 1 252 ? 12.273 30.656 24.281 1 94.69 252 ARG B CA 1
ATOM 5336 C C . ARG B 1 252 ? 12.367 31.328 25.641 1 94.69 252 ARG B C 1
ATOM 5338 O O . ARG B 1 252 ? 13.461 31.734 26.062 1 94.69 252 ARG B O 1
ATOM 5345 N N . PHE B 1 253 ? 11.305 31.438 26.312 1 95.56 253 PHE B N 1
ATOM 5346 C CA . PHE B 1 253 ? 11.258 32.125 27.594 1 95.56 253 PHE B CA 1
ATOM 5347 C C . PHE B 1 253 ? 11.766 31.219 28.719 1 95.56 253 PHE B C 1
ATOM 5349 O O . PHE B 1 253 ? 11.922 31.656 29.859 1 95.56 253 PHE B O 1
ATOM 5356 N N . VAL B 1 254 ? 12.031 29.984 28.422 1 95.5 254 VAL B N 1
ATOM 5357 C CA . VAL B 1 254 ? 12.664 29.047 29.344 1 95.5 254 VAL B CA 1
ATOM 5358 C C . VAL B 1 254 ? 14.18 29.141 29.203 1 95.5 254 VAL B C 1
ATOM 5360 O O . VAL B 1 254 ? 14.711 29.234 28.094 1 95.5 254 VAL B O 1
ATOM 5363 N N . ASP B 1 255 ? 14.844 29.156 30.266 1 94.44 255 ASP B N 1
ATOM 5364 C CA . ASP B 1 255 ? 16.297 29.281 30.203 1 94.44 255 ASP B CA 1
ATOM 5365 C C . ASP B 1 255 ? 16.922 28.094 29.484 1 94.44 255 ASP B C 1
ATOM 5367 O O . ASP B 1 255 ? 16.406 26.984 29.562 1 94.44 255 ASP B O 1
ATOM 5371 N N . LYS B 1 256 ? 18.047 28.359 28.875 1 92.88 256 LYS B N 1
ATOM 5372 C CA . LYS B 1 256 ? 18.703 27.391 28 1 92.88 256 LYS B CA 1
ATOM 5373 C C . LYS B 1 256 ? 19.047 26.109 28.75 1 92.88 256 LYS B C 1
ATOM 5375 O O . LYS B 1 256 ? 18.875 25.016 28.203 1 92.88 256 LYS B O 1
ATOM 5380 N N . GLU B 1 257 ? 19.5 26.203 29.984 1 94 257 GLU B N 1
ATOM 5381 C CA . GLU B 1 257 ? 19.891 25.031 30.766 1 94 257 GLU B CA 1
ATOM 5382 C C . GLU B 1 257 ? 18.688 24.125 31.016 1 94 257 GLU B C 1
ATOM 5384 O O . GLU B 1 257 ? 18.797 22.906 30.875 1 94 257 GLU B O 1
ATOM 5389 N N . THR B 1 258 ? 17.609 24.766 31.391 1 94.69 258 THR B N 1
ATOM 5390 C CA . THR B 1 258 ? 16.391 24 31.641 1 94.69 258 THR B CA 1
ATOM 5391 C C . THR B 1 258 ? 15.859 23.391 30.344 1 94.69 258 THR B C 1
ATOM 5393 O O . THR B 1 258 ? 15.477 22.219 30.312 1 94.69 258 THR B O 1
ATOM 5396 N N . PHE B 1 259 ? 15.898 24.188 29.328 1 93.44 259 PHE B N 1
ATOM 5397 C CA . PHE B 1 259 ? 15.43 23.766 28.016 1 93.44 259 PHE B CA 1
ATOM 5398 C C . PHE B 1 259 ? 16.172 22.516 27.562 1 93.44 259 PHE B C 1
ATOM 5400 O O . PHE B 1 259 ? 15.562 21.594 27.016 1 93.44 259 PHE B O 1
ATOM 5407 N N . LEU B 1 260 ? 17.406 22.422 27.844 1 91.94 260 LEU B N 1
ATOM 5408 C CA . LEU B 1 260 ? 18.234 21.328 27.359 1 91.94 260 LEU B CA 1
ATOM 5409 C C . LEU B 1 260 ? 18.25 20.188 28.375 1 91.94 260 LEU B C 1
ATOM 5411 O O . LEU B 1 260 ? 18.797 19.109 28.094 1 91.94 260 LEU B O 1
ATOM 5415 N N . SER B 1 261 ? 17.641 20.344 29.469 1 92.31 261 SER B N 1
ATOM 5416 C CA . SER B 1 261 ? 17.688 19.359 30.547 1 92.31 261 SER B CA 1
ATOM 5417 C C . SER B 1 261 ? 16.812 18.156 30.234 1 92.31 261 SER B C 1
ATOM 5419 O O . SER B 1 261 ? 15.82 18.266 29.516 1 92.31 261 SER B O 1
ATOM 5421 N N . ARG B 1 262 ? 17.188 17.062 30.812 1 92.12 262 ARG B N 1
ATOM 5422 C CA . ARG B 1 262 ? 16.422 15.828 30.688 1 92.12 262 ARG B CA 1
ATOM 5423 C C . ARG B 1 262 ? 15.086 15.93 31.406 1 92.12 262 ARG B C 1
ATOM 5425 O O . ARG B 1 262 ? 14.078 15.391 30.938 1 92.12 262 ARG B O 1
ATOM 5432 N N . ASN B 1 263 ? 15.102 16.562 32.469 1 94.69 263 ASN B N 1
ATOM 5433 C CA . ASN B 1 263 ? 13.875 16.719 33.25 1 94.69 263 ASN B CA 1
ATOM 5434 C C . ASN B 1 263 ? 12.805 17.453 32.438 1 94.69 263 ASN B C 1
ATOM 5436 O O . ASN B 1 263 ? 11.625 17.109 32.531 1 94.69 263 ASN B O 1
ATOM 5440 N N . PHE B 1 264 ? 13.242 18.438 31.719 1 94.88 264 PHE B N 1
ATOM 5441 C CA . PHE B 1 264 ? 12.297 19.188 30.891 1 94.88 264 PHE B CA 1
ATOM 5442 C C . PHE B 1 264 ? 11.727 18.297 29.781 1 94.88 264 PHE B C 1
ATOM 5444 O O . PHE B 1 264 ? 10.516 18.281 29.562 1 94.88 264 PHE B O 1
ATOM 5451 N N . ALA B 1 265 ? 12.555 17.578 29.188 1 93.38 265 ALA B N 1
ATOM 5452 C CA . ALA B 1 265 ? 12.148 16.672 28.109 1 93.38 265 ALA B CA 1
ATOM 5453 C C . ALA B 1 265 ? 11.164 15.617 28.625 1 93.38 265 ALA B C 1
ATOM 5455 O O . ALA B 1 265 ? 10.117 15.383 28.016 1 93.38 265 ALA B O 1
ATOM 5456 N N . VAL B 1 266 ? 11.492 15.008 29.719 1 94.94 266 VAL B N 1
ATOM 5457 C CA . VAL B 1 266 ? 10.648 13.969 30.297 1 94.94 266 VAL B CA 1
ATOM 5458 C C . VAL B 1 266 ? 9.328 14.578 30.766 1 94.94 266 VAL B C 1
ATOM 5460 O O . VAL B 1 266 ? 8.273 13.961 30.625 1 94.94 266 VAL B O 1
ATOM 5463 N N . GLY B 1 267 ? 9.445 15.727 31.375 1 97 267 GLY B N 1
ATOM 5464 C CA . GLY B 1 267 ? 8.227 16.422 31.766 1 97 267 GLY B CA 1
ATOM 5465 C C . GLY B 1 267 ? 7.27 16.641 30.609 1 97 267 GLY B C 1
ATOM 5466 O O . GLY B 1 267 ? 6.066 16.406 30.734 1 97 267 GLY B O 1
ATOM 5467 N N . LEU B 1 268 ? 7.785 17.109 29.484 1 96.44 268 LEU B N 1
ATOM 5468 C CA . LEU B 1 268 ? 6.969 17.328 28.297 1 96.44 268 LEU B CA 1
ATOM 5469 C C . LEU B 1 268 ? 6.387 16.016 27.781 1 96.44 268 LEU B C 1
ATOM 5471 O O . LEU B 1 268 ? 5.238 15.969 27.328 1 96.44 268 LEU B O 1
ATOM 5475 N N . LEU B 1 269 ? 7.18 14.969 27.828 1 96.12 269 LEU B N 1
ATOM 5476 C CA . LEU B 1 269 ? 6.703 13.656 27.391 1 96.12 269 LEU B CA 1
ATOM 5477 C C . LEU B 1 269 ? 5.559 13.18 28.281 1 96.12 269 LEU B C 1
ATOM 5479 O O . LEU B 1 269 ? 4.582 12.617 27.797 1 96.12 269 LEU B O 1
ATOM 5483 N N . VAL B 1 270 ? 5.715 13.336 29.594 1 97.88 270 VAL B N 1
ATOM 5484 C CA . VAL B 1 270 ? 4.676 12.953 30.531 1 97.88 270 VAL B CA 1
ATOM 5485 C C . VAL B 1 270 ? 3.408 13.766 30.266 1 97.88 270 VAL B C 1
ATOM 5487 O O . VAL B 1 270 ? 2.301 13.227 30.297 1 97.88 270 VAL B O 1
ATOM 5490 N N . LEU B 1 271 ? 3.596 15.047 30.047 1 98.25 271 LEU B N 1
ATOM 5491 C CA . LEU B 1 271 ? 2.455 15.891 29.719 1 98.25 271 LEU B CA 1
ATOM 5492 C C . LEU B 1 271 ? 1.773 15.406 28.438 1 98.25 271 LEU B C 1
ATOM 5494 O O . LEU B 1 271 ? 0.543 15.352 28.375 1 98.25 271 LEU B O 1
ATOM 5498 N N . HIS B 1 272 ? 2.57 15.117 27.438 1 98.38 272 HIS B N 1
ATOM 5499 C CA . HIS B 1 272 ? 2.051 14.602 26.188 1 98.38 272 HIS B CA 1
ATOM 5500 C C . HIS B 1 272 ? 1.216 13.344 26.406 1 98.38 272 HIS B C 1
ATOM 5502 O O . HIS B 1 272 ? 0.069 13.266 25.969 1 98.38 272 HIS B O 1
ATOM 5508 N N . ALA B 1 273 ? 1.765 12.375 27.125 1 98.06 273 ALA B N 1
ATOM 5509 C CA . ALA B 1 273 ? 1.074 11.117 27.406 1 98.06 273 ALA B CA 1
ATOM 5510 C C . ALA B 1 273 ? -0.201 11.367 28.203 1 98.06 273 ALA B C 1
ATOM 5512 O O . ALA B 1 273 ? -1.229 10.727 27.953 1 98.06 273 ALA B O 1
ATOM 5513 N N . SER B 1 274 ? -0.125 12.25 29.125 1 98.56 274 SER B N 1
ATOM 5514 C CA . SER B 1 274 ? -1.275 12.555 29.969 1 98.56 274 SER B CA 1
ATOM 5515 C C . SER B 1 274 ? -2.406 13.18 29.156 1 98.56 274 SER B C 1
ATOM 5517 O O . SER B 1 274 ? -3.574 12.836 29.344 1 98.56 274 SER B O 1
ATOM 5519 N N . LEU B 1 275 ? -2.055 14.125 28.312 1 98.69 275 LEU B N 1
ATOM 5520 C CA . LEU B 1 275 ? -3.07 14.75 27.469 1 98.69 275 LEU B CA 1
ATOM 5521 C C . LEU B 1 275 ? -3.674 13.734 26.5 1 98.69 275 LEU B C 1
ATOM 5523 O O . LEU B 1 275 ? -4.887 13.719 26.297 1 98.69 275 LEU B O 1
ATOM 5527 N N . LEU B 1 276 ? -2.82 12.906 25.891 1 98.38 276 LEU B N 1
ATOM 5528 C CA . LEU B 1 276 ? -3.338 11.859 25.016 1 98.38 276 LEU B CA 1
ATOM 5529 C C . LEU B 1 276 ? -4.316 10.961 25.766 1 98.38 276 LEU B C 1
ATOM 5531 O O . LEU B 1 276 ? -5.383 10.625 25.234 1 98.38 276 LEU B O 1
ATOM 5535 N N . LEU B 1 277 ? -3.951 10.578 26.984 1 97.31 277 LEU B N 1
ATOM 5536 C CA . LEU B 1 277 ? -4.816 9.727 27.781 1 97.31 277 LEU B CA 1
ATOM 5537 C C . LEU B 1 277 ? -6.133 10.43 28.109 1 97.31 277 LEU B C 1
ATOM 5539 O O . LEU B 1 277 ? -7.195 9.812 28.062 1 97.31 277 LEU B O 1
ATOM 5543 N N . LEU B 1 278 ? -6.035 11.656 28.438 1 97.19 278 LEU B N 1
ATOM 5544 C CA . LEU B 1 278 ? -7.23 12.445 28.719 1 97.19 278 LEU B CA 1
ATOM 5545 C C . LEU B 1 278 ? -8.156 12.469 27.516 1 97.19 278 LEU B C 1
ATOM 5547 O O . LEU B 1 278 ? -9.359 12.219 27.641 1 97.19 278 LEU B O 1
ATOM 5551 N N . PHE B 1 279 ? -7.652 12.773 26.344 1 97.44 279 PHE B N 1
ATOM 5552 C CA . PHE B 1 279 ? -8.453 12.836 25.125 1 97.44 279 PHE B CA 1
ATOM 5553 C C . PHE B 1 279 ? -8.992 11.453 24.766 1 97.44 279 PHE B C 1
ATOM 5555 O O . PHE B 1 279 ? -10.125 11.336 24.297 1 97.44 279 PHE B O 1
ATOM 5562 N N . CYS B 1 280 ? -8.164 10.438 24.969 1 95.62 280 CYS B N 1
ATOM 5563 C CA . CYS B 1 280 ? -8.617 9.07 24.734 1 95.62 280 CYS B CA 1
ATOM 5564 C C . CYS B 1 280 ? -9.844 8.75 25.578 1 95.62 280 CYS B C 1
ATOM 5566 O O . CYS B 1 280 ? -10.844 8.25 25.047 1 95.62 280 CYS B O 1
ATOM 5568 N N . GLN B 1 281 ? -9.852 9.094 26.781 1 93.62 281 GLN B N 1
ATOM 5569 C CA . GLN B 1 281 ? -10.906 8.758 27.734 1 93.62 281 GLN B CA 1
ATOM 5570 C C . GLN B 1 281 ? -12.148 9.617 27.5 1 93.62 281 GLN B C 1
ATOM 5572 O O . GLN B 1 281 ? -13.273 9.141 27.656 1 93.62 281 GLN B O 1
ATOM 5577 N N . THR B 1 282 ? -11.914 10.75 27.078 1 93.69 282 THR B N 1
ATOM 5578 C CA . THR B 1 282 ? -13.047 11.68 27.078 1 93.69 282 THR B CA 1
ATOM 5579 C C . THR B 1 282 ? -13.617 11.82 25.672 1 93.69 282 THR B C 1
ATOM 5581 O O . THR B 1 282 ? -14.789 12.18 25.516 1 93.69 282 THR B O 1
ATOM 5584 N N . LYS B 1 283 ? -12.781 11.594 24.672 1 95 283 LYS B N 1
ATOM 5585 C CA . LYS B 1 283 ? -13.266 11.938 23.344 1 95 283 LYS B CA 1
ATOM 5586 C C . LYS B 1 283 ? -13.109 10.758 22.375 1 95 283 LYS B C 1
ATOM 5588 O O . LYS B 1 283 ? -14.086 10.289 21.797 1 95 283 LYS B O 1
ATOM 5593 N N . TRP B 1 284 ? -11.969 10.141 22.266 1 95.81 284 TRP B N 1
ATOM 5594 C CA . TRP B 1 284 ? -11.586 9.352 21.094 1 95.81 284 TRP B CA 1
ATOM 5595 C C . TRP B 1 284 ? -12.148 7.938 21.188 1 95.81 284 TRP B C 1
ATOM 5597 O O . TRP B 1 284 ? -12.219 7.227 20.172 1 95.81 284 TRP B O 1
ATOM 5607 N N . ILE B 1 285 ? -12.602 7.453 22.328 1 95.25 285 ILE B N 1
ATOM 5608 C CA . ILE B 1 285 ? -13.125 6.094 22.422 1 95.25 285 ILE B CA 1
ATOM 5609 C C . ILE B 1 285 ? -14.648 6.129 22.516 1 95.25 285 ILE B C 1
ATOM 5611 O O . ILE B 1 285 ? -15.297 5.086 22.547 1 95.25 285 ILE B O 1
ATOM 5615 N N . LYS B 1 286 ? -15.25 7.223 22.484 1 92.88 286 LYS B N 1
ATOM 5616 C CA . LYS B 1 286 ? -16.672 7.414 22.766 1 92.88 286 LYS B CA 1
ATOM 5617 C C . LYS B 1 286 ? -17.531 6.707 21.719 1 92.88 286 LYS B C 1
ATOM 5619 O O . LYS B 1 286 ? -18.625 6.242 22.016 1 92.88 286 LYS B O 1
ATOM 5624 N N . PRO B 1 287 ? -17.109 6.648 20.469 1 92.75 287 PRO B N 1
ATOM 5625 C CA . PRO B 1 287 ? -17.938 5.918 19.5 1 92.75 287 PRO B CA 1
ATOM 5626 C C . PRO B 1 287 ? -18.125 4.453 19.891 1 92.75 287 PRO B C 1
ATOM 5628 O O . PRO B 1 287 ? -19.141 3.85 19.516 1 92.75 287 PRO B O 1
ATOM 5631 N N . SER B 1 288 ? -17.234 3.926 20.672 1 93.06 288 SER B N 1
ATOM 5632 C CA . SER B 1 288 ? -17.297 2.486 20.906 1 93.06 288 SER B CA 1
ATOM 5633 C C . SER B 1 288 ? -17.562 2.178 22.375 1 93.06 288 SER B C 1
ATOM 5635 O O . SER B 1 288 ? -18.109 1.126 22.703 1 93.06 288 SER B O 1
ATOM 5637 N N . SER B 1 289 ? -17.062 3.082 23.219 1 91.31 289 SER B N 1
ATOM 5638 C CA . SER B 1 289 ? -17.156 2.764 24.641 1 91.31 289 SER B CA 1
ATOM 5639 C C . SER B 1 289 ? -17.188 4.031 25.5 1 91.31 289 SER B C 1
ATOM 5641 O O . SER B 1 289 ? -16.812 5.109 25.016 1 91.31 289 SER B O 1
ATOM 5643 N N . SER B 1 290 ? -17.578 3.824 26.797 1 89.62 290 SER B N 1
ATOM 5644 C CA . SER B 1 290 ? -17.641 4.953 27.719 1 89.62 290 SER B CA 1
ATOM 5645 C C . SER B 1 290 ? -16.375 5.07 28.547 1 89.62 290 SER B C 1
ATOM 5647 O O . SER B 1 290 ? -16.125 6.113 29.172 1 89.62 290 SER B O 1
ATOM 5649 N N . ASN B 1 291 ? -15.617 3.977 28.578 1 91.06 291 ASN B N 1
ATOM 5650 C CA . ASN B 1 291 ? -14.367 4.02 29.328 1 91.06 291 ASN B CA 1
ATOM 5651 C C . ASN B 1 291 ? -13.297 3.145 28.688 1 91.06 291 ASN B C 1
ATOM 5653 O O . ASN B 1 291 ? -13.594 2.352 27.797 1 91.06 291 ASN B O 1
ATOM 5657 N N . LEU B 1 292 ? -12.141 3.34 29.156 1 91.31 292 LEU B N 1
ATOM 5658 C CA . LEU B 1 292 ? -10.977 2.703 28.547 1 91.31 292 LEU B CA 1
ATOM 5659 C C . LEU B 1 292 ? -11.016 1.193 28.766 1 91.31 292 LEU B C 1
ATOM 5661 O O . LEU B 1 292 ? -10.625 0.429 27.875 1 91.31 292 LEU B O 1
ATOM 5665 N N . THR B 1 293 ? -11.43 0.728 29.922 1 91.94 293 THR B N 1
ATOM 5666 C CA . THR B 1 293 ? -11.492 -0.7 30.219 1 91.94 293 THR B CA 1
ATOM 5667 C C . THR B 1 293 ? -12.461 -1.403 29.266 1 91.94 293 THR B C 1
ATOM 5669 O O . THR B 1 293 ? -12.156 -2.482 28.75 1 91.94 293 THR B O 1
ATOM 5672 N N . GLY B 1 294 ? -13.578 -0.757 29.156 1 92.19 294 GLY B N 1
ATOM 5673 C CA . GLY B 1 294 ? -14.539 -1.297 28.219 1 92.19 294 GLY B CA 1
ATOM 5674 C C . GLY B 1 294 ? -14.023 -1.343 26.797 1 92.19 294 GLY B C 1
ATOM 5675 O O . GLY B 1 294 ? -14.281 -2.303 26.062 1 92.19 294 GLY B O 1
ATOM 5676 N N . PHE B 1 295 ? -13.352 -0.313 26.422 1 93.94 295 PHE B N 1
ATOM 5677 C CA . PHE B 1 295 ? -12.758 -0.24 25.094 1 93.94 295 PHE B CA 1
ATOM 5678 C C . PHE B 1 295 ? -11.805 -1.407 24.859 1 93.94 295 PHE B C 1
ATOM 5680 O O . PHE B 1 295 ? -11.906 -2.105 23.859 1 93.94 295 PHE B O 1
ATOM 5687 N N . VAL B 1 296 ? -10.914 -1.654 25.766 1 92.25 296 VAL B N 1
ATOM 5688 C CA . VAL B 1 296 ? -9.898 -2.699 25.641 1 92.25 296 VAL B CA 1
ATOM 5689 C C . VAL B 1 296 ? -10.578 -4.07 25.609 1 92.25 296 VAL B C 1
ATOM 5691 O O . VAL B 1 296 ? -10.203 -4.93 24.797 1 92.25 296 VAL B O 1
ATOM 5694 N N . LYS B 1 297 ? -11.562 -4.277 26.438 1 91.38 297 LYS B N 1
ATOM 5695 C CA . LYS B 1 297 ? -12.289 -5.547 26.469 1 91.38 297 LYS B CA 1
ATOM 5696 C C . LYS B 1 297 ? -12.984 -5.824 25.141 1 91.38 297 LYS B C 1
ATOM 5698 O O . LYS B 1 297 ? -12.977 -6.957 24.656 1 91.38 297 LYS B O 1
ATOM 5703 N N . LYS B 1 298 ? -13.516 -4.77 24.656 1 91.06 298 LYS B N 1
ATOM 5704 C CA . LYS B 1 298 ? -14.242 -4.895 23.406 1 91.06 298 LYS B CA 1
ATOM 5705 C C . LYS B 1 298 ? -13.312 -5.293 22.266 1 91.06 298 LYS B C 1
ATOM 5707 O O . LYS B 1 298 ? -13.625 -6.188 21.484 1 91.06 298 LYS B O 1
ATOM 5712 N N . TYR B 1 299 ? -12.164 -4.73 22.125 1 91.62 299 TYR B N 1
ATOM 5713 C CA . TYR B 1 299 ? -11.305 -4.922 20.969 1 91.62 299 TYR B CA 1
ATOM 5714 C C . TYR B 1 299 ? -10.328 -6.07 21.188 1 91.62 299 TYR B C 1
ATOM 5716 O O . TYR B 1 299 ? -9.742 -6.594 20.234 1 91.62 299 TYR B O 1
ATOM 5724 N N . LEU B 1 300 ? -10.195 -6.516 22.422 1 89.69 300 LEU B N 1
ATOM 5725 C CA . LEU B 1 300 ? -9.422 -7.723 22.688 1 89.69 300 LEU B CA 1
ATOM 5726 C C . LEU B 1 300 ? -10.32 -8.953 22.688 1 89.69 300 LEU B C 1
ATOM 5728 O O . LEU B 1 300 ? -9.875 -10.055 22.328 1 89.69 300 LEU B O 1
ATOM 5732 N N . GLY B 1 301 ? -11.5 -8.844 23.188 1 86.31 301 GLY B N 1
ATOM 5733 C CA . GLY B 1 301 ? -12.422 -9.961 23.344 1 86.31 301 GLY B CA 1
ATOM 5734 C C . GLY B 1 301 ? -13.203 -10.281 22.094 1 86.31 301 GLY B C 1
ATOM 5735 O O . GLY B 1 301 ? -13.812 -11.344 21.984 1 86.31 301 GLY B O 1
ATOM 5736 N N . GLY B 1 302 ? -13.234 -9.461 21.125 1 82.5 302 GLY B N 1
ATOM 5737 C CA . GLY B 1 302 ? -13.992 -9.688 19.906 1 82.5 302 GLY B CA 1
ATOM 5738 C C . GLY B 1 302 ? -15.383 -9.086 19.938 1 82.5 302 GLY B C 1
ATOM 5739 O O . GLY B 1 302 ? -15.977 -8.945 21.016 1 82.5 302 GLY B O 1
ATOM 5740 N N . MET B 1 303 ? -15.82 -8.547 18.906 1 84.88 303 MET B N 1
ATOM 5741 C CA . MET B 1 303 ? -17.141 -7.949 18.75 1 84.88 303 MET B CA 1
ATOM 5742 C C . MET B 1 303 ? -17.906 -8.586 17.594 1 84.88 303 MET B C 1
ATOM 5744 O O . MET B 1 303 ? -17.297 -9.078 16.641 1 84.88 303 MET B O 1
ATOM 5748 N N . LYS B 1 304 ? -19.203 -8.625 17.906 1 85.88 304 LYS B N 1
ATOM 5749 C CA . LYS B 1 304 ? -20.047 -9.078 16.797 1 85.88 304 LYS B CA 1
ATOM 5750 C C . LYS B 1 304 ? -19.984 -8.117 15.617 1 85.88 304 LYS B C 1
ATOM 5752 O O . LYS B 1 304 ? -19.766 -6.918 15.805 1 85.88 304 LYS B O 1
ATOM 5757 N N . GLU B 1 305 ? -20.203 -8.562 14.539 1 84.31 305 GLU B N 1
ATOM 5758 C CA . GLU B 1 305 ? -20.109 -7.789 13.305 1 84.31 305 GLU B CA 1
ATOM 5759 C C . GLU B 1 305 ? -21.094 -6.625 13.312 1 84.31 305 GLU B C 1
ATOM 5761 O O . GLU B 1 305 ? -20.781 -5.523 12.867 1 84.31 305 GLU B O 1
ATOM 5766 N N . ALA B 1 306 ? -22.25 -6.883 13.797 1 86.81 306 ALA B N 1
ATOM 5767 C CA . ALA B 1 306 ? -23.266 -5.844 13.844 1 86.81 306 ALA B CA 1
ATOM 5768 C C . ALA B 1 306 ? -22.828 -4.676 14.727 1 86.81 306 ALA B C 1
ATOM 5770 O O . ALA B 1 306 ? -23.094 -3.514 14.406 1 86.81 306 ALA B O 1
ATOM 5771 N N . GLU B 1 307 ? -22.203 -4.992 15.805 1 90.44 307 GLU B N 1
ATOM 5772 C CA . GLU B 1 307 ? -21.688 -3.959 16.703 1 90.44 307 GLU B CA 1
ATOM 5773 C C . GLU B 1 307 ? -20.547 -3.178 16.062 1 90.44 307 GLU B C 1
ATOM 5775 O O . GLU B 1 307 ? -20.469 -1.957 16.203 1 90.44 307 GLU B O 1
ATOM 5780 N N . GLU B 1 308 ? -19.688 -3.869 15.398 1 90.25 308 GLU B N 1
ATOM 5781 C CA . GLU B 1 308 ? -18.609 -3.213 14.688 1 90.25 308 GLU B CA 1
ATOM 5782 C C . GLU B 1 308 ? -19.141 -2.217 13.656 1 90.25 308 GLU B C 1
ATOM 5784 O O . GLU B 1 308 ? -18.594 -1.118 13.516 1 90.25 308 GLU B O 1
ATOM 5789 N N . LEU B 1 309 ? -20.156 -2.619 13.039 1 89.25 309 LEU B N 1
ATOM 5790 C CA . LEU B 1 309 ? -20.75 -1.763 12.023 1 89.25 309 LEU B CA 1
ATOM 5791 C C . LEU B 1 309 ? -21.375 -0.523 12.648 1 89.25 309 LEU B C 1
ATOM 5793 O O . LEU B 1 309 ? -21.281 0.577 12.102 1 89.25 309 LEU B O 1
ATOM 5797 N N . ARG B 1 310 ? -22.031 -0.737 13.742 1 91.25 310 ARG B N 1
ATOM 5798 C CA . ARG B 1 310 ? -22.641 0.385 14.453 1 91.25 310 ARG B CA 1
ATOM 5799 C C . ARG B 1 310 ? -21.578 1.389 14.898 1 91.25 310 ARG B C 1
ATOM 5801 O O . ARG B 1 310 ? -21.781 2.6 14.766 1 91.25 310 ARG B O 1
ATOM 5808 N N . ILE B 1 311 ? -20.516 0.901 15.359 1 93.75 311 ILE B N 1
ATOM 5809 C CA . ILE B 1 311 ? -19.422 1.756 15.805 1 93.75 311 ILE B CA 1
ATOM 5810 C C . ILE B 1 311 ? -18.812 2.479 14.609 1 93.75 311 ILE B C 1
ATOM 5812 O O . ILE B 1 311 ? -18.547 3.682 14.672 1 93.75 311 ILE B O 1
ATOM 5816 N N . SER B 1 312 ? -18.594 1.737 13.57 1 93.81 312 SER B N 1
ATOM 5817 C CA . SER B 1 312 ? -18 2.301 12.359 1 93.81 312 SER B CA 1
ATOM 5818 C C . SER B 1 312 ? -18.828 3.482 11.852 1 93.81 312 SER B C 1
ATOM 5820 O O . SER B 1 312 ? -18.266 4.477 11.391 1 93.81 312 SER B O 1
ATOM 5822 N N . LYS B 1 313 ? -20.141 3.38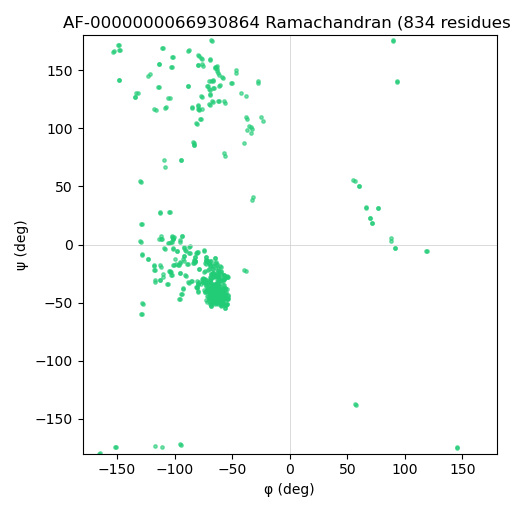7 11.969 1 92.44 313 LYS B N 1
ATOM 5823 C CA . LYS B 1 313 ? -21.031 4.438 11.484 1 92.44 313 LYS B CA 1
ATOM 5824 C C . LYS B 1 313 ? -20.875 5.711 12.312 1 92.44 313 LYS B C 1
ATOM 5826 O O . LYS B 1 313 ? -21.203 6.805 11.844 1 92.44 313 LYS B O 1
ATOM 5831 N N . LYS B 1 314 ? -20.312 5.543 13.445 1 93.81 314 LYS B N 1
ATOM 5832 C CA . LYS B 1 314 ? -20.172 6.684 14.344 1 93.81 314 LYS B CA 1
ATOM 5833 C C . LYS B 1 314 ? -18.891 7.453 14.047 1 93.81 314 LYS B C 1
ATOM 5835 O O . LYS B 1 314 ? -18.656 8.531 14.602 1 93.81 314 LYS B O 1
ATOM 5840 N N . ILE B 1 315 ? -18.047 6.938 13.18 1 96 315 ILE B N 1
ATOM 5841 C CA . ILE B 1 315 ? -16.844 7.641 12.773 1 96 315 ILE B CA 1
ATOM 5842 C C . ILE B 1 315 ? -17.172 8.641 11.664 1 96 315 ILE B C 1
ATOM 5844 O O . ILE B 1 315 ? -16.984 8.352 10.484 1 96 315 ILE B O 1
ATOM 5848 N N . THR B 1 316 ? -17.578 9.781 12.062 1 95.5 316 THR B N 1
ATOM 5849 C CA . THR B 1 316 ? -18.047 10.828 11.156 1 95.5 316 THR B CA 1
ATOM 5850 C C . THR B 1 316 ? -16.875 11.688 10.68 1 95.5 316 THR B C 1
ATOM 5852 O O . THR B 1 316 ? -15.773 11.602 11.234 1 95.5 316 THR B O 1
ATOM 5855 N N . PRO B 1 317 ? -17.078 12.5 9.672 1 96.56 317 PRO B N 1
ATOM 5856 C CA . PRO B 1 317 ? -16.031 13.414 9.203 1 96.56 317 PRO B CA 1
ATOM 5857 C C . PRO B 1 317 ? -15.547 14.359 10.297 1 96.56 317 PRO B C 1
ATOM 5859 O O . PRO B 1 317 ? -14.344 14.617 10.406 1 96.56 317 PRO B O 1
ATOM 5862 N N . THR B 1 318 ? -16.453 14.805 11.109 1 96.56 318 THR B N 1
ATOM 5863 C CA . THR B 1 318 ? -16.078 15.703 12.195 1 96.56 318 THR B CA 1
ATOM 5864 C C . THR B 1 318 ? -15.25 14.969 13.242 1 96.56 318 THR B C 1
ATOM 5866 O O . THR B 1 318 ? -14.258 15.508 13.742 1 96.56 318 THR B O 1
ATOM 5869 N N . PHE B 1 319 ? -15.672 13.766 13.555 1 96.81 319 PHE B N 1
ATOM 5870 C CA . PHE B 1 319 ? -14.891 12.969 14.492 1 96.81 319 PHE B CA 1
ATOM 5871 C C . PHE B 1 319 ? -13.461 12.789 13.992 1 96.81 319 PHE B C 1
ATOM 5873 O O . PHE B 1 319 ? -12.508 12.922 14.758 1 96.81 319 PHE B O 1
ATOM 5880 N N . VAL B 1 320 ? -13.336 12.477 12.727 1 97.94 320 VAL B N 1
ATOM 5881 C CA . VAL B 1 320 ? -12.039 12.25 12.109 1 97.94 320 VAL B CA 1
ATOM 5882 C C . VAL B 1 320 ? -11.18 13.508 12.227 1 97.94 320 VAL B C 1
ATOM 5884 O O . VAL B 1 320 ? -10.039 13.445 12.688 1 97.94 320 VAL B O 1
ATOM 5887 N N . MET B 1 321 ? -11.672 14.586 11.828 1 97.88 321 MET B N 1
ATOM 5888 C CA . MET B 1 321 ? -10.898 15.82 11.805 1 97.88 321 MET B CA 1
ATOM 5889 C C . MET B 1 321 ? -10.555 16.281 13.219 1 97.88 321 MET B C 1
ATOM 5891 O O . MET B 1 321 ? -9.422 16.688 13.484 1 97.88 321 MET B O 1
ATOM 5895 N N . ASP B 1 322 ? -11.492 16.172 14.172 1 97.69 322 ASP B N 1
ATOM 5896 C CA . ASP B 1 322 ? -11.234 16.484 15.57 1 97.69 322 ASP B CA 1
ATOM 5897 C C . ASP B 1 322 ? -10.102 15.641 16.141 1 97.69 322 ASP B C 1
ATOM 5899 O O . ASP B 1 322 ? -9.203 16.156 16.797 1 97.69 322 ASP B O 1
ATOM 5903 N N . THR B 1 323 ? -10.211 14.391 15.852 1 98 323 THR B N 1
ATOM 5904 C CA . THR B 1 323 ? -9.273 13.445 16.438 1 98 323 THR B CA 1
ATOM 5905 C C . THR B 1 323 ? -7.879 13.625 15.844 1 98 323 THR B C 1
ATOM 5907 O O . THR B 1 323 ? -6.887 13.695 16.562 1 98 323 THR B O 1
ATOM 5910 N N . MET B 1 324 ? -7.762 13.742 14.539 1 98.69 324 MET B N 1
ATOM 5911 C CA . MET B 1 324 ? -6.48 13.875 13.852 1 98.69 324 MET B CA 1
ATOM 5912 C C . MET B 1 324 ? -5.785 15.18 14.234 1 98.69 324 MET B C 1
ATOM 5914 O O . MET B 1 324 ? -4.621 15.172 14.633 1 98.69 324 MET B O 1
ATOM 5918 N N . LEU B 1 325 ? -6.539 16.25 14.117 1 98.69 325 LEU B N 1
ATOM 5919 C CA . LEU B 1 325 ? -5.938 17.547 14.414 1 98.69 325 LEU B CA 1
ATOM 5920 C C . LEU B 1 325 ? -5.715 17.719 15.914 1 98.69 325 LEU B C 1
ATOM 5922 O O . LEU B 1 325 ? -4.758 18.375 16.328 1 98.69 325 LEU B O 1
ATOM 5926 N N . GLY B 1 326 ? -6.578 17.094 16.719 1 98.31 326 GLY B N 1
ATOM 5927 C CA . GLY B 1 326 ? -6.344 17.094 18.141 1 98.31 326 GLY B CA 1
ATOM 5928 C C . GLY B 1 326 ? -5.043 16.422 18.531 1 98.31 326 GLY B C 1
ATOM 5929 O O . GLY B 1 326 ? -4.27 16.953 19.328 1 98.31 326 GLY B O 1
ATOM 5930 N N . SER B 1 327 ? -4.848 15.266 17.938 1 98.75 327 SER B N 1
ATOM 5931 C CA . SER B 1 327 ? -3.613 14.539 18.203 1 98.75 327 SER B CA 1
ATOM 5932 C C . SER B 1 327 ? -2.391 15.344 17.781 1 98.75 327 SER B C 1
ATOM 5934 O O . SER B 1 327 ? -1.393 15.398 18.5 1 98.75 327 SER B O 1
ATOM 5936 N N . MET B 1 328 ? -2.459 16 16.672 1 98.75 328 MET B N 1
ATOM 5937 C CA . MET B 1 328 ? -1.353 16.797 16.156 1 98.75 328 MET B CA 1
ATOM 5938 C C . MET B 1 328 ? -1.041 17.969 17.094 1 98.75 328 MET B C 1
ATOM 5940 O O . MET B 1 328 ? 0.118 18.188 17.438 1 98.75 328 MET B O 1
ATOM 5944 N N . VAL B 1 329 ? -2.08 18.672 17.5 1 98.69 329 VAL B N 1
ATOM 5945 C CA . VAL B 1 329 ? -1.847 19.891 18.266 1 98.69 329 VAL B CA 1
ATOM 5946 C C . VAL B 1 329 ? -1.358 19.547 19.672 1 98.69 329 VAL B C 1
ATOM 5948 O O . VAL B 1 329 ? -0.542 20.266 20.25 1 98.69 329 VAL B O 1
ATOM 5951 N N . ILE B 1 330 ? -1.824 18.438 20.219 1 98.81 330 ILE B N 1
ATOM 5952 C CA . ILE B 1 330 ? -1.307 17.969 21.5 1 98.81 330 ILE B CA 1
ATOM 5953 C C . ILE B 1 330 ? 0.196 17.719 21.391 1 98.81 330 ILE B C 1
ATOM 5955 O O . ILE B 1 330 ? 0.97 18.156 22.25 1 98.81 330 ILE B O 1
ATOM 5959 N N . GLY B 1 331 ? 0.563 17.016 20.328 1 98.44 331 GLY B N 1
ATOM 5960 C CA . GLY B 1 331 ? 1.971 16.734 20.109 1 98.44 331 GLY B CA 1
ATOM 5961 C C . GLY B 1 331 ? 2.809 17.984 19.922 1 98.44 331 GLY B C 1
ATOM 5962 O O . GLY B 1 331 ? 3.908 18.094 20.469 1 98.44 331 GLY B O 1
ATOM 5963 N N . LEU B 1 332 ? 2.324 18.938 19.172 1 98.19 332 LEU B N 1
ATOM 5964 C CA . LEU B 1 332 ? 3.053 20.172 18.938 1 98.19 332 LEU B CA 1
ATOM 5965 C C . LEU B 1 332 ? 3.199 20.984 20.219 1 98.19 332 LEU B C 1
ATOM 5967 O O . LEU B 1 332 ? 4.242 21.594 20.453 1 98.19 332 LEU B O 1
ATOM 5971 N N . LEU B 1 333 ? 2.182 20.953 21.016 1 98.56 333 LEU B N 1
ATOM 5972 C CA . LEU B 1 333 ? 2.232 21.656 22.297 1 98.56 333 LEU B CA 1
ATOM 5973 C C . LEU B 1 333 ? 3.33 21.078 23.188 1 98.56 333 LEU B C 1
ATOM 5975 O O . LEU B 1 333 ? 4.035 21.828 23.859 1 98.56 333 LEU B O 1
ATOM 5979 N N . CYS B 1 334 ? 3.48 19.828 23.141 1 97.88 334 CYS B N 1
ATOM 5980 C CA . CYS B 1 334 ? 4.379 19.156 24.062 1 97.88 334 CYS B CA 1
ATOM 5981 C C . CYS B 1 334 ? 5.754 18.938 23.438 1 97.88 334 CYS B C 1
ATOM 5983 O O . CYS B 1 334 ? 6.605 18.266 24.031 1 97.88 334 CYS B O 1
ATOM 5985 N N . ALA B 1 335 ? 5.945 19.422 22.266 1 94.94 335 ALA B N 1
ATOM 5986 C CA . ALA B 1 335 ? 7.254 19.297 21.641 1 94.94 335 ALA B CA 1
ATOM 5987 C C . ALA B 1 335 ? 8.281 20.188 22.344 1 94.94 335 ALA B C 1
ATOM 5989 O O . ALA B 1 335 ? 7.984 21.312 22.734 1 94.94 335 ALA B O 1
ATOM 5990 N N . ARG B 1 336 ? 9.414 19.688 22.469 1 92.25 336 ARG B N 1
ATOM 5991 C CA . ARG B 1 336 ? 10.477 20.453 23.109 1 92.25 336 ARG B CA 1
ATOM 5992 C C . ARG B 1 336 ? 10.938 21.609 22.219 1 92.25 336 ARG B C 1
ATOM 5994 O O . ARG B 1 336 ? 11.211 22.703 22.719 1 92.25 336 ARG B O 1
ATOM 6001 N N . SER B 1 337 ? 11.094 21.312 20.984 1 92.62 337 SER B N 1
ATOM 6002 C CA . SER B 1 337 ? 11.516 22.359 20.062 1 92.62 337 SER B CA 1
ATOM 6003 C C . SER B 1 337 ? 10.656 22.344 18.797 1 92.62 337 SER B C 1
ATOM 6005 O O . SER B 1 337 ? 10.398 21.297 18.219 1 92.62 337 SER B O 1
ATOM 6007 N N . LEU B 1 338 ? 10.18 23.531 18.484 1 95.25 338 LEU B N 1
ATOM 6008 C CA . LEU B 1 338 ? 9.477 23.734 17.219 1 95.25 338 LEU B CA 1
ATOM 6009 C C . LEU B 1 338 ? 10.258 24.672 16.297 1 95.25 338 LEU B C 1
ATOM 6011 O O . LEU B 1 338 ? 10.867 25.641 16.766 1 95.25 338 LEU B O 1
ATOM 6015 N N . HIS B 1 339 ? 10.32 24.266 15.055 1 93.94 339 HIS B N 1
ATOM 6016 C CA . HIS B 1 339 ? 10.875 25.109 14.008 1 93.94 339 HIS B CA 1
ATOM 6017 C C . HIS B 1 339 ? 9.766 25.766 13.188 1 93.94 339 HIS B C 1
ATOM 6019 O O . HIS B 1 339 ? 8.617 25.312 13.219 1 93.94 339 HIS B O 1
ATOM 6025 N N . TYR B 1 340 ? 10.148 26.781 12.531 1 95 340 TYR B N 1
ATOM 6026 C CA . TYR B 1 340 ? 9.164 27.578 11.805 1 95 340 TYR B CA 1
ATOM 6027 C C . TYR B 1 340 ? 8.453 26.734 10.742 1 95 340 TYR B C 1
ATOM 6029 O O . TYR B 1 340 ? 7.285 26.984 10.43 1 95 340 TYR B O 1
ATOM 6037 N N . GLN B 1 341 ? 9.117 25.719 10.211 1 95.75 341 GLN B N 1
ATOM 6038 C CA . GLN B 1 341 ? 8.523 24.891 9.164 1 95.75 341 GLN B CA 1
ATOM 6039 C C . GLN B 1 341 ? 7.387 24.047 9.719 1 95.75 341 GLN B C 1
ATOM 6041 O O . GLN B 1 341 ? 6.531 23.578 8.961 1 95.75 341 GLN B O 1
ATOM 6046 N N . PHE B 1 342 ? 7.312 23.875 10.984 1 96.75 342 PHE B N 1
ATOM 6047 C CA . PHE B 1 342 ? 6.266 23.047 11.594 1 96.75 342 PHE B CA 1
ATOM 6048 C C . PHE B 1 342 ? 4.914 23.75 11.508 1 96.75 342 PHE B C 1
ATOM 6050 O O . PHE B 1 342 ? 3.871 23.125 11.703 1 96.75 342 PHE B O 1
ATOM 6057 N N . PHE B 1 343 ? 4.957 25.047 11.195 1 98 343 PHE B N 1
ATOM 6058 C CA . PHE B 1 343 ? 3.713 25.781 10.984 1 98 343 PHE B CA 1
ATOM 6059 C C . PHE B 1 343 ? 2.914 25.172 9.836 1 98 343 PHE B C 1
ATOM 6061 O O . PHE B 1 343 ? 1.698 25.359 9.75 1 98 343 PHE B O 1
ATOM 6068 N N . ALA B 1 344 ? 3.572 24.375 8.977 1 98.44 344 ALA B N 1
ATOM 6069 C CA . ALA B 1 344 ? 2.898 23.688 7.875 1 98.44 344 ALA B CA 1
ATOM 6070 C C . ALA B 1 344 ? 1.8 22.766 8.391 1 98.44 344 ALA B C 1
ATOM 6072 O O . ALA B 1 344 ? 0.792 22.562 7.711 1 98.44 344 ALA B O 1
ATOM 6073 N N . TYR B 1 345 ? 1.956 22.219 9.57 1 98.31 345 TYR B N 1
ATOM 6074 C CA . TYR B 1 345 ? 0.997 21.281 10.148 1 98.31 345 TYR B CA 1
ATOM 6075 C C . TYR B 1 345 ? -0.078 22.016 10.938 1 98.31 345 TYR B C 1
ATOM 6077 O O . TYR B 1 345 ? -1.134 21.453 11.242 1 98.31 345 TYR B O 1
ATOM 6085 N N . LEU B 1 346 ? 0.206 23.281 11.258 1 97.62 346 LEU B N 1
ATOM 6086 C CA . LEU B 1 346 ? -0.64 24.047 12.164 1 97.62 346 LEU B CA 1
ATOM 6087 C C . LEU B 1 346 ? -1.466 25.078 11.414 1 97.62 346 LEU B C 1
ATOM 6089 O O . LEU B 1 346 ? -2.596 25.391 11.797 1 97.62 346 LEU B O 1
ATOM 6093 N N . GLY B 1 347 ? -0.925 25.609 10.383 1 97.75 347 GLY B N 1
ATOM 6094 C CA . GLY B 1 347 ? -1.517 26.734 9.68 1 97.75 347 GLY B CA 1
ATOM 6095 C C . GLY B 1 347 ? -2.949 26.5 9.25 1 97.75 347 GLY B C 1
ATOM 6096 O O . GLY B 1 347 ? -3.828 27.328 9.492 1 97.75 347 GLY B O 1
ATOM 6097 N N . TRP B 1 348 ? -3.174 25.359 8.688 1 98.62 348 TRP B N 1
ATOM 6098 C CA . TRP B 1 348 ? -4.508 25.047 8.18 1 98.62 348 TRP B CA 1
ATOM 6099 C C . TRP B 1 348 ? -5.34 24.328 9.234 1 98.62 348 TRP B C 1
ATOM 6101 O O . TRP B 1 348 ? -6.551 24.156 9.078 1 98.62 348 TRP B O 1
ATOM 6111 N N . ALA B 1 349 ? -4.75 23.906 10.32 1 98.5 349 ALA B N 1
ATOM 6112 C CA . ALA B 1 349 ? -5.457 23.234 11.406 1 98.5 349 ALA B CA 1
ATOM 6113 C C . ALA B 1 349 ? -6.062 24.234 12.375 1 98.5 349 ALA B C 1
ATOM 6115 O O . ALA B 1 349 ? -7.152 24.016 12.906 1 98.5 349 ALA B O 1
ATOM 6116 N N . THR B 1 350 ? -5.453 25.375 12.562 1 98.31 350 THR B N 1
ATOM 6117 C CA . THR B 1 350 ? -5.75 26.344 13.609 1 98.31 350 THR B CA 1
ATOM 6118 C C . THR B 1 350 ? -7.152 26.922 13.438 1 98.31 350 THR B C 1
ATOM 6120 O O . THR B 1 350 ? -7.945 26.922 14.383 1 98.31 350 THR B O 1
ATOM 6123 N N . PRO B 1 351 ? -7.516 27.391 12.234 1 98.25 351 PRO B N 1
ATOM 6124 C CA . PRO B 1 351 ? -8.867 27.938 12.109 1 98.25 351 PRO B CA 1
ATOM 6125 C C . PRO B 1 351 ? -9.953 26.938 12.492 1 98.25 351 PRO B C 1
ATOM 6127 O O . PRO B 1 351 ? -10.938 27.297 13.133 1 98.25 351 PRO B O 1
ATOM 6130 N N . TYR B 1 352 ? -9.781 25.734 12.164 1 98.12 352 TYR B N 1
ATOM 6131 C CA . TYR B 1 352 ? -10.773 24.703 12.461 1 98.12 352 TYR B CA 1
ATOM 6132 C C . TYR B 1 352 ? -10.867 24.453 13.961 1 98.12 352 TYR B C 1
ATOM 6134 O O . TYR B 1 352 ? -11.961 24.438 14.531 1 98.12 352 TYR B O 1
ATOM 6142 N N . LEU B 1 353 ? -9.719 24.25 14.586 1 98.31 353 LEU B N 1
ATOM 6143 C CA . LEU B 1 353 ? -9.68 23.938 16.016 1 98.31 353 LEU B CA 1
ATOM 6144 C C . LEU B 1 353 ? -10.328 25.062 16.828 1 98.31 353 LEU B C 1
ATOM 6146 O O . LEU B 1 353 ? -11.086 24.797 17.766 1 98.31 353 LEU B O 1
ATOM 6150 N N . LEU B 1 354 ? -10.047 26.266 16.438 1 98.19 354 LEU B N 1
ATOM 6151 C CA . LEU B 1 354 ? -10.617 27.422 17.125 1 98.19 354 LEU B CA 1
ATOM 6152 C C . LEU B 1 354 ? -12.117 27.516 16.875 1 98.19 354 LEU B C 1
ATOM 6154 O O . LEU B 1 354 ? -12.891 27.859 17.781 1 98.19 354 LEU B O 1
ATOM 6158 N N . TRP B 1 355 ? -12.531 27.219 15.672 1 97.06 355 TRP B N 1
ATOM 6159 C CA . TRP B 1 355 ? -13.93 27.297 15.273 1 97.06 355 TRP B CA 1
ATOM 6160 C C . TRP B 1 355 ? -14.773 26.297 16.062 1 97.06 355 TRP B C 1
ATOM 6162 O O . TRP B 1 355 ? -15.953 26.547 16.312 1 97.06 355 TRP B O 1
ATOM 6172 N N . ARG B 1 356 ? -14.195 25.203 16.547 1 95.12 356 ARG B N 1
ATOM 6173 C CA . ARG B 1 356 ? -14.914 24.172 17.281 1 95.12 356 ARG B CA 1
ATOM 6174 C C . ARG B 1 356 ? -15.367 24.688 18.641 1 95.12 356 ARG B C 1
ATOM 6176 O O . ARG B 1 356 ? -16.234 24.094 19.281 1 95.12 356 ARG B O 1
ATOM 6183 N N . ALA B 1 357 ? -14.797 25.844 19.047 1 94.31 357 ALA B N 1
ATOM 6184 C CA . ALA B 1 357 ? -15.141 26.312 20.375 1 94.31 357 ALA B CA 1
ATOM 6185 C C . ALA B 1 357 ? -15.578 27.781 20.344 1 94.31 357 ALA B C 1
ATOM 6187 O O . ALA B 1 357 ? -15.82 28.391 21.391 1 94.31 357 ALA B O 1
ATOM 6188 N N . GLY B 1 358 ? -15.641 28.406 19.156 1 92 358 GLY B N 1
ATOM 6189 C CA . GLY B 1 358 ? -15.984 29.812 19.188 1 92 358 GLY B CA 1
ATOM 6190 C C . GLY B 1 358 ? -16.391 30.359 17.828 1 92 358 GLY B C 1
ATOM 6191 O O . GLY B 1 358 ? -16.359 29.641 16.828 1 92 358 GLY B O 1
ATOM 6192 N N . GLY B 1 359 ? -16.719 31.703 17.828 1 92.81 359 GLY B N 1
ATOM 6193 C CA . GLY B 1 359 ? -17.234 32.375 16.641 1 92.81 359 GLY B CA 1
ATOM 6194 C C . GLY B 1 359 ? -16.156 33.062 15.828 1 92.81 359 GLY B C 1
ATOM 6195 O O . GLY B 1 359 ? -14.969 32.875 16.078 1 92.81 359 GLY B O 1
ATOM 6196 N N . PRO B 1 360 ? -16.547 33.781 14.875 1 94.5 360 PRO B N 1
ATOM 6197 C CA . PRO B 1 360 ? -15.625 34.375 13.906 1 94.5 360 PRO B CA 1
ATOM 6198 C C . PRO B 1 360 ? -14.594 35.281 14.555 1 94.5 360 PRO B C 1
ATOM 6200 O O . PRO B 1 360 ? -13.406 35.219 14.211 1 94.5 360 PRO B O 1
ATOM 6203 N N . VAL B 1 361 ? -15.016 36.094 15.477 1 96.25 361 VAL B N 1
ATOM 6204 C CA . VAL B 1 361 ? -14.086 37.031 16.094 1 96.25 361 VAL B CA 1
ATOM 6205 C C . VAL B 1 361 ? -13.031 36.281 16.906 1 96.25 361 VAL B C 1
ATOM 6207 O O . VAL B 1 361 ? -11.844 36.594 16.812 1 96.25 361 VAL B O 1
ATOM 6210 N N . TRP B 1 362 ? -13.477 35.344 17.641 1 96.88 362 TRP B N 1
ATOM 6211 C CA . TRP B 1 362 ? -12.586 34.469 18.406 1 96.88 362 TRP B CA 1
ATOM 6212 C C . TRP B 1 362 ? -11.57 33.812 17.5 1 96.88 362 TRP B C 1
ATOM 6214 O O . TRP B 1 362 ? -10.367 33.844 17.766 1 96.88 362 TRP B O 1
ATOM 6224 N N . VAL B 1 363 ? -12.023 33.281 16.406 1 97.69 363 VAL B N 1
ATOM 6225 C CA . VAL B 1 363 ? -11.188 32.531 15.492 1 97.69 363 VAL B CA 1
ATOM 6226 C C . VAL B 1 363 ? -10.188 33.438 14.805 1 97.69 363 VAL B C 1
ATOM 6228 O O . VAL B 1 363 ? -8.984 33.188 14.797 1 97.69 363 VAL B O 1
ATOM 6231 N N . LEU B 1 364 ? -10.641 34.562 14.273 1 97.12 364 LEU B N 1
ATOM 6232 C CA . LEU B 1 364 ? -9.789 35.438 13.477 1 97.12 364 LEU B CA 1
ATOM 6233 C C . LEU B 1 364 ? -8.75 36.125 14.352 1 97.12 364 LEU B C 1
ATOM 6235 O O . LEU B 1 364 ? -7.617 36.344 13.922 1 97.12 364 LEU B O 1
ATOM 6239 N N . LEU B 1 365 ? -9.117 36.438 15.555 1 97.5 365 LEU B N 1
ATOM 6240 C CA . LEU B 1 365 ? -8.172 37.094 16.469 1 97.5 365 LEU B CA 1
ATOM 6241 C C . LEU B 1 365 ? -7.055 36.125 16.859 1 97.5 365 LEU B C 1
ATOM 6243 O O . LEU B 1 365 ? -5.875 36.469 16.797 1 97.5 365 LEU B O 1
ATOM 6247 N N . ASN B 1 366 ? -7.438 34.969 17.312 1 98 366 ASN B N 1
ATOM 6248 C CA . ASN B 1 366 ? -6.43 34 17.719 1 98 366 ASN B CA 1
ATOM 6249 C C . ASN B 1 366 ? -5.594 33.531 16.547 1 98 366 ASN B C 1
ATOM 6251 O O . ASN B 1 366 ? -4.402 33.25 16.688 1 98 366 ASN B O 1
ATOM 6255 N N . TRP B 1 367 ? -6.266 33.375 15.398 1 97.56 367 TRP B N 1
ATOM 6256 C CA . TRP B 1 367 ? -5.531 33.031 14.18 1 97.56 367 TRP B CA 1
ATOM 6257 C C . TRP B 1 367 ? -4.473 34.094 13.875 1 97.56 367 TRP B C 1
ATOM 6259 O O . TRP B 1 367 ? -3.332 33.75 13.555 1 97.56 367 TRP B O 1
ATOM 6269 N N . ALA B 1 368 ? -4.812 35.344 14.016 1 97.56 368 ALA B N 1
ATOM 6270 C CA . ALA B 1 368 ? -3.889 36.438 13.734 1 97.56 368 ALA B CA 1
ATOM 6271 C C . ALA B 1 368 ? -2.715 36.438 14.711 1 97.56 368 ALA B C 1
ATOM 6273 O O . ALA B 1 368 ? -1.572 36.688 14.32 1 97.56 368 ALA B O 1
ATOM 6274 N N . VAL B 1 369 ? -3.014 36.156 15.945 1 97.62 369 VAL B N 1
ATOM 6275 C CA . VAL B 1 369 ? -1.962 36.094 16.953 1 97.62 369 VAL B CA 1
ATOM 6276 C C . VAL B 1 369 ? -1.002 34.938 16.625 1 97.62 369 VAL B C 1
ATOM 6278 O O . VAL B 1 369 ? 0.218 35.125 16.672 1 97.62 369 VAL B O 1
ATOM 6281 N N . GLN B 1 370 ? -1.53 33.812 16.312 1 96.69 370 GLN B N 1
ATOM 6282 C CA . GLN B 1 370 ? -0.707 32.688 15.953 1 96.69 370 GLN B CA 1
ATOM 6283 C C . GLN B 1 370 ? 0.159 33 14.734 1 96.69 370 GLN B C 1
ATOM 6285 O O . GLN B 1 370 ? 1.355 32.688 14.727 1 96.69 370 GLN B O 1
ATOM 6290 N N . GLU B 1 371 ? -0.471 33.562 13.719 1 96.56 371 GLU B N 1
ATOM 6291 C CA . GLU B 1 371 ? 0.252 33.938 12.508 1 96.56 371 GLU B CA 1
ATOM 6292 C C . GLU B 1 371 ? 1.391 34.906 12.82 1 96.56 371 GLU B C 1
ATOM 6294 O O . GLU B 1 371 ? 2.512 34.75 12.336 1 96.56 371 GLU B O 1
ATOM 6299 N N . TYR B 1 372 ? 1.115 35.812 13.625 1 96.69 372 TYR B N 1
ATOM 6300 C CA . TYR B 1 372 ? 2.104 36.844 13.969 1 96.69 372 TYR B CA 1
ATOM 6301 C C . TYR B 1 372 ? 3.291 36.219 14.695 1 96.69 372 TYR B C 1
ATOM 6303 O O . TYR B 1 372 ? 4.445 36.5 14.359 1 96.69 372 TYR B O 1
ATOM 6311 N N . CYS B 1 373 ? 3.008 35.406 15.625 1 96.75 373 CYS B N 1
ATOM 6312 C CA . CYS B 1 373 ? 4.078 34.844 16.422 1 96.75 373 CYS B CA 1
ATOM 6313 C C . CYS B 1 373 ? 4.98 33.938 15.57 1 96.75 373 CYS B C 1
ATOM 6315 O O . CYS B 1 373 ? 6.184 33.844 15.828 1 96.75 373 CYS B O 1
ATOM 6317 N N . TRP B 1 374 ? 4.445 33.375 14.547 1 96.88 374 TRP B N 1
ATOM 6318 C CA . TRP B 1 374 ? 5.234 32.5 13.68 1 96.88 374 TRP B CA 1
ATOM 6319 C C . TRP B 1 374 ? 5.934 33.312 12.594 1 96.88 374 TRP B C 1
ATOM 6321 O O . TRP B 1 374 ? 6.723 32.75 11.812 1 96.88 374 TRP B O 1
ATOM 6331 N N . LEU B 1 375 ? 5.684 34.625 12.586 1 96.38 375 LEU B N 1
ATOM 6332 C CA . LEU B 1 375 ? 6.379 35.5 11.656 1 96.38 375 LEU B CA 1
ATOM 6333 C C . LEU B 1 375 ? 7.539 36.219 12.352 1 96.38 375 LEU B C 1
ATOM 6335 O O . LEU B 1 375 ? 8.414 36.781 11.688 1 96.38 375 LEU B O 1
ATOM 6339 N N . VAL B 1 376 ? 7.586 36.156 13.648 1 96 376 VAL B N 1
ATOM 6340 C CA . VAL B 1 376 ? 8.633 36.844 14.414 1 96 376 VAL B CA 1
ATOM 6341 C C . VAL B 1 376 ? 9.922 36.031 14.359 1 96 376 VAL B C 1
ATOM 6343 O O . VAL B 1 376 ? 9.969 34.906 14.859 1 96 376 VAL B O 1
ATOM 6346 N N . TYR B 1 377 ? 10.945 36.625 13.766 1 91.31 377 TYR B N 1
ATOM 6347 C CA . TYR B 1 377 ? 12.242 35.969 13.664 1 91.31 377 TYR B CA 1
ATOM 6348 C C . TYR B 1 377 ? 13.367 36.938 14.039 1 91.31 377 TYR B C 1
ATOM 6350 O O . TYR B 1 377 ? 13.453 38.031 13.508 1 91.31 377 TYR B O 1
ATOM 6358 N N . PRO B 1 378 ? 14.25 36.562 14.969 1 92.62 378 PRO B N 1
ATOM 6359 C CA . PRO B 1 378 ? 14.18 35.375 15.828 1 92.62 378 PRO B CA 1
ATOM 6360 C C . PRO B 1 378 ? 13.062 35.469 16.859 1 92.62 378 PRO B C 1
ATOM 6362 O O . PRO B 1 378 ? 12.531 36.531 17.125 1 92.62 378 PRO B O 1
ATOM 6365 N N . SER B 1 379 ? 12.734 34.312 17.297 1 95.12 379 SER B N 1
ATOM 6366 C CA . SER B 1 379 ? 11.656 34.281 18.281 1 95.12 379 SER B CA 1
ATOM 6367 C C . SER B 1 379 ? 12.047 35.062 19.547 1 95.12 379 SER B C 1
ATOM 6369 O O . SER B 1 379 ? 13.227 35.125 19.891 1 95.12 379 SER B O 1
ATOM 6371 N N . THR B 1 380 ? 11.125 35.688 20.172 1 96.19 380 THR B N 1
ATOM 6372 C CA . THR B 1 380 ? 11.305 36.375 21.438 1 96.19 380 THR B CA 1
ATOM 6373 C C . THR B 1 380 ? 10.578 35.656 22.578 1 96.19 380 THR B C 1
ATOM 6375 O O . THR B 1 380 ? 9.805 34.719 22.328 1 96.19 380 THR B O 1
ATOM 6378 N N . ASN B 1 381 ? 10.883 36.094 23.75 1 96.44 381 ASN B N 1
ATOM 6379 C CA . ASN B 1 381 ? 10.188 35.5 24.891 1 96.44 381 ASN B CA 1
ATOM 6380 C C . ASN B 1 381 ? 8.672 35.656 24.781 1 96.44 381 ASN B C 1
ATOM 6382 O O . ASN B 1 381 ? 7.918 34.75 25.047 1 96.44 381 ASN B O 1
ATOM 6386 N N . VAL B 1 382 ? 8.336 36.781 24.328 1 97 382 VAL B N 1
ATOM 6387 C CA . VAL B 1 382 ? 6.91 37.125 24.25 1 97 382 VAL B CA 1
ATOM 6388 C C . VAL B 1 382 ? 6.266 36.312 23.125 1 97 382 VAL B C 1
ATOM 6390 O O . VAL B 1 382 ? 5.207 35.688 23.312 1 97 382 VAL B O 1
ATOM 6393 N N . SER B 1 383 ? 6.852 36.312 21.984 1 97.19 383 SER B N 1
ATOM 6394 C CA . SER B 1 383 ? 6.285 35.562 20.859 1 97.19 383 SER B CA 1
ATOM 6395 C C . SER B 1 383 ? 6.234 34.062 21.156 1 97.19 383 SER B C 1
ATOM 6397 O O . SER B 1 383 ? 5.25 33.406 20.828 1 97.19 383 SER B O 1
ATOM 6399 N N . SER B 1 384 ? 7.266 33.562 21.797 1 97.12 384 SER B N 1
ATOM 6400 C CA . SER B 1 384 ? 7.32 32.125 22.141 1 97.12 384 SER B CA 1
ATOM 6401 C C . SER B 1 384 ? 6.25 31.766 23.156 1 97.12 384 SER B C 1
ATOM 6403 O O . SER B 1 384 ? 5.629 30.703 23.062 1 97.12 384 SER B O 1
ATOM 6405 N N . ALA B 1 385 ? 6.129 32.625 24.094 1 97.69 385 ALA B N 1
ATOM 6406 C CA . ALA B 1 385 ? 5.082 32.375 25.094 1 97.69 385 ALA B CA 1
ATOM 6407 C C . ALA B 1 385 ? 3.699 32.375 24.438 1 97.69 385 ALA B C 1
ATOM 6409 O O . ALA B 1 385 ? 2.826 31.609 24.812 1 97.69 385 ALA B O 1
ATOM 6410 N N . ALA B 1 386 ? 3.564 33.25 23.547 1 98 386 ALA B N 1
ATOM 6411 C CA . ALA B 1 386 ? 2.293 33.344 22.828 1 98 386 ALA B CA 1
ATOM 6412 C C . ALA B 1 386 ? 2.051 32.094 22 1 98 386 ALA B C 1
ATOM 6414 O O . ALA B 1 386 ? 0.917 31.609 21.891 1 98 386 ALA B O 1
ATOM 6415 N N . VAL B 1 387 ? 3.07 31.562 21.375 1 98.25 387 VAL B N 1
ATOM 6416 C CA . VAL B 1 387 ? 2.959 30.344 20.594 1 98.25 387 VAL B CA 1
ATOM 6417 C C . VAL B 1 387 ? 2.465 29.203 21.5 1 98.25 387 VAL B C 1
ATOM 6419 O O . VAL B 1 387 ? 1.514 28.5 21.141 1 98.25 387 VAL B O 1
ATOM 6422 N N . VAL B 1 388 ? 3.102 29.016 22.625 1 98.31 388 VAL B N 1
ATOM 6423 C CA . VAL B 1 388 ? 2.754 27.953 23.562 1 98.31 388 VAL B CA 1
ATOM 6424 C C . VAL B 1 388 ? 1.331 28.156 24.078 1 98.31 388 VAL B C 1
ATOM 6426 O O . VAL B 1 388 ? 0.555 27.203 24.172 1 98.31 388 VAL B O 1
ATOM 6429 N N . ALA B 1 389 ? 1.022 29.406 24.359 1 98.44 389 ALA B N 1
ATOM 6430 C CA . ALA B 1 389 ? -0.317 29.734 24.844 1 98.44 389 ALA B CA 1
ATOM 6431 C C . ALA B 1 389 ? -1.375 29.422 23.797 1 98.44 389 ALA B C 1
ATOM 6433 O O . ALA B 1 389 ? -2.445 28.891 24.109 1 98.44 389 ALA B O 1
ATOM 6434 N N . GLU B 1 390 ? -1.092 29.781 22.578 1 98.5 390 GLU B N 1
ATOM 6435 C CA . GLU B 1 390 ? -2.029 29.531 21.5 1 98.5 390 GLU B CA 1
ATOM 6436 C C . GLU B 1 390 ? -2.211 28.031 21.266 1 98.5 390 GLU B C 1
ATOM 6438 O O . GLU B 1 390 ? -3.316 27.578 20.953 1 98.5 390 GLU B O 1
ATOM 6443 N N . LEU B 1 391 ? -1.127 27.266 21.328 1 98.69 391 LEU B N 1
ATOM 6444 C CA . LEU B 1 391 ? -1.231 25.812 21.188 1 98.69 391 LEU B CA 1
ATOM 6445 C C . LEU B 1 391 ? -2.059 25.219 22.328 1 98.69 391 LEU B C 1
ATOM 6447 O O . LEU B 1 391 ? -2.914 24.359 22.094 1 98.69 391 LEU B O 1
ATOM 6451 N N . ALA B 1 392 ? -1.806 25.703 23.5 1 98.69 392 ALA B N 1
ATOM 6452 C CA . ALA B 1 392 ? -2.582 25.234 24.656 1 98.69 392 ALA B CA 1
ATOM 6453 C C . ALA B 1 392 ? -4.062 25.562 24.484 1 98.69 392 ALA B C 1
ATOM 6455 O O . ALA B 1 392 ? -4.926 24.75 24.812 1 98.69 392 ALA B O 1
ATOM 6456 N N . LEU B 1 393 ? -4.273 26.734 24.062 1 98.5 393 LEU B N 1
ATOM 6457 C CA . LEU B 1 393 ? -5.648 27.156 23.797 1 98.5 393 LEU B CA 1
ATOM 6458 C C . LEU B 1 393 ? -6.316 26.234 22.781 1 98.5 393 LEU B C 1
ATOM 6460 O O . LEU B 1 393 ? -7.488 25.875 22.938 1 98.5 393 LEU B O 1
ATOM 6464 N N . GLN B 1 394 ? -5.676 25.906 21.75 1 98.5 394 GLN B N 1
ATOM 6465 C CA . GLN B 1 394 ? -6.23 25.031 20.719 1 98.5 394 GLN B CA 1
ATOM 6466 C C . GLN B 1 394 ? -6.496 23.641 21.266 1 98.5 394 GLN B C 1
ATOM 6468 O O . GLN B 1 394 ? -7.504 23.016 20.922 1 98.5 394 GLN B O 1
ATOM 6473 N N . VAL B 1 395 ? -5.578 23.141 22.078 1 98.69 395 VAL B N 1
ATOM 6474 C CA . VAL B 1 395 ? -5.809 21.859 22.734 1 98.69 395 VAL B CA 1
ATOM 6475 C C . VAL B 1 395 ? -7.074 21.938 23.578 1 98.69 395 VAL B C 1
ATOM 6477 O O . VAL B 1 395 ? -7.898 21.031 23.562 1 98.69 395 VAL B O 1
ATOM 6480 N N . MET B 1 396 ? -7.234 23.047 24.297 1 98.12 396 MET B N 1
ATOM 6481 C CA . MET B 1 396 ? -8.422 23.25 25.109 1 98.12 396 MET B CA 1
ATOM 6482 C C . MET B 1 396 ? -9.68 23.328 24.25 1 98.12 396 MET B C 1
ATOM 6484 O O . MET B 1 396 ? -10.727 22.781 24.609 1 98.12 396 MET B O 1
ATOM 6488 N N . CYS B 1 397 ? -9.609 24.047 23.156 1 97.69 397 CYS B N 1
ATOM 6489 C CA . CYS B 1 397 ? -10.734 24.125 22.234 1 97.69 397 CYS B CA 1
ATOM 6490 C C . CYS B 1 397 ? -11.133 22.734 21.75 1 97.69 397 CYS B C 1
ATOM 6492 O O . CYS B 1 397 ? -12.32 22.422 21.641 1 97.69 397 CYS B O 1
ATOM 6494 N N . ALA B 1 398 ? -10.117 21.906 21.406 1 96.94 398 ALA B N 1
ATOM 6495 C CA . ALA B 1 398 ? -10.391 20.531 20.984 1 96.94 398 ALA B CA 1
ATOM 6496 C C . ALA B 1 398 ? -11.062 19.734 22.094 1 96.94 398 ALA B C 1
ATOM 6498 O O . ALA B 1 398 ? -11.938 18.906 21.828 1 96.94 398 ALA B O 1
ATOM 6499 N N . LEU B 1 399 ? -10.664 20.016 23.312 1 96.19 399 LEU B N 1
ATOM 6500 C CA . LEU B 1 399 ? -11.18 19.281 24.453 1 96.19 399 LEU B CA 1
ATOM 6501 C C . LEU B 1 399 ? -12.625 19.656 24.75 1 96.19 399 LEU B C 1
ATOM 6503 O O . LEU B 1 399 ? -13.445 18.797 25.094 1 96.19 399 LEU B O 1
ATOM 6507 N N . VAL B 1 400 ? -12.977 20.906 24.562 1 95 400 VAL B N 1
ATOM 6508 C CA . VAL B 1 400 ? -14.297 21.359 24.984 1 95 400 VAL B CA 1
ATOM 6509 C C . VAL B 1 400 ? -15.242 21.359 23.781 1 95 400 VAL B C 1
ATOM 6511 O O . VAL B 1 400 ? -16.438 21.672 23.922 1 95 400 VAL B O 1
ATOM 6514 N N . ALA B 1 401 ? -14.711 21.078 22.641 1 92.25 401 ALA B N 1
ATOM 6515 C CA . ALA B 1 401 ? -15.547 21.016 21.438 1 92.25 401 ALA B CA 1
ATOM 6516 C C . ALA B 1 401 ? -16.766 20.141 21.672 1 92.25 401 ALA B C 1
ATOM 6518 O O . ALA B 1 401 ? -16.688 19.094 22.328 1 92.25 401 ALA B O 1
ATOM 6519 N N . PRO B 1 402 ? -17.922 20.562 21.172 1 86.38 402 PRO B N 1
ATOM 6520 C CA . PRO B 1 402 ? -19.141 19.766 21.359 1 86.38 402 PRO B CA 1
ATOM 6521 C C . PRO B 1 402 ? -19.016 18.359 20.781 1 86.38 402 PRO B C 1
ATOM 6523 O O . PRO B 1 402 ? -18.281 18.156 19.812 1 86.38 402 PRO B O 1
ATOM 6526 N N . PRO B 1 403 ? -19.672 17.594 21.594 1 73.38 403 PRO B N 1
ATOM 6527 C CA . PRO B 1 403 ? -19.609 16.203 21.125 1 73.38 403 PRO B CA 1
ATOM 6528 C C . PRO B 1 403 ? -20.156 16.062 19.703 1 73.38 403 PRO B C 1
ATOM 6530 O O . PRO B 1 403 ? -21.078 16.766 19.312 1 73.38 403 PRO B O 1
ATOM 6533 N N . VAL B 1 404 ? -19.438 15.578 18.859 1 66.19 404 VAL B N 1
ATOM 6534 C CA . VAL B 1 404 ? -19.828 15.312 17.484 1 66.19 404 VAL B CA 1
ATOM 6535 C C . VAL B 1 404 ? -21.062 14.391 17.469 1 66.19 404 VAL B C 1
ATOM 6537 O O . VAL B 1 404 ? -21.062 13.344 18.109 1 66.19 404 VAL B O 1
ATOM 6540 N N . ASP B 1 405 ? -22.234 15.07 17.734 1 56.59 405 ASP B N 1
ATOM 6541 C CA . ASP B 1 405 ? -23.391 14.195 17.625 1 56.59 405 ASP B CA 1
ATOM 6542 C C . ASP B 1 405 ? -23.188 13.133 16.547 1 56.59 405 ASP B C 1
ATOM 6544 O O . ASP B 1 405 ? -22.656 13.414 15.484 1 56.59 405 ASP B O 1
ATOM 6548 N N . HIS B 1 406 ? -22.766 12.023 17.047 1 50.56 406 HIS B N 1
ATOM 6549 C CA . HIS B 1 406 ? -22.656 10.859 16.172 1 50.56 406 HIS B CA 1
ATOM 6550 C C . HIS B 1 406 ? -23.75 10.875 15.094 1 50.56 406 HIS B C 1
ATOM 6552 O O . HIS B 1 406 ? -24.828 10.32 15.281 1 50.56 406 HIS B O 1
ATOM 6558 N N . ILE B 1 407 ? -24 12 14.648 1 41.78 407 ILE B N 1
ATOM 6559 C CA . ILE B 1 407 ? -25.031 12.273 13.641 1 41.78 407 ILE B CA 1
ATOM 6560 C C . ILE B 1 407 ? -24.984 11.211 12.555 1 41.78 407 ILE B C 1
ATOM 6562 O O . ILE B 1 407 ? -23.906 10.703 12.211 1 41.78 407 ILE B O 1
ATOM 6566 N N . SER B 1 408 ? -26.219 10.688 12.305 1 43.22 408 SER B N 1
ATOM 6567 C CA . SER B 1 408 ? -26.484 9.797 11.18 1 43.22 408 SER B CA 1
ATOM 6568 C C . SER B 1 408 ? -25.703 10.211 9.938 1 43.22 408 SER B C 1
ATOM 6570 O O . SER B 1 408 ? -25.641 11.398 9.617 1 43.22 408 SER B O 1
ATOM 6572 N N . PRO B 1 409 ? -24.828 9.508 9.617 1 41.88 409 PRO B N 1
ATOM 6573 C CA . PRO B 1 409 ? -24.172 9.859 8.352 1 41.88 409 PRO B CA 1
ATOM 6574 C C . PRO B 1 409 ? -25.078 10.656 7.422 1 41.88 409 PRO B C 1
ATOM 6576 O O . PRO B 1 409 ? -26.312 10.484 7.457 1 41.88 409 PRO B O 1
ATOM 6579 N N . PRO B 1 410 ? -24.828 11.977 7.176 1 38.88 410 PRO B N 1
ATOM 6580 C CA . PRO B 1 410 ? -25.781 12.461 6.164 1 38.88 410 PRO B CA 1
ATOM 6581 C C . PRO B 1 410 ? -26.266 11.352 5.23 1 38.88 410 PRO B C 1
ATOM 6583 O O . PRO B 1 410 ? -25.578 10.336 5.062 1 38.88 410 PRO B O 1
ATOM 6586 N N . PRO B 1 411 ? -27.672 11.398 4.918 1 35.97 411 PRO B N 1
ATOM 6587 C CA . PRO B 1 411 ? -28.109 10.312 4.035 1 35.97 411 PRO B CA 1
ATOM 6588 C C . PRO B 1 411 ? -27.078 9.961 2.975 1 35.97 411 PRO B C 1
ATOM 6590 O O . PRO B 1 411 ? -26.547 10.844 2.303 1 35.97 411 PRO B O 1
ATOM 6593 N N . ALA B 1 412 ? -26.438 8.977 3.342 1 37.88 412 ALA B N 1
ATOM 6594 C CA . ALA B 1 412 ? -25.422 8.484 2.414 1 37.88 412 ALA B CA 1
ATOM 6595 C C . ALA B 1 412 ? -25.875 8.648 0.966 1 37.88 412 ALA B C 1
ATOM 6597 O O . ALA B 1 412 ? -27 8.273 0.61 1 37.88 412 ALA B O 1
ATOM 6598 N N . THR B 1 413 ? -25.344 9.648 0.376 1 34.91 413 THR B N 1
ATOM 6599 C CA . THR B 1 413 ? -25.719 9.477 -1.021 1 34.91 413 THR B CA 1
ATOM 6600 C C . THR B 1 413 ? -25.484 8.039 -1.476 1 34.91 413 THR B C 1
ATOM 6602 O O . THR B 1 413 ? -24.672 7.32 -0.885 1 34.91 413 THR B O 1
ATOM 6605 N N . ALA B 1 414 ? -26.188 7.516 -2.365 1 32.78 414 ALA B N 1
ATOM 6606 C CA . ALA B 1 414 ? -26.156 6.148 -2.875 1 32.78 414 ALA B CA 1
ATOM 6607 C C . ALA B 1 414 ? -24.734 5.637 -3.012 1 32.78 414 ALA B C 1
ATOM 6609 O O . ALA B 1 414 ? -24.469 4.449 -2.805 1 32.78 414 ALA B O 1
ATOM 6610 N N . ALA B 1 415 ? -23.875 6.516 -3.098 1 37.78 415 ALA B N 1
ATOM 6611 C CA . ALA B 1 415 ? -22.484 6.121 -3.342 1 37.78 415 ALA B CA 1
ATOM 6612 C C . ALA B 1 415 ? -21.797 5.699 -2.047 1 37.78 415 ALA B C 1
ATOM 6614 O O . ALA B 1 415 ? -20.969 4.781 -2.045 1 37.78 415 ALA B O 1
ATOM 6615 N N . GLU B 1 416 ? -22.047 6.277 -0.992 1 38 416 GLU B N 1
ATOM 6616 C CA . GLU B 1 416 ? -21.344 6.062 0.271 1 38 416 GLU B CA 1
ATOM 6617 C C . GLU B 1 416 ? -21.828 4.789 0.958 1 38 416 GLU B C 1
ATOM 6619 O O . GLU B 1 416 ? -21.109 4.219 1.789 1 38 416 GLU B O 1
ATOM 6624 N N . LEU B 1 417 ? -22.984 4.449 0.817 1 31.98 417 LEU B N 1
ATOM 6625 C CA . LEU B 1 417 ? -23.516 3.213 1.369 1 31.98 417 LEU B CA 1
ATOM 6626 C C . LEU B 1 417 ? -22.859 1.996 0.73 1 31.98 417 LEU B C 1
ATOM 6628 O O . LEU B 1 417 ? -23.031 0.872 1.212 1 31.98 417 LEU B O 1
ATOM 6632 N N . ARG B 1 418 ? -22.188 2.104 -0.379 1 33.75 418 ARG B N 1
ATOM 6633 C CA . ARG B 1 418 ? -21.594 0.979 -1.096 1 33.75 418 ARG B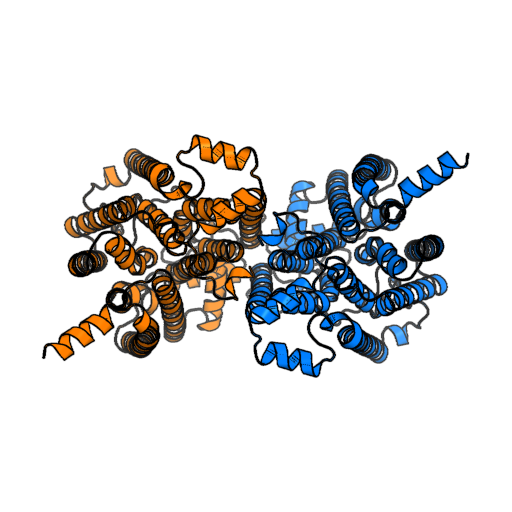 CA 1
ATOM 6634 C C . ARG B 1 418 ? -20.281 0.552 -0.454 1 33.75 418 ARG B C 1
ATOM 6636 O O . ARG B 1 418 ? -19.703 -0.471 -0.83 1 33.75 418 ARG B O 1
ATOM 6643 N N . SER B 1 419 ? -19.359 1.399 0.172 1 29.81 419 SER B N 1
ATOM 6644 C CA . SER B 1 419 ? -18.047 0.955 0.631 1 29.81 419 SER B CA 1
ATOM 6645 C C . SER B 1 419 ? -18.141 0.257 1.983 1 29.81 419 SER B C 1
ATOM 6647 O O . SER B 1 419 ? -18.906 0.685 2.857 1 29.81 419 SER B O 1
#

Secondary structure (DSSP, 8-state):
-HHHHHHHHHHHH-GGGHHHHHHHHHHHHHHHHHHHHHHSPP--SSHHHHHHHHHHHHTT---TTT-EETTEE--S-HHHHHHHHHHHHHTTTTT-HHHHHHHHHHHHHHHHHHHHHHHHHTT--GGGGHHHH--HHHHIIIIII--THHHHHHHHHHHHHHHHTT-HHHHHHHHHHHHTT-GGGGGGHHHHHHHHHHHHHHHHHHHHHHHHHHHHHHHHGGG--TTTTTHHHHHHT-TT----GGG-SS-TTS-HHHHHSHHHHHHHHHHHHHHHHHHIIIIITTTT-SSHHHHHHHHHH---HHHHHHHHHT--HHHHHHHHHHHHHHHHHT-S---GGGHHHHTTTHHHHHHTT--HHHHHHHHHHHHHHTT-SS--HHHHHHHHHHHHHHHHHHHHSPP------S---TTGGG-/-HHHHHHHHHHHH-GGGHHHHHHHHHHHHHHHHHHHHHHS----SSHHHHHHHHHHHHTT---TTT-EETTEE--S-HHHHHHHHHHHHHTTTTT-HHHHHHHHHHHHHHHHHHHHHHHHHTT--GGGGHHHH--HHHHIIIIII--THHHHHHHHHHHHHHHHTT-HHHHHHHHHHHHTT-GGGGGGHHHHHHHHHHHHHHHHHHHHHHHHHHHHHHHHGGG--TTTTTHHHHHHT-TT----GGG-SS-TTS-HHHHHSHHHHHHHHHHHHHHHHHHIIIIITTTT-SSHHHHHHHHHH---HHHHHHHHHT--HHHHHHHHHHHHHHHHHT-S---GGGHHHHTTTHHHHHHTT--HHHHHHHHHHHHHHTT-SS--HHHHHHHHHHHHHHHHHHHHSPP------S---TTGGG-